Protein AF-A0AAW1PPX0-F1 (afdb_monomer_lite)

Foldseek 3Di:
DDDDDDDWDWDQLDDDPQRIKTKDAQALEEEEEEEAQQDDPPRDPCVVVVSVVVNVVRYMYMYGRFCRYRLSVQQDDLLRLLVSVQSNQVSCVPPRVHAEYEYEQAALRLLSVLVNLVVCVVDPPGHHHAAYEYAADFALQQLLVVDPCLVVLLVVLVVCVVVVNQQDFRFQDPSRVRRTHGSLSSCLRRNDVHSSRQQDPPDDLVRNLVSQCSLLVHQYEYEWDQPDPSDDPPDRRQVSSVSNQVSNHDSYDYPVPDDPDDDDDDDQPPFAALVVDQPLQSQLCVVPDGTQASQLRLLLCVQQVDLAAFEEAAAQQLPLVSSVVSNLVNVQVVQQDPVSDGDDDFLQAAEEEADADLLVLVVVLVSCCVSCCVRPVAARDEQEPVDDPVCVVVLSRHRYYRYHLVSQLQVLLPCPVPVSLSSLLRYQEYEAEALLCQQPLSVLSVFQSPQLLLVLSLPDPVNCPGNSVSHYYYYYHHFAQPLVLVCVLRVGDPSRYHYDDQVSRLAREAEAEDADADDPDQVVLLVVLLVCVVVCCVVFQPLAAEEEAGQDPVSQLSSLVSLLVVQVVVPDQQSLADDPVLLVVLQVLLVVADDPSQSSSSNRLEGEDEPVGDPVNNVSVLVCQQVSSRRYYYYHLPPLDNHLGAGQEYEHSEQWHFFLAFQDQTDTDGDDLSSVSSRSSNHDDSSPHNHGYYYYYYHNVCRVVVVCSVNSPDHRAGSCLVQVLLSLLSCLLVVSDFWLVSVLVSCSSGSNVVRCLVPVVVNVRVVSVVDDDPVVSSVCCSVVPVLVSLVLCVVLQQWDADPVRTTTHGDLLSSLCNNLVAGPVLSSLLSPDDFQDDLLNLLLSLLPGSSSSSQWDDPVCFVVLLCLLPDPQFPDAPDDPVGRPDHDNTDDTSSNLLSSLLRLQQTLDRDPPDDPVSVVSSVVSLVSSLSSLVSSLSVVVVVQFQNSNVSSLQSNQSSQQSHHLPFQQQLSSQPLADSLLSVLCVVVVNRDLVSLLVDDLVVSCVSSVHDPPSSVVSNLSSLQPDFFDKDKDKAWPDADPVQKTKIKIWIAGPDQLVRSNHPDWWKWWKWKDWPVVSGTWGTDIDGRNDDDGGDMDMTIGHDDPPLAFFTWMKIWICTSHGRPPIDIDDGDRCRDDDD

pLDDT: mean 85.32, std 12.28, range [27.31, 98.19]

Radius of gyration: 39.78 Å; chains: 1; bounding box: 114×71×121 Å

Secondary structure (DSSP, 8-state):
--------EEEE-SSSSS-EEEEE---SEEEEEE--TT--TT-STTHHHHHHHHHTTT-EEEEEEPTTTTTGGGT--HHHHHHHHHHHHHHHHHHH---EEEEEEETTHHHHHHHHHHHHTT-TTSPEEEEEEEES---HHHHHTTSTTHHHHHHHHHHHHHTT-TTSEEE--GGGTT--EEHHHHHHHHSTT-TT-SS-TTS-HHHHHHHHGGGGGS-EEEE--TT-TTS-TT--HHHHHHHHHHHH-TTEEETTSS-PPS--S-----PPBGGGS-TTTTHHHHTT-SB--HHHHHHHHHHTS--S-EEEE--TTS-HHHHHHHHHHHHHHTTB-TTS-B-PPTTSSEEEEE-SSHHHHHHHHHHHIIIIIIHH---EEEE-TT--GGGGGGSTT-SEEEE-HHHHHHHHTTSGGGTTHHHHHTEEEEEEESGGGGGSTTHHIIIIIIIIHHHHHTTSGGGTTSGGGG-EEEEEES--TTHHHHHHHTT--GGGEEE--GGGSSSEEEEEEEEE---SSHHHHHHHHHHHHHHHHHHH-TTS-EEEEESSHHHHHHHHHHHHHHHHHHTSS-TT---HHHHHHHHHHHHH-S-HHHHHHHTTTEEEE-TTS-HHHHHHHHHHHHTTS-SEEEE-GGGTSS----BSEEEEE-SEEEE--TTS--EEEEPPHHHHHHHHTTB--TTT-SEEEEEEEEEGGGHHHHHHHHTT-PPP---GGGGHHHHHHHHHHTTS--BHHHHHHHHHTSHHHHHHHH-GGGGT-GGGGG--SHHHHHHHHIIIIIIHHHHHHHHTTSEEE-TTS-BEEE-HHHHHHHHHT--HHHHHHHHTPPTT--HHHHHHHHHT-GGGTT----TTHHHHHHHHHTSTT-SS--EETTEEEEE-SS--SHHHHHHHHHHHHTSSS--TT--HHHHHHHHHHHHHHHHHHHHHHHHHHHTTBHHHHHHHHHHHHHHHHTS-TT-S-GGGGSTT--HHHHHHHHHTT--SHHHHHHS-HHHHHHHHTPPTTHHHHHHHHHHHHPPPPEEEEEEEEEEETTTEEEEEEEEEE-S-GGGG--SSPPEEEEEEEETTTTEEEEEEEEETTTS-SSEEEEEEEEPPSSTTPPEEEEEEEEESS-TT-EEE---EEE-----

Organism: NCBI:txid41462

InterPro domains:
  IPR001650 Helicase, C-terminal domain-like [PF00271] (563-686)
  IPR001650 Helicase, C-terminal domain-like [PS51194] (528-732)
  IPR001650 Helicase, C-terminal domain-like [SM00490] (592-687)
  IPR004179 Sec63 domain [PF02889] (813-1106)
  IPR004179 Sec63 domain [SM00973] (810-1117)
  IPR011545 DEAD/DEAH-box helicase domain [PF00270] (293-485)
  IPR013744 Fusarinine C esterase SidJ [PF08538] (6-261)
  IPR014001 Helicase superfamily 1/2, ATP-binding domain [PS51192] (301-498)
  IPR014001 Helicase superfamily 1/2, ATP-binding domain [SM00487] (288-512)
  IPR027417 P-loop containing nucleoside triphosphate hydrolase [G3DSA:3.40.50.300] (282-505)
  IPR027417 P-loop containing nucleoside triphosphate hydrolase [G3DSA:3.40.50.300] (506-709)
  IPR027417 P-loop containing nucleoside triphosphate hydrolase [SSF52540] (309-701)
  IPR029058 Alpha/Beta hydrolase fold [G3DSA:3.40.50.1820] (10-275)
  IPR029058 Alpha/Beta hydrolase fold [SSF53474] (36-247)
  IPR036388 Winged helix-like DNA-binding domain superfamily [G3DSA:1.10.10.10] (717-806)
  IPR052247 Meiotic Crossover Helicase [PTHR47835] (267-1107)
  IPR057842 MER3 helicase-like, winged helix domain [PF23445] (717-784)

Sequence (1139 aa):
MPNQEAHGVLVKYGPGQAHTAFLEGDSSRHFVMVGGLTNGLLFAPYYEGLAGKLKTREWTVVQPILSSSYTGWGVGSLDQDAHELLLLTCYLKEHRGCTDIIMLGFSTGCQDVVRYVQRSVASEDLPRLRAAILQAPVSDREYLAMSPDTPQLLKQAEALIAQGRGEDIVCRPAALESAPVCARRLQSLAGKGGDDDMFSSDLTDAELQELLGHMAGTPTLVVISGADECLPPHVNGVALGKRLASAIGPSAQSTQDSYLPPEAPSDSDCLRSVQDLPACFRPVFASSFRYFNPVQSECYPSAFGSDLSMVVAAPTGSGKTGVMELAILRLMSRYIKEAGDFCLKPGSLKVIYLAPIRALVQEKAQEWSVKFGERLGLSCKEMTGDSDAQDLQGMDAADIICTTPEKFDAVTRKHKDQGGMRFFGEVALVLIDEVHLLSENRGSALEAGAISRIKMVSKFADMRELPLAKVRFVAVSATIPNIADIGTWLEVPPQNLKVFGEEMRPVRLKVVVRGYNPTKNDFLFERRLNNYISTILAENSKGKPSLIFCSSRKGTTDTAAHLLNLISRQGGQSPYISNSAQYSRLQQAAERVTSKQLQQVLRVGLGFHNAAMESQDRAVVEALFRERDILVLCTTSTLAVGVNLPAHLVVLKGTRRWTSELNEAAGYKEYDRSTCLQMIGRAGRPQYDTEGVAVIMTQKQMVHRYENLASGSELVESQLKGCFAEYLNAEIALRTITDVSMSITWLKSTFLYLRVKKNPGAYGMAALSKVASAAEADKMLQDKLIMATVEVLAKYGLVQTDECGFVLDSQVPGRLMAHHYIRLPTMINIVNVPDHASMPDLLDLIARSDEFSGIKLRRDQKKILNAINKGQGVRFSVTDPAKPQKAKERISTAADKIFILINEALSDRPADTLDFSMKQELEQVLKVGQRIAACMAKYFAHRQQLTATANSLMLTKCLKQRLWENSVQQCRQLRSITRPMAARLLDAGVTSLQQLNATDARRIETVTQQRYPAGSNILHELRATLPPRLQLELLPQGRMSSGRLEMELVLTRVEDPSSAGGERKNYAKLVAGSLHNDALLVHESIVLENFQSPYRVRFVTKTPASGGAAVEVVASVIHDRLVPWTIATSRHQARKCRA

Structure (mmCIF, N/CA/C/O backbone):
data_AF-A0AAW1PPX0-F1
#
_entry.id   AF-A0AAW1PPX0-F1
#
loop_
_atom_site.group_PDB
_atom_site.id
_atom_site.type_symbol
_atom_site.label_atom_id
_atom_site.label_alt_id
_atom_site.label_comp_id
_atom_site.label_asym_id
_atom_site.label_entity_id
_atom_site.label_seq_id
_atom_site.pdbx_PDB_ins_code
_atom_site.Cartn_x
_atom_site.Cartn_y
_atom_site.Cartn_z
_atom_site.occupancy
_atom_site.B_iso_or_equiv
_atom_site.auth_seq_id
_atom_site.auth_comp_id
_atom_site.auth_asym_id
_atom_site.auth_atom_id
_atom_site.pdbx_PDB_model_num
ATOM 1 N N . MET A 1 1 ? -27.124 -9.535 21.472 1.00 29.31 1 MET A N 1
ATOM 2 C CA . MET A 1 1 ? -26.363 -9.096 22.659 1.00 29.31 1 MET A CA 1
ATOM 3 C C . MET A 1 1 ? -25.156 -10.017 22.836 1.00 29.31 1 MET A C 1
ATOM 5 O O . MET A 1 1 ? -25.310 -11.196 22.535 1.00 29.31 1 MET A O 1
ATOM 9 N N . PRO A 1 2 ? -23.955 -9.529 23.197 1.00 36.22 2 PRO A N 1
ATOM 10 C CA . PRO A 1 2 ? -22.823 -10.398 23.525 1.00 36.22 2 PRO A CA 1
ATOM 11 C C . PRO A 1 2 ? -23.117 -11.161 24.827 1.00 36.22 2 PRO A C 1
ATOM 13 O O . PRO A 1 2 ? -23.576 -10.561 25.790 1.00 36.22 2 PRO A O 1
ATOM 16 N N . ASN A 1 3 ? -22.867 -12.472 24.857 1.00 32.59 3 ASN A N 1
ATOM 17 C CA . ASN A 1 3 ? -22.939 -13.276 26.081 1.00 32.59 3 ASN A CA 1
ATOM 18 C C . ASN A 1 3 ? -21.811 -12.844 27.036 1.00 32.59 3 ASN A C 1
ATOM 20 O O . ASN A 1 3 ? -20.684 -13.323 26.910 1.00 32.59 3 ASN A O 1
ATOM 24 N N . GLN A 1 4 ? -22.101 -11.914 27.944 1.00 44.44 4 GLN A N 1
ATOM 25 C CA . GLN A 1 4 ? -21.313 -11.670 29.152 1.00 44.44 4 GLN A CA 1
ATOM 26 C C . GLN A 1 4 ? -21.845 -12.596 30.256 1.00 44.44 4 GLN A C 1
ATOM 28 O O . GLN A 1 4 ? -23.057 -12.743 30.412 1.00 44.44 4 GLN A O 1
ATOM 33 N N . GLU A 1 5 ? -20.955 -13.281 30.976 1.00 46.75 5 GLU A N 1
ATOM 34 C CA . GLU A 1 5 ? -21.337 -14.067 32.153 1.00 46.75 5 GLU A CA 1
ATOM 35 C C . GLU A 1 5 ? -21.621 -13.099 33.308 1.00 46.75 5 GLU A C 1
ATOM 37 O O . GLU A 1 5 ? -20.695 -12.549 33.897 1.00 46.75 5 GLU A O 1
ATOM 42 N N . ALA A 1 6 ? -22.897 -12.873 33.623 1.00 56.91 6 ALA A N 1
ATOM 43 C CA . ALA A 1 6 ? -23.279 -12.064 34.775 1.00 56.91 6 ALA A CA 1
ATOM 44 C C . ALA A 1 6 ? -22.945 -12.800 36.083 1.00 56.91 6 ALA A C 1
ATOM 46 O O . ALA A 1 6 ? -23.326 -13.958 36.278 1.00 56.91 6 ALA A O 1
ATOM 47 N N . HIS A 1 7 ? -22.245 -12.125 36.995 1.00 72.75 7 HIS A N 1
ATOM 48 C CA . HIS A 1 7 ? -21.876 -12.672 38.298 1.00 72.75 7 HIS A CA 1
ATOM 49 C C . HIS A 1 7 ? -22.927 -12.295 39.347 1.00 72.75 7 HIS A C 1
ATOM 51 O O . HIS A 1 7 ? -22.963 -11.166 39.814 1.00 72.75 7 HIS A O 1
ATOM 57 N N . GLY A 1 8 ? -23.762 -13.245 39.765 1.00 82.69 8 GLY A N 1
ATOM 58 C CA . GLY A 1 8 ? -24.744 -13.006 40.822 1.00 82.69 8 GLY A CA 1
ATOM 59 C C . GLY A 1 8 ? -25.500 -14.264 41.226 1.00 82.69 8 GLY A C 1
ATOM 60 O O . GLY A 1 8 ? -25.273 -15.349 40.687 1.00 82.69 8 GLY A O 1
ATOM 61 N N . VAL A 1 9 ? -26.386 -14.124 42.207 1.00 89.75 9 VAL A N 1
ATOM 62 C CA . VAL A 1 9 ? -27.174 -15.222 42.773 1.00 89.75 9 VAL A CA 1
ATOM 63 C C . VAL A 1 9 ? -28.650 -14.975 42.507 1.00 89.75 9 VAL A C 1
ATOM 65 O O . VAL A 1 9 ? -29.174 -13.907 42.813 1.00 89.75 9 VAL A O 1
ATOM 68 N N . LEU A 1 10 ? -29.333 -15.988 41.976 1.00 91.88 10 LEU A N 1
ATOM 69 C CA . LEU A 1 10 ? -30.791 -16.003 41.912 1.00 91.88 10 LEU A CA 1
ATOM 70 C C . LEU A 1 10 ? -31.359 -16.476 43.247 1.00 91.88 10 LEU A C 1
ATOM 72 O O . LEU A 1 10 ? -30.988 -17.540 43.745 1.00 91.88 10 LEU A O 1
ATOM 76 N N . VAL A 1 11 ? -32.278 -15.700 43.810 1.00 92.00 11 VAL A N 1
ATOM 77 C CA . VAL A 1 11 ? -33.004 -16.047 45.035 1.00 92.00 11 VAL A CA 1
ATOM 78 C C . VAL A 1 11 ? -34.496 -16.040 44.794 1.00 92.00 11 VAL A C 1
ATOM 80 O O . VAL A 1 11 ? -34.995 -15.235 44.017 1.00 92.00 11 VAL A O 1
ATOM 83 N N . LYS A 1 12 ? -35.216 -16.889 45.520 1.00 93.38 12 LYS A N 1
ATOM 84 C CA . LYS A 1 12 ? -36.673 -16.855 45.579 1.00 93.38 12 LYS A CA 1
ATOM 85 C C . LYS A 1 12 ? -37.096 -16.051 46.810 1.00 93.38 12 LYS A C 1
ATOM 87 O O . LYS A 1 12 ? -36.714 -16.422 47.917 1.00 93.38 12 LYS A O 1
ATOM 92 N N . TYR A 1 13 ? -37.846 -14.967 46.617 1.00 93.06 13 TYR A N 1
ATOM 93 C CA . TYR A 1 13 ? -38.238 -14.042 47.692 1.00 93.06 13 TYR A CA 1
ATOM 94 C C . TYR A 1 13 ? -39.696 -14.202 48.149 1.00 93.06 13 TYR A C 1
ATOM 96 O O . TYR A 1 13 ? -40.098 -13.608 49.143 1.00 93.06 13 TYR A O 1
ATOM 104 N N . GLY A 1 14 ? -40.500 -15.017 47.462 1.00 88.56 14 GLY A N 1
ATOM 105 C CA . GLY A 1 14 ? -41.887 -15.273 47.848 1.00 88.56 14 GLY A CA 1
ATOM 106 C C . GLY A 1 14 ? -42.433 -16.591 47.292 1.00 88.56 14 GLY A C 1
ATOM 107 O O . GLY A 1 14 ? -41.716 -17.310 46.601 1.00 88.56 14 GLY A O 1
ATOM 108 N N . PRO A 1 15 ? -43.696 -16.947 47.586 1.00 82.12 15 PRO A N 1
ATOM 109 C CA . PRO A 1 15 ? -44.245 -18.271 47.268 1.00 82.12 15 PRO A CA 1
ATOM 110 C C . PRO A 1 15 ? -44.492 -18.504 45.766 1.00 82.12 15 PRO A C 1
ATOM 112 O O . PRO A 1 15 ? -44.361 -19.640 45.296 1.00 82.12 15 PRO A O 1
ATOM 115 N N . GLY A 1 16 ? -44.797 -17.442 45.011 1.00 79.69 16 GLY A N 1
ATOM 116 C CA . GLY A 1 16 ? -45.087 -17.485 43.577 1.00 79.69 16 GLY A CA 1
ATOM 117 C C . GLY A 1 16 ? -43.916 -17.989 42.730 1.00 79.69 16 GLY A C 1
ATOM 118 O O . GLY A 1 16 ? -42.752 -17.902 43.122 1.00 79.69 16 GLY A O 1
ATOM 119 N N . GLN A 1 17 ? -44.220 -18.540 41.551 1.00 74.12 17 GLN A N 1
ATOM 120 C CA . GLN A 1 17 ? -43.190 -19.001 40.608 1.00 74.12 17 GLN A CA 1
ATOM 121 C C . GLN A 1 17 ? -42.365 -17.837 40.041 1.00 74.12 17 GLN A C 1
ATOM 123 O O . GLN A 1 17 ? -41.171 -18.005 39.810 1.00 74.12 17 GLN A O 1
ATOM 128 N N . ALA A 1 18 ? -42.982 -16.662 39.880 1.00 75.12 18 ALA A N 1
ATOM 129 C CA . ALA A 1 18 ? -42.323 -15.458 39.387 1.00 75.12 18 ALA A CA 1
ATOM 130 C C . ALA A 1 18 ? -41.453 -14.756 40.441 1.00 75.12 18 ALA A C 1
ATOM 132 O O . ALA A 1 18 ? -40.564 -14.021 40.047 1.00 75.12 18 ALA A O 1
ATOM 133 N N . HIS A 1 19 ? -41.635 -15.026 41.746 1.00 89.69 19 HIS A N 1
ATOM 134 C CA . HIS A 1 19 ? -41.005 -14.285 42.854 1.00 89.69 19 HIS A CA 1
ATOM 135 C C . HIS A 1 19 ? -39.513 -14.621 43.023 1.00 89.69 19 HIS A C 1
ATOM 137 O O . HIS A 1 19 ? -39.085 -15.176 44.042 1.00 89.69 19 HIS A O 1
ATOM 143 N N . THR A 1 20 ? -38.722 -14.311 42.000 1.00 92.56 20 THR A N 1
ATOM 144 C CA . THR A 1 20 ? -37.283 -14.546 41.915 1.00 92.56 20 THR A CA 1
ATOM 145 C C . THR A 1 20 ? -36.566 -13.217 41.722 1.00 92.56 20 THR A C 1
ATOM 147 O O . THR A 1 20 ? -37.030 -12.375 40.967 1.00 92.56 20 THR A O 1
ATOM 150 N N . ALA A 1 21 ? -35.423 -13.015 42.368 1.00 93.81 21 ALA A N 1
ATOM 151 C CA . ALA A 1 21 ? -34.585 -11.840 42.168 1.00 93.81 21 ALA A CA 1
ATOM 152 C C . ALA A 1 21 ? -33.135 -12.243 41.893 1.00 93.81 21 ALA A C 1
ATOM 154 O O . ALA A 1 21 ? -32.629 -13.205 42.471 1.00 93.81 21 ALA A O 1
ATOM 155 N N . PHE A 1 22 ? -32.463 -11.498 41.020 1.00 94.38 22 PHE A N 1
ATOM 156 C CA . PHE A 1 22 ? -31.030 -11.609 40.771 1.00 94.38 22 PHE A CA 1
ATOM 157 C C . PHE A 1 22 ? -30.275 -10.593 41.626 1.00 94.38 22 PHE A C 1
ATOM 159 O O . PHE A 1 22 ? -30.575 -9.400 41.577 1.00 94.38 22 PHE A O 1
ATOM 166 N N . LEU A 1 23 ? -29.333 -11.073 42.437 1.00 93.31 23 LEU A N 1
ATOM 167 C CA . LEU A 1 23 ? -28.549 -10.260 43.363 1.00 93.31 23 LEU A CA 1
ATOM 168 C C . LEU A 1 23 ? -27.069 -10.299 42.986 1.00 93.31 23 LEU A C 1
ATOM 170 O O . LEU A 1 23 ? -26.487 -11.378 42.869 1.00 93.31 23 LEU A O 1
ATOM 174 N N . GLU A 1 24 ? -26.448 -9.128 42.895 1.00 92.19 24 GLU A N 1
ATOM 175 C CA . GLU A 1 24 ? -25.004 -8.970 42.718 1.00 92.19 24 GLU A CA 1
ATOM 176 C C . GLU A 1 24 ? -24.421 -8.115 43.858 1.00 92.19 24 GLU A C 1
ATOM 178 O O . GLU A 1 24 ? -24.651 -6.905 43.941 1.00 92.19 24 GLU A O 1
ATOM 183 N N . GLY A 1 25 ? -23.672 -8.763 44.760 1.00 88.25 25 GLY A N 1
ATOM 184 C CA . GLY A 1 25 ? -23.102 -8.169 45.978 1.00 88.25 25 GLY A CA 1
ATOM 185 C C . GLY A 1 25 ? -23.601 -8.832 47.271 1.00 88.25 25 GLY A C 1
ATOM 186 O O . GLY A 1 25 ? -24.557 -9.599 47.245 1.00 88.25 25 GLY A O 1
ATOM 187 N N . ASP A 1 26 ? -22.943 -8.523 48.395 1.00 87.31 26 ASP A N 1
ATOM 188 C CA . ASP A 1 26 ? -23.212 -9.118 49.722 1.00 87.31 26 ASP A CA 1
ATOM 189 C C . ASP A 1 26 ? -23.351 -8.060 50.844 1.00 87.31 26 ASP A C 1
ATOM 191 O O . ASP A 1 26 ? -23.146 -8.343 52.022 1.00 87.31 26 ASP A O 1
ATOM 195 N N . SER A 1 27 ? -23.659 -6.808 50.493 1.00 90.94 27 SER A N 1
ATOM 196 C CA . SER A 1 27 ? -23.869 -5.717 51.455 1.00 90.94 27 SER A CA 1
ATOM 197 C C . SER A 1 27 ? -25.287 -5.700 52.042 1.00 90.94 27 SER A C 1
ATOM 199 O O . SER A 1 27 ? -26.238 -6.148 51.403 1.00 90.94 27 SER A O 1
ATOM 201 N N . SER A 1 28 ? -25.437 -5.089 53.223 1.00 90.44 28 SER A N 1
ATOM 202 C CA . SER A 1 28 ? -26.716 -4.825 53.901 1.00 90.44 28 SER A CA 1
ATOM 203 C C . SER A 1 28 ? -27.518 -3.658 53.306 1.00 90.44 28 SER A C 1
ATOM 205 O O . SER A 1 28 ? -28.656 -3.423 53.712 1.00 90.44 28 SER A O 1
ATOM 207 N N . ARG A 1 29 ? -26.969 -2.921 52.332 1.00 94.88 29 ARG A N 1
ATOM 208 C CA . ARG A 1 29 ? -27.699 -1.888 51.579 1.00 94.88 29 ARG A CA 1
ATOM 209 C C . ARG A 1 29 ? -28.034 -2.377 50.181 1.00 94.88 29 ARG A C 1
ATOM 211 O O . ARG A 1 29 ? -27.157 -2.897 49.492 1.00 94.88 29 ARG A O 1
ATOM 218 N N . HIS A 1 30 ? -29.273 -2.167 49.749 1.00 96.50 30 HIS A N 1
ATOM 219 C CA . HIS A 1 30 ? -29.786 -2.754 48.514 1.00 96.50 30 HIS A CA 1
ATOM 220 C C . HIS A 1 30 ? -30.260 -1.686 47.528 1.00 96.50 30 HIS A C 1
ATOM 222 O O . HIS A 1 30 ? -31.017 -0.779 47.869 1.00 96.50 30 HIS A O 1
ATOM 228 N N . PHE A 1 31 ? -29.803 -1.800 46.286 1.00 96.69 31 PHE A N 1
ATOM 229 C CA . PHE A 1 31 ? -30.213 -0.971 45.163 1.00 96.69 31 PHE A CA 1
ATOM 230 C C . PHE A 1 31 ? -31.096 -1.815 44.242 1.00 96.69 31 PHE A C 1
ATOM 232 O O . PHE A 1 31 ? -30.597 -2.676 43.518 1.00 96.69 31 PHE A O 1
ATOM 239 N N . VAL A 1 32 ? -32.409 -1.610 44.312 1.00 96.94 32 VAL A N 1
ATOM 240 C CA . VAL A 1 32 ? -33.411 -2.406 43.595 1.00 96.94 32 VAL A CA 1
ATOM 241 C C . VAL A 1 32 ? -33.718 -1.740 42.256 1.00 96.94 32 VAL A C 1
ATOM 243 O O . VAL A 1 32 ? -34.159 -0.596 42.225 1.00 96.94 32 VAL A O 1
ATOM 246 N N . MET A 1 33 ? -33.483 -2.452 41.155 1.00 96.56 33 MET A N 1
ATOM 247 C CA . MET A 1 33 ? -33.773 -2.007 39.791 1.00 96.56 33 MET A CA 1
ATOM 248 C C . MET A 1 33 ? -35.017 -2.712 39.253 1.00 96.56 33 MET A C 1
ATOM 250 O O . MET A 1 33 ? -34.964 -3.905 38.959 1.00 96.56 33 MET A O 1
ATOM 254 N N . VAL A 1 34 ? -36.102 -1.962 39.087 1.00 95.31 34 VAL A N 1
ATOM 255 C CA . VAL A 1 34 ? -37.377 -2.423 38.528 1.00 95.31 34 VAL A CA 1
ATOM 256 C C . VAL A 1 34 ? -37.407 -2.091 37.036 1.00 95.31 34 VAL A C 1
ATOM 258 O O . VAL A 1 34 ? -37.225 -0.935 36.650 1.00 95.31 34 VAL A O 1
ATOM 261 N N . GLY A 1 35 ? -37.549 -3.116 36.195 1.00 91.81 35 GLY A N 1
ATOM 262 C CA . GLY A 1 35 ? -37.620 -2.965 34.738 1.00 91.81 35 GLY A CA 1
ATOM 263 C C . GLY A 1 35 ? -39.002 -2.515 34.263 1.00 91.81 35 GLY A C 1
ATOM 264 O O . GLY A 1 35 ? -39.971 -2.626 35.003 1.00 91.81 35 GLY A O 1
ATOM 265 N N . GLY A 1 36 ? -39.088 -2.028 33.025 1.00 88.19 36 GLY A N 1
ATOM 266 C CA . GLY A 1 36 ? -40.357 -1.672 32.387 1.00 88.19 36 GLY A CA 1
ATOM 267 C C . GLY A 1 36 ? -41.067 -2.868 31.751 1.00 88.19 36 GLY A C 1
ATOM 268 O O . GLY A 1 36 ? -40.643 -4.020 31.893 1.00 88.19 36 GLY A O 1
ATOM 269 N N . LEU A 1 37 ? -42.132 -2.593 30.990 1.00 83.62 37 LEU A N 1
ATOM 270 C CA . LEU A 1 37 ? -42.849 -3.622 30.228 1.00 83.62 37 LEU A CA 1
ATOM 271 C C . LEU A 1 37 ? -41.858 -4.417 29.366 1.00 83.62 37 LEU A C 1
ATOM 273 O O . LEU A 1 37 ? -40.922 -3.848 28.810 1.00 83.62 37 LEU A O 1
ATOM 277 N N . THR A 1 38 ? -42.056 -5.733 29.250 1.00 85.50 38 THR A N 1
ATOM 278 C CA . THR A 1 38 ? -41.173 -6.701 28.552 1.00 85.50 38 THR A CA 1
ATOM 279 C C . THR A 1 38 ? -39.824 -6.999 29.210 1.00 85.50 38 THR A C 1
ATOM 281 O O . THR A 1 38 ? -39.187 -7.998 28.871 1.00 85.50 38 THR A O 1
ATOM 284 N N . ASN A 1 39 ? -39.374 -6.196 30.178 1.00 89.44 39 ASN A N 1
ATOM 285 C CA . ASN A 1 39 ? -38.066 -6.405 30.785 1.00 89.44 39 ASN A CA 1
ATOM 286 C C . ASN A 1 39 ? -38.044 -7.641 31.699 1.00 89.44 39 ASN A C 1
ATOM 288 O O . ASN A 1 39 ? -39.030 -8.019 32.335 1.00 89.44 39 ASN A O 1
ATOM 292 N N . GLY A 1 40 ? -36.874 -8.272 31.736 1.00 84.94 40 GLY A N 1
ATOM 293 C CA . GLY A 1 40 ? -36.531 -9.372 32.627 1.00 84.94 40 GLY A CA 1
ATOM 294 C C . GLY A 1 40 ? -35.194 -9.098 33.302 1.00 84.94 40 GLY A C 1
ATOM 295 O O . GLY A 1 40 ? -34.838 -7.949 33.526 1.00 84.94 40 GLY A O 1
ATOM 296 N N . LEU A 1 41 ? -34.402 -10.125 33.589 1.00 89.25 41 LEU A N 1
ATOM 297 C CA . LEU A 1 41 ? -33.068 -9.909 34.160 1.00 89.25 41 LEU A CA 1
ATOM 298 C C . LEU A 1 41 ? -32.100 -9.268 33.156 1.00 89.25 41 LEU A C 1
ATOM 300 O O . LEU A 1 41 ? -32.154 -9.553 31.960 1.00 89.25 41 LEU A O 1
ATOM 304 N N . LEU A 1 42 ? -31.182 -8.442 33.667 1.00 87.06 42 LEU A N 1
ATOM 305 C CA . LEU A 1 42 ? -30.093 -7.800 32.921 1.00 87.06 42 LEU A CA 1
ATOM 306 C C . LEU A 1 42 ? -30.573 -6.922 31.748 1.00 87.06 42 LEU A C 1
ATOM 308 O O . LEU A 1 42 ? -29.888 -6.793 30.736 1.00 87.06 42 LEU A O 1
ATOM 312 N N . PHE A 1 43 ? -31.743 -6.290 31.896 1.00 85.81 43 PHE A N 1
ATOM 313 C CA . PHE A 1 43 ? -32.359 -5.455 30.856 1.00 85.81 43 PHE A CA 1
ATOM 314 C C . PHE A 1 43 ? -31.552 -4.189 30.505 1.00 85.81 43 PHE A C 1
ATOM 316 O O . PHE A 1 43 ? -31.638 -3.686 29.387 1.00 85.81 43 PHE A O 1
ATOM 323 N N . ALA A 1 44 ? -30.752 -3.671 31.442 1.00 84.69 44 ALA A N 1
ATOM 324 C CA . ALA A 1 44 ? -29.974 -2.448 31.264 1.00 84.69 44 ALA A CA 1
ATOM 325 C C . ALA A 1 44 ? -28.522 -2.758 30.834 1.00 84.69 44 ALA A C 1
ATOM 327 O O . ALA A 1 44 ? -27.792 -3.385 31.604 1.00 84.69 44 ALA A O 1
ATOM 328 N N . PRO A 1 45 ? -28.029 -2.243 29.685 1.00 79.31 45 PRO A N 1
ATOM 329 C CA . PRO A 1 45 ? -26.651 -2.477 29.225 1.00 79.31 45 PRO A CA 1
ATOM 330 C C . PRO A 1 45 ? -25.569 -1.975 30.193 1.00 79.31 45 PRO A C 1
ATOM 332 O O . PRO A 1 45 ? -24.429 -2.428 30.153 1.00 79.31 45 PRO A O 1
ATOM 335 N N . TYR A 1 46 ? -25.917 -1.019 31.060 1.00 84.69 46 TYR A N 1
ATOM 336 C CA . TYR A 1 46 ? -25.026 -0.459 32.075 1.00 84.69 46 TYR A CA 1
ATOM 337 C C . TYR A 1 46 ? -25.080 -1.204 33.417 1.00 84.69 46 TYR A C 1
ATOM 339 O O . TYR A 1 46 ? -24.420 -0.760 34.358 1.00 84.69 46 TYR A O 1
ATOM 347 N N . TYR A 1 47 ? -25.832 -2.307 33.527 1.00 86.88 47 TYR A N 1
ATOM 348 C CA . TYR A 1 47 ? -26.008 -3.054 34.777 1.00 86.88 47 TYR A CA 1
ATOM 349 C C . TYR A 1 47 ? -24.670 -3.432 35.428 1.00 86.88 47 TYR A C 1
ATOM 351 O O . TYR A 1 47 ? -24.424 -3.025 36.559 1.00 86.88 47 TYR A O 1
ATOM 359 N N . GLU A 1 48 ? -23.762 -4.100 34.705 1.00 82.50 48 GLU A N 1
ATOM 360 C CA . GLU A 1 48 ? -22.453 -4.513 35.250 1.00 82.50 48 GLU A CA 1
ATOM 361 C C . GLU A 1 48 ? -21.607 -3.312 35.703 1.00 82.50 48 GLU A C 1
ATOM 363 O O . GLU A 1 48 ? -20.957 -3.336 36.750 1.00 82.50 48 GLU A O 1
ATOM 368 N N . GLY A 1 49 ? -21.628 -2.221 34.930 1.00 84.31 49 GLY A N 1
ATOM 369 C CA . GLY A 1 49 ? -20.905 -0.996 35.273 1.00 84.31 49 GLY A CA 1
ATOM 370 C C . GLY A 1 49 ? -21.466 -0.319 36.525 1.00 84.31 49 GLY A C 1
ATOM 371 O O . GLY A 1 49 ? -20.705 0.207 37.344 1.00 84.31 49 GLY A O 1
ATOM 372 N N . LEU A 1 50 ? -22.790 -0.350 36.689 1.00 87.00 50 LEU A N 1
ATOM 373 C CA . LEU A 1 50 ? -23.480 0.168 37.863 1.00 87.00 50 LEU A CA 1
ATOM 374 C C . LEU A 1 50 ? -23.217 -0.714 39.087 1.00 87.00 50 LEU A C 1
ATOM 376 O O . LEU A 1 50 ? -22.809 -0.182 40.118 1.00 87.00 50 LEU A O 1
ATOM 380 N N . ALA A 1 51 ? -23.367 -2.033 38.962 1.00 87.31 51 ALA A N 1
ATOM 381 C CA . ALA A 1 51 ? -23.090 -3.001 40.020 1.00 87.31 51 ALA A CA 1
ATOM 382 C C . ALA A 1 51 ? -21.637 -2.916 40.495 1.00 87.31 51 ALA A C 1
ATOM 384 O O . ALA A 1 51 ? -21.388 -2.794 41.694 1.00 87.31 51 ALA A O 1
ATOM 385 N N . GLY A 1 52 ? -20.676 -2.829 39.571 1.00 85.19 52 GLY A N 1
ATOM 386 C CA . GLY A 1 52 ? -19.269 -2.620 39.904 1.00 85.19 52 GLY A CA 1
ATOM 387 C C . GLY A 1 52 ? -19.028 -1.339 40.711 1.00 85.19 52 GLY A C 1
ATOM 388 O O . GLY A 1 52 ? -18.323 -1.371 41.720 1.00 85.19 52 GLY A O 1
ATOM 389 N N . LYS A 1 53 ? -19.645 -0.211 40.326 1.00 88.31 53 LYS A N 1
ATOM 390 C CA . LYS A 1 53 ? -19.520 1.059 41.066 1.00 88.31 53 LYS A CA 1
ATOM 391 C C . LYS A 1 53 ? -20.231 1.025 42.420 1.00 88.31 53 LYS A C 1
ATOM 393 O O . LYS A 1 53 ? -19.672 1.496 43.409 1.00 88.31 53 LYS A O 1
ATOM 398 N N . LEU A 1 54 ? -21.435 0.469 42.487 1.00 89.06 54 LEU A N 1
ATOM 399 C CA . LEU A 1 54 ? -22.222 0.364 43.716 1.00 89.06 54 LEU A CA 1
ATOM 400 C C . LEU A 1 54 ? -21.580 -0.581 44.732 1.00 89.06 54 LEU A C 1
ATOM 402 O O . LEU A 1 54 ? -21.546 -0.259 45.920 1.00 89.06 54 LEU A O 1
ATOM 406 N N . LYS A 1 55 ? -20.930 -1.650 44.265 1.00 87.75 55 LYS A N 1
ATOM 407 C CA . LYS A 1 55 ? -20.123 -2.540 45.103 1.00 87.75 55 LYS A CA 1
ATOM 408 C C . LYS A 1 55 ? -19.012 -1.787 45.837 1.00 87.75 55 LYS A C 1
ATOM 410 O O . LYS A 1 55 ? -18.805 -2.024 47.022 1.00 87.75 55 LYS A O 1
ATOM 415 N N . THR A 1 56 ? -18.345 -0.823 45.187 1.00 86.75 56 THR A N 1
ATOM 416 C CA . THR A 1 56 ? -17.324 0.020 45.857 1.00 86.75 56 THR A CA 1
ATOM 417 C C . THR A 1 56 ? -17.888 0.940 46.941 1.00 86.75 56 THR A C 1
ATOM 419 O O . THR A 1 56 ? -17.131 1.454 47.758 1.00 86.75 56 THR A O 1
ATOM 422 N N . ARG A 1 57 ? -19.209 1.152 46.956 1.00 88.62 57 ARG A N 1
ATOM 423 C CA . ARG A 1 57 ? -19.927 1.965 47.946 1.00 88.62 57 ARG A CA 1
ATOM 424 C C . ARG A 1 57 ? -20.742 1.123 48.928 1.00 88.62 57 ARG A C 1
ATOM 426 O O . ARG A 1 57 ? -21.607 1.675 49.603 1.00 88.62 57 ARG A O 1
ATOM 433 N N . GLU A 1 58 ? -20.476 -0.181 48.987 1.00 91.81 58 GLU A N 1
ATOM 434 C CA . GLU A 1 58 ? -21.180 -1.130 49.853 1.00 91.81 58 GLU A CA 1
ATOM 435 C C . GLU A 1 58 ? -22.686 -1.199 49.548 1.00 91.81 58 GLU A C 1
ATOM 437 O O . GLU A 1 58 ? -23.514 -1.170 50.455 1.00 91.81 58 GLU A O 1
ATOM 442 N N . TRP A 1 59 ? -23.057 -1.292 48.270 1.00 94.62 59 TRP A N 1
ATOM 443 C CA . TRP A 1 59 ? -24.429 -1.572 47.836 1.00 94.62 59 TRP A CA 1
ATOM 444 C C . TRP A 1 59 ? -24.488 -2.876 47.040 1.00 94.62 59 TRP A C 1
ATOM 446 O O . TRP A 1 59 ? -23.639 -3.127 46.185 1.00 94.62 59 TRP A O 1
ATOM 456 N N . THR A 1 60 ? -25.516 -3.673 47.310 1.00 94.50 60 THR A N 1
ATOM 457 C CA . THR A 1 60 ? -25.899 -4.865 46.544 1.00 94.50 60 THR A CA 1
ATOM 458 C C . THR A 1 60 ? -26.941 -4.469 45.509 1.00 94.50 60 THR A C 1
ATOM 460 O O . THR A 1 60 ? -27.939 -3.841 45.866 1.00 94.50 60 THR A O 1
ATOM 463 N N . VAL A 1 61 ? -26.747 -4.830 44.242 1.00 95.44 61 VAL A N 1
ATOM 464 C CA . VAL A 1 61 ? -27.746 -4.563 43.196 1.00 95.44 61 VAL A CA 1
ATOM 465 C C . VAL A 1 61 ? -28.722 -5.727 43.111 1.00 95.44 61 VAL A C 1
ATOM 467 O O . VAL A 1 61 ? -28.307 -6.883 43.075 1.00 95.44 61 VAL A O 1
ATOM 470 N N . VAL A 1 62 ? -30.018 -5.421 43.081 1.00 95.69 62 VAL A N 1
ATOM 471 C CA . VAL A 1 62 ? -31.110 -6.399 43.058 1.00 95.69 62 VAL A CA 1
ATOM 472 C C . VAL A 1 62 ? -31.999 -6.138 41.847 1.00 95.69 62 VAL A C 1
ATOM 474 O O . VAL A 1 62 ? -32.468 -5.019 41.663 1.00 95.69 62 VAL A O 1
ATOM 477 N N . GLN A 1 63 ? -32.265 -7.161 41.040 1.00 95.19 63 GLN A N 1
ATOM 478 C CA . GLN A 1 63 ? -33.256 -7.125 39.960 1.00 95.19 63 GLN A CA 1
ATOM 479 C C . GLN A 1 63 ? -34.343 -8.172 40.217 1.00 95.19 63 GLN A C 1
ATOM 481 O O . GLN A 1 63 ? -34.063 -9.365 40.066 1.00 95.19 63 GLN A O 1
ATOM 486 N N . PRO A 1 64 ? -35.558 -7.774 40.630 1.00 94.62 64 PRO A N 1
ATOM 487 C CA . PRO A 1 64 ? -36.674 -8.698 40.741 1.00 94.62 64 PRO A CA 1
ATOM 488 C C . PRO A 1 64 ? -37.246 -9.061 39.369 1.00 94.62 64 PRO A C 1
ATOM 490 O O . PRO A 1 64 ? -37.305 -8.235 38.462 1.00 94.62 64 PRO A O 1
ATOM 493 N N . ILE A 1 65 ? -37.699 -10.303 39.251 1.00 93.19 65 ILE A N 1
ATOM 494 C CA . ILE A 1 65 ? -38.697 -10.729 38.276 1.00 93.19 65 ILE A CA 1
ATOM 495 C C . ILE A 1 65 ? -40.043 -10.609 38.989 1.00 93.19 65 ILE A C 1
ATOM 497 O O . ILE A 1 65 ? -40.236 -11.213 40.042 1.00 93.19 65 ILE A O 1
ATOM 501 N N . LEU A 1 66 ? -40.941 -9.814 38.423 1.00 92.00 66 LEU A N 1
ATOM 502 C CA . LEU A 1 66 ? -42.319 -9.661 38.881 1.00 92.00 66 LEU A CA 1
ATOM 503 C C . LEU A 1 66 ? -43.234 -10.560 38.047 1.00 92.00 66 LEU A C 1
ATOM 505 O O . LEU A 1 66 ? -42.863 -11.005 36.954 1.00 92.00 66 LEU A O 1
ATOM 509 N N . SER A 1 67 ? -44.455 -10.806 38.513 1.00 90.38 67 SER A N 1
ATOM 510 C CA . SER A 1 67 ? -45.468 -11.512 37.718 1.00 90.38 67 SER A CA 1
ATOM 511 C C . SER A 1 67 ? -45.800 -10.786 36.409 1.00 90.38 67 SER A C 1
ATOM 513 O O . SER A 1 67 ? -46.227 -11.433 35.453 1.00 90.38 67 SER A O 1
ATOM 515 N N . SER A 1 68 ? -45.562 -9.472 36.329 1.00 90.12 68 SER A N 1
ATOM 516 C CA . SER A 1 68 ? -45.686 -8.675 35.107 1.00 90.12 68 SER A CA 1
ATOM 517 C C . SER A 1 68 ? -44.454 -8.713 34.185 1.00 90.12 68 SER A C 1
ATOM 519 O O . SER A 1 68 ? -44.533 -8.270 33.040 1.00 90.12 68 SER A O 1
ATOM 521 N N . SER A 1 69 ? -43.318 -9.280 34.599 1.00 90.31 69 SER A N 1
ATOM 522 C CA . SER A 1 69 ? -42.111 -9.329 33.760 1.00 90.31 69 SER A CA 1
ATOM 523 C C . SER A 1 69 ? -42.295 -10.164 32.478 1.00 90.31 69 SER A C 1
ATOM 525 O O . SER A 1 69 ? -43.160 -11.042 32.379 1.00 90.31 69 SER A O 1
ATOM 527 N N . TYR A 1 70 ? -41.442 -9.923 31.476 1.00 89.38 70 TYR A N 1
ATOM 528 C CA . TYR A 1 70 ? -41.485 -10.578 30.158 1.00 89.38 70 TYR A CA 1
ATOM 529 C C . TYR A 1 70 ? -42.841 -10.451 29.440 1.00 89.38 70 TYR A C 1
ATOM 531 O O . TYR A 1 70 ? -43.140 -9.417 28.862 1.00 89.38 70 TYR A O 1
ATOM 539 N N . THR A 1 71 ? -43.668 -11.500 29.434 1.00 87.75 71 THR A N 1
ATOM 540 C CA . THR A 1 71 ? -44.988 -11.506 28.771 1.00 87.75 71 THR A CA 1
ATOM 541 C C . THR A 1 71 ? -46.150 -11.406 29.760 1.00 87.75 71 THR A C 1
ATOM 543 O O . THR A 1 71 ? -47.299 -11.303 29.335 1.00 87.75 71 THR A O 1
ATOM 546 N N . GLY A 1 72 ? -45.872 -11.417 31.070 1.00 88.00 72 GLY A N 1
ATOM 547 C CA . GLY A 1 72 ? -46.893 -11.397 32.120 1.00 88.00 72 GLY A CA 1
ATOM 548 C C . GLY A 1 72 ? -47.614 -10.055 32.270 1.00 88.00 72 GLY A C 1
ATOM 549 O O . GLY A 1 72 ? -48.753 -10.013 32.738 1.00 88.00 72 GLY A O 1
ATOM 550 N N . TRP A 1 73 ? -47.009 -8.958 31.806 1.00 90.50 73 TRP A N 1
ATOM 551 C CA . TRP A 1 73 ? -47.562 -7.605 31.932 1.00 90.50 73 TRP A CA 1
ATOM 552 C C . TRP A 1 73 ? -48.944 -7.433 31.299 1.00 90.50 73 TRP A C 1
ATOM 554 O O . TRP A 1 73 ? -49.674 -6.536 31.711 1.00 90.50 73 TRP A O 1
ATOM 564 N N . GLY A 1 74 ? -49.312 -8.266 30.317 1.00 89.19 74 GLY A N 1
ATOM 565 C CA . GLY A 1 74 ? -50.597 -8.186 29.616 1.00 89.19 74 GLY A CA 1
ATOM 566 C C . GLY A 1 74 ? -51.808 -8.566 30.475 1.00 89.19 74 GLY A C 1
ATOM 567 O O . GLY A 1 74 ? -52.935 -8.203 30.141 1.00 89.19 74 GLY A O 1
ATOM 568 N N . VAL A 1 75 ? -51.587 -9.250 31.601 1.00 90.56 75 VAL A N 1
ATOM 569 C CA . VAL A 1 75 ? -52.637 -9.631 32.565 1.00 90.56 75 VAL A CA 1
ATOM 570 C C . VAL A 1 75 ? -52.344 -9.164 33.994 1.00 90.56 75 VAL A C 1
ATOM 572 O O . VAL A 1 75 ? -53.213 -9.274 34.857 1.00 90.56 75 VAL A O 1
ATOM 575 N N . GLY A 1 76 ? -51.153 -8.614 34.248 1.00 89.00 76 GLY A N 1
ATOM 576 C CA . GLY A 1 76 ? -50.753 -8.092 35.556 1.00 89.00 76 GLY A CA 1
ATOM 577 C C . GLY A 1 76 ? -51.542 -6.858 36.008 1.00 89.00 76 GLY A C 1
ATOM 578 O O . GLY A 1 76 ? -52.438 -6.353 35.318 1.00 89.00 76 GLY A O 1
ATOM 579 N N . SER A 1 77 ? -51.217 -6.366 37.198 1.00 91.94 77 SER A N 1
ATOM 580 C CA . SER A 1 77 ? -51.713 -5.091 37.715 1.00 91.94 77 SER A CA 1
ATOM 581 C C . SER A 1 77 ? -50.637 -4.396 38.538 1.00 91.94 77 SER A C 1
ATOM 583 O O . SER A 1 77 ? -49.849 -5.046 39.224 1.00 91.94 77 SER A O 1
ATOM 585 N N . LEU A 1 78 ? -50.661 -3.066 38.527 1.00 91.38 78 LEU A N 1
ATOM 586 C CA . LEU A 1 78 ? -49.712 -2.242 39.273 1.00 91.38 78 LEU A CA 1
ATOM 587 C C . LEU A 1 78 ? -49.755 -2.514 40.789 1.00 91.38 78 LEU A C 1
ATOM 589 O O . LEU A 1 78 ? -48.756 -2.444 41.502 1.00 91.38 78 LEU A O 1
ATOM 593 N N . ASP A 1 79 ? -50.937 -2.867 41.296 1.00 91.88 79 ASP A N 1
ATOM 594 C CA . ASP A 1 79 ? -51.143 -3.234 42.696 1.00 91.88 79 ASP A CA 1
ATOM 595 C C . ASP A 1 79 ? -50.524 -4.578 43.073 1.00 91.88 79 ASP A C 1
ATOM 597 O O . ASP A 1 79 ? -50.079 -4.749 44.214 1.00 91.88 79 ASP A O 1
ATOM 601 N N . GLN A 1 80 ? -50.510 -5.523 42.134 1.00 92.44 80 GLN A N 1
ATOM 602 C CA . GLN A 1 80 ? -49.825 -6.794 42.306 1.00 92.44 80 GLN A CA 1
ATOM 603 C C . GLN A 1 80 ? -48.310 -6.578 42.328 1.00 92.44 80 GLN A C 1
ATOM 605 O O . GLN A 1 80 ? -47.651 -7.059 43.247 1.00 92.44 80 GLN A O 1
ATOM 610 N N . ASP A 1 81 ? -47.779 -5.794 41.393 1.00 94.06 81 ASP A N 1
ATOM 611 C CA . ASP A 1 81 ? -46.346 -5.507 41.295 1.00 94.06 81 ASP A CA 1
ATOM 612 C C . ASP A 1 81 ? -45.831 -4.775 42.544 1.00 94.06 81 ASP A C 1
ATOM 614 O O . ASP A 1 81 ? -44.840 -5.183 43.155 1.00 94.06 81 ASP A O 1
ATOM 618 N N . ALA A 1 82 ? -46.577 -3.782 43.038 1.00 92.81 82 ALA A N 1
ATOM 619 C CA . ALA A 1 82 ? -46.273 -3.121 44.306 1.00 92.81 82 ALA A CA 1
ATOM 620 C C . ALA A 1 82 ? -46.310 -4.086 45.509 1.00 92.81 82 ALA A C 1
ATOM 622 O O . ALA A 1 82 ? -45.484 -3.975 46.418 1.00 92.81 82 ALA A O 1
ATOM 623 N N . HIS A 1 83 ? -47.244 -5.046 45.534 1.00 92.38 83 HIS A N 1
ATOM 624 C CA . HIS A 1 83 ? -47.293 -6.075 46.577 1.00 92.38 83 HIS A CA 1
ATOM 625 C C . HIS A 1 83 ? -46.093 -7.032 46.503 1.00 92.38 83 HIS A C 1
ATOM 627 O O . HIS A 1 83 ? -45.511 -7.377 47.531 1.00 92.38 83 HIS A O 1
ATOM 633 N N . GLU A 1 84 ? -45.675 -7.426 45.304 1.00 94.25 84 GLU A N 1
ATOM 634 C CA . GLU A 1 84 ? -44.499 -8.273 45.096 1.00 94.25 84 GLU A CA 1
ATOM 635 C C . GLU A 1 84 ? -43.195 -7.555 45.471 1.00 94.25 84 GLU A C 1
ATOM 637 O O . GLU A 1 84 ? -42.314 -8.165 46.080 1.00 94.25 84 GLU A O 1
ATOM 642 N N . LEU A 1 85 ? -43.091 -6.249 45.211 1.00 94.69 85 LEU A N 1
ATOM 643 C CA . LEU A 1 85 ? -41.978 -5.425 45.690 1.00 94.69 85 LEU A CA 1
ATOM 644 C C . LEU A 1 85 ? -41.951 -5.324 47.224 1.00 94.69 85 LEU A C 1
ATOM 646 O O . LEU A 1 85 ? -40.871 -5.379 47.809 1.00 94.69 85 LEU A O 1
ATOM 650 N N . LEU A 1 86 ? -43.108 -5.247 47.893 1.00 93.00 86 LEU A N 1
ATOM 651 C CA . LEU A 1 86 ? -43.192 -5.322 49.361 1.00 93.00 86 LEU A CA 1
ATOM 652 C C . LEU A 1 86 ? -42.726 -6.686 49.895 1.00 93.00 86 LEU A C 1
ATOM 654 O O . LEU A 1 86 ? -41.981 -6.750 50.870 1.00 93.00 86 LEU A O 1
ATOM 658 N N . LEU A 1 87 ? -43.099 -7.786 49.233 1.00 93.00 87 LEU A N 1
ATOM 659 C CA . LEU A 1 87 ? -42.596 -9.119 49.586 1.00 93.00 87 LEU A CA 1
ATOM 660 C C . LEU A 1 87 ? -41.072 -9.208 49.429 1.00 93.00 87 LEU A C 1
ATOM 662 O O . LEU A 1 87 ? -40.394 -9.764 50.296 1.00 93.00 87 LEU A O 1
ATOM 666 N N . LEU A 1 88 ? -40.520 -8.630 48.357 1.00 94.75 88 LEU A N 1
ATOM 667 C CA . LEU A 1 88 ? -39.075 -8.554 48.153 1.00 94.75 88 LEU A CA 1
ATOM 668 C C . LEU A 1 88 ? -38.395 -7.773 49.281 1.00 94.75 88 LEU A C 1
ATOM 670 O O . LEU A 1 88 ? -37.378 -8.229 49.801 1.00 94.75 88 LEU A O 1
ATOM 674 N N . THR A 1 89 ? -38.923 -6.614 49.679 1.00 93.56 89 THR A N 1
ATOM 675 C CA . THR A 1 89 ? -38.292 -5.806 50.731 1.00 93.56 89 THR A CA 1
ATOM 676 C C . THR A 1 89 ? -38.357 -6.478 52.104 1.00 93.56 89 THR A C 1
ATOM 678 O O . THR A 1 89 ? -37.357 -6.438 52.826 1.00 93.56 89 THR A O 1
ATOM 681 N N . CYS A 1 90 ? -39.442 -7.192 52.428 1.00 91.88 90 CYS A N 1
ATOM 682 C CA . CYS A 1 90 ? -39.511 -8.061 53.610 1.00 91.88 90 CYS A CA 1
ATOM 683 C C . CYS A 1 90 ? -38.461 -9.181 53.556 1.00 91.88 90 CYS A C 1
ATOM 685 O O . CYS A 1 90 ? -37.705 -9.370 54.509 1.00 91.88 90 CYS A O 1
ATOM 687 N N . TYR A 1 91 ? -38.331 -9.867 52.415 1.00 94.12 91 TYR A N 1
ATOM 688 C CA . TYR A 1 91 ? -37.310 -10.899 52.229 1.00 94.12 91 TYR A CA 1
ATOM 689 C C . TYR A 1 91 ? -35.889 -10.347 52.419 1.00 94.12 91 TYR A C 1
ATOM 691 O O . TYR A 1 91 ? -35.078 -10.947 53.128 1.00 94.12 91 TYR A O 1
ATOM 699 N N . LEU A 1 92 ? -35.579 -9.190 51.824 1.00 93.69 92 LEU A N 1
ATOM 700 C CA . LEU A 1 92 ? -34.271 -8.549 51.971 1.00 93.69 92 LEU A CA 1
ATOM 701 C C . LEU A 1 92 ? -33.996 -8.160 53.433 1.00 93.69 92 LEU A C 1
ATOM 703 O O . LEU A 1 92 ? -32.862 -8.293 53.897 1.00 93.69 92 LEU A O 1
ATOM 707 N N . LYS A 1 93 ? -35.015 -7.729 54.186 1.00 91.44 93 LYS A N 1
ATOM 708 C CA . LYS A 1 93 ? -34.899 -7.452 55.626 1.00 91.44 93 LYS A CA 1
ATOM 709 C C . LYS A 1 93 ? -34.557 -8.717 56.413 1.00 91.44 93 LYS A C 1
ATOM 711 O O . LYS A 1 93 ? -33.533 -8.757 57.090 1.00 91.44 93 LYS A O 1
ATOM 716 N N . GLU A 1 94 ? -35.392 -9.746 56.293 1.00 91.31 94 GLU A N 1
ATOM 717 C CA . GLU A 1 94 ? -35.331 -10.962 57.112 1.00 91.31 94 GLU A CA 1
ATOM 718 C C . GLU A 1 94 ? -34.135 -11.860 56.769 1.00 91.31 94 GLU A C 1
ATOM 720 O O . GLU A 1 94 ? -33.492 -12.405 57.663 1.00 91.31 94 GLU A O 1
ATOM 725 N N . HIS A 1 95 ? -33.817 -12.006 55.479 1.00 90.38 95 HIS A N 1
ATOM 726 C CA . HIS A 1 95 ? -32.854 -13.002 54.996 1.00 90.38 95 HIS A CA 1
ATOM 727 C C . HIS A 1 95 ? -31.528 -12.395 54.523 1.00 90.38 95 HIS A C 1
ATOM 729 O O . HIS A 1 95 ? -30.532 -13.113 54.419 1.00 90.38 95 HIS A O 1
ATOM 735 N N . ARG A 1 96 ? -31.491 -11.089 54.216 1.00 90.31 96 ARG A N 1
ATOM 736 C CA . ARG A 1 96 ? -30.287 -10.383 53.732 1.00 90.31 96 ARG A CA 1
ATOM 737 C C . ARG A 1 96 ? -29.831 -9.240 54.647 1.00 90.31 96 ARG A C 1
ATOM 739 O O . ARG A 1 96 ? -28.871 -8.551 54.314 1.00 90.31 96 ARG A O 1
ATOM 746 N N . GLY A 1 97 ? -30.475 -9.048 55.803 1.00 89.44 97 GLY A N 1
ATOM 747 C CA . GLY A 1 97 ? -30.091 -8.030 56.788 1.00 89.44 97 GLY A CA 1
ATOM 748 C C . GLY A 1 97 ? -30.202 -6.598 56.259 1.00 89.44 97 GLY A C 1
ATOM 749 O O . GLY A 1 97 ? -29.369 -5.755 56.591 1.00 89.44 97 GLY A O 1
ATOM 750 N N . CYS A 1 98 ? -31.180 -6.334 55.387 1.00 91.25 98 CYS A N 1
ATOM 751 C CA . CYS A 1 98 ? -31.312 -5.056 54.698 1.00 91.25 98 CYS A CA 1
ATOM 752 C C . CYS A 1 98 ? -31.623 -3.890 55.649 1.00 91.25 98 CYS A C 1
ATOM 754 O O . CYS A 1 98 ? -32.628 -3.918 56.359 1.00 91.25 98 CYS A O 1
ATOM 756 N N . THR A 1 99 ? -30.808 -2.832 55.601 1.00 88.56 99 THR A N 1
ATOM 757 C CA . THR A 1 99 ? -30.984 -1.607 56.406 1.00 88.56 99 THR A CA 1
ATOM 758 C C . THR A 1 99 ? -31.512 -0.426 55.590 1.00 88.56 99 THR A C 1
ATOM 760 O O . THR A 1 99 ? -32.436 0.259 56.028 1.00 88.56 99 THR A O 1
ATOM 763 N N . ASP A 1 100 ? -30.957 -0.212 54.395 1.00 91.75 100 ASP A N 1
ATOM 764 C CA . ASP A 1 100 ? -31.310 0.870 53.472 1.00 91.75 100 ASP A CA 1
ATOM 765 C C . ASP A 1 100 ? -31.674 0.300 52.091 1.00 91.75 100 ASP A C 1
ATOM 767 O O . ASP A 1 100 ? -30.967 -0.568 51.567 1.00 91.75 100 ASP A O 1
ATOM 771 N N . ILE A 1 101 ? -32.721 0.853 51.471 1.00 94.56 101 ILE A N 1
ATOM 772 C CA . ILE A 1 101 ? -33.122 0.550 50.091 1.00 94.56 101 ILE A CA 1
ATOM 773 C C . ILE A 1 101 ? -33.110 1.820 49.242 1.00 94.56 101 ILE A C 1
ATOM 775 O O . ILE A 1 101 ? -33.595 2.866 49.668 1.00 94.56 101 ILE A O 1
ATOM 779 N N . ILE A 1 102 ? -32.592 1.723 48.019 1.00 96.38 102 ILE A N 1
ATOM 780 C CA . ILE A 1 102 ? -32.868 2.680 46.941 1.00 96.38 102 ILE A CA 1
ATOM 781 C C . ILE A 1 102 ? -33.621 1.931 45.849 1.00 96.38 102 ILE A C 1
ATOM 783 O O . ILE A 1 102 ? -33.188 0.850 45.451 1.00 96.38 102 ILE A O 1
ATOM 787 N N . MET A 1 103 ? -34.727 2.499 45.372 1.00 96.56 103 MET A N 1
ATOM 788 C CA . MET A 1 103 ? -35.496 1.930 44.265 1.00 96.56 103 MET A CA 1
ATOM 789 C C . MET A 1 103 ? -35.310 2.756 43.003 1.00 96.56 103 MET A C 1
ATOM 791 O O . MET A 1 103 ? -35.499 3.969 43.023 1.00 96.56 103 MET A O 1
ATOM 795 N N . LEU A 1 104 ? -34.956 2.091 41.910 1.00 96.75 104 LEU A N 1
ATOM 796 C CA . LEU A 1 104 ? -34.901 2.666 40.576 1.00 96.75 104 LEU A CA 1
ATOM 797 C C . LEU A 1 104 ? -35.971 2.009 39.713 1.00 96.75 104 LEU A C 1
ATOM 799 O O . LEU A 1 104 ? -35.924 0.799 39.509 1.00 96.75 104 LEU A O 1
ATOM 803 N N . GLY A 1 105 ? -36.891 2.813 39.195 1.00 95.44 105 GLY A N 1
ATOM 804 C CA . GLY A 1 105 ? -37.819 2.414 38.145 1.00 95.44 105 GLY A CA 1
ATOM 805 C C . GLY A 1 105 ? -37.240 2.793 36.790 1.00 95.44 105 GLY A C 1
ATOM 806 O O . GLY A 1 105 ? -36.794 3.927 36.613 1.00 95.44 105 GLY A O 1
ATOM 807 N N . PHE A 1 106 ? -37.193 1.846 35.858 1.00 92.31 106 PHE A N 1
ATOM 808 C CA . PHE A 1 106 ? -36.750 2.072 34.486 1.00 92.31 106 PHE A CA 1
ATOM 809 C C . PHE A 1 106 ? -37.948 2.022 33.540 1.00 92.31 106 PHE A C 1
ATOM 811 O O . PHE A 1 106 ? -38.659 1.019 33.508 1.00 92.31 106 PHE A O 1
ATOM 818 N N . SER A 1 107 ? -38.154 3.072 32.742 1.00 90.62 107 SER A N 1
ATOM 819 C CA . SER A 1 107 ? -39.313 3.184 31.849 1.00 90.62 107 SER A CA 1
ATOM 820 C C . SER A 1 107 ? -40.621 2.973 32.632 1.00 90.62 107 SER A C 1
ATOM 822 O O . SER A 1 107 ? -40.781 3.592 33.684 1.00 90.62 107 SER A O 1
ATOM 824 N N . THR A 1 108 ? -41.511 2.072 32.202 1.00 88.50 108 THR A N 1
ATOM 825 C CA . THR A 1 108 ? -42.761 1.740 32.914 1.00 88.50 108 THR A CA 1
ATOM 826 C C . THR A 1 108 ? -42.553 1.229 34.353 1.00 88.50 108 THR A C 1
ATOM 828 O O . THR A 1 108 ? -43.453 1.313 35.182 1.00 88.50 108 THR A O 1
ATOM 831 N N . GLY A 1 109 ? -41.346 0.771 34.711 1.00 92.25 109 GLY A N 1
ATOM 832 C CA . GLY A 1 109 ? -41.013 0.417 36.096 1.00 92.25 109 GLY A CA 1
ATOM 833 C C . GLY A 1 109 ? -41.048 1.619 37.050 1.00 92.25 109 GLY A C 1
ATOM 834 O O . GLY A 1 109 ? -41.007 1.458 38.270 1.00 92.25 109 GLY A O 1
ATOM 835 N N . CYS A 1 110 ? -41.117 2.848 36.524 1.00 95.00 110 CYS A N 1
ATOM 836 C CA . CYS A 1 110 ? -41.358 4.051 37.317 1.00 95.00 110 CYS A CA 1
ATOM 837 C C . CYS A 1 110 ? -42.729 4.003 38.007 1.00 95.00 110 CYS A C 1
ATOM 839 O O . CYS A 1 110 ? -42.815 4.352 39.184 1.00 95.00 110 CYS A O 1
ATOM 841 N N . GLN A 1 111 ? -43.772 3.539 37.313 1.00 94.31 111 GLN A N 1
ATOM 842 C CA . GLN A 1 111 ? -45.134 3.410 37.830 1.00 94.31 111 GLN A CA 1
ATOM 843 C C . GLN A 1 111 ? -45.147 2.444 39.027 1.00 94.31 111 GLN A C 1
ATOM 845 O O . GLN A 1 111 ? -45.728 2.756 40.070 1.00 94.31 111 GLN A O 1
ATOM 850 N N . ASP A 1 112 ? -44.431 1.317 38.921 1.00 94.75 112 ASP A N 1
ATOM 851 C CA . ASP A 1 112 ? -44.303 0.330 40.001 1.00 94.75 112 ASP A CA 1
ATOM 852 C C . ASP A 1 112 ? -43.665 0.941 41.250 1.00 94.75 112 ASP A C 1
ATOM 854 O O . ASP A 1 112 ? -44.133 0.729 42.370 1.00 94.75 112 ASP A O 1
ATOM 858 N N . VAL A 1 113 ? -42.611 1.746 41.068 1.00 95.50 113 VAL A N 1
ATOM 859 C CA . VAL A 1 113 ? -41.936 2.440 42.172 1.00 95.50 113 VAL A CA 1
ATOM 860 C C . VAL A 1 113 ? -42.853 3.485 42.807 1.00 95.50 113 VAL A C 1
ATOM 862 O O . VAL A 1 113 ? -42.942 3.536 44.034 1.00 95.50 113 VAL A O 1
ATOM 865 N N . VAL A 1 114 ? -43.577 4.283 42.016 1.00 94.94 114 VAL A N 1
ATOM 866 C CA . VAL A 1 114 ? -44.555 5.258 42.539 1.00 94.94 114 VAL A CA 1
ATOM 867 C C . VAL A 1 114 ? -45.622 4.552 43.379 1.00 94.94 114 VAL A C 1
ATOM 869 O O . VAL A 1 114 ? -45.918 4.985 44.503 1.00 94.94 114 VAL A O 1
ATOM 872 N N . ARG A 1 115 ? -46.168 3.439 42.872 1.00 94.38 115 ARG A N 1
ATOM 873 C CA . ARG A 1 115 ? -47.211 2.663 43.551 1.00 94.38 115 ARG A CA 1
ATOM 874 C C . ARG A 1 115 ? -46.692 1.930 44.784 1.00 94.38 115 ARG A C 1
ATOM 876 O O . ARG A 1 115 ? -47.380 1.898 45.807 1.00 94.38 115 ARG A O 1
ATOM 883 N N . TYR A 1 116 ? -45.469 1.402 44.732 1.00 94.50 116 TYR A N 1
ATOM 884 C CA . TYR A 1 116 ? -44.777 0.855 45.898 1.00 94.50 116 TYR A CA 1
ATOM 885 C C . TYR A 1 116 ? -44.647 1.914 46.990 1.00 94.50 116 TYR A C 1
ATOM 887 O O . TYR A 1 116 ? -45.020 1.650 48.132 1.00 94.50 116 TYR A O 1
ATOM 895 N N . VAL A 1 117 ? -44.185 3.128 46.657 1.00 92.56 117 VAL A N 1
ATOM 896 C CA . VAL A 1 117 ? -44.052 4.209 47.645 1.00 92.56 117 VAL A CA 1
ATOM 897 C C . VAL A 1 117 ? -45.409 4.513 48.274 1.00 92.56 117 VAL A C 1
ATOM 899 O O . VAL A 1 117 ? -45.508 4.516 49.498 1.00 92.56 117 VAL A O 1
ATOM 902 N N . GLN A 1 118 ? -46.467 4.633 47.467 1.00 90.31 118 GLN A N 1
ATOM 903 C CA . GLN A 1 118 ? -47.831 4.878 47.947 1.00 90.31 118 GLN A CA 1
ATOM 904 C C . GLN A 1 118 ? -48.305 3.846 48.980 1.00 90.31 118 GLN A C 1
ATOM 906 O O . GLN A 1 118 ? -48.910 4.211 49.987 1.00 90.31 118 GLN A O 1
ATOM 911 N N . ARG A 1 119 ? -48.017 2.559 48.752 1.00 87.25 119 ARG A N 1
ATOM 912 C CA . ARG A 1 119 ? -48.417 1.467 49.655 1.00 87.25 119 ARG A CA 1
ATOM 913 C C . ARG A 1 119 ? -47.462 1.274 50.835 1.00 87.25 119 ARG A C 1
ATOM 915 O O . ARG A 1 119 ? -47.899 0.870 51.908 1.00 87.25 119 ARG A O 1
ATOM 922 N N . SER A 1 120 ? -46.175 1.571 50.659 1.00 83.12 120 SER A N 1
ATOM 923 C CA . SER A 1 120 ? -45.141 1.365 51.683 1.00 83.12 120 SER A CA 1
ATOM 924 C C . SER A 1 120 ? -45.237 2.351 52.852 1.00 83.12 120 SER A C 1
ATOM 926 O O . SER A 1 120 ? -44.898 1.985 53.974 1.00 83.12 120 SER A O 1
ATOM 928 N N . VAL A 1 121 ? -45.762 3.564 52.621 1.00 69.25 121 VAL A N 1
ATOM 929 C CA . VAL A 1 121 ? -45.932 4.616 53.646 1.00 69.25 121 VAL A CA 1
ATOM 930 C C . VAL A 1 121 ? -46.814 4.159 54.821 1.00 69.25 121 VAL A C 1
ATOM 932 O O . VAL A 1 121 ? -46.686 4.688 55.921 1.00 69.25 121 VAL A O 1
ATOM 935 N N . ALA A 1 122 ? -47.666 3.147 54.628 1.00 59.84 122 ALA A N 1
ATOM 936 C CA . ALA A 1 122 ? -48.547 2.609 55.665 1.00 59.84 122 ALA A CA 1
ATOM 937 C C . ALA A 1 122 ? -47.914 1.508 56.548 1.00 59.84 122 ALA A C 1
ATOM 939 O O . ALA A 1 122 ? -48.583 1.009 57.451 1.00 59.84 122 ALA A O 1
ATOM 940 N N . SER A 1 123 ? -46.663 1.097 56.299 1.00 66.75 123 SER A N 1
ATOM 941 C CA . SER A 1 123 ? -46.048 -0.067 56.953 1.00 66.75 123 SER A CA 1
ATOM 942 C C . SER A 1 123 ? -44.753 0.292 57.692 1.00 66.75 123 SER A C 1
ATOM 944 O O . SER A 1 123 ? -43.704 0.458 57.074 1.00 66.75 123 SER A O 1
ATOM 946 N N . GLU A 1 124 ? -44.800 0.336 59.029 1.00 65.06 124 GLU A N 1
ATOM 947 C CA . GLU A 1 124 ? -43.634 0.633 59.888 1.00 65.06 124 GLU A CA 1
ATOM 948 C C . GLU A 1 124 ? -42.568 -0.484 59.907 1.00 65.06 124 GLU A C 1
ATOM 950 O O . GLU A 1 124 ? -41.440 -0.258 60.341 1.00 65.06 124 GLU A O 1
ATOM 955 N N . ASP A 1 125 ? -42.890 -1.685 59.412 1.00 77.56 125 ASP A N 1
ATOM 956 C CA . ASP A 1 125 ? -42.016 -2.866 59.493 1.00 77.56 125 ASP A CA 1
ATOM 957 C C . ASP A 1 125 ? -41.088 -3.055 58.270 1.00 77.56 125 ASP A C 1
ATOM 959 O O . ASP A 1 125 ? -40.408 -4.072 58.133 1.00 77.56 125 ASP A O 1
ATOM 963 N N . LEU A 1 126 ? -40.994 -2.079 57.364 1.00 83.75 126 LEU A N 1
ATOM 964 C CA . LEU A 1 126 ? -40.156 -2.179 56.158 1.00 83.75 126 LEU A CA 1
ATOM 965 C C . LEU A 1 126 ? -38.755 -1.566 56.352 1.00 83.75 126 LEU A C 1
ATOM 967 O O . LEU A 1 126 ? -38.579 -0.666 57.175 1.00 83.75 126 LEU A O 1
ATOM 971 N N . PRO A 1 127 ? -37.730 -2.010 55.592 1.00 82.44 127 PRO A N 1
ATOM 972 C CA . PRO A 1 127 ? -36.446 -1.313 55.523 1.00 82.44 127 PRO A CA 1
ATOM 973 C C . PRO A 1 127 ? -36.609 0.146 55.087 1.00 82.44 127 PRO A C 1
ATOM 975 O O . PRO A 1 127 ? -37.508 0.482 54.314 1.00 82.44 127 PRO A O 1
ATOM 978 N N . ARG A 1 128 ? -35.694 1.018 55.525 1.00 85.38 128 ARG A N 1
ATOM 979 C CA . ARG A 1 128 ? -35.759 2.444 55.194 1.00 85.38 128 ARG A CA 1
ATOM 980 C C . ARG A 1 128 ? -35.569 2.657 53.689 1.00 85.38 128 ARG A C 1
ATOM 982 O O . ARG A 1 128 ? -34.478 2.427 53.163 1.00 85.38 128 ARG A O 1
ATOM 989 N N . LEU A 1 129 ? -36.593 3.182 53.013 1.00 91.25 129 LEU A N 1
ATOM 990 C CA . LEU A 1 129 ? -36.461 3.692 51.648 1.00 91.25 129 LEU A CA 1
ATOM 991 C C . LEU A 1 129 ? -35.695 5.020 51.681 1.00 91.25 129 LEU A C 1
ATOM 993 O O . LEU A 1 129 ? -36.178 6.034 52.181 1.00 91.25 129 LEU A O 1
ATOM 997 N N . ARG A 1 130 ? -34.456 5.001 51.196 1.00 91.62 130 ARG A N 1
ATOM 998 C CA . ARG A 1 130 ? -33.523 6.128 51.270 1.00 91.62 130 ARG A CA 1
ATOM 999 C C . ARG A 1 130 ? -33.706 7.123 50.130 1.00 91.62 130 ARG A C 1
ATOM 1001 O O . ARG A 1 130 ? -33.495 8.314 50.346 1.00 91.62 130 ARG A O 1
ATOM 1008 N N . ALA A 1 131 ? -34.049 6.629 48.945 1.00 93.94 131 ALA A N 1
ATOM 1009 C CA . ALA A 1 131 ? -34.359 7.437 47.772 1.00 93.94 131 ALA A CA 1
ATOM 1010 C C . ALA A 1 131 ? -35.120 6.613 46.721 1.00 93.94 131 ALA A C 1
ATOM 1012 O O . ALA A 1 131 ? -34.994 5.384 46.680 1.00 93.94 131 ALA A O 1
ATOM 1013 N N . ALA A 1 132 ? -35.840 7.308 45.844 1.00 95.44 132 ALA A N 1
ATOM 1014 C CA . ALA A 1 132 ? -36.414 6.769 44.618 1.00 95.44 132 ALA A CA 1
ATOM 1015 C C . ALA A 1 132 ? -35.750 7.416 43.390 1.00 95.44 132 ALA A C 1
ATOM 1017 O O . ALA A 1 132 ? -35.388 8.593 43.408 1.00 95.44 132 ALA A O 1
ATOM 1018 N N . ILE A 1 133 ? -35.574 6.655 42.316 1.00 96.00 133 ILE A N 1
ATOM 1019 C CA . ILE A 1 133 ? -35.052 7.138 41.036 1.00 96.00 133 ILE A CA 1
ATOM 1020 C C . ILE A 1 133 ? -36.057 6.745 39.958 1.00 96.00 133 ILE A C 1
ATOM 1022 O O . ILE A 1 133 ? -36.290 5.561 39.733 1.00 96.00 133 ILE A O 1
ATOM 1026 N N . LEU A 1 134 ? -36.644 7.737 39.298 1.00 95.12 134 LEU A N 1
ATOM 1027 C CA . LEU A 1 134 ? -37.549 7.547 38.172 1.00 95.12 134 LEU A CA 1
ATOM 1028 C C . LEU A 1 134 ? -36.749 7.796 36.895 1.00 95.12 134 LEU A C 1
ATOM 1030 O O . LEU A 1 134 ? -36.486 8.947 36.538 1.00 95.12 134 LEU A O 1
ATOM 1034 N N . GLN A 1 135 ? -36.286 6.724 36.255 1.00 92.06 135 GLN A N 1
ATOM 1035 C CA . GLN A 1 135 ? -35.471 6.788 35.050 1.00 92.06 135 GLN A CA 1
ATOM 1036 C C . GLN A 1 135 ? -36.325 6.527 33.812 1.00 92.06 135 GLN A C 1
ATOM 1038 O O . GLN A 1 135 ? -36.856 5.436 33.639 1.00 92.06 135 GLN A O 1
ATOM 1043 N N . ALA A 1 136 ? -36.389 7.523 32.931 1.00 89.06 136 ALA A N 1
ATOM 1044 C CA . ALA A 1 136 ? -37.287 7.572 31.783 1.00 89.06 136 ALA A CA 1
ATOM 1045 C C . ALA A 1 136 ? -38.772 7.370 32.166 1.00 89.06 136 ALA A C 1
ATOM 1047 O O . ALA A 1 136 ? -39.410 6.477 31.620 1.00 89.06 136 ALA A O 1
ATOM 1048 N N . PRO A 1 137 ? -39.347 8.161 33.100 1.00 89.69 137 PRO A N 1
ATOM 1049 C CA . PRO A 1 137 ? -40.769 8.060 33.431 1.00 89.69 137 PRO A CA 1
ATOM 1050 C C . PRO A 1 137 ? -41.603 8.556 32.243 1.00 89.69 137 PRO A C 1
ATOM 1052 O O . PRO A 1 137 ? -41.771 9.760 32.045 1.00 89.69 137 PRO A O 1
ATOM 1055 N N . VAL A 1 138 ? -42.060 7.618 31.416 1.00 81.75 138 VAL A N 1
ATOM 1056 C CA . VAL A 1 138 ? -42.807 7.865 30.177 1.00 81.75 138 VAL A CA 1
ATOM 1057 C C . VAL A 1 138 ? -44.240 7.364 30.306 1.00 81.75 138 VAL A C 1
ATOM 1059 O O . VAL A 1 138 ? -44.522 6.434 31.060 1.00 81.75 138 VAL A O 1
ATOM 1062 N N . SER A 1 139 ? -45.150 7.992 29.563 1.00 89.69 139 SER A N 1
ATOM 1063 C CA . SER A 1 139 ? -46.557 7.606 29.533 1.00 89.69 139 SER A CA 1
ATOM 1064 C C . SER A 1 139 ? -46.788 6.427 28.593 1.00 89.69 139 SER A C 1
ATOM 1066 O O . SER A 1 139 ? -46.665 6.565 27.373 1.00 89.69 139 SER A O 1
ATOM 1068 N N . ASP A 1 140 ? -47.200 5.286 29.153 1.00 88.31 140 ASP A N 1
ATOM 1069 C CA . ASP A 1 140 ? -47.628 4.127 28.359 1.00 88.31 140 ASP A CA 1
ATOM 1070 C C . ASP A 1 140 ? -48.820 4.487 27.463 1.00 88.31 140 ASP A C 1
ATOM 1072 O O . ASP A 1 140 ? -48.917 4.021 26.328 1.00 88.31 140 ASP A O 1
ATOM 1076 N N . ARG A 1 141 ? -49.691 5.383 27.936 1.00 90.25 141 ARG A N 1
ATOM 1077 C CA . ARG A 1 141 ? -50.871 5.856 27.213 1.00 90.25 141 ARG A CA 1
ATOM 1078 C C . ARG A 1 141 ? -50.494 6.638 25.962 1.00 90.25 141 ARG A C 1
ATOM 1080 O O . ARG A 1 141 ? -51.024 6.372 24.884 1.00 90.25 141 ARG A O 1
ATOM 1087 N N . GLU A 1 142 ? -49.575 7.591 26.086 1.00 88.94 142 GLU A N 1
ATOM 1088 C CA . GLU A 1 142 ? -49.091 8.377 24.948 1.00 88.94 142 GLU A CA 1
ATOM 1089 C C . GLU A 1 142 ? -48.250 7.529 23.987 1.00 88.94 142 GLU A C 1
ATOM 1091 O O . GLU A 1 142 ? -48.358 7.698 22.771 1.00 88.94 142 GLU A O 1
ATOM 1096 N N . TYR A 1 143 ? -47.477 6.576 24.515 1.00 86.88 143 TYR A N 1
ATOM 1097 C CA . TYR A 1 143 ? -46.725 5.622 23.706 1.00 86.88 143 TYR A CA 1
ATOM 1098 C C . TYR A 1 143 ? -47.650 4.712 22.886 1.00 86.88 143 TYR A C 1
ATOM 1100 O O . TYR A 1 143 ? -47.515 4.613 21.664 1.00 86.88 143 TYR A O 1
ATOM 1108 N N . LEU A 1 144 ? -48.645 4.092 23.526 1.00 85.38 144 LEU A N 1
ATOM 1109 C CA . LEU A 1 144 ? -49.625 3.231 22.863 1.00 85.38 144 LEU A CA 1
ATOM 1110 C C . LEU A 1 144 ? -50.518 4.014 21.895 1.00 85.38 144 LEU A C 1
ATOM 1112 O O . LEU A 1 144 ? -50.911 3.467 20.864 1.00 85.38 144 LEU A O 1
ATOM 1116 N N . ALA A 1 145 ? -50.796 5.293 22.157 1.00 85.31 145 ALA A N 1
ATOM 1117 C CA . ALA A 1 145 ? -51.534 6.161 21.239 1.00 85.31 145 ALA A CA 1
ATOM 1118 C C . ALA A 1 145 ? -50.800 6.421 19.907 1.00 85.31 145 ALA A C 1
ATOM 1120 O O . ALA A 1 145 ? -51.439 6.827 18.937 1.00 85.31 145 ALA A O 1
ATOM 1121 N N . MET A 1 146 ? -49.491 6.150 19.817 1.00 82.06 146 MET A N 1
ATOM 1122 C CA . MET A 1 146 ? -48.760 6.205 18.544 1.00 82.06 146 MET A CA 1
ATOM 1123 C C . MET A 1 146 ? -49.151 5.072 17.579 1.00 82.06 146 MET A C 1
ATOM 1125 O O . MET A 1 146 ? -48.886 5.171 16.380 1.00 82.06 146 MET A O 1
ATOM 1129 N N . SER A 1 147 ? -49.791 4.005 18.073 1.00 81.69 147 SER A N 1
ATOM 1130 C CA . SER A 1 147 ? -50.337 2.933 17.239 1.00 81.69 147 SER A CA 1
ATOM 1131 C C . SER A 1 147 ? -51.754 3.279 16.746 1.00 81.69 147 SER A C 1
ATOM 1133 O O . SER A 1 147 ? -52.617 3.623 17.560 1.00 81.69 147 SER A O 1
ATOM 1135 N N . PRO A 1 148 ? -52.046 3.142 15.437 1.00 79.56 148 PRO A N 1
ATOM 1136 C CA . PRO A 1 148 ? -53.343 3.510 14.863 1.00 79.56 148 PRO A CA 1
ATOM 1137 C C . PRO A 1 148 ? -54.515 2.654 15.371 1.00 79.56 148 PRO A C 1
ATOM 1139 O O . PRO A 1 148 ? -55.656 3.112 15.346 1.00 79.56 148 PRO A O 1
ATOM 1142 N N . ASP A 1 149 ? -54.249 1.440 15.861 1.00 82.25 149 ASP A N 1
ATOM 1143 C CA . ASP A 1 149 ? -55.286 0.495 16.297 1.00 82.25 149 ASP A CA 1
ATOM 1144 C C . ASP A 1 149 ? -55.777 0.760 17.735 1.00 82.25 149 ASP A C 1
ATOM 1146 O O . ASP A 1 149 ? -56.855 0.305 18.132 1.00 82.25 149 ASP A O 1
ATOM 1150 N N . THR A 1 150 ? -55.011 1.517 18.528 1.00 85.19 150 THR A N 1
ATOM 1151 C CA . THR A 1 150 ? -55.244 1.712 19.969 1.00 85.19 150 THR A CA 1
ATOM 1152 C C . THR A 1 150 ? -56.629 2.280 20.302 1.00 85.19 150 THR A C 1
ATOM 1154 O O . THR A 1 150 ? -57.288 1.712 21.174 1.00 85.19 150 THR A O 1
ATOM 1157 N N . PRO A 1 151 ? -57.160 3.311 19.609 1.00 87.06 151 PRO A N 1
ATOM 1158 C CA . PRO A 1 151 ? -58.489 3.847 19.919 1.00 87.06 151 PRO A CA 1
ATOM 1159 C C . PRO A 1 151 ? -59.627 2.837 19.715 1.00 87.06 151 PRO A C 1
ATOM 1161 O O . PRO A 1 151 ? -60.628 2.867 20.431 1.00 87.06 151 PRO A O 1
ATOM 1164 N N . GLN A 1 152 ? -59.500 1.944 18.727 1.00 87.75 152 GLN A N 1
ATOM 1165 C CA . GLN A 1 152 ? -60.511 0.924 18.452 1.00 87.75 152 GLN A CA 1
ATOM 1166 C C . GLN A 1 152 ? -60.450 -0.206 19.483 1.00 87.75 152 GLN A C 1
ATOM 1168 O O . GLN A 1 152 ? -61.494 -0.654 19.961 1.00 87.75 152 GLN A O 1
ATOM 1173 N N . LEU A 1 153 ? -59.240 -0.626 19.856 1.00 89.00 153 LEU A N 1
ATOM 1174 C CA . LEU A 1 153 ? -59.017 -1.639 20.885 1.00 89.00 153 LEU A CA 1
ATOM 1175 C C . LEU A 1 153 ? -59.472 -1.160 22.269 1.00 89.00 153 LEU A C 1
ATOM 1177 O O . LEU A 1 153 ? -60.079 -1.932 23.008 1.00 89.00 153 LEU A O 1
ATOM 1181 N N . LEU A 1 154 ? -59.260 0.119 22.596 1.00 90.00 154 LEU A N 1
ATOM 1182 C CA . LEU A 1 154 ? -59.711 0.703 23.860 1.00 90.00 154 LEU A CA 1
ATOM 1183 C C . LEU A 1 154 ? -61.243 0.683 23.973 1.00 90.00 154 LEU A C 1
ATOM 1185 O O . LEU A 1 154 ? -61.776 0.188 24.959 1.00 90.00 154 LEU A O 1
ATOM 1189 N N . LYS A 1 155 ? -61.968 1.078 22.916 1.00 91.00 155 LYS A N 1
ATOM 1190 C CA . LYS A 1 155 ? -63.441 0.972 22.881 1.00 91.00 155 LYS A CA 1
ATOM 1191 C C . LYS A 1 155 ? -63.943 -0.463 23.059 1.00 91.00 155 LYS A C 1
ATOM 1193 O O . LYS A 1 155 ? -64.982 -0.689 23.676 1.00 91.00 155 LYS A O 1
ATOM 1198 N N . GLN A 1 156 ? -63.235 -1.440 22.491 1.00 91.44 156 GLN A N 1
ATOM 1199 C CA . GLN A 1 156 ? -63.571 -2.855 22.669 1.00 91.44 156 GLN A CA 1
ATOM 1200 C C . GLN A 1 156 ? -63.343 -3.308 24.115 1.00 91.44 156 GLN A C 1
ATOM 1202 O O . GLN A 1 156 ? -64.191 -4.008 24.669 1.00 91.44 156 GLN A O 1
ATOM 1207 N N . ALA A 1 157 ? -62.241 -2.881 24.734 1.00 91.94 157 ALA A N 1
ATOM 1208 C CA . ALA A 1 157 ? -61.961 -3.156 26.137 1.00 91.94 157 ALA A CA 1
ATOM 1209 C C . ALA A 1 157 ? -63.015 -2.534 27.065 1.00 91.94 157 ALA A C 1
ATOM 1211 O O . ALA A 1 157 ? -63.557 -3.241 27.910 1.00 91.94 157 ALA A O 1
ATOM 1212 N N . GLU A 1 158 ? -63.389 -1.269 26.859 1.00 92.81 158 GLU A N 1
ATOM 1213 C CA . GLU A 1 158 ? -64.448 -0.591 27.621 1.00 92.81 158 GLU A CA 1
ATOM 1214 C C . GLU A 1 158 ? -65.787 -1.342 27.538 1.00 92.81 158 GLU A C 1
ATOM 1216 O O . GLU A 1 158 ? -66.452 -1.559 28.553 1.00 92.81 158 GLU A O 1
ATOM 1221 N N . ALA A 1 159 ? -66.163 -1.811 26.342 1.00 92.75 159 ALA A N 1
ATOM 1222 C CA . ALA A 1 159 ? -67.386 -2.586 26.144 1.00 92.75 159 ALA A CA 1
ATOM 1223 C C . ALA A 1 159 ? -67.355 -3.943 26.872 1.00 92.75 159 ALA A C 1
ATOM 1225 O O . ALA A 1 159 ? -68.372 -4.364 27.427 1.00 92.75 159 ALA A O 1
ATOM 1226 N N . LEU A 1 160 ? -66.206 -4.627 26.885 1.00 93.06 160 LEU A N 1
ATOM 1227 C CA . LEU A 1 160 ? -66.027 -5.888 27.610 1.00 93.06 160 LEU A CA 1
ATOM 1228 C C . LEU A 1 160 ? -66.034 -5.675 29.128 1.00 93.06 160 LEU A C 1
ATOM 1230 O O . LEU A 1 160 ? -66.683 -6.436 29.846 1.00 93.06 160 LEU A O 1
ATOM 1234 N N . ILE A 1 161 ? -65.391 -4.614 29.619 1.00 93.12 161 ILE A N 1
ATOM 1235 C CA . ILE A 1 161 ? -65.401 -4.240 31.040 1.00 93.12 161 ILE A CA 1
ATOM 1236 C C . ILE A 1 161 ? -66.832 -3.938 31.501 1.00 93.12 161 ILE A C 1
ATOM 1238 O O . ILE A 1 161 ? -67.261 -4.468 32.525 1.00 93.12 161 ILE A O 1
ATOM 1242 N N . ALA A 1 162 ? -67.608 -3.180 30.719 1.00 92.56 162 ALA A N 1
ATOM 1243 C CA . ALA A 1 162 ? -69.011 -2.884 31.023 1.00 92.56 162 ALA A CA 1
ATOM 1244 C C . ALA A 1 162 ? -69.903 -4.142 31.090 1.00 92.56 162 ALA A C 1
ATOM 1246 O O . ALA A 1 162 ? -70.930 -4.140 31.766 1.00 92.56 162 ALA A O 1
ATOM 1247 N N . GLN A 1 163 ? -69.505 -5.230 30.423 1.00 94.00 163 GLN A N 1
ATOM 1248 C CA . GLN A 1 163 ? -70.172 -6.538 30.472 1.00 94.00 163 GLN A CA 1
ATOM 1249 C C . GLN A 1 163 ? -69.661 -7.445 31.608 1.00 94.00 163 GLN A C 1
ATOM 1251 O O . GLN A 1 163 ? -70.061 -8.606 31.681 1.00 94.00 163 GLN A O 1
ATOM 1256 N N . GLY A 1 164 ? -68.759 -6.963 32.472 1.00 92.62 164 GLY A N 1
ATOM 1257 C CA . GLY A 1 164 ? -68.120 -7.766 33.521 1.00 92.62 164 GLY A CA 1
ATOM 1258 C C . GLY A 1 164 ? -67.048 -8.735 33.003 1.00 92.62 164 GLY A C 1
ATOM 1259 O O . GLY A 1 164 ? -66.634 -9.635 33.728 1.00 92.62 164 GLY A O 1
ATOM 1260 N N . ARG A 1 165 ? -66.586 -8.565 31.757 1.00 93.88 165 ARG A N 1
ATOM 1261 C CA . ARG A 1 165 ? -65.622 -9.435 31.056 1.00 93.88 165 ARG A CA 1
ATOM 1262 C C . ARG A 1 165 ? -64.234 -8.795 30.954 1.00 93.88 165 ARG A C 1
ATOM 1264 O O . ARG A 1 165 ? -63.579 -8.852 29.919 1.00 93.88 165 ARG A O 1
ATOM 1271 N N . GLY A 1 166 ? -63.787 -8.156 32.035 1.00 90.94 166 GLY A N 1
ATOM 1272 C CA . GLY A 1 166 ? -62.514 -7.425 32.080 1.00 90.94 166 GLY A CA 1
ATOM 1273 C C . GLY A 1 166 ? -61.262 -8.294 31.889 1.00 90.94 166 GLY A C 1
ATOM 1274 O O . GLY A 1 166 ? -60.242 -7.793 31.424 1.00 90.94 166 GLY A O 1
ATOM 1275 N N . GLU A 1 167 ? -61.332 -9.590 32.203 1.00 94.19 167 GLU A N 1
ATOM 1276 C CA . GLU A 1 167 ? -60.193 -10.517 32.089 1.00 94.19 167 GLU A CA 1
ATOM 1277 C C . GLU A 1 167 ? -60.077 -11.187 30.706 1.00 94.19 167 GLU A C 1
ATOM 1279 O O . GLU A 1 167 ? -59.124 -11.924 30.450 1.00 94.19 167 GLU A O 1
ATOM 1284 N N . ASP A 1 168 ? -61.004 -10.910 29.785 1.00 93.12 168 ASP A N 1
ATOM 1285 C CA . ASP A 1 168 ? -60.939 -11.442 28.424 1.00 93.12 168 ASP A CA 1
ATOM 1286 C C . ASP A 1 168 ? -59.797 -10.782 27.636 1.00 93.12 168 ASP A C 1
ATOM 1288 O O . ASP A 1 168 ? -59.610 -9.564 27.680 1.00 93.12 168 ASP A O 1
ATOM 1292 N N . ILE A 1 169 ? -59.041 -11.586 26.880 1.00 92.50 169 ILE A N 1
ATOM 1293 C CA . ILE A 1 169 ? -57.955 -11.105 26.014 1.00 92.50 169 ILE A CA 1
ATOM 1294 C C . ILE A 1 169 ? -58.535 -10.357 24.811 1.00 92.50 169 ILE A C 1
ATOM 1296 O O . ILE A 1 169 ? -59.299 -10.926 24.032 1.00 92.50 169 ILE A O 1
ATOM 1300 N N . VAL A 1 170 ? -58.123 -9.101 24.634 1.00 89.44 170 VAL A N 1
ATOM 1301 C CA . VAL A 1 170 ? -58.639 -8.205 23.583 1.00 89.44 170 VAL A CA 1
ATOM 1302 C C . VAL A 1 170 ? -57.668 -8.095 22.418 1.00 89.44 170 VAL A C 1
ATOM 1304 O O . VAL A 1 170 ? -58.085 -8.019 21.265 1.00 89.44 170 VAL A O 1
ATOM 1307 N N . CYS A 1 171 ? -56.363 -8.100 22.691 1.00 83.94 171 CYS A N 1
ATOM 1308 C CA . CYS A 1 171 ? -55.363 -7.905 21.650 1.00 83.94 171 CYS A CA 1
ATOM 1309 C C . CYS A 1 171 ? -54.001 -8.519 21.988 1.00 83.94 171 CYS A C 1
ATOM 1311 O O . CYS A 1 171 ? -53.739 -8.982 23.099 1.00 83.94 171 CYS A O 1
ATOM 1313 N N . ARG A 1 172 ? -53.131 -8.511 20.975 1.00 82.19 172 ARG A N 1
ATOM 1314 C CA . ARG A 1 172 ? -51.686 -8.727 21.087 1.00 82.19 172 ARG A CA 1
ATOM 1315 C C . ARG A 1 172 ? -50.994 -7.552 20.400 1.00 82.19 172 ARG A C 1
ATOM 1317 O O . ARG A 1 172 ? -50.831 -7.602 19.180 1.00 82.19 172 ARG A O 1
ATOM 1324 N N . PRO A 1 173 ? -50.672 -6.468 21.126 1.00 67.25 173 PRO A N 1
ATOM 1325 C CA . PRO A 1 173 ? -50.113 -5.268 20.521 1.00 67.25 173 PRO A CA 1
ATOM 1326 C C . PRO A 1 173 ? -48.796 -5.588 19.812 1.00 67.25 173 PRO A C 1
ATOM 1328 O O . PRO A 1 173 ? -47.840 -6.053 20.433 1.00 67.25 173 PRO A O 1
ATOM 1331 N N . ALA A 1 174 ? -48.732 -5.311 18.508 1.00 67.56 174 ALA A N 1
ATOM 1332 C CA . ALA A 1 174 ? -47.510 -5.506 17.728 1.00 67.56 174 ALA A CA 1
ATOM 1333 C C . ALA A 1 174 ? -46.353 -4.619 18.229 1.00 67.56 174 ALA A C 1
ATOM 1335 O O . ALA A 1 174 ? -45.193 -4.995 18.092 1.00 67.56 174 ALA A O 1
ATOM 1336 N N . ALA A 1 175 ? -46.675 -3.475 18.846 1.00 62.41 175 ALA A N 1
ATOM 1337 C CA . ALA A 1 175 ? -45.711 -2.529 19.408 1.00 62.41 175 ALA A CA 1
ATOM 1338 C C . ALA A 1 175 ? -44.961 -3.050 20.654 1.00 62.41 175 ALA A C 1
ATOM 1340 O O . ALA A 1 175 ? -43.895 -2.533 20.960 1.00 62.41 175 ALA A O 1
ATOM 1341 N N . LEU A 1 176 ? -45.482 -4.066 21.357 1.00 64.31 176 LEU A N 1
ATOM 1342 C CA . LEU A 1 176 ? -44.941 -4.567 22.633 1.00 64.31 176 LEU A CA 1
ATOM 1343 C C . LEU A 1 176 ? -44.792 -6.101 22.620 1.00 64.31 176 LEU A C 1
ATOM 1345 O O . LEU A 1 176 ? -45.374 -6.815 23.433 1.00 64.31 176 LEU A O 1
ATOM 1349 N N . GLU A 1 177 ? -44.055 -6.629 21.641 1.00 60.19 177 GLU A N 1
ATOM 1350 C CA . GLU A 1 177 ? -43.647 -8.048 21.569 1.00 60.19 177 GLU A CA 1
ATOM 1351 C C . GLU A 1 177 ? -44.791 -9.100 21.586 1.00 60.19 177 GLU A C 1
ATOM 1353 O O . GLU A 1 177 ? -44.561 -10.281 21.837 1.00 60.19 177 GLU A O 1
ATOM 1358 N N . SER A 1 178 ? -46.026 -8.720 21.226 1.00 71.31 178 SER A N 1
ATOM 1359 C CA . SER A 1 178 ? -47.186 -9.623 21.042 1.00 71.31 178 SER A CA 1
ATOM 1360 C C . SER A 1 178 ? -47.688 -10.383 22.288 1.00 71.31 178 SER A C 1
ATOM 1362 O O . SER A 1 178 ? -48.328 -11.433 22.139 1.00 71.31 178 SER A O 1
ATOM 1364 N N . ALA A 1 179 ? -47.467 -9.874 23.506 1.00 83.56 179 ALA A N 1
ATOM 1365 C CA . ALA A 1 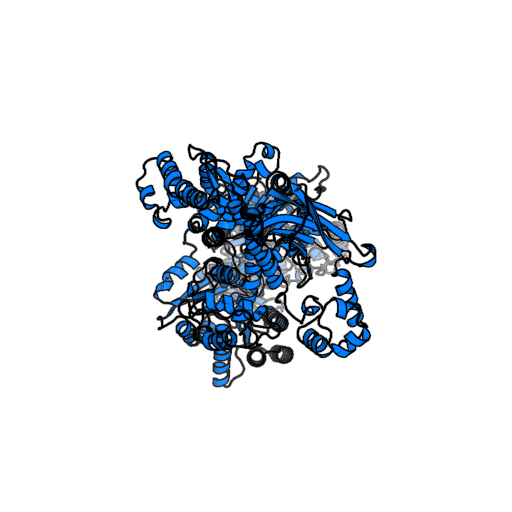179 ? -48.092 -10.450 24.702 1.00 83.56 179 ALA A CA 1
ATOM 1366 C C . ALA A 1 179 ? -49.636 -10.321 24.646 1.00 83.56 179 ALA A C 1
ATOM 1368 O O . ALA A 1 179 ? -50.147 -9.311 24.156 1.00 83.56 179 ALA A O 1
ATOM 1369 N N . PRO A 1 180 ? -50.406 -11.331 25.100 1.00 88.81 180 PRO A N 1
ATOM 1370 C CA . PRO A 1 180 ? -51.864 -11.241 25.176 1.00 88.81 180 PRO A CA 1
ATOM 1371 C C . PRO A 1 180 ? -52.289 -10.274 26.287 1.00 88.81 180 PRO A C 1
ATOM 1373 O O . PRO A 1 180 ? -51.927 -10.474 27.443 1.00 88.81 180 PRO A O 1
ATOM 1376 N N . VAL A 1 181 ? -53.075 -9.252 25.937 1.00 91.25 181 VAL A N 1
ATOM 1377 C CA . VAL A 1 181 ? -53.521 -8.205 26.870 1.00 91.25 181 VAL A CA 1
ATOM 1378 C C . VAL A 1 181 ? -55.014 -8.342 27.161 1.00 91.25 181 VAL A C 1
ATOM 1380 O O . VAL A 1 181 ? -55.820 -8.394 26.224 1.00 91.25 181 VAL A O 1
ATOM 1383 N N . CYS A 1 182 ? -55.393 -8.404 28.443 1.00 93.88 182 CYS A N 1
ATOM 1384 C CA . CYS A 1 182 ? -56.800 -8.419 28.855 1.00 93.88 182 CYS A CA 1
ATOM 1385 C C . CYS A 1 182 ? -57.442 -7.024 28.802 1.00 93.88 182 CYS A C 1
ATOM 1387 O O . CYS A 1 182 ? -56.748 -6.006 28.838 1.00 93.88 182 CYS A O 1
ATOM 1389 N N . ALA A 1 183 ? -58.774 -6.963 28.722 1.00 93.56 183 ALA A N 1
ATOM 1390 C CA . ALA A 1 183 ? -59.514 -5.705 28.594 1.00 93.56 183 ALA A CA 1
ATOM 1391 C C . ALA A 1 183 ? -59.189 -4.720 29.730 1.00 93.56 183 ALA A C 1
ATOM 1393 O O . ALA A 1 183 ? -58.887 -3.556 29.469 1.00 93.56 183 ALA A O 1
ATOM 1394 N N . ARG A 1 184 ? -59.159 -5.199 30.982 1.00 94.44 184 ARG A N 1
ATOM 1395 C CA . ARG A 1 184 ? -58.775 -4.409 32.163 1.00 94.44 184 ARG A CA 1
ATOM 1396 C C . ARG A 1 184 ? -57.378 -3.813 32.009 1.00 94.44 184 ARG A C 1
ATOM 1398 O O . ARG A 1 184 ? -57.197 -2.623 32.241 1.00 94.44 184 ARG A O 1
ATOM 1405 N N . ARG A 1 185 ? -56.385 -4.621 31.628 1.00 93.12 185 ARG A N 1
ATOM 1406 C CA . ARG A 1 185 ? -54.995 -4.157 31.525 1.00 93.12 185 ARG A CA 1
ATOM 1407 C C . ARG A 1 185 ? -54.800 -3.185 30.365 1.00 93.12 185 ARG A C 1
ATOM 1409 O O . ARG A 1 185 ? -54.048 -2.228 30.509 1.00 93.12 185 ARG A O 1
ATOM 1416 N N . LEU A 1 186 ? -55.511 -3.372 29.251 1.00 91.31 186 LEU A N 1
ATOM 1417 C CA . LEU A 1 186 ? -55.496 -2.402 28.157 1.00 91.31 186 LEU A CA 1
ATOM 1418 C C . LEU A 1 186 ? -56.075 -1.048 28.598 1.00 91.31 186 LEU A C 1
ATOM 1420 O O . LEU A 1 186 ? -55.490 -0.018 28.278 1.00 91.31 186 LEU A O 1
ATOM 1424 N N . GLN A 1 187 ? -57.166 -1.046 29.374 1.00 92.62 187 GLN A N 1
ATOM 1425 C CA . GLN A 1 187 ? -57.717 0.179 29.965 1.00 92.62 187 GLN A CA 1
ATOM 1426 C C . GLN A 1 187 ? -56.735 0.838 30.946 1.00 92.62 187 GLN A C 1
ATOM 1428 O O . GLN A 1 187 ? -56.597 2.056 30.942 1.00 92.62 187 GLN A O 1
ATOM 1433 N N . SER A 1 188 ? -56.037 0.034 31.749 1.00 92.75 188 SER A N 1
ATOM 1434 C CA . SER A 1 188 ? -55.007 0.474 32.701 1.00 92.75 188 SER A CA 1
ATOM 1435 C C . SER A 1 188 ? -53.862 1.233 32.018 1.00 92.75 188 SER A C 1
ATOM 1437 O O . SER A 1 188 ? -53.471 2.297 32.484 1.00 92.75 188 SER A O 1
ATOM 1439 N N . LEU A 1 189 ? -53.373 0.705 30.886 1.00 90.75 189 LEU A N 1
ATOM 1440 C CA . LEU A 1 189 ? -52.219 1.233 30.148 1.00 90.75 189 LEU A CA 1
ATOM 1441 C C . LEU A 1 189 ? -52.568 2.369 29.173 1.00 90.75 189 LEU A C 1
ATOM 1443 O O . LEU A 1 189 ? -51.777 3.288 28.995 1.00 90.75 189 LEU A O 1
ATOM 1447 N N . ALA A 1 190 ? -53.711 2.279 28.483 1.00 90.12 190 ALA A N 1
ATOM 1448 C CA . ALA A 1 190 ? -54.065 3.166 27.368 1.00 90.12 190 ALA A CA 1
ATOM 1449 C C . ALA A 1 190 ? -55.295 4.055 27.626 1.00 90.12 190 ALA A C 1
ATOM 1451 O O . ALA A 1 190 ? -55.610 4.920 26.805 1.00 90.12 190 ALA A O 1
ATOM 1452 N N . GLY A 1 191 ? -56.001 3.863 28.741 1.00 89.75 191 GLY A N 1
ATOM 1453 C CA . GLY A 1 191 ? -57.118 4.711 29.147 1.00 89.75 191 GLY A CA 1
ATOM 1454 C C . GLY A 1 191 ? -56.644 5.978 29.857 1.00 89.75 191 GLY A C 1
ATOM 1455 O O . GLY A 1 191 ? -55.698 5.947 30.641 1.00 89.75 191 GLY A O 1
ATOM 1456 N N . LYS A 1 192 ? -57.323 7.106 29.617 1.00 89.00 192 LYS A N 1
ATOM 1457 C CA . LYS A 1 192 ? -57.114 8.320 30.418 1.00 89.00 192 LYS A CA 1
ATOM 1458 C C . LYS A 1 192 ? -57.623 8.085 31.841 1.00 89.00 192 LYS A C 1
ATOM 1460 O O . LYS A 1 192 ? -58.779 7.702 32.008 1.00 89.00 192 LYS A O 1
ATOM 1465 N N . GLY A 1 193 ? -56.772 8.318 32.839 1.00 85.88 193 GLY A N 1
ATOM 1466 C CA . GLY A 1 193 ? -57.067 7.996 34.239 1.00 85.88 193 GLY A CA 1
ATOM 1467 C C . GLY A 1 193 ? -57.061 6.493 34.548 1.00 85.88 193 GLY A C 1
ATOM 1468 O O . GLY A 1 193 ? -57.656 6.080 35.540 1.00 85.88 193 GLY A O 1
ATOM 1469 N N . GLY A 1 194 ? -56.444 5.674 33.687 1.00 89.31 194 GLY A N 1
ATOM 1470 C CA . GLY A 1 194 ? -56.112 4.286 34.015 1.00 89.31 194 GLY A CA 1
ATOM 1471 C C . GLY A 1 194 ? -55.032 4.207 35.099 1.00 89.31 194 GLY A C 1
ATOM 1472 O O . GLY A 1 194 ? -54.346 5.194 35.364 1.00 89.31 194 GLY A O 1
ATOM 1473 N N . ASP A 1 195 ? -54.866 3.035 35.718 1.00 89.69 195 ASP A N 1
ATOM 1474 C CA . ASP A 1 195 ? -53.963 2.879 36.869 1.00 89.69 195 ASP A CA 1
ATOM 1475 C C . ASP A 1 195 ? -52.493 3.231 36.548 1.00 89.69 195 ASP A C 1
ATOM 1477 O O . ASP A 1 195 ? -51.766 3.628 37.455 1.00 89.69 195 ASP A O 1
ATOM 1481 N N . ASP A 1 196 ? -52.050 3.119 35.287 1.00 91.69 196 ASP A N 1
ATOM 1482 C CA . ASP A 1 196 ? -50.675 3.431 34.854 1.00 91.69 196 ASP A CA 1
ATOM 1483 C C . ASP A 1 196 ? -50.531 4.854 34.263 1.00 91.69 196 ASP A C 1
ATOM 1485 O O . ASP A 1 196 ? -49.428 5.264 33.892 1.00 91.69 196 ASP A O 1
ATOM 1489 N N . ASP A 1 197 ? -51.613 5.642 34.181 1.00 93.06 197 ASP A N 1
ATOM 1490 C CA . ASP A 1 197 ? -51.621 7.000 33.607 1.00 93.06 197 ASP A CA 1
ATOM 1491 C C . ASP A 1 197 ? -51.050 8.043 34.590 1.00 93.06 197 ASP A C 1
ATOM 1493 O O . ASP A 1 197 ? -51.746 8.941 35.059 1.00 93.06 197 ASP A O 1
ATOM 1497 N N . MET A 1 198 ? -49.764 7.904 34.932 1.00 92.56 198 MET A N 1
ATOM 1498 C CA . MET A 1 198 ? -49.078 8.731 35.940 1.00 92.56 198 MET A CA 1
ATOM 1499 C C . MET A 1 198 ? -48.183 9.833 35.356 1.00 92.56 198 MET A C 1
ATOM 1501 O O . MET A 1 198 ? -47.837 10.786 36.055 1.00 92.56 198 MET A O 1
ATOM 1505 N N . PHE A 1 199 ? -47.779 9.701 34.088 1.00 93.50 199 PHE A N 1
ATOM 1506 C CA . PHE A 1 199 ? -46.726 10.527 33.475 1.00 93.50 199 PHE A CA 1
ATOM 1507 C C . PHE A 1 199 ? -47.130 11.171 32.141 1.00 93.50 199 PHE A C 1
ATOM 1509 O O . PHE A 1 199 ? -46.269 11.678 31.421 1.00 93.50 199 PHE A O 1
ATOM 1516 N N . SER A 1 200 ? -48.419 11.149 31.784 1.00 92.25 200 SER A N 1
ATOM 1517 C CA . SER A 1 200 ? -48.905 11.752 30.536 1.00 92.25 200 SER A CA 1
ATOM 1518 C C . SER A 1 200 ? -48.683 13.261 30.500 1.00 92.25 200 SER A C 1
ATOM 1520 O O . SER A 1 200 ? -48.936 13.977 31.471 1.00 92.25 200 SER A O 1
ATOM 1522 N N . SER A 1 201 ? -48.218 13.756 29.354 1.00 90.25 201 SER A N 1
ATOM 1523 C CA . SER A 1 201 ? -47.826 15.154 29.187 1.00 90.25 201 SER A CA 1
ATOM 1524 C C . SER A 1 201 ? -49.004 16.136 29.238 1.00 90.25 201 SER A C 1
ATOM 1526 O O . SER A 1 201 ? -48.811 17.302 29.600 1.00 90.25 201 SER A O 1
ATOM 1528 N N . ASP A 1 202 ? -50.216 15.666 28.930 1.00 90.94 202 ASP A N 1
ATOM 1529 C CA . ASP A 1 202 ? -51.471 16.427 28.968 1.00 90.94 202 ASP A CA 1
ATOM 1530 C C . ASP A 1 202 ? -52.143 16.480 30.357 1.00 90.94 202 ASP A C 1
ATOM 1532 O O . ASP A 1 202 ? -53.150 17.179 30.495 1.00 90.94 202 ASP A O 1
ATOM 1536 N N . LEU A 1 203 ? -51.629 15.765 31.368 1.00 91.94 203 LEU A N 1
ATOM 1537 C CA . LEU A 1 203 ? -52.127 15.866 32.743 1.00 91.94 203 LEU A CA 1
ATOM 1538 C C . LEU A 1 203 ? -51.842 17.265 33.279 1.00 91.94 203 LEU A C 1
ATOM 1540 O O . LEU A 1 203 ? -50.769 17.828 33.053 1.00 91.94 203 LEU A O 1
ATOM 1544 N N . THR A 1 204 ? -52.800 17.842 33.990 1.00 92.56 204 THR A N 1
ATOM 1545 C CA . THR A 1 204 ? -52.642 19.136 34.656 1.00 92.56 204 THR A CA 1
ATOM 1546 C C . THR A 1 204 ? -51.701 19.016 35.852 1.00 92.56 204 THR A C 1
ATOM 1548 O O . THR A 1 204 ? -51.527 17.945 36.429 1.00 92.56 204 THR A O 1
ATOM 1551 N N . ASP A 1 205 ? -51.099 20.130 36.274 1.00 91.19 205 ASP A N 1
ATOM 1552 C CA . ASP A 1 205 ? -50.202 20.113 37.437 1.00 91.19 205 ASP A CA 1
ATOM 1553 C C . ASP A 1 205 ? -50.934 19.696 38.731 1.00 91.19 205 ASP A C 1
ATOM 1555 O O . ASP A 1 205 ? -50.322 19.101 39.612 1.00 91.19 205 ASP A O 1
ATOM 1559 N N . ALA A 1 206 ? -52.250 19.940 38.829 1.00 90.94 206 ALA A N 1
ATOM 1560 C CA . ALA A 1 206 ? -53.080 19.472 39.941 1.00 90.94 206 ALA A CA 1
ATOM 1561 C C . ALA A 1 206 ? -53.282 17.945 39.921 1.00 90.94 206 ALA A C 1
ATOM 1563 O O . ALA A 1 206 ? -53.143 17.308 40.961 1.00 90.94 206 ALA A O 1
ATOM 1564 N N . GLU A 1 207 ? -53.546 17.359 38.747 1.00 92.88 207 GLU A N 1
ATOM 1565 C CA . GLU A 1 207 ? -53.653 15.900 38.578 1.00 92.88 207 GLU A CA 1
ATOM 1566 C C . GLU A 1 207 ? -52.308 15.212 38.865 1.00 92.88 207 GLU A C 1
ATOM 1568 O O . GLU A 1 207 ? -52.257 14.226 39.595 1.00 92.88 207 GLU A O 1
ATOM 1573 N N . LEU A 1 208 ? -51.192 15.768 38.376 1.00 93.31 208 LEU A N 1
ATOM 1574 C CA . LEU A 1 208 ? -49.853 15.254 38.692 1.00 93.31 208 LEU A CA 1
ATOM 1575 C C . LEU A 1 208 ? -49.549 15.334 40.195 1.00 93.31 208 LEU A C 1
ATOM 1577 O O . LEU A 1 208 ? -48.954 14.414 40.755 1.00 93.31 208 LEU A O 1
ATOM 1581 N N . GLN A 1 209 ? -49.956 16.419 40.861 1.00 92.62 209 GLN A N 1
ATOM 1582 C CA . GLN A 1 209 ? -49.781 16.589 42.304 1.00 92.62 209 GLN A CA 1
ATOM 1583 C C . GLN A 1 209 ? -50.607 15.576 43.110 1.00 92.62 209 GLN A C 1
ATOM 1585 O O . GLN A 1 209 ? -50.135 15.101 44.143 1.00 92.62 209 GLN A O 1
ATOM 1590 N N . GLU A 1 210 ? -51.813 15.236 42.653 1.00 92.56 210 GLU A N 1
ATOM 1591 C CA . GLU A 1 210 ? -52.649 14.191 43.253 1.00 92.56 210 GLU A CA 1
ATOM 1592 C C . GLU A 1 210 ? -52.012 12.802 43.098 1.00 92.56 210 GLU A C 1
ATOM 1594 O O . GLU A 1 210 ? -51.995 12.019 44.048 1.00 92.56 210 GLU A O 1
ATOM 1599 N N . LEU A 1 211 ? -51.424 12.524 41.930 1.00 92.56 211 LEU A N 1
ATOM 1600 C CA . LEU A 1 211 ? -50.824 11.229 41.601 1.00 92.56 211 LEU A CA 1
ATOM 1601 C C . LEU A 1 211 ? -49.442 11.000 42.223 1.00 92.56 211 LEU A C 1
ATOM 1603 O O . LEU A 1 211 ? -49.098 9.857 42.507 1.00 92.56 211 LEU A O 1
ATOM 1607 N N . LEU A 1 212 ? -48.633 12.049 42.409 1.00 94.62 212 LEU A N 1
ATOM 1608 C CA . LEU A 1 212 ? -47.227 11.930 42.827 1.00 94.62 212 LEU A CA 1
ATOM 1609 C C . LEU A 1 212 ? -46.926 12.569 44.188 1.00 94.62 212 LEU A C 1
ATOM 1611 O O . LEU A 1 212 ? -45.869 12.313 44.772 1.00 94.62 212 LEU A O 1
ATOM 1615 N N . GLY A 1 213 ? -47.836 13.384 44.726 1.00 91.25 213 GLY A N 1
ATOM 1616 C CA . GLY A 1 213 ? -47.600 14.172 45.938 1.00 91.25 213 GLY A CA 1
ATOM 1617 C C . GLY A 1 213 ? -47.337 13.346 47.198 1.00 91.25 213 GLY A C 1
ATOM 1618 O O . GLY A 1 213 ? -46.651 13.814 48.108 1.00 91.25 213 GLY A O 1
ATOM 1619 N N . HIS A 1 214 ? -47.800 12.092 47.258 1.00 91.44 214 HIS A N 1
ATOM 1620 C CA . HIS A 1 214 ? -47.489 11.185 48.373 1.00 91.44 214 HIS A CA 1
ATOM 1621 C C . HIS A 1 214 ? -45.994 10.852 48.472 1.00 91.44 214 HIS A C 1
ATOM 1623 O O . HIS A 1 214 ? -45.526 10.443 49.534 1.00 91.44 214 HIS A O 1
ATOM 1629 N N . MET A 1 215 ? -45.224 11.051 47.396 1.00 92.38 215 MET A N 1
ATOM 1630 C CA . MET A 1 215 ? -43.779 10.820 47.373 1.00 92.38 215 MET A CA 1
ATOM 1631 C C . MET A 1 215 ? -42.967 11.957 48.006 1.00 92.38 215 MET A C 1
ATOM 1633 O O . MET A 1 215 ? -41.761 11.795 48.179 1.00 92.38 215 MET A O 1
ATOM 1637 N N . ALA A 1 216 ? -43.590 13.068 48.422 1.00 89.38 216 ALA A N 1
ATOM 1638 C CA . ALA A 1 216 ? -42.899 14.230 48.991 1.00 89.38 216 ALA A CA 1
ATOM 1639 C C . ALA A 1 216 ? -41.974 13.890 50.181 1.00 89.38 216 ALA A C 1
ATOM 1641 O O . ALA A 1 216 ? -40.974 14.573 50.403 1.00 89.38 216 ALA A O 1
ATOM 1642 N N . GLY A 1 217 ? -42.260 12.820 50.932 1.00 85.44 217 GLY A N 1
ATOM 1643 C CA . GLY A 1 217 ? -41.418 12.342 52.038 1.00 85.44 217 GLY A CA 1
ATOM 1644 C C . GLY A 1 217 ? -40.158 11.561 51.625 1.00 85.44 217 GLY A C 1
ATOM 1645 O O . GLY A 1 217 ? -39.309 11.296 52.475 1.00 85.44 217 GLY A O 1
ATOM 1646 N N . THR A 1 218 ? -40.013 11.196 50.346 1.00 89.50 218 THR A N 1
ATOM 1647 C CA . THR A 1 218 ? -38.910 10.373 49.823 1.00 89.50 218 THR A CA 1
ATOM 1648 C C . THR A 1 218 ? -38.055 11.182 48.843 1.00 89.50 218 THR A C 1
ATOM 1650 O O . THR A 1 218 ? -38.579 11.629 47.821 1.00 89.50 218 THR A O 1
ATOM 1653 N N . PRO A 1 219 ? -36.736 11.346 49.081 1.00 93.88 219 PRO A N 1
ATOM 1654 C CA . PRO A 1 219 ? -35.843 11.979 48.113 1.00 93.88 219 PRO A CA 1
ATOM 1655 C C . PRO A 1 219 ? -35.943 11.296 46.747 1.00 93.88 219 PRO A C 1
ATOM 1657 O O . PRO A 1 219 ? -35.672 10.097 46.642 1.00 93.88 219 PRO A O 1
ATOM 1660 N N . THR A 1 220 ? -36.346 12.040 45.715 1.00 94.31 220 THR A N 1
ATOM 1661 C CA . THR A 1 220 ? -36.660 11.460 44.401 1.00 94.31 220 THR A CA 1
ATOM 1662 C C . THR A 1 220 ? -35.855 12.122 43.288 1.00 94.31 220 THR A C 1
ATOM 1664 O O . THR A 1 220 ? -35.827 13.342 43.170 1.00 94.31 220 THR A O 1
ATOM 1667 N N . LEU A 1 221 ? -35.198 11.327 42.445 1.00 94.00 221 LEU A N 1
ATOM 1668 C CA . LEU A 1 221 ? -34.504 11.822 41.256 1.00 94.00 221 LEU A CA 1
ATOM 1669 C C . LEU A 1 221 ? -35.288 11.446 39.998 1.00 94.00 221 LEU A C 1
ATOM 1671 O O . LEU A 1 221 ? -35.450 10.266 39.701 1.00 94.00 221 LEU A O 1
ATOM 1675 N N . VAL A 1 222 ? -35.728 12.448 39.242 1.00 92.38 222 VAL A N 1
ATOM 1676 C CA . VAL A 1 222 ? -36.388 12.295 37.943 1.00 92.38 222 VAL A CA 1
ATOM 1677 C C . VAL A 1 222 ? -35.342 12.449 36.839 1.00 92.38 222 VAL A C 1
ATOM 1679 O O . VAL A 1 222 ? -34.775 13.524 36.640 1.00 92.38 222 VAL A O 1
ATOM 1682 N N . VAL A 1 223 ? -35.073 11.361 36.121 1.00 90.00 223 VAL A N 1
ATOM 1683 C CA . VAL A 1 223 ? -34.076 11.289 35.047 1.00 90.00 223 VAL A CA 1
ATOM 1684 C C . VAL A 1 223 ? -34.805 11.095 33.725 1.00 90.00 223 VAL A C 1
ATOM 1686 O O . VAL A 1 223 ? -35.206 9.982 33.404 1.00 90.00 223 VAL A O 1
ATOM 1689 N N . ILE A 1 224 ? -34.966 12.155 32.936 1.00 83.50 224 ILE A N 1
ATOM 1690 C CA . ILE A 1 224 ? -35.601 12.078 31.612 1.00 83.50 224 ILE A CA 1
ATOM 1691 C C . ILE A 1 224 ? -34.712 12.727 30.551 1.00 83.50 224 ILE A C 1
ATOM 1693 O O . ILE A 1 224 ? -34.191 13.830 30.736 1.00 83.50 224 ILE A O 1
ATOM 1697 N N . SER A 1 225 ? -34.509 12.019 29.440 1.00 71.38 225 SER A N 1
ATOM 1698 C CA . SER A 1 225 ? -33.753 12.521 28.291 1.00 71.38 225 SER A CA 1
ATOM 1699 C C . SER A 1 225 ? -34.677 13.282 27.341 1.00 71.38 225 SER A C 1
ATOM 1701 O O . SER A 1 225 ? -35.817 12.887 27.122 1.00 71.38 225 SER A O 1
ATOM 1703 N N . GLY A 1 226 ? -34.176 14.347 26.710 1.00 61.59 226 GLY A N 1
ATOM 1704 C CA . GLY A 1 226 ? -34.902 15.045 25.640 1.00 61.59 226 GLY A CA 1
ATOM 1705 C C . GLY A 1 226 ? -35.004 14.255 24.324 1.00 61.59 226 GLY A C 1
ATOM 1706 O O . GLY A 1 226 ? -35.636 14.737 23.392 1.00 61.59 226 GLY A O 1
ATOM 1707 N N . ALA A 1 227 ? -34.369 13.082 24.237 1.00 60.00 227 ALA A N 1
ATOM 1708 C CA . ALA A 1 227 ? -34.332 12.213 23.057 1.00 60.00 227 ALA A CA 1
ATOM 1709 C C . ALA A 1 227 ? -34.794 10.774 23.370 1.00 60.00 227 ALA A C 1
ATOM 1711 O O . ALA A 1 227 ? -34.299 9.824 22.766 1.00 60.00 227 ALA A O 1
ATOM 1712 N N . ASP A 1 228 ? -35.674 10.610 24.360 1.00 71.44 228 ASP A N 1
ATOM 1713 C CA . ASP A 1 228 ? -36.247 9.311 24.727 1.00 71.44 228 ASP A CA 1
ATOM 1714 C C . ASP A 1 228 ? -37.154 8.771 23.605 1.00 71.44 228 ASP A C 1
ATOM 1716 O O . ASP A 1 228 ? -38.015 9.492 23.103 1.00 71.44 228 ASP A O 1
ATOM 1720 N N . GLU A 1 229 ? -36.948 7.520 23.186 1.00 70.56 229 GLU A N 1
ATOM 1721 C CA . GLU A 1 229 ? -37.676 6.906 22.064 1.00 70.56 229 GLU A CA 1
ATOM 1722 C C . GLU A 1 229 ? -39.144 6.597 22.382 1.00 70.56 229 GLU A C 1
ATOM 1724 O O . GLU A 1 229 ? -39.946 6.428 21.460 1.00 70.56 229 GLU A O 1
ATOM 1729 N N . CYS A 1 230 ? -39.501 6.555 23.669 1.00 75.69 230 CYS A N 1
ATOM 1730 C CA . CYS A 1 230 ? -40.864 6.318 24.125 1.00 75.69 230 CYS A CA 1
ATOM 1731 C C . CYS A 1 230 ? -41.683 7.611 24.273 1.00 75.69 230 CYS A C 1
ATOM 1733 O O . CYS A 1 230 ? -42.889 7.542 24.510 1.00 75.69 230 CYS A O 1
ATOM 1735 N N . LEU A 1 231 ? -41.064 8.788 24.112 1.00 79.69 231 LEU A N 1
ATOM 1736 C CA . LEU A 1 231 ? -41.779 10.063 24.095 1.00 79.69 231 LEU A CA 1
ATOM 1737 C C . LEU A 1 231 ? -42.330 10.362 22.694 1.00 79.69 231 LEU A C 1
ATOM 1739 O O . LEU A 1 231 ? -41.590 10.289 21.707 1.00 79.69 231 LEU A O 1
ATOM 1743 N N . PRO A 1 232 ? -43.601 10.786 22.574 1.00 82.00 232 PRO A N 1
ATOM 1744 C CA . PRO A 1 232 ? -44.104 11.298 21.312 1.00 82.00 232 PRO A CA 1
ATOM 1745 C C . PRO A 1 232 ? -43.266 12.496 20.825 1.00 82.00 232 PRO A C 1
ATOM 1747 O O . PRO A 1 232 ? -42.869 13.331 21.640 1.00 82.00 232 PRO A O 1
ATOM 1750 N N . PRO A 1 233 ? -43.077 12.686 19.503 1.00 80.00 233 PRO A N 1
ATOM 1751 C CA . PRO A 1 233 ? -42.216 13.746 18.960 1.00 80.00 233 PRO A CA 1
ATOM 1752 C C . PRO A 1 233 ? -42.587 15.182 19.368 1.00 80.00 233 PRO A C 1
ATOM 1754 O O . PRO A 1 233 ? -41.784 16.097 19.202 1.00 80.00 233 PRO A O 1
ATOM 1757 N N . HIS A 1 234 ? -43.815 15.396 19.848 1.00 82.44 234 HIS A N 1
ATOM 1758 C CA . HIS A 1 234 ? -44.320 16.698 20.281 1.00 82.44 234 HIS A CA 1
ATOM 1759 C C . HIS A 1 234 ? -44.089 16.982 21.776 1.00 82.44 234 HIS A C 1
ATOM 1761 O O . HIS A 1 234 ? -44.293 18.116 22.209 1.00 82.44 234 HIS A O 1
ATOM 1767 N N . VAL A 1 235 ? -43.666 15.989 22.567 1.00 83.31 235 VAL A N 1
ATOM 1768 C CA . VAL A 1 235 ? -43.473 16.121 24.017 1.00 83.31 235 VAL A CA 1
ATOM 1769 C C . VAL A 1 235 ? -42.036 16.535 24.324 1.00 83.31 235 VAL A C 1
ATOM 1771 O O . VAL A 1 235 ? -41.072 15.875 23.944 1.00 83.31 235 VAL A O 1
ATOM 1774 N N . ASN A 1 236 ? -41.873 17.631 25.065 1.00 84.00 236 ASN A N 1
ATOM 1775 C CA . ASN A 1 236 ? -40.570 18.055 25.569 1.00 84.00 236 ASN A CA 1
ATOM 1776 C C . ASN A 1 236 ? -40.254 17.322 26.883 1.00 84.00 236 ASN A C 1
ATOM 1778 O O . ASN A 1 236 ? -40.709 17.737 27.951 1.00 84.00 236 ASN A O 1
ATOM 1782 N N . GLY A 1 237 ? -39.445 16.261 26.803 1.00 82.00 237 GLY A N 1
ATOM 1783 C CA . GLY A 1 237 ? -39.081 15.435 27.961 1.00 82.00 237 GLY A CA 1
ATOM 1784 C C . GLY A 1 237 ? -38.464 16.227 29.117 1.00 82.00 237 GLY A C 1
ATOM 1785 O O . GLY A 1 237 ? -38.810 16.009 30.272 1.00 82.00 237 GLY A O 1
ATOM 1786 N N . VAL A 1 238 ? -37.624 17.225 28.832 1.00 81.19 238 VAL A N 1
ATOM 1787 C CA . VAL A 1 238 ? -37.003 18.068 29.869 1.00 81.19 238 VAL A CA 1
ATOM 1788 C C . VAL A 1 238 ? -38.048 18.881 30.635 1.00 81.19 238 VAL A C 1
ATOM 1790 O O . VAL A 1 238 ? -38.003 18.957 31.864 1.00 81.19 238 VAL A O 1
ATOM 1793 N N . ALA A 1 239 ? -38.986 19.499 29.914 1.00 85.19 239 ALA A N 1
ATOM 1794 C CA . ALA A 1 239 ? -40.063 20.268 30.527 1.00 85.19 239 ALA A CA 1
ATOM 1795 C C . ALA A 1 239 ? -40.988 19.360 31.350 1.00 85.19 239 ALA A C 1
ATOM 1797 O O . ALA A 1 239 ? -41.347 19.714 32.473 1.00 85.19 239 ALA A O 1
ATOM 1798 N N . LEU A 1 240 ? -41.305 18.171 30.828 1.00 88.50 240 LEU A N 1
ATOM 1799 C CA . LEU A 1 240 ? -42.088 17.164 31.538 1.00 88.50 240 LEU A CA 1
ATOM 1800 C C . LEU A 1 240 ? -41.396 16.739 32.841 1.00 88.50 240 LEU A C 1
ATOM 1802 O O . LEU A 1 240 ? -42.008 16.812 33.898 1.00 88.50 240 LEU A O 1
ATOM 1806 N N . GLY A 1 241 ? -40.100 16.415 32.811 1.00 89.25 241 GLY A N 1
ATOM 1807 C CA . GLY A 1 241 ? -39.351 16.030 34.013 1.00 89.25 241 GLY A CA 1
ATOM 1808 C C . GLY A 1 241 ? -39.347 17.094 35.112 1.00 89.25 241 GLY A C 1
ATOM 1809 O O . GLY A 1 241 ? -39.420 16.758 36.292 1.00 89.25 241 GLY A O 1
ATOM 1810 N N . LYS A 1 242 ? -39.298 18.384 34.745 1.00 88.69 242 LYS A N 1
ATOM 1811 C CA . LYS A 1 242 ? -39.423 19.492 35.709 1.00 88.69 242 LYS A CA 1
ATOM 1812 C C . LYS A 1 242 ? -40.819 19.564 36.325 1.00 88.69 242 LYS A C 1
ATOM 1814 O O . LYS A 1 242 ? -40.931 19.758 37.532 1.00 88.69 242 LYS A O 1
ATOM 1819 N N . ARG A 1 243 ? -41.870 19.366 35.522 1.00 92.75 243 ARG A N 1
ATOM 1820 C CA . ARG A 1 243 ? -43.258 19.308 36.010 1.00 92.75 243 ARG A CA 1
ATOM 1821 C C . ARG A 1 243 ? -43.471 18.131 36.963 1.00 92.75 243 ARG A C 1
ATOM 1823 O O . ARG A 1 243 ? -44.016 18.333 38.041 1.00 92.75 243 ARG A O 1
ATOM 1830 N N . LEU A 1 244 ? -42.956 16.946 36.624 1.00 93.06 244 LEU A N 1
ATOM 1831 C CA . LEU A 1 244 ? -43.022 15.758 37.486 1.00 93.06 244 LEU A CA 1
ATOM 1832 C C . LEU A 1 244 ? -42.297 15.975 38.823 1.00 93.06 244 LEU A C 1
ATOM 1834 O O . LEU A 1 244 ? -42.859 15.696 39.878 1.00 93.06 244 LEU A O 1
ATOM 1838 N N . ALA A 1 245 ? -41.077 16.525 38.800 1.00 92.12 245 ALA A N 1
ATOM 1839 C CA . ALA A 1 245 ? -40.347 16.846 40.028 1.00 92.12 245 ALA A CA 1
ATOM 1840 C C . ALA A 1 245 ? -41.098 17.882 40.886 1.00 92.12 245 ALA A C 1
ATOM 1842 O O . ALA A 1 245 ? -41.214 17.713 42.097 1.00 92.12 245 ALA A O 1
ATOM 1843 N N . SER A 1 246 ? -41.675 18.914 40.259 1.00 92.25 246 SER A N 1
ATOM 1844 C CA . SER A 1 246 ? -42.488 19.911 40.963 1.00 92.25 246 SER A CA 1
ATOM 1845 C C . SER A 1 246 ? -43.735 19.306 41.614 1.00 92.25 246 SER A C 1
ATOM 1847 O O . SER A 1 246 ? -44.083 19.719 42.715 1.00 92.25 246 SER A O 1
ATOM 1849 N N . ALA A 1 247 ? -44.388 18.345 40.955 1.00 93.50 247 ALA A N 1
ATOM 1850 C CA . ALA A 1 247 ? -45.578 17.663 41.466 1.00 93.50 247 ALA A CA 1
ATOM 1851 C C . ALA A 1 247 ? -45.275 16.695 42.626 1.00 93.50 247 ALA A C 1
ATOM 1853 O O . ALA A 1 247 ? -46.103 16.500 43.513 1.00 93.50 247 ALA A O 1
ATOM 1854 N N . ILE A 1 248 ? -44.079 16.099 42.665 1.00 94.06 248 ILE A N 1
ATOM 1855 C CA . ILE A 1 248 ? -43.636 15.307 43.825 1.00 94.06 248 ILE A CA 1
ATOM 1856 C C . ILE A 1 248 ? -43.382 16.220 45.033 1.00 94.06 248 ILE A C 1
ATOM 1858 O O . ILE A 1 248 ? -43.698 15.862 46.167 1.00 94.06 248 ILE A O 1
ATOM 1862 N N . GLY A 1 249 ? -42.822 17.409 44.798 1.00 89.56 249 GLY A N 1
ATOM 1863 C CA . GLY A 1 249 ? -42.555 18.413 45.823 1.00 89.56 249 GLY A CA 1
ATOM 1864 C C . GLY A 1 249 ? -41.059 18.625 46.099 1.00 89.56 249 GLY A C 1
ATOM 1865 O O . GLY A 1 249 ? -40.200 18.189 45.334 1.00 89.56 249 GLY A O 1
ATOM 1866 N N . PRO A 1 250 ? -40.701 19.314 47.199 1.00 83.75 250 PRO A N 1
ATOM 1867 C CA . PRO A 1 250 ? -39.359 19.876 47.405 1.00 83.75 250 PRO A CA 1
ATOM 1868 C C . PRO A 1 250 ? -38.237 18.842 47.597 1.00 83.75 250 PRO A C 1
ATOM 1870 O O . PRO A 1 250 ? -37.062 19.199 47.563 1.00 83.75 250 PRO A O 1
ATOM 1873 N N . SER A 1 251 ? -38.577 17.574 47.830 1.00 83.75 251 SER A N 1
ATOM 1874 C CA . SER A 1 251 ? -37.621 16.468 47.948 1.00 83.75 251 SER A CA 1
ATOM 1875 C C . SER A 1 251 ? -37.221 15.865 46.598 1.00 83.75 251 SER A C 1
ATOM 1877 O O . SER A 1 251 ? -36.321 15.019 46.561 1.00 83.75 251 SER A O 1
ATOM 1879 N N . ALA A 1 252 ? -37.863 16.284 45.502 1.00 89.62 252 ALA A N 1
ATOM 1880 C CA . ALA A 1 252 ? -37.568 15.804 44.164 1.00 89.62 252 ALA A CA 1
ATOM 1881 C C . ALA A 1 252 ? -36.646 16.745 43.381 1.00 89.62 252 ALA A C 1
ATOM 1883 O O . ALA A 1 252 ? -36.715 17.968 43.493 1.00 89.62 252 ALA A O 1
ATOM 1884 N N . GLN A 1 253 ? -35.790 16.157 42.547 1.00 88.06 253 GLN A N 1
ATOM 1885 C CA . GLN A 1 253 ? -34.912 16.871 41.623 1.00 88.06 253 GLN A CA 1
ATOM 1886 C C . GLN A 1 253 ? -35.038 16.281 40.222 1.00 88.06 253 GLN A C 1
ATOM 1888 O O . GLN A 1 253 ? -35.185 15.072 40.063 1.00 88.06 253 GLN A O 1
ATOM 1893 N N . SER A 1 254 ? -34.935 17.133 39.204 1.00 84.44 254 SER A N 1
ATOM 1894 C CA . SER A 1 254 ? -34.794 16.716 37.808 1.00 84.44 254 SER A CA 1
ATOM 1895 C C . SER A 1 254 ? -33.351 16.936 37.350 1.00 84.44 254 SER A C 1
ATOM 1897 O O . SER A 1 254 ? -32.710 17.906 37.755 1.00 84.44 254 SER A O 1
ATOM 1899 N N . THR A 1 255 ? -32.820 16.054 36.499 1.00 68.38 255 THR A N 1
ATOM 1900 C CA . THR A 1 255 ? -31.391 15.984 36.116 1.00 68.38 255 THR A CA 1
ATOM 1901 C C . THR A 1 255 ? -30.795 17.215 35.418 1.00 68.38 255 THR A C 1
ATOM 1903 O O . THR A 1 255 ? -29.621 17.193 35.059 1.00 68.38 255 THR A O 1
ATOM 1906 N N . GLN A 1 256 ? -31.552 18.300 35.236 1.00 59.78 256 GLN A N 1
ATOM 1907 C CA . GLN A 1 256 ? -31.014 19.580 34.765 1.00 59.78 256 GLN A CA 1
ATOM 1908 C C . GLN A 1 256 ? -30.647 20.582 35.871 1.00 59.78 256 GLN A C 1
ATOM 1910 O O . GLN A 1 256 ? -29.992 21.570 35.548 1.00 59.78 256 GLN A O 1
ATOM 1915 N N . ASP A 1 257 ? -31.002 20.352 37.143 1.00 45.53 257 ASP A N 1
ATOM 1916 C CA . ASP A 1 257 ? -30.834 21.391 38.175 1.00 45.53 257 ASP A CA 1
ATOM 1917 C C . ASP A 1 257 ? -29.540 21.317 39.003 1.00 45.53 257 ASP A C 1
ATOM 1919 O O . ASP A 1 257 ? -29.216 22.288 39.680 1.00 45.53 257 ASP A O 1
ATOM 1923 N N . SER A 1 258 ? -28.762 20.233 38.970 1.00 40.81 258 SER A N 1
ATOM 1924 C CA . SER A 1 258 ? -27.381 20.133 39.505 1.00 40.81 258 SER A CA 1
ATOM 1925 C C . SER A 1 258 ? -26.975 18.657 39.576 1.00 40.81 258 SER A C 1
ATOM 1927 O O . SER A 1 258 ? -27.833 17.803 39.729 1.00 40.81 258 SER A O 1
ATOM 1929 N N . TYR A 1 259 ? -25.675 18.354 39.489 1.00 36.91 259 TYR A N 1
ATOM 1930 C CA . TYR A 1 259 ? -25.060 17.008 39.419 1.00 36.91 259 TYR A CA 1
ATOM 1931 C C . TYR A 1 259 ? -24.814 16.428 38.016 1.00 36.91 259 TYR A C 1
ATOM 1933 O O . TYR A 1 259 ? -25.048 15.253 37.747 1.00 36.91 259 TYR A O 1
ATOM 1941 N N . LEU A 1 260 ? -24.149 17.215 37.170 1.00 31.89 260 LEU A N 1
ATOM 1942 C CA . LEU A 1 260 ? -22.981 16.699 36.450 1.00 31.89 260 LEU A CA 1
ATOM 1943 C C . LEU A 1 260 ? -21.735 17.197 37.210 1.00 31.89 260 LEU A C 1
ATOM 1945 O O . LEU A 1 260 ? -21.619 18.406 37.420 1.00 31.89 260 LEU A O 1
ATOM 1949 N N . PRO A 1 261 ? -20.844 16.321 37.714 1.00 28.36 261 PRO A N 1
ATOM 1950 C CA . PRO A 1 261 ? -19.597 16.766 38.331 1.00 28.36 261 PRO A CA 1
ATOM 1951 C C . PRO A 1 261 ? -18.717 17.522 37.317 1.00 28.36 261 PRO A C 1
ATOM 1953 O O . PRO A 1 261 ? -18.806 17.257 36.116 1.00 28.36 261 PRO A O 1
ATOM 1956 N N . PRO A 1 262 ? -17.868 18.454 37.787 1.00 33.78 262 PRO A N 1
ATOM 1957 C CA . PRO A 1 262 ? -17.008 19.251 36.927 1.00 33.78 262 PRO A CA 1
ATOM 1958 C C . PRO A 1 262 ? -15.867 18.402 36.346 1.00 33.78 262 PRO A C 1
ATOM 1960 O O . PRO A 1 262 ? -15.265 17.589 37.044 1.00 33.78 262 PRO A O 1
ATOM 1963 N N . GLU A 1 263 ? -15.594 18.647 35.064 1.00 35.88 263 GLU A N 1
ATOM 1964 C CA . GLU A 1 263 ? -14.413 18.257 34.280 1.00 35.88 263 GLU A CA 1
ATOM 1965 C C . GLU A 1 263 ? -14.061 16.756 34.201 1.00 35.88 263 GLU A C 1
ATOM 1967 O O . GLU A 1 263 ? -13.219 16.221 34.919 1.00 35.88 263 GLU A O 1
ATOM 1972 N N . ALA A 1 264 ? -14.626 16.111 33.177 1.00 27.31 264 ALA A N 1
ATOM 1973 C CA . ALA A 1 264 ? -14.008 15.015 32.429 1.00 27.31 264 ALA A CA 1
ATOM 1974 C C . ALA A 1 264 ? -14.041 15.395 30.926 1.00 27.31 264 ALA A C 1
ATOM 1976 O O . ALA A 1 264 ? -14.881 16.205 30.534 1.00 27.31 264 ALA A O 1
ATOM 1977 N N . PRO A 1 265 ? -13.088 14.923 30.104 1.00 33.72 265 PRO A N 1
ATOM 1978 C CA . PRO A 1 265 ? -12.642 15.600 28.883 1.00 33.72 265 PRO A CA 1
ATOM 1979 C C . PRO A 1 265 ? -13.737 15.743 27.815 1.00 33.72 265 PRO A C 1
ATOM 1981 O O . PRO A 1 265 ? -14.538 14.838 27.624 1.00 33.72 265 PRO A O 1
ATOM 1984 N N . SER A 1 266 ? -13.708 16.896 27.137 1.00 35.03 266 SER A N 1
ATOM 1985 C CA . SER A 1 266 ? -14.510 17.343 25.983 1.00 35.03 266 SER A CA 1
ATOM 1986 C C . SER A 1 266 ? -15.406 16.302 25.290 1.00 35.03 266 SER A C 1
ATOM 1988 O O . SER A 1 266 ? -14.908 15.317 24.742 1.00 35.03 266 SER A O 1
ATOM 1990 N N . ASP A 1 267 ? -16.703 16.623 25.223 1.00 38.91 267 ASP A N 1
ATOM 1991 C CA . ASP A 1 267 ? -17.762 15.959 24.453 1.00 38.91 267 ASP A CA 1
ATOM 1992 C C . ASP A 1 267 ? -17.304 15.382 23.100 1.00 38.91 267 ASP A C 1
ATOM 1994 O O . ASP A 1 267 ? -16.995 16.116 22.157 1.00 38.91 267 ASP A O 1
ATOM 1998 N N . SER A 1 268 ? -17.356 14.051 22.981 1.00 37.84 268 SER A N 1
ATOM 1999 C CA . SER A 1 268 ? -17.323 13.334 21.694 1.00 37.84 268 SER A CA 1
ATOM 2000 C C . SER A 1 268 ? -18.453 12.301 21.520 1.00 37.84 268 SER A C 1
ATOM 2002 O O . SER A 1 268 ? -18.487 11.600 20.511 1.00 37.84 268 SER A O 1
ATOM 2004 N N . ASP A 1 269 ? -19.441 12.253 22.423 1.00 45.59 269 ASP A N 1
ATOM 2005 C CA . ASP A 1 269 ? -20.434 11.162 22.478 1.00 45.59 269 ASP A CA 1
ATOM 2006 C C . ASP A 1 269 ? -21.782 11.439 21.781 1.00 45.59 269 ASP A C 1
ATOM 2008 O O . ASP A 1 269 ? -22.794 10.813 22.089 1.00 45.59 269 ASP A O 1
ATOM 2012 N N . CYS A 1 270 ? -21.816 12.297 20.756 1.00 58.66 270 CYS A N 1
ATOM 2013 C CA . CYS A 1 270 ? -22.891 12.223 19.759 1.00 58.66 270 CYS A CA 1
ATOM 2014 C C . CYS A 1 270 ? -22.357 11.527 18.504 1.00 58.66 270 CYS A C 1
ATOM 2016 O O . CYS A 1 270 ? -21.809 12.162 17.597 1.00 58.66 270 CYS A O 1
ATOM 2018 N N . LEU A 1 271 ? -22.479 10.195 18.472 1.00 78.69 271 LEU A N 1
ATOM 2019 C CA . LEU A 1 271 ? -22.175 9.419 17.272 1.00 78.69 271 LEU A CA 1
ATOM 2020 C C . LEU A 1 271 ? -23.083 9.887 16.134 1.00 78.69 271 LEU A C 1
ATOM 2022 O O . LEU A 1 271 ? -24.309 9.872 16.252 1.00 78.69 271 LEU A O 1
ATOM 2026 N N . ARG A 1 272 ? -22.488 10.285 15.009 1.00 83.81 272 ARG A N 1
ATOM 2027 C CA . ARG A 1 272 ? -23.263 10.762 13.864 1.00 83.81 272 ARG A CA 1
ATOM 2028 C C . ARG A 1 272 ? -23.989 9.617 13.183 1.00 83.81 272 ARG A C 1
ATOM 2030 O O . ARG A 1 272 ? -23.436 8.533 12.977 1.00 83.81 272 ARG A O 1
ATOM 2037 N N . SER A 1 273 ? -25.231 9.879 12.801 1.00 86.69 273 SER A N 1
ATOM 2038 C CA . SER A 1 273 ? -26.053 8.918 12.079 1.00 86.69 273 SER A CA 1
ATOM 2039 C C . SER A 1 273 ? -25.638 8.862 10.614 1.00 86.69 273 SER A C 1
ATOM 2041 O O . SER A 1 273 ? -25.359 9.886 9.993 1.00 86.69 273 SER A O 1
ATOM 2043 N N . VAL A 1 274 ? -25.683 7.674 10.007 1.00 86.12 274 VAL A N 1
ATOM 2044 C CA . VAL A 1 274 ? -25.551 7.537 8.544 1.00 86.12 274 VAL A CA 1
ATOM 2045 C C . VAL A 1 274 ? -26.670 8.295 7.807 1.00 86.12 274 VAL A C 1
ATOM 2047 O O . VAL A 1 274 ? -26.505 8.661 6.645 1.00 86.12 274 VAL A O 1
ATOM 2050 N N . GLN A 1 275 ? -27.786 8.594 8.482 1.00 85.69 275 GLN A N 1
ATOM 2051 C CA . GLN A 1 275 ? -28.878 9.405 7.932 1.00 85.69 275 GLN A CA 1
ATOM 2052 C C . GLN A 1 275 ? -28.486 10.870 7.670 1.00 85.69 275 GLN A C 1
ATOM 2054 O O . GLN A 1 275 ? -29.140 11.515 6.848 1.00 85.69 275 GLN A O 1
ATOM 2059 N N . ASP A 1 276 ? -27.406 11.363 8.291 1.00 86.12 276 ASP A N 1
ATOM 2060 C CA . ASP A 1 276 ? -26.863 12.711 8.065 1.00 86.12 276 ASP A CA 1
ATOM 2061 C C . ASP A 1 276 ? -26.301 12.878 6.638 1.00 86.12 276 ASP A C 1
ATOM 2063 O O . ASP A 1 276 ? -26.071 14.002 6.184 1.00 86.12 276 ASP A O 1
ATOM 2067 N N . LEU A 1 277 ? -26.068 11.772 5.918 1.00 88.31 277 LEU A N 1
ATOM 2068 C CA . LEU A 1 277 ? -25.661 11.791 4.516 1.00 88.31 277 LEU A CA 1
ATOM 2069 C C . LEU A 1 277 ? -26.861 12.007 3.574 1.00 88.31 277 LEU A C 1
ATOM 2071 O O . LEU A 1 277 ? -27.975 11.546 3.862 1.00 88.31 277 LEU A O 1
ATOM 2075 N N . PRO A 1 278 ? -26.637 12.615 2.390 1.00 88.75 278 PRO A N 1
ATOM 2076 C CA . PRO A 1 278 ? -27.630 12.661 1.318 1.00 88.75 278 PRO A CA 1
ATOM 2077 C C . PRO A 1 278 ? -28.181 11.270 0.988 1.00 88.75 278 PRO A C 1
ATOM 2079 O O . PRO A 1 278 ? -27.430 10.292 0.980 1.00 88.75 278 PRO A O 1
ATOM 2082 N N . ALA A 1 279 ? -29.481 11.180 0.683 1.00 86.62 279 ALA A N 1
ATOM 2083 C CA . ALA A 1 279 ? -30.192 9.910 0.503 1.00 86.62 279 ALA A CA 1
ATOM 2084 C C . ALA A 1 279 ? -29.517 8.966 -0.508 1.00 86.62 279 ALA A C 1
ATOM 2086 O O . ALA A 1 279 ? -29.392 7.774 -0.233 1.00 86.62 279 ALA A O 1
ATOM 2087 N N . CYS A 1 280 ? -28.993 9.505 -1.614 1.00 85.12 280 CYS A N 1
ATOM 2088 C CA . CYS A 1 280 ? -28.272 8.748 -2.639 1.00 85.12 280 CYS A CA 1
ATOM 2089 C C . CYS A 1 280 ? -26.978 8.086 -2.130 1.00 85.12 280 CYS A C 1
ATOM 2091 O O . CYS A 1 280 ? -26.542 7.086 -2.688 1.00 85.12 280 CYS A O 1
ATOM 2093 N N . PHE A 1 281 ? -26.360 8.605 -1.064 1.00 89.56 281 PHE A N 1
ATOM 2094 C CA . PHE A 1 281 ? -25.092 8.104 -0.521 1.00 89.56 281 PHE A CA 1
ATOM 2095 C C . PHE A 1 281 ? -25.253 7.204 0.706 1.00 89.56 281 PHE A C 1
ATOM 2097 O O . PHE A 1 281 ? -24.340 6.441 1.022 1.00 89.56 281 PHE A O 1
ATOM 2104 N N . ARG A 1 282 ? -26.416 7.220 1.369 1.00 88.31 282 ARG A N 1
ATOM 2105 C CA . ARG A 1 282 ? -26.711 6.347 2.521 1.00 88.31 282 ARG A CA 1
ATOM 2106 C C . ARG A 1 282 ? -26.484 4.857 2.235 1.00 88.31 282 ARG A C 1
ATOM 2108 O O . ARG A 1 282 ? -25.911 4.195 3.105 1.00 88.31 282 ARG A O 1
ATOM 2115 N N . PRO A 1 283 ? -26.835 4.311 1.046 1.00 86.81 283 PRO A N 1
ATOM 2116 C CA . PRO A 1 283 ? -26.590 2.909 0.739 1.00 86.81 283 PRO A CA 1
ATOM 2117 C C . PRO A 1 283 ? -25.131 2.504 0.899 1.00 86.81 283 PRO A C 1
ATOM 2119 O O . PRO A 1 283 ? -24.898 1.362 1.254 1.00 86.81 283 PRO A O 1
ATOM 2122 N N . VAL A 1 284 ? -24.149 3.396 0.709 1.00 85.31 284 VAL A N 1
ATOM 2123 C CA . VAL A 1 284 ? -22.712 3.077 0.835 1.00 85.31 284 VAL A CA 1
ATOM 2124 C C . VAL A 1 284 ? -22.358 2.531 2.226 1.00 85.31 284 VAL A C 1
ATOM 2126 O O . VAL A 1 284 ? -21.570 1.590 2.319 1.00 85.31 284 VAL A O 1
ATOM 2129 N N . PHE A 1 285 ? -22.989 3.044 3.290 1.00 85.38 285 PHE A N 1
ATOM 2130 C CA . PHE A 1 285 ? -22.719 2.643 4.680 1.00 85.38 285 PHE A CA 1
ATOM 2131 C C . PHE A 1 285 ? -23.852 1.854 5.349 1.00 85.38 285 PHE A C 1
ATOM 2133 O O . PHE A 1 285 ? -23.595 1.139 6.317 1.00 85.38 285 PHE A O 1
ATOM 2140 N N . ALA A 1 286 ? -25.085 1.931 4.832 1.00 68.81 286 ALA A N 1
ATOM 2141 C CA . ALA A 1 286 ? -26.276 1.361 5.473 1.00 68.81 286 ALA A CA 1
ATOM 2142 C C . ALA A 1 286 ? -26.199 -0.159 5.721 1.00 68.81 286 ALA A C 1
ATOM 2144 O O . ALA A 1 286 ? -26.780 -0.654 6.680 1.00 68.81 286 ALA A O 1
ATOM 2145 N N . SER A 1 287 ? -25.451 -0.902 4.897 1.00 64.50 287 SER A N 1
ATOM 2146 C CA . SER A 1 287 ? -25.234 -2.346 5.080 1.00 64.50 287 SER A CA 1
ATOM 2147 C C . SER A 1 287 ? -24.166 -2.696 6.126 1.00 64.50 287 SER A C 1
ATOM 2149 O O . SER A 1 287 ? -23.961 -3.872 6.409 1.00 64.50 287 SER A O 1
ATOM 2151 N N . SER A 1 288 ? -23.425 -1.709 6.638 1.00 70.12 288 SER A N 1
ATOM 2152 C CA . SER A 1 288 ? -22.259 -1.922 7.503 1.00 70.12 288 SER A CA 1
ATOM 2153 C C . SER A 1 288 ? -22.506 -1.494 8.947 1.00 70.12 288 SER A C 1
ATOM 2155 O O . SER A 1 288 ? -22.154 -2.239 9.858 1.00 70.12 288 SER A O 1
ATOM 2157 N N . PHE A 1 289 ? -23.091 -0.316 9.170 1.00 79.31 289 PHE A N 1
ATOM 2158 C CA . PHE A 1 289 ? -23.417 0.204 10.503 1.00 79.31 289 PHE A CA 1
ATOM 2159 C C . PHE A 1 289 ? -24.432 1.357 10.409 1.00 79.31 289 PHE A C 1
ATOM 2161 O O . PHE A 1 289 ? -24.528 2.020 9.380 1.00 79.31 289 PHE A O 1
ATOM 2168 N N . ARG A 1 290 ? -25.185 1.609 11.491 1.00 81.06 290 ARG A N 1
ATOM 2169 C CA . ARG A 1 290 ? -26.178 2.705 11.575 1.00 81.06 290 ARG A CA 1
ATOM 2170 C C . ARG A 1 290 ? -25.562 4.049 11.986 1.00 81.06 290 ARG A C 1
ATOM 2172 O O . ARG A 1 290 ? -26.033 5.094 11.543 1.00 81.06 290 ARG A O 1
ATOM 2179 N N . TYR A 1 291 ? -24.510 4.008 12.801 1.00 84.31 291 TYR A N 1
ATOM 2180 C CA . TYR A 1 291 ? -23.811 5.179 13.330 1.00 84.31 291 TYR A CA 1
ATOM 2181 C C . TYR A 1 291 ? -22.323 5.095 13.012 1.00 84.31 291 TYR A C 1
ATOM 2183 O O . TYR A 1 291 ? -21.725 4.021 13.113 1.00 84.31 291 TYR A O 1
ATOM 2191 N N . PHE A 1 292 ? -21.735 6.228 12.642 1.00 86.50 292 PHE A N 1
ATOM 2192 C CA . PHE A 1 292 ? -20.291 6.363 12.521 1.00 86.50 292 PHE A CA 1
ATOM 2193 C C . PHE A 1 292 ? -19.638 6.171 13.890 1.00 86.50 292 PHE A C 1
ATOM 2195 O O . PHE A 1 292 ? -20.181 6.588 14.910 1.00 86.50 292 PHE A O 1
ATOM 2202 N N . ASN A 1 293 ? -18.457 5.554 13.929 1.00 85.88 293 ASN A N 1
ATOM 2203 C CA . ASN A 1 293 ? -17.716 5.419 15.185 1.00 85.88 293 ASN A CA 1
ATOM 2204 C C . ASN A 1 293 ? -17.222 6.802 15.690 1.00 85.88 293 ASN A C 1
ATOM 2206 O O . ASN A 1 293 ? -17.309 7.780 14.940 1.00 85.88 293 ASN A O 1
ATOM 2210 N N . PRO A 1 294 ? -16.692 6.923 16.923 1.00 85.94 294 PRO A N 1
ATOM 2211 C CA . PRO A 1 294 ? -16.266 8.218 17.466 1.00 85.94 294 PRO A CA 1
ATOM 2212 C C . PRO A 1 294 ? -15.268 8.973 16.569 1.00 85.94 294 PRO A C 1
ATOM 2214 O O . PRO A 1 294 ? -15.465 10.147 16.264 1.00 85.94 294 PRO A O 1
ATOM 2217 N N . VAL A 1 295 ? -14.254 8.274 16.041 1.00 88.44 295 VAL A N 1
ATOM 2218 C CA . VAL A 1 295 ? -13.242 8.855 15.136 1.00 88.44 295 VAL A CA 1
ATOM 2219 C C . VAL A 1 295 ? -13.874 9.387 13.850 1.00 88.44 295 VAL A C 1
ATOM 2221 O O . VAL A 1 295 ? -13.574 10.495 13.411 1.00 88.44 295 VAL A O 1
ATOM 2224 N N . GLN A 1 296 ? -14.761 8.608 13.233 1.00 91.25 296 GLN A N 1
ATOM 2225 C CA . GLN A 1 296 ? -15.472 8.985 12.013 1.00 91.25 296 GLN A CA 1
ATOM 2226 C C . GLN A 1 296 ? -16.439 10.148 12.264 1.00 91.25 296 GLN A C 1
ATOM 2228 O O . GLN A 1 296 ? -16.515 11.052 11.434 1.00 91.25 296 GLN A O 1
ATOM 2233 N N . SER A 1 297 ? -17.129 10.153 13.406 1.00 90.31 297 SER A N 1
ATOM 2234 C CA . SER A 1 297 ? -18.078 11.199 13.803 1.00 90.31 297 SER A CA 1
ATOM 2235 C C . SER A 1 297 ? -17.380 12.537 14.046 1.00 90.31 297 SER A C 1
ATOM 2237 O O . SER A 1 297 ? -17.826 13.558 13.520 1.00 90.31 297 SER A O 1
ATOM 2239 N N . GLU A 1 298 ? -16.245 12.535 14.753 1.00 90.62 298 GLU A N 1
ATOM 2240 C CA . GLU A 1 298 ? -15.439 13.741 14.965 1.00 90.62 298 GLU A CA 1
ATOM 2241 C C . GLU A 1 298 ? -14.801 14.236 13.658 1.00 90.62 298 GLU A C 1
ATOM 2243 O O . GLU A 1 298 ? -14.706 15.439 13.407 1.00 90.62 298 GLU A O 1
ATOM 2248 N N . CYS A 1 299 ? -14.392 13.314 12.780 1.00 93.19 299 CYS A N 1
ATOM 2249 C CA . CYS A 1 299 ? -13.841 13.667 11.475 1.00 93.19 299 CYS A CA 1
ATOM 2250 C C . CYS A 1 299 ? -14.907 14.131 10.471 1.00 93.19 299 CYS A C 1
ATOM 2252 O O . CYS A 1 299 ? -14.543 14.763 9.483 1.00 93.19 299 CYS A O 1
ATOM 2254 N N . TYR A 1 300 ? -16.195 13.849 10.681 1.00 93.88 300 TYR A N 1
ATOM 2255 C CA . TYR A 1 300 ? -17.259 14.096 9.701 1.00 93.88 300 TYR A CA 1
ATOM 2256 C C . TYR A 1 300 ? -17.352 15.561 9.226 1.00 93.88 300 TYR A C 1
ATOM 2258 O O . TYR A 1 300 ? -17.403 15.768 8.009 1.00 93.88 300 TYR A O 1
ATOM 2266 N N . PRO A 1 301 ? -17.310 16.598 10.097 1.00 92.81 301 PRO A N 1
ATOM 2267 C CA . PRO A 1 301 ? -17.365 17.989 9.645 1.00 92.81 301 PRO A CA 1
ATOM 2268 C C . PRO A 1 301 ? -16.181 18.372 8.748 1.00 92.81 301 PRO A C 1
ATOM 2270 O O . PRO A 1 301 ? -16.354 19.097 7.772 1.00 92.81 301 PRO A O 1
ATOM 2273 N N . SER A 1 302 ? -14.986 17.845 9.028 1.00 93.69 302 SER A N 1
ATOM 2274 C CA . SER A 1 302 ? -13.792 18.089 8.211 1.00 93.69 302 SER A CA 1
ATOM 2275 C C . SER A 1 302 ? -13.779 17.231 6.943 1.00 93.69 302 SER A C 1
ATOM 2277 O O . SER A 1 302 ? -13.417 17.726 5.883 1.00 93.69 302 SER A O 1
ATOM 2279 N N . ALA A 1 303 ? -14.184 15.961 7.019 1.00 94.75 303 ALA A N 1
ATOM 2280 C CA . ALA A 1 303 ? -14.117 15.000 5.919 1.00 94.75 303 ALA A CA 1
ATOM 2281 C C . ALA A 1 303 ? -15.252 15.201 4.907 1.00 94.75 303 ALA A C 1
ATOM 2283 O O . ALA A 1 303 ? -14.981 15.368 3.715 1.00 94.75 303 ALA A O 1
ATOM 2284 N N . PHE A 1 304 ? -16.500 15.235 5.386 1.00 94.56 304 PHE A N 1
ATOM 2285 C CA . PHE A 1 304 ? -17.687 15.414 4.553 1.00 94.56 304 PHE A CA 1
ATOM 2286 C C . PHE A 1 304 ? -18.175 16.868 4.498 1.00 94.56 304 PHE A C 1
ATOM 2288 O O . PHE A 1 304 ? -18.634 17.319 3.459 1.00 94.56 304 PHE A O 1
ATOM 2295 N N . GLY A 1 305 ? -18.069 17.627 5.591 1.00 91.81 305 GLY A N 1
ATOM 2296 C CA . GLY A 1 305 ? -18.580 19.005 5.658 1.00 91.81 305 GLY A CA 1
ATOM 2297 C C . GLY A 1 305 ? -17.683 20.074 5.017 1.00 91.81 305 GLY A C 1
ATOM 2298 O O . GLY A 1 305 ? -18.111 21.215 4.861 1.00 91.81 305 GLY A O 1
ATOM 2299 N N . SER A 1 306 ? -16.451 19.732 4.630 1.00 93.31 306 SER A N 1
ATOM 2300 C CA . SER A 1 306 ? -15.448 20.679 4.134 1.00 93.31 306 SER A CA 1
ATOM 2301 C C . SER A 1 306 ? -14.676 20.124 2.939 1.00 93.31 306 SER A C 1
ATOM 2303 O O . SER A 1 306 ? -14.526 18.915 2.788 1.00 93.31 306 SER A O 1
ATOM 2305 N N . ASP A 1 307 ? -14.147 21.024 2.109 1.00 93.38 307 ASP A N 1
ATOM 2306 C CA . ASP A 1 307 ? -13.243 20.707 0.995 1.00 93.38 307 ASP A CA 1
ATOM 2307 C C . ASP A 1 307 ? -11.761 20.879 1.349 1.00 93.38 307 ASP A C 1
ATOM 2309 O O . ASP A 1 307 ? -10.888 20.644 0.516 1.00 93.38 307 ASP A O 1
ATOM 2313 N N . LEU A 1 308 ? -11.461 21.284 2.584 1.00 95.81 308 LEU A N 1
ATOM 2314 C CA . LEU A 1 308 ? -10.093 21.484 3.044 1.00 95.81 308 LEU A CA 1
ATOM 2315 C C . LEU A 1 308 ? -9.375 20.139 3.221 1.00 95.81 308 LEU A C 1
ATOM 2317 O O . LEU A 1 308 ? -9.981 19.122 3.585 1.00 95.81 308 LEU A O 1
ATOM 2321 N N . SER A 1 309 ? -8.065 20.143 2.977 1.00 97.38 309 SER A N 1
ATOM 2322 C CA . SER A 1 309 ? -7.193 19.000 3.252 1.00 97.38 309 SER A CA 1
ATOM 2323 C C . SER A 1 309 ? -7.231 18.629 4.741 1.00 97.38 309 SER A C 1
ATOM 2325 O O . SER A 1 309 ? -7.538 19.471 5.591 1.00 97.38 309 SER A O 1
ATOM 2327 N N . MET A 1 310 ? -6.936 17.371 5.070 1.00 97.12 310 MET A N 1
ATOM 2328 C CA . MET A 1 310 ? -6.916 16.885 6.455 1.00 97.12 310 MET A CA 1
ATOM 2329 C C . MET A 1 310 ? -5.864 15.796 6.684 1.00 97.12 310 MET A C 1
ATOM 2331 O O . MET A 1 310 ? -5.521 15.045 5.767 1.00 97.12 310 MET A O 1
ATOM 2335 N N . VAL A 1 311 ? -5.388 15.687 7.927 1.00 97.38 311 VAL A N 1
ATOM 2336 C CA . VAL A 1 311 ? -4.511 14.594 8.374 1.00 97.38 311 VAL A CA 1
ATOM 2337 C C . VAL A 1 311 ? -5.101 13.964 9.626 1.00 97.38 311 VAL A C 1
ATOM 2339 O O . VAL A 1 311 ? -5.403 14.671 10.584 1.00 97.38 311 VAL A O 1
ATOM 2342 N N . VAL A 1 312 ? -5.235 12.639 9.625 1.00 94.88 312 VAL A N 1
ATOM 2343 C CA . VAL A 1 312 ? -5.759 11.868 10.757 1.00 94.88 312 VAL A CA 1
ATOM 2344 C C . VAL A 1 312 ? -4.717 10.873 11.249 1.00 94.88 312 VAL A C 1
ATOM 2346 O O . VAL A 1 312 ? -4.347 9.940 10.534 1.00 94.88 312 VAL A O 1
ATOM 2349 N N . ALA A 1 313 ? -4.275 11.036 12.491 1.00 91.25 313 ALA A N 1
ATOM 2350 C CA . ALA A 1 313 ? -3.541 10.017 13.227 1.00 91.25 313 ALA A CA 1
ATOM 2351 C C . ALA A 1 313 ? -4.520 9.298 14.161 1.00 91.25 313 ALA A C 1
ATOM 2353 O O . ALA A 1 313 ? -5.010 9.904 15.106 1.00 91.25 313 ALA A O 1
ATOM 2354 N N . ALA A 1 314 ? -4.835 8.036 13.878 1.00 87.06 314 ALA A N 1
ATOM 2355 C CA . ALA A 1 314 ? -5.702 7.212 14.717 1.00 87.06 314 ALA A CA 1
ATOM 2356 C C . ALA A 1 314 ? -5.250 5.746 14.679 1.00 87.06 314 ALA A C 1
ATOM 2358 O O . ALA A 1 314 ? -4.897 5.271 13.593 1.00 87.06 314 ALA A O 1
ATOM 2359 N N . PRO A 1 315 ? -5.331 4.980 15.781 1.00 78.25 315 PRO A N 1
ATOM 2360 C CA . PRO A 1 315 ? -4.882 3.591 15.833 1.00 78.25 315 PRO A CA 1
ATOM 2361 C C . PRO A 1 315 ? -5.461 2.691 14.732 1.00 78.25 315 PRO A C 1
ATOM 2363 O O . PRO A 1 315 ? -6.496 2.947 14.099 1.00 78.25 315 PRO A O 1
ATOM 2366 N N . THR A 1 316 ? -4.761 1.598 14.439 1.00 76.62 316 THR A N 1
ATOM 2367 C CA . THR A 1 316 ? -5.254 0.585 13.496 1.00 76.62 316 THR A CA 1
ATOM 2368 C C . THR A 1 316 ? -6.525 -0.058 14.045 1.00 76.62 316 THR A C 1
ATOM 2370 O O . THR A 1 316 ? -6.570 -0.475 15.197 1.00 76.62 316 THR A O 1
ATOM 2373 N N . GLY A 1 317 ? -7.571 -0.117 13.217 1.00 72.75 317 GLY A N 1
ATOM 2374 C CA . GLY A 1 317 ? -8.897 -0.596 13.623 1.00 72.75 317 GLY A CA 1
ATOM 2375 C C . GLY A 1 317 ? -9.890 0.498 14.035 1.00 72.75 317 GLY A C 1
ATOM 2376 O O . GLY A 1 317 ? -11.075 0.205 14.132 1.00 72.75 317 GLY A O 1
ATOM 2377 N N . SER A 1 318 ? -9.470 1.762 14.172 1.00 77.00 318 SER A N 1
ATOM 2378 C CA . SER A 1 318 ? -10.361 2.879 14.546 1.00 77.00 318 SER A CA 1
ATOM 2379 C C . SER A 1 318 ? -11.229 3.431 13.400 1.00 77.00 318 SER A C 1
ATOM 2381 O O . SER A 1 318 ? -11.840 4.483 13.531 1.00 77.00 318 SER A O 1
ATOM 2383 N N . GLY A 1 319 ? -11.313 2.746 12.254 1.00 80.12 319 GLY A N 1
ATOM 2384 C CA . GLY A 1 319 ? -12.215 3.131 11.156 1.00 80.12 319 GLY A CA 1
ATOM 2385 C C . GLY A 1 319 ? -11.718 4.247 10.225 1.00 80.12 319 GLY A C 1
ATOM 2386 O O . GLY A 1 319 ? -12.541 4.862 9.548 1.00 80.12 319 GLY A O 1
ATOM 2387 N N . LYS A 1 320 ? -10.395 4.468 10.132 1.00 89.31 320 LYS A N 1
ATOM 2388 C CA . LYS A 1 320 ? -9.746 5.454 9.233 1.00 89.31 320 LYS A CA 1
ATOM 2389 C C . LYS A 1 320 ? -10.236 5.400 7.781 1.00 89.31 320 LYS A C 1
ATOM 2391 O O . LYS A 1 320 ? -10.413 6.442 7.159 1.00 89.31 320 LYS A O 1
ATOM 2396 N N . THR A 1 321 ? -10.502 4.202 7.253 1.00 89.88 321 THR A N 1
ATOM 2397 C CA . THR A 1 321 ? -11.041 4.025 5.894 1.00 89.88 321 THR A CA 1
ATOM 2398 C C . THR A 1 321 ? -12.372 4.757 5.707 1.00 89.88 321 THR A C 1
ATOM 2400 O O . THR A 1 321 ? -12.566 5.388 4.676 1.00 89.88 321 THR A O 1
ATOM 2403 N N . GLY A 1 322 ? -13.249 4.765 6.716 1.00 91.25 322 GLY A N 1
ATOM 2404 C CA . GLY A 1 322 ? -14.520 5.491 6.641 1.00 91.25 322 GLY A CA 1
ATOM 2405 C C . GLY A 1 322 ? -14.330 7.003 6.477 1.00 91.25 322 GLY A C 1
ATOM 2406 O O . GLY A 1 322 ? -15.093 7.639 5.761 1.00 91.25 322 GLY A O 1
ATOM 2407 N N . VAL A 1 323 ? -13.266 7.578 7.050 1.00 94.56 323 VAL A N 1
ATOM 2408 C CA . VAL A 1 323 ? -12.930 9.004 6.870 1.00 94.56 323 VAL A CA 1
ATOM 2409 C C . VAL A 1 323 ? -12.555 9.307 5.415 1.00 94.56 323 VAL A C 1
ATOM 2411 O O . VAL A 1 323 ? -12.980 10.320 4.861 1.00 94.56 323 VAL A O 1
ATOM 2414 N N . MET A 1 324 ? -11.804 8.414 4.767 1.00 96.31 324 MET A N 1
ATOM 2415 C CA . MET A 1 324 ? -11.492 8.530 3.339 1.00 96.31 324 MET A CA 1
ATOM 2416 C C . MET A 1 324 ? -12.740 8.381 2.465 1.00 96.31 324 MET A C 1
ATOM 2418 O O . MET A 1 324 ? -12.924 9.153 1.529 1.00 96.31 324 MET A O 1
ATOM 2422 N N . GLU A 1 325 ? -13.613 7.425 2.788 1.00 95.38 325 GLU A N 1
ATOM 2423 C CA . GLU A 1 325 ? -14.879 7.212 2.078 1.00 95.38 325 GLU A CA 1
ATOM 2424 C C . GLU A 1 325 ? -15.784 8.454 2.170 1.00 95.38 325 GLU A C 1
ATOM 2426 O O . GLU A 1 325 ? -16.337 8.886 1.160 1.00 95.38 325 GLU A O 1
ATOM 2431 N N . LEU A 1 326 ? -15.850 9.109 3.334 1.00 95.50 326 LEU A N 1
ATOM 2432 C CA . LEU A 1 326 ? -16.544 10.392 3.502 1.00 95.50 326 LEU A CA 1
ATOM 2433 C C . LEU A 1 326 ? -15.950 11.505 2.624 1.00 95.50 326 LEU A C 1
ATOM 2435 O O . LEU A 1 326 ? -16.697 12.283 2.031 1.00 95.50 326 LEU A O 1
ATOM 2439 N N . ALA A 1 327 ? -14.623 11.571 2.489 1.00 96.62 327 ALA A N 1
ATOM 2440 C CA . ALA A 1 327 ? -13.975 12.551 1.618 1.00 96.62 327 ALA A CA 1
ATOM 2441 C C . ALA A 1 327 ? -14.283 12.316 0.127 1.00 96.62 327 ALA A C 1
ATOM 2443 O O . ALA A 1 327 ? -14.475 13.285 -0.612 1.00 96.62 327 ALA A O 1
ATOM 2444 N N . ILE A 1 328 ? -14.385 11.050 -0.306 1.00 95.50 328 ILE A N 1
ATOM 2445 C CA . ILE A 1 328 ? -14.851 10.692 -1.656 1.00 95.50 328 ILE A CA 1
ATOM 2446 C C . ILE A 1 328 ? -16.279 11.198 -1.848 1.00 95.50 328 ILE A C 1
ATOM 2448 O O . ILE A 1 328 ? -16.548 11.922 -2.803 1.00 95.50 328 ILE A O 1
ATOM 2452 N N . LEU A 1 329 ? -17.185 10.884 -0.921 1.00 94.00 329 LEU A N 1
ATOM 2453 C CA . LEU A 1 329 ? -18.585 11.297 -1.022 1.00 94.00 329 LEU A CA 1
ATOM 2454 C C . LEU A 1 329 ? -18.760 12.816 -1.021 1.00 94.00 329 LEU A C 1
ATOM 2456 O O . LEU A 1 329 ? -19.640 13.319 -1.712 1.00 94.00 329 LEU A O 1
ATOM 2460 N N . ARG A 1 330 ? -17.910 13.566 -0.312 1.00 94.62 330 ARG A N 1
ATOM 2461 C CA . ARG A 1 330 ? -17.895 15.032 -0.406 1.00 94.62 330 ARG A CA 1
ATOM 2462 C C . ARG A 1 330 ? -17.496 15.519 -1.793 1.00 94.62 330 ARG A C 1
ATOM 2464 O O . ARG A 1 330 ? -18.124 16.428 -2.323 1.00 94.62 330 ARG A O 1
ATOM 2471 N N . LEU A 1 331 ? -16.485 14.920 -2.417 1.00 92.31 331 LEU A N 1
ATOM 2472 C CA . LEU A 1 331 ? -16.154 15.282 -3.795 1.00 92.31 331 LEU A CA 1
ATOM 2473 C C . LEU A 1 331 ? -17.341 15.007 -4.735 1.00 92.31 331 LEU A C 1
ATOM 2475 O O . LEU A 1 331 ? -17.669 15.841 -5.579 1.00 92.31 331 LEU A O 1
ATOM 2479 N N . MET A 1 332 ? -18.002 13.864 -4.545 1.00 91.06 332 MET A N 1
ATOM 2480 C CA . MET A 1 332 ? -19.140 13.434 -5.358 1.00 91.06 332 MET A CA 1
ATOM 2481 C C . MET A 1 332 ? -20.413 14.247 -5.093 1.00 91.06 332 MET A C 1
ATOM 2483 O O . MET A 1 332 ? -21.219 14.421 -6.005 1.00 91.06 332 MET A O 1
ATOM 2487 N N . SER A 1 333 ? -20.594 14.810 -3.892 1.00 89.88 333 SER A N 1
ATOM 2488 C CA . SER A 1 333 ? -21.800 15.574 -3.545 1.00 89.88 333 SER A CA 1
ATOM 2489 C C . SER A 1 333 ? -21.998 16.823 -4.407 1.00 89.88 333 SER A C 1
ATOM 2491 O O . SER A 1 333 ? -23.124 17.283 -4.566 1.00 89.88 333 SER A O 1
ATOM 2493 N N . ARG A 1 334 ? -20.929 17.322 -5.042 1.00 85.94 334 ARG A N 1
ATOM 2494 C CA . ARG A 1 334 ? -20.970 18.428 -6.013 1.00 85.94 334 ARG A CA 1
ATOM 2495 C C . ARG A 1 334 ? -21.774 18.115 -7.284 1.00 85.94 334 ARG A C 1
ATOM 2497 O O . ARG A 1 334 ? -22.085 19.035 -8.029 1.00 85.94 334 ARG A O 1
ATOM 2504 N N . TYR A 1 335 ? -22.088 16.842 -7.532 1.00 85.88 335 TYR A N 1
ATOM 2505 C CA . TYR A 1 335 ? -22.806 16.356 -8.719 1.00 85.88 335 TYR A CA 1
ATOM 2506 C C . TYR A 1 335 ? -24.182 15.771 -8.383 1.00 85.88 335 TYR A C 1
ATOM 2508 O O . TYR A 1 335 ? -24.767 15.030 -9.177 1.00 85.88 335 TYR A O 1
ATOM 2516 N N . ILE A 1 336 ? -24.695 16.082 -7.194 1.00 84.94 336 ILE A N 1
ATOM 2517 C CA . ILE A 1 336 ? -26.091 15.836 -6.852 1.00 84.94 336 ILE A CA 1
ATOM 2518 C C . ILE A 1 336 ? -26.917 16.949 -7.507 1.00 84.94 336 ILE A C 1
ATOM 2520 O O . ILE A 1 336 ? -26.661 18.131 -7.283 1.00 84.94 336 ILE A O 1
ATOM 2524 N N . LYS A 1 337 ? -27.880 16.574 -8.352 1.00 80.25 337 LYS A N 1
ATOM 2525 C CA . LYS A 1 337 ? -28.826 17.513 -8.975 1.00 80.25 337 LYS A CA 1
ATOM 2526 C C . LYS A 1 337 ? -29.820 18.038 -7.934 1.00 80.25 337 LYS A C 1
ATOM 2528 O O . LYS A 1 337 ? -30.020 17.408 -6.903 1.00 80.25 337 LYS A O 1
ATOM 2533 N N . GLU A 1 338 ? -30.520 19.132 -8.238 1.00 72.81 338 GLU A N 1
ATOM 2534 C CA . GLU A 1 338 ? -31.568 19.690 -7.357 1.00 72.81 338 GLU A CA 1
ATOM 2535 C C . GLU A 1 338 ? -32.658 18.666 -6.984 1.00 72.81 338 GLU A C 1
ATOM 2537 O O . GLU A 1 338 ? -33.179 18.698 -5.875 1.00 72.81 338 GLU A O 1
ATOM 2542 N N . ALA A 1 339 ? -32.940 17.704 -7.871 1.00 70.44 339 ALA A N 1
ATOM 2543 C CA . ALA A 1 339 ? -33.880 16.605 -7.636 1.00 70.44 339 ALA A CA 1
ATOM 2544 C C . ALA A 1 339 ? -33.374 15.521 -6.652 1.00 70.44 339 ALA A C 1
ATOM 2546 O O . ALA A 1 339 ? -34.117 14.601 -6.328 1.00 70.44 339 ALA A O 1
ATOM 2547 N N . GLY A 1 340 ? -32.121 15.602 -6.184 1.00 72.19 340 GLY A N 1
ATOM 2548 C CA . GLY A 1 340 ? -31.505 14.630 -5.269 1.00 72.19 340 GLY A CA 1
ATOM 2549 C C . GLY A 1 340 ? -30.776 13.465 -5.951 1.00 72.19 340 GLY A C 1
ATOM 2550 O O . GLY A 1 340 ? -30.119 12.677 -5.268 1.00 72.19 340 GLY A O 1
ATOM 2551 N N . ASP A 1 341 ? -30.833 13.377 -7.282 1.00 75.88 341 ASP A N 1
ATOM 2552 C CA . ASP A 1 341 ? -30.158 12.336 -8.058 1.00 75.88 341 ASP A CA 1
ATOM 2553 C C . ASP A 1 341 ? -28.668 12.636 -8.256 1.00 75.88 341 ASP A C 1
ATOM 2555 O O . ASP A 1 341 ? -28.278 13.729 -8.682 1.00 75.88 341 ASP A O 1
ATOM 2559 N N . PHE A 1 342 ? -27.825 11.633 -8.014 1.00 83.62 342 PHE A N 1
ATOM 2560 C CA . PHE A 1 342 ? -26.392 11.692 -8.297 1.00 83.62 342 PHE A CA 1
ATOM 2561 C C . PHE A 1 342 ? -26.115 11.358 -9.769 1.00 83.62 342 PHE A C 1
ATOM 2563 O O . PHE A 1 342 ? -26.513 10.302 -10.256 1.00 83.62 342 PHE A O 1
ATOM 2570 N N . CYS A 1 343 ? -25.415 12.244 -10.485 1.00 79.69 343 CYS A N 1
ATOM 2571 C CA . CYS A 1 343 ? -25.068 12.027 -11.891 1.00 79.69 343 CYS A CA 1
ATOM 2572 C C . CYS A 1 343 ? -23.678 12.588 -12.213 1.00 79.69 343 CYS A C 1
ATOM 2574 O O . CYS A 1 343 ? -23.522 13.783 -12.467 1.00 79.69 343 CYS A O 1
ATOM 2576 N N . LEU A 1 344 ? -22.677 11.711 -12.268 1.00 80.69 344 LEU A N 1
ATOM 2577 C CA . LEU A 1 344 ? -21.323 12.042 -12.709 1.00 80.69 344 LEU A CA 1
ATOM 2578 C C . LEU A 1 344 ? -21.100 11.535 -14.138 1.00 80.69 344 LEU A C 1
ATOM 2580 O O . LEU A 1 344 ? -21.468 10.409 -14.468 1.00 80.69 344 LEU A O 1
ATOM 2584 N N . LYS A 1 345 ? -20.472 12.350 -14.991 1.00 78.06 345 LYS A N 1
ATOM 2585 C CA . LYS A 1 345 ? -19.977 11.862 -16.281 1.00 78.06 345 LYS A CA 1
ATOM 2586 C C . LYS A 1 345 ? -18.694 11.056 -16.023 1.00 78.06 345 LYS A C 1
ATOM 2588 O O . LYS A 1 345 ? -17.753 11.643 -15.494 1.00 78.06 345 LYS A O 1
ATOM 2593 N N . PRO A 1 346 ? -18.613 9.772 -16.415 1.00 73.81 346 PRO A N 1
ATOM 2594 C CA . PRO A 1 346 ? -17.434 8.956 -16.141 1.00 73.81 346 PRO A CA 1
ATOM 2595 C C . PRO A 1 346 ? -16.142 9.619 -16.623 1.00 73.81 346 PRO A C 1
ATOM 2597 O O . PRO A 1 346 ? -16.074 10.118 -17.752 1.00 73.81 346 PRO A O 1
ATOM 2600 N N . GLY A 1 347 ? -15.131 9.634 -15.757 1.00 69.50 347 GLY A N 1
ATOM 2601 C CA . GLY A 1 347 ? -13.818 10.206 -16.037 1.00 69.50 347 GLY A CA 1
ATOM 2602 C C . GLY A 1 347 ? -13.729 11.730 -15.922 1.00 69.50 347 GLY A C 1
ATOM 2603 O O . GLY A 1 347 ? -12.664 12.277 -16.188 1.00 69.50 347 GLY A O 1
ATOM 2604 N N . SER A 1 348 ? -14.792 12.443 -15.519 1.00 78.50 348 SER A N 1
ATOM 2605 C CA . SER A 1 348 ? -14.727 13.906 -15.351 1.00 78.50 348 SER A CA 1
ATOM 2606 C C . SER A 1 348 ? -13.941 14.353 -14.116 1.00 78.50 348 SER A C 1
ATOM 2608 O O . SER A 1 348 ? -13.495 15.497 -14.060 1.00 78.50 348 SER A O 1
ATOM 2610 N N . LEU A 1 349 ? -13.791 13.478 -13.118 1.00 87.06 349 LEU A N 1
ATOM 2611 C CA . LEU A 1 349 ? -12.985 13.703 -11.921 1.00 87.06 349 LEU A CA 1
ATOM 2612 C C . LEU A 1 349 ? -12.261 12.427 -11.519 1.00 87.06 349 LEU A C 1
ATOM 2614 O O . LEU A 1 349 ? -12.796 11.332 -11.666 1.00 87.06 349 LEU A O 1
ATOM 2618 N N . LYS A 1 350 ? -11.071 12.586 -10.941 1.00 90.88 350 LYS A N 1
ATOM 2619 C CA . LYS A 1 350 ? -10.250 11.473 -10.471 1.00 90.88 350 LYS A CA 1
ATOM 2620 C C . LYS A 1 350 ? -9.921 11.595 -8.992 1.00 90.88 350 LYS A C 1
ATOM 2622 O O . LYS A 1 350 ? -9.416 12.618 -8.520 1.00 90.88 350 LYS A O 1
ATOM 2627 N N . VAL A 1 351 ? -10.167 10.499 -8.284 1.00 95.56 351 VAL A N 1
ATOM 2628 C CA . VAL A 1 351 ? -9.689 10.228 -6.932 1.00 95.56 351 VAL A CA 1
ATOM 2629 C C . VAL A 1 351 ? -8.497 9.286 -7.028 1.00 95.56 351 VAL A C 1
ATOM 2631 O O . VAL A 1 351 ? -8.612 8.187 -7.572 1.00 95.56 351 VAL A O 1
ATOM 2634 N N . ILE A 1 352 ? -7.357 9.690 -6.475 1.00 96.06 352 ILE A N 1
ATOM 2635 C CA . ILE A 1 352 ? -6.166 8.842 -6.386 1.00 96.06 352 ILE A CA 1
ATOM 2636 C C . ILE A 1 352 ? -6.042 8.317 -4.959 1.00 96.06 352 ILE A C 1
ATOM 2638 O O . ILE A 1 352 ? -5.816 9.093 -4.035 1.00 96.06 352 ILE A O 1
ATOM 2642 N N . TYR A 1 353 ? -6.153 7.004 -4.777 1.00 97.50 353 TYR A N 1
ATOM 2643 C CA . TYR A 1 353 ? -5.869 6.332 -3.512 1.00 97.50 353 TYR A CA 1
ATOM 2644 C C . TYR A 1 353 ? -4.484 5.695 -3.546 1.00 97.50 353 TYR A C 1
ATOM 2646 O O . TYR A 1 353 ? -4.203 4.819 -4.368 1.00 97.50 353 TYR A O 1
ATOM 2654 N N . LEU A 1 354 ? -3.623 6.160 -2.642 1.00 96.06 354 LEU A N 1
ATOM 2655 C CA . LEU A 1 354 ? -2.255 5.704 -2.460 1.00 96.06 354 LEU A CA 1
ATOM 2656 C C . LEU A 1 354 ? -2.168 4.846 -1.202 1.00 96.06 354 LEU A C 1
ATOM 2658 O O . LEU A 1 354 ? -2.378 5.341 -0.098 1.00 96.06 354 LEU A O 1
ATOM 2662 N N . ALA A 1 355 ? -1.793 3.582 -1.377 1.00 91.81 355 ALA A N 1
ATOM 2663 C CA . ALA A 1 355 ? -1.539 2.657 -0.278 1.00 91.81 355 ALA A CA 1
ATOM 2664 C C . ALA A 1 355 ? -0.106 2.099 -0.321 1.00 91.81 355 ALA A C 1
ATOM 2666 O O . ALA A 1 355 ? 0.472 1.943 -1.404 1.00 91.81 355 ALA A O 1
ATOM 2667 N N . PRO A 1 356 ? 0.480 1.736 0.836 1.00 83.81 356 PRO A N 1
ATOM 2668 C CA . PRO A 1 356 ? 1.883 1.322 0.923 1.00 83.81 356 PRO A CA 1
ATOM 2669 C C . PRO A 1 356 ? 2.177 0.000 0.198 1.00 83.81 356 PRO A C 1
ATOM 2671 O O . PRO A 1 356 ? 3.295 -0.235 -0.281 1.00 83.81 356 PRO A O 1
ATOM 2674 N N . ILE A 1 357 ? 1.189 -0.891 0.090 1.00 81.81 357 ILE A N 1
ATOM 2675 C CA . ILE A 1 357 ? 1.381 -2.231 -0.468 1.00 81.81 357 ILE A CA 1
ATOM 2676 C C . ILE A 1 357 ? 0.261 -2.635 -1.426 1.00 81.81 357 ILE A C 1
ATOM 2678 O O . ILE A 1 357 ? -0.887 -2.223 -1.284 1.00 81.81 357 ILE A O 1
ATOM 2682 N N . ARG A 1 358 ? 0.593 -3.525 -2.368 1.00 81.19 358 ARG A N 1
ATOM 2683 C CA . ARG A 1 358 ? -0.343 -4.014 -3.394 1.00 81.19 358 ARG A CA 1
ATOM 2684 C C . ARG A 1 358 ? -1.550 -4.752 -2.820 1.00 81.19 358 ARG A C 1
ATOM 2686 O O . ARG A 1 358 ? -2.642 -4.575 -3.331 1.00 81.19 358 ARG A O 1
ATOM 2693 N N . ALA A 1 359 ? -1.364 -5.541 -1.762 1.00 76.06 359 ALA A N 1
ATOM 2694 C CA . ALA A 1 359 ? -2.465 -6.290 -1.157 1.00 76.06 359 ALA A CA 1
ATOM 2695 C C . ALA A 1 359 ? -3.562 -5.357 -0.612 1.00 76.06 359 ALA A C 1
ATOM 2697 O O . ALA A 1 359 ? -4.739 -5.630 -0.799 1.00 76.06 359 ALA A O 1
ATOM 2698 N N . LEU A 1 360 ? -3.174 -4.221 -0.017 1.00 81.44 360 LEU A N 1
ATOM 2699 C CA . LEU A 1 360 ? -4.117 -3.211 0.472 1.00 81.44 360 LEU A CA 1
ATOM 2700 C C . LEU A 1 360 ? -4.825 -2.498 -0.693 1.00 81.44 360 LEU A C 1
ATOM 2702 O O . LEU A 1 360 ? -6.024 -2.255 -0.632 1.00 81.44 360 LEU A O 1
ATOM 2706 N N . VAL A 1 361 ? -4.092 -2.217 -1.780 1.00 88.75 361 VAL A N 1
ATOM 2707 C CA . VAL A 1 361 ? -4.667 -1.679 -3.024 1.00 88.75 361 VAL A CA 1
ATOM 2708 C C . VAL A 1 361 ? -5.725 -2.628 -3.593 1.00 88.75 361 VAL A C 1
ATOM 2710 O O . VAL A 1 361 ? -6.809 -2.173 -3.934 1.00 88.75 361 VAL A O 1
ATOM 2713 N N . GLN A 1 362 ? -5.423 -3.926 -3.676 1.00 83.31 362 GLN A N 1
ATOM 2714 C CA . GLN A 1 362 ? -6.329 -4.961 -4.190 1.00 83.31 362 GLN A CA 1
ATOM 2715 C C . GLN A 1 362 ? -7.588 -5.092 -3.338 1.00 83.31 362 GLN A C 1
ATOM 2717 O O . GLN A 1 362 ? -8.696 -5.057 -3.866 1.00 83.31 362 GLN A O 1
ATOM 2722 N N . GLU A 1 363 ? -7.411 -5.179 -2.019 1.00 83.75 363 GLU A N 1
ATOM 2723 C CA . GLU A 1 363 ? -8.507 -5.236 -1.051 1.00 83.75 363 GLU A CA 1
ATOM 2724 C C . GLU A 1 363 ? -9.449 -4.036 -1.218 1.00 83.75 363 GLU A C 1
ATOM 2726 O O . GLU A 1 363 ? -10.658 -4.209 -1.374 1.00 83.75 363 GLU A O 1
ATOM 2731 N N . LYS A 1 364 ? -8.896 -2.817 -1.265 1.00 88.38 364 LYS A N 1
ATOM 2732 C CA . LYS A 1 364 ? -9.701 -1.597 -1.390 1.00 88.38 364 LYS A CA 1
ATOM 2733 C C . LYS A 1 364 ? -10.312 -1.422 -2.767 1.00 88.38 364 LYS A C 1
ATOM 2735 O O . LYS A 1 364 ? -11.458 -1.003 -2.847 1.00 88.38 364 LYS A O 1
ATOM 2740 N N . ALA A 1 365 ? -9.612 -1.783 -3.839 1.00 89.50 365 ALA A N 1
ATOM 2741 C CA . ALA A 1 365 ? -10.171 -1.733 -5.184 1.00 89.50 365 ALA A CA 1
ATOM 2742 C C . ALA A 1 365 ? -11.398 -2.648 -5.313 1.00 89.50 365 ALA A C 1
ATOM 2744 O O . ALA A 1 365 ? -12.409 -2.227 -5.873 1.00 89.50 365 ALA A O 1
ATOM 2745 N N . GLN A 1 366 ? -11.345 -3.861 -4.754 1.00 88.12 366 GLN A N 1
ATOM 2746 C CA . GLN A 1 366 ? -12.485 -4.783 -4.732 1.00 88.12 366 GLN A CA 1
ATOM 2747 C C . GLN A 1 366 ? -13.629 -4.243 -3.866 1.00 88.12 366 GLN A C 1
ATOM 2749 O O . GLN A 1 366 ? -14.767 -4.174 -4.327 1.00 88.12 366 GLN A O 1
ATOM 2754 N N . GLU A 1 367 ? -13.328 -3.797 -2.642 1.00 88.12 367 GLU A N 1
ATOM 2755 C CA . GLU A 1 367 ? -14.326 -3.238 -1.722 1.00 88.12 367 GLU A CA 1
ATOM 2756 C C . GLU A 1 367 ? -15.040 -2.017 -2.323 1.00 88.12 367 GLU A C 1
ATOM 2758 O O . GLU A 1 367 ? -16.264 -1.909 -2.265 1.00 88.12 367 GLU A O 1
ATOM 2763 N N . TRP A 1 368 ? -14.287 -1.104 -2.932 1.00 92.81 368 TRP A N 1
ATOM 2764 C CA . TRP A 1 368 ? -14.809 0.124 -3.523 1.00 92.81 368 TRP A CA 1
ATOM 2765 C C . TRP A 1 368 ? -15.512 -0.100 -4.857 1.00 92.81 368 TRP A C 1
ATOM 2767 O O . TRP A 1 368 ? -16.479 0.603 -5.136 1.00 92.81 368 TRP A O 1
ATOM 2777 N N . SER A 1 369 ? -15.129 -1.119 -5.630 1.00 90.88 369 SER A N 1
ATOM 2778 C CA . SER A 1 369 ? -15.896 -1.519 -6.819 1.00 90.88 369 SER A CA 1
ATOM 2779 C C . SER A 1 369 ? -17.318 -1.949 -6.448 1.00 90.88 369 SER A C 1
ATOM 2781 O O . SER A 1 369 ? -18.265 -1.579 -7.133 1.00 90.88 369 SER A O 1
ATOM 2783 N N . VAL A 1 370 ? -17.491 -2.641 -5.317 1.00 89.31 370 VAL A N 1
ATOM 2784 C CA . VAL A 1 370 ? -18.821 -3.006 -4.804 1.00 89.31 370 VAL A CA 1
ATOM 2785 C C . VAL A 1 370 ? -19.516 -1.797 -4.165 1.00 89.31 370 VAL A C 1
ATOM 2787 O O . VAL A 1 370 ? -20.648 -1.467 -4.507 1.00 89.31 370 VAL A O 1
ATOM 2790 N N . LYS A 1 371 ? -18.846 -1.092 -3.242 1.00 89.06 371 LYS A N 1
ATOM 2791 C CA . LYS A 1 371 ? -19.453 0.023 -2.491 1.00 89.06 371 LYS A CA 1
ATOM 2792 C C . LYS A 1 371 ? -19.826 1.220 -3.362 1.00 89.06 371 LYS A C 1
ATOM 2794 O O . LYS A 1 371 ? -20.888 1.795 -3.155 1.00 89.06 371 LYS A O 1
ATOM 2799 N N . PHE A 1 372 ? -18.948 1.621 -4.276 1.00 90.25 372 PHE A N 1
ATOM 2800 C CA . PHE A 1 372 ? -19.110 2.814 -5.106 1.00 90.25 372 PHE A CA 1
ATOM 2801 C C . PHE A 1 372 ? -19.494 2.471 -6.548 1.00 90.25 372 PHE A C 1
ATOM 2803 O O . PHE A 1 372 ? -20.306 3.181 -7.136 1.00 90.25 372 PHE A O 1
ATOM 2810 N N . GLY A 1 373 ? -18.963 1.384 -7.111 1.00 86.00 373 GLY A N 1
ATOM 2811 C CA . GLY A 1 373 ? -19.290 0.974 -8.479 1.00 86.00 373 GLY A CA 1
ATOM 2812 C C . GLY A 1 373 ? -20.719 0.468 -8.620 1.00 86.00 373 GLY A C 1
ATOM 2813 O O . GLY A 1 373 ? -21.498 1.061 -9.357 1.00 86.00 373 GLY A O 1
ATOM 2814 N N . GLU A 1 374 ? -21.107 -0.564 -7.870 1.00 86.25 374 GLU A N 1
ATOM 2815 C CA . GLU A 1 374 ? -22.462 -1.130 -7.981 1.00 86.25 374 GLU A CA 1
ATOM 2816 C C . GLU A 1 374 ? -23.552 -0.194 -7.434 1.00 86.25 374 GLU A C 1
ATOM 2818 O O . GLU A 1 374 ? -24.667 -0.186 -7.951 1.00 86.25 374 GLU A O 1
ATOM 2823 N N . ARG A 1 375 ? -23.249 0.613 -6.403 1.00 83.12 375 ARG A N 1
ATOM 2824 C CA . ARG A 1 375 ? -24.253 1.472 -5.738 1.00 83.12 375 ARG A CA 1
ATOM 2825 C C . ARG A 1 375 ? -24.359 2.885 -6.311 1.00 83.12 375 ARG A C 1
ATOM 2827 O O . ARG A 1 375 ? -25.443 3.452 -6.265 1.00 83.12 375 ARG A O 1
ATOM 2834 N N . LEU A 1 376 ? -23.258 3.467 -6.801 1.00 84.31 376 LEU A N 1
ATOM 2835 C CA . LEU A 1 376 ? -23.214 4.847 -7.318 1.00 84.31 376 LEU A CA 1
ATOM 2836 C C . LEU A 1 376 ? -22.781 4.941 -8.790 1.00 84.31 376 LEU A C 1
ATOM 2838 O O . LEU A 1 376 ? -22.736 6.042 -9.331 1.00 84.31 376 LEU A O 1
ATOM 2842 N N . GLY A 1 377 ? -22.446 3.823 -9.443 1.00 86.19 377 GLY A N 1
ATOM 2843 C CA . GLY A 1 377 ? -22.005 3.805 -10.840 1.00 86.19 377 GLY A CA 1
ATOM 2844 C C . GLY A 1 377 ? -20.580 4.321 -11.071 1.00 86.19 377 GLY A C 1
ATOM 2845 O O . GLY A 1 377 ? -20.239 4.642 -12.207 1.00 86.19 377 GLY A O 1
ATOM 2846 N N . LEU A 1 378 ? -19.748 4.429 -10.026 1.00 88.44 378 LEU A N 1
ATOM 2847 C CA . LEU A 1 378 ? -18.377 4.941 -10.147 1.00 88.44 378 LEU A CA 1
ATOM 2848 C C . LEU A 1 378 ? -17.405 3.877 -10.676 1.00 88.44 378 LEU A C 1
ATOM 2850 O O . LEU A 1 378 ? -17.341 2.758 -10.169 1.00 88.44 378 LEU A O 1
ATOM 2854 N N . SER A 1 379 ? -16.565 4.234 -11.649 1.00 88.56 379 SER A N 1
ATOM 2855 C CA . SER A 1 379 ? -15.545 3.320 -12.168 1.00 88.56 379 SER A CA 1
ATOM 2856 C C . SER A 1 379 ? -14.324 3.273 -11.241 1.00 88.56 379 SER A C 1
ATOM 2858 O O . SER A 1 379 ? -13.449 4.142 -11.306 1.00 88.56 379 SER A O 1
ATOM 2860 N N . CYS A 1 380 ? -14.207 2.213 -10.438 1.00 90.12 380 CYS A N 1
ATOM 2861 C CA . CYS A 1 380 ? -13.027 1.922 -9.616 1.00 90.12 380 CYS A CA 1
ATOM 2862 C C . CYS A 1 380 ? -12.032 1.013 -10.356 1.00 90.12 380 CYS A C 1
ATOM 2864 O O . CYS A 1 380 ? -12.412 -0.041 -10.862 1.00 90.12 380 CYS A O 1
ATOM 2866 N N . LYS A 1 381 ? -10.747 1.391 -10.411 1.00 88.19 381 LYS A N 1
ATOM 2867 C CA . LYS A 1 381 ? -9.690 0.582 -11.044 1.00 88.19 381 LYS A CA 1
ATOM 2868 C C . LYS A 1 381 ? -8.460 0.414 -10.162 1.00 88.19 381 LYS A C 1
ATOM 2870 O O . LYS A 1 381 ? -7.935 1.372 -9.595 1.00 88.19 381 LYS A O 1
ATOM 2875 N N . GLU A 1 382 ? -7.969 -0.819 -10.111 1.00 89.06 382 GLU A N 1
ATOM 2876 C CA . GLU A 1 382 ? -6.658 -1.159 -9.564 1.00 89.06 382 GLU A CA 1
ATOM 2877 C C . GLU A 1 382 ? -5.563 -0.856 -10.593 1.00 89.06 382 GLU A C 1
ATOM 2879 O O . GLU A 1 382 ? -5.644 -1.270 -11.748 1.00 89.06 382 GLU A O 1
ATOM 2884 N N . MET A 1 383 ? -4.486 -0.210 -10.149 1.00 82.31 383 MET A N 1
ATOM 2885 C CA . MET A 1 383 ? -3.245 -0.115 -10.909 1.00 82.31 383 MET A CA 1
ATOM 2886 C C . MET A 1 383 ? -2.083 -0.624 -10.061 1.00 82.31 383 MET A C 1
ATOM 2888 O O . MET A 1 383 ? -1.565 0.073 -9.187 1.00 82.31 383 MET A O 1
ATOM 2892 N N . THR A 1 384 ? -1.621 -1.841 -10.340 1.00 72.62 384 THR A N 1
ATOM 2893 C CA . THR A 1 384 ? -0.458 -2.432 -9.663 1.00 72.62 384 THR A CA 1
ATOM 2894 C C . THR A 1 384 ? 0.599 -2.898 -10.669 1.00 72.62 384 THR A C 1
ATOM 2896 O O . THR A 1 384 ? 0.526 -2.659 -11.877 1.00 72.62 384 THR A O 1
ATOM 2899 N N . GLY A 1 385 ? 1.705 -3.463 -10.176 1.00 57.59 385 GLY A N 1
ATOM 2900 C CA . GLY A 1 385 ? 2.861 -3.829 -11.005 1.00 57.59 385 GLY A CA 1
ATOM 2901 C C . GLY A 1 385 ? 2.638 -4.999 -11.971 1.00 57.59 385 GLY A C 1
ATOM 2902 O O . GLY A 1 385 ? 3.566 -5.307 -12.723 1.00 57.59 385 GLY A O 1
ATOM 2903 N N . ASP A 1 386 ? 1.462 -5.625 -11.923 1.00 45.28 386 ASP A N 1
ATOM 2904 C CA . ASP A 1 386 ? 1.052 -6.746 -12.777 1.00 45.28 386 ASP A CA 1
ATOM 2905 C C . ASP A 1 386 ? 0.010 -6.318 -13.833 1.00 45.28 386 ASP A C 1
ATOM 2907 O O . ASP A 1 386 ? -0.263 -7.076 -14.756 1.00 45.28 386 ASP A O 1
ATOM 2911 N N . SER A 1 387 ? -0.478 -5.072 -13.748 1.00 47.03 387 SER A N 1
ATOM 2912 C CA . SER A 1 387 ? -1.288 -4.406 -14.771 1.00 47.03 387 SER A CA 1
ATOM 2913 C C . SER A 1 387 ? -0.451 -4.128 -16.030 1.00 47.03 387 SER A C 1
ATOM 2915 O O . SER A 1 387 ? 0.584 -3.440 -15.954 1.00 47.03 387 SER A O 1
ATOM 2917 N N . ASP A 1 388 ? -0.880 -4.679 -17.167 1.00 45.50 388 ASP A N 1
ATOM 2918 C CA . ASP A 1 388 ? -0.202 -4.601 -18.462 1.00 45.50 388 ASP A CA 1
ATOM 2919 C C . ASP A 1 388 ? -0.296 -3.182 -19.051 1.00 45.50 388 ASP A C 1
ATOM 2921 O O . ASP A 1 388 ? -1.125 -2.363 -18.666 1.00 45.50 388 ASP A O 1
ATOM 2925 N N . ALA A 1 389 ? 0.544 -2.862 -20.041 1.00 44.94 389 ALA A N 1
ATOM 2926 C CA . ALA A 1 389 ? 0.491 -1.566 -20.735 1.00 44.94 389 ALA A CA 1
ATOM 2927 C C . ALA A 1 389 ? -0.872 -1.277 -21.411 1.00 44.94 389 ALA A C 1
ATOM 2929 O O . ALA A 1 389 ? -1.141 -0.131 -21.759 1.00 44.94 389 ALA A O 1
ATOM 2930 N N . GLN A 1 390 ? -1.718 -2.299 -21.585 1.00 43.69 390 GLN A N 1
ATOM 2931 C CA . GLN A 1 390 ? -3.092 -2.171 -22.077 1.00 43.69 390 GLN A CA 1
ATOM 2932 C C . GLN A 1 390 ? -4.038 -1.545 -21.034 1.00 43.69 390 GLN A C 1
ATOM 2934 O O . GLN A 1 390 ? -4.973 -0.851 -21.425 1.00 43.69 390 GLN A O 1
ATOM 2939 N N . ASP A 1 391 ? -3.747 -1.668 -19.733 1.00 50.88 391 ASP A N 1
ATOM 2940 C CA . ASP A 1 391 ? -4.579 -1.103 -18.656 1.00 50.88 391 ASP A CA 1
ATOM 2941 C C . ASP A 1 391 ? -4.554 0.435 -18.625 1.00 50.88 391 ASP A C 1
ATOM 2943 O O . ASP A 1 391 ? -5.457 1.068 -18.076 1.00 50.88 391 ASP A O 1
ATOM 2947 N N . LEU A 1 392 ? -3.565 1.054 -19.281 1.00 53.81 392 LEU A N 1
ATOM 2948 C CA . LEU A 1 392 ? -3.446 2.509 -19.400 1.00 53.81 392 LEU A CA 1
ATOM 2949 C C . LEU A 1 392 ? -4.589 3.125 -20.226 1.00 53.81 392 LEU A C 1
ATOM 2951 O O . LEU A 1 392 ? -5.031 4.224 -19.916 1.00 53.81 392 LEU A O 1
ATOM 2955 N N . GLN A 1 393 ? -5.140 2.399 -21.209 1.00 56.91 393 GLN A N 1
ATOM 2956 C CA . GLN A 1 393 ? -6.306 2.862 -21.984 1.00 56.91 393 GLN A CA 1
ATOM 2957 C C . GLN A 1 393 ? -7.577 2.958 -21.128 1.00 56.91 393 GLN A C 1
ATOM 2959 O O . GLN A 1 393 ? -8.514 3.674 -21.466 1.00 56.91 393 GLN A O 1
ATOM 2964 N N . GLY A 1 394 ? -7.612 2.252 -19.995 1.00 62.66 394 GLY A N 1
ATOM 2965 C CA . GLY A 1 394 ? -8.712 2.299 -19.046 1.00 62.66 394 GLY A CA 1
ATOM 2966 C C . GLY A 1 394 ? -8.634 3.442 -18.031 1.00 62.66 394 GLY A C 1
ATOM 2967 O O . GLY A 1 394 ? -9.598 3.602 -17.281 1.00 62.66 394 GLY A O 1
ATOM 2968 N N . MET A 1 395 ? -7.530 4.195 -17.967 1.00 70.19 395 MET A N 1
ATOM 2969 C CA . MET A 1 395 ? -7.307 5.219 -16.937 1.00 70.19 395 MET A CA 1
ATOM 2970 C C . MET A 1 395 ? -8.192 6.448 -17.115 1.00 70.19 395 MET A C 1
ATOM 2972 O O . MET A 1 395 ? -8.691 6.988 -16.126 1.00 70.19 395 MET A O 1
ATOM 2976 N N . ASP A 1 396 ? -8.423 6.868 -18.357 1.00 73.00 396 ASP A N 1
ATOM 2977 C CA . ASP A 1 396 ? -9.216 8.064 -18.655 1.00 73.00 396 ASP A CA 1
ATOM 2978 C C . ASP A 1 396 ? -10.671 7.899 -18.196 1.00 73.00 396 ASP A C 1
ATOM 2980 O O . ASP A 1 396 ? -11.245 8.824 -17.632 1.00 73.00 396 ASP A O 1
ATOM 2984 N N . ALA A 1 397 ? -11.226 6.690 -18.315 1.00 76.44 397 ALA A N 1
ATOM 2985 C CA . ALA A 1 397 ? -12.589 6.372 -17.885 1.00 76.44 397 ALA A CA 1
ATOM 2986 C C . ALA A 1 397 ? -12.736 6.083 -16.376 1.00 76.44 397 ALA A C 1
ATOM 2988 O O . ALA A 1 397 ? -13.855 5.894 -15.913 1.00 76.44 397 ALA A O 1
ATOM 2989 N N . ALA A 1 398 ? -11.639 5.991 -15.614 1.00 86.25 398 ALA A N 1
ATOM 2990 C CA . ALA A 1 398 ? -11.699 5.679 -14.185 1.00 86.25 398 ALA A CA 1
ATOM 2991 C C . ALA A 1 398 ? -11.959 6.931 -13.333 1.00 86.25 398 ALA A C 1
ATOM 2993 O O . ALA A 1 398 ? -11.280 7.946 -13.515 1.00 86.25 398 ALA A O 1
ATOM 2994 N N . ASP A 1 399 ? -12.870 6.815 -12.364 1.00 90.69 399 ASP A N 1
ATOM 2995 C CA . ASP A 1 399 ? -13.177 7.863 -11.381 1.00 90.69 399 ASP A CA 1
ATOM 2996 C C . ASP A 1 399 ? -12.354 7.680 -10.099 1.00 90.69 399 ASP A C 1
ATOM 2998 O O . ASP A 1 399 ? -11.907 8.650 -9.488 1.00 90.69 399 ASP A O 1
ATOM 3002 N N . ILE A 1 400 ? -12.110 6.426 -9.696 1.00 93.69 400 ILE A N 1
ATOM 3003 C CA . ILE A 1 400 ? -11.295 6.084 -8.524 1.00 93.69 400 ILE A CA 1
ATOM 3004 C C . ILE A 1 400 ? -10.160 5.162 -8.952 1.00 93.69 400 ILE A C 1
ATOM 3006 O O . ILE A 1 400 ? -10.382 4.089 -9.513 1.00 93.69 400 ILE A O 1
ATOM 3010 N N . ILE A 1 401 ? -8.932 5.577 -8.659 1.00 92.75 401 ILE A N 1
ATOM 3011 C CA . ILE A 1 401 ? -7.713 4.865 -9.019 1.00 92.75 401 ILE A CA 1
ATOM 3012 C C . ILE A 1 401 ? -6.988 4.453 -7.742 1.00 92.75 401 ILE A C 1
ATOM 3014 O O . ILE A 1 401 ? -6.431 5.288 -7.029 1.00 92.75 401 ILE A O 1
ATOM 3018 N N . CYS A 1 402 ? -6.958 3.151 -7.475 1.00 94.19 402 CYS A N 1
ATOM 3019 C CA . CYS A 1 402 ? -6.235 2.566 -6.352 1.00 94.19 402 CYS A CA 1
ATOM 3020 C C . CYS A 1 402 ? -4.848 2.112 -6.831 1.00 94.19 402 CYS A C 1
ATOM 3022 O O . CYS A 1 402 ? -4.742 1.278 -7.731 1.00 94.19 402 CYS A O 1
ATOM 3024 N N . THR A 1 403 ? -3.770 2.640 -6.247 1.00 93.12 403 THR A N 1
ATOM 3025 C CA . THR A 1 403 ? -2.394 2.354 -6.691 1.00 93.12 403 THR A CA 1
ATOM 3026 C C . THR A 1 403 ? -1.381 2.454 -5.548 1.00 93.12 403 THR A C 1
ATOM 3028 O O . THR A 1 403 ? -1.651 3.021 -4.492 1.00 93.12 403 THR A O 1
ATOM 3031 N N . THR A 1 404 ? -0.175 1.916 -5.755 1.00 92.38 404 THR A N 1
ATOM 3032 C CA . THR A 1 404 ? 0.973 2.216 -4.882 1.00 92.38 404 THR A CA 1
ATOM 3033 C C . THR A 1 404 ? 1.696 3.483 -5.357 1.00 92.38 404 THR A C 1
ATOM 3035 O O . THR A 1 404 ? 1.625 3.799 -6.555 1.00 92.38 404 THR A O 1
ATOM 3038 N N . PRO A 1 405 ? 2.437 4.189 -4.478 1.00 93.00 405 PRO A N 1
ATOM 3039 C CA . PRO A 1 405 ? 3.204 5.373 -4.865 1.00 93.00 405 PRO A CA 1
ATOM 3040 C C . PRO A 1 405 ? 4.184 5.139 -6.021 1.00 93.00 405 PRO A C 1
ATOM 3042 O O . PRO A 1 405 ? 4.284 5.960 -6.924 1.00 93.00 405 PRO A O 1
ATOM 3045 N N . GLU A 1 406 ? 4.866 3.991 -6.057 1.00 89.12 406 GLU A N 1
ATOM 3046 C CA . GLU A 1 406 ? 5.846 3.679 -7.108 1.00 89.12 406 GLU A CA 1
ATOM 3047 C C . GLU A 1 406 ? 5.178 3.410 -8.447 1.00 89.12 406 GLU A C 1
ATOM 3049 O O . GLU A 1 406 ? 5.723 3.759 -9.492 1.00 89.12 406 GLU A O 1
ATOM 3054 N N . LYS A 1 407 ? 4.010 2.755 -8.439 1.00 87.38 407 LYS A N 1
ATOM 3055 C CA . LYS A 1 407 ? 3.270 2.513 -9.676 1.00 87.38 407 LYS A CA 1
ATOM 3056 C C . LYS A 1 407 ? 2.683 3.821 -10.200 1.00 87.38 407 LYS A C 1
ATOM 3058 O O . LYS A 1 407 ? 2.777 4.045 -11.404 1.00 87.38 407 LYS A O 1
ATOM 3063 N N . PHE A 1 408 ? 2.163 4.681 -9.318 1.00 89.50 408 PHE A N 1
ATOM 3064 C CA . PHE A 1 408 ? 1.703 6.020 -9.687 1.00 89.50 408 PHE A CA 1
ATOM 3065 C C . PHE A 1 408 ? 2.833 6.815 -10.339 1.00 89.50 408 PHE A C 1
ATOM 3067 O O . PHE A 1 408 ? 2.710 7.188 -11.504 1.00 89.50 408 PHE A O 1
ATOM 3074 N N . ASP A 1 409 ? 3.973 6.939 -9.650 1.00 89.94 409 ASP A N 1
ATOM 3075 C CA . ASP A 1 409 ? 5.172 7.589 -10.178 1.00 89.94 409 ASP A CA 1
ATOM 3076 C C . ASP A 1 409 ? 5.547 6.986 -11.548 1.00 89.94 409 ASP A C 1
ATOM 3078 O O . ASP A 1 409 ? 5.837 7.706 -12.511 1.00 89.94 409 ASP A O 1
ATOM 3082 N N . ALA A 1 410 ? 5.537 5.650 -11.683 1.00 85.75 410 ALA A N 1
ATOM 3083 C CA . ALA A 1 410 ? 5.994 4.967 -12.898 1.00 85.75 410 ALA A CA 1
ATOM 3084 C C . ALA A 1 410 ? 5.119 5.197 -14.116 1.00 85.75 410 ALA A C 1
ATOM 3086 O O . ALA A 1 410 ? 5.629 5.268 -15.239 1.00 85.75 410 ALA A O 1
ATOM 3087 N N . VAL A 1 411 ? 3.819 5.316 -13.894 1.00 82.06 411 VAL A N 1
ATOM 3088 C CA . VAL A 1 411 ? 2.848 5.596 -14.942 1.00 82.06 411 VAL A CA 1
ATOM 3089 C C . VAL A 1 411 ? 2.910 7.067 -15.339 1.00 82.06 411 VAL A C 1
ATOM 3091 O O . VAL A 1 411 ? 2.995 7.367 -16.534 1.00 82.06 411 VAL A O 1
ATOM 3094 N N . THR A 1 412 ? 2.971 7.978 -14.364 1.00 83.81 412 THR A N 1
ATOM 3095 C CA . THR A 1 412 ? 2.993 9.421 -14.632 1.00 83.81 412 THR A CA 1
ATOM 3096 C C . THR A 1 412 ? 4.277 9.878 -15.321 1.00 83.81 412 THR A C 1
ATOM 3098 O O . THR A 1 412 ? 4.234 10.823 -16.102 1.00 83.81 412 THR A O 1
ATOM 3101 N N . ARG A 1 413 ? 5.405 9.167 -15.139 1.00 83.31 413 ARG A N 1
ATOM 3102 C CA . ARG A 1 413 ? 6.654 9.455 -15.874 1.00 83.31 413 ARG A CA 1
ATOM 3103 C C . ARG A 1 413 ? 6.593 9.154 -17.377 1.00 83.31 413 ARG A C 1
ATOM 3105 O O . ARG A 1 413 ? 7.433 9.646 -18.115 1.00 83.31 413 ARG A O 1
ATOM 3112 N N . LYS A 1 414 ? 5.650 8.323 -17.833 1.00 72.00 414 LYS A N 1
ATOM 3113 C CA . LYS A 1 414 ? 5.544 7.878 -19.240 1.00 72.00 414 LYS A CA 1
ATOM 3114 C C . LYS A 1 414 ? 4.408 8.546 -20.014 1.00 72.00 414 LYS A C 1
ATOM 3116 O O . LYS A 1 414 ? 4.356 8.423 -21.231 1.00 72.00 414 LYS A O 1
ATOM 3121 N N . HIS A 1 415 ? 3.489 9.212 -19.317 1.00 63.25 415 HIS A N 1
ATOM 3122 C CA . HIS A 1 415 ? 2.238 9.698 -19.902 1.00 63.25 415 HIS A CA 1
ATOM 3123 C C . HIS A 1 415 ? 2.362 11.026 -20.655 1.00 63.25 415 HIS A C 1
ATOM 3125 O O . HIS A 1 415 ? 1.485 11.336 -21.458 1.00 63.25 415 HIS A O 1
ATOM 3131 N N . LYS A 1 416 ? 3.426 11.817 -20.454 1.00 55.41 416 LYS A N 1
ATOM 3132 C CA . LYS A 1 416 ? 3.542 13.137 -21.102 1.00 55.41 416 LYS A CA 1
ATOM 3133 C C . LYS A 1 416 ? 3.583 13.046 -22.635 1.00 55.41 416 LYS A C 1
ATOM 3135 O O . LYS A 1 416 ? 2.901 13.826 -23.290 1.00 55.41 416 LYS A O 1
ATOM 3140 N N . ASP A 1 417 ? 4.255 12.034 -23.187 1.00 47.53 417 ASP A N 1
ATOM 3141 C CA . ASP A 1 417 ? 4.349 11.793 -24.638 1.00 47.53 417 ASP A CA 1
ATOM 3142 C C . ASP A 1 417 ? 3.013 11.338 -25.280 1.00 47.53 417 ASP A C 1
ATOM 3144 O O . ASP A 1 417 ? 2.923 11.224 -26.499 1.00 47.53 417 ASP A O 1
ATOM 3148 N N . GLN A 1 418 ? 1.972 11.066 -24.477 1.00 49.12 418 GLN A N 1
ATOM 3149 C CA . GLN A 1 418 ? 0.671 10.527 -24.911 1.00 49.12 418 GLN A CA 1
ATOM 3150 C C . GLN A 1 418 ? -0.533 11.388 -24.467 1.00 49.12 418 GLN A C 1
ATOM 3152 O O . GLN A 1 418 ? -1.661 10.908 -24.481 1.00 49.12 418 GLN A O 1
ATOM 3157 N N . GLY A 1 419 ? -0.322 12.650 -24.064 1.00 51.38 419 GLY A N 1
ATOM 3158 C CA . GLY A 1 419 ? -1.404 13.555 -23.622 1.00 51.38 419 GLY A CA 1
ATOM 3159 C C . GLY A 1 419 ? -1.607 13.648 -22.099 1.00 51.38 419 GLY A C 1
ATOM 3160 O O . GLY A 1 419 ? -2.604 14.195 -21.632 1.00 51.38 419 GLY A O 1
ATOM 3161 N N . GLY A 1 420 ? -0.645 13.164 -21.307 1.00 54.62 420 GLY A N 1
ATOM 3162 C CA . GLY A 1 420 ? -0.718 12.993 -19.849 1.00 54.62 420 GLY A CA 1
ATOM 3163 C C . GLY A 1 420 ? -0.988 14.226 -18.985 1.00 54.62 420 GLY A C 1
ATOM 3164 O O . GLY A 1 420 ? -1.285 14.063 -17.806 1.00 54.62 420 GLY A O 1
ATOM 3165 N N . MET A 1 421 ? -0.927 15.446 -19.526 1.00 63.00 421 MET A N 1
ATOM 3166 C CA . MET A 1 421 ? -1.373 16.633 -18.782 1.00 63.00 421 MET A CA 1
ATOM 3167 C C . MET A 1 421 ? -2.881 16.619 -18.521 1.00 63.00 421 MET A C 1
ATOM 3169 O O . MET A 1 421 ? -3.313 17.095 -17.475 1.00 63.00 421 MET A O 1
ATOM 3173 N N . ARG A 1 422 ? -3.671 16.002 -19.410 1.00 70.62 422 ARG A N 1
ATOM 3174 C CA . ARG A 1 422 ? -5.114 15.845 -19.211 1.00 70.62 422 ARG A CA 1
ATOM 3175 C C . ARG A 1 422 ? -5.434 15.020 -17.964 1.00 70.62 422 ARG A C 1
ATOM 3177 O O . ARG A 1 422 ? -6.249 15.446 -17.155 1.00 70.62 422 ARG A O 1
ATOM 3184 N N . PHE A 1 423 ? -4.731 13.899 -17.778 1.00 79.69 423 PHE A N 1
ATOM 3185 C CA . PHE A 1 423 ? -4.892 13.040 -16.602 1.00 79.69 423 PHE A CA 1
ATOM 3186 C C . PHE A 1 423 ? -4.729 13.829 -15.300 1.00 79.69 423 PHE A C 1
ATOM 3188 O O . PHE A 1 423 ? -5.552 13.706 -14.400 1.00 79.69 423 PHE A O 1
ATOM 3195 N N . PHE A 1 424 ? -3.679 14.653 -15.211 1.00 82.12 424 PHE A N 1
ATOM 3196 C CA . PHE A 1 424 ? -3.431 15.468 -14.025 1.00 82.12 424 PHE A CA 1
ATOM 3197 C C . PHE A 1 424 ? -4.534 16.499 -13.803 1.00 82.12 424 PHE A C 1
ATOM 3199 O O . PHE A 1 424 ? -4.978 16.636 -12.671 1.00 82.12 424 PHE A O 1
ATOM 3206 N N . GLY A 1 425 ? -5.008 17.171 -14.856 1.00 83.94 425 GLY A N 1
ATOM 3207 C CA . GLY A 1 425 ? -6.075 18.169 -14.754 1.00 83.94 425 GLY A CA 1
ATOM 3208 C C . GLY A 1 425 ? -7.351 17.649 -14.082 1.00 83.94 425 GLY A C 1
ATOM 3209 O O . GLY A 1 425 ? -7.984 18.376 -13.323 1.00 83.94 425 GLY A O 1
ATOM 3210 N N . GLU A 1 426 ? -7.691 16.378 -14.300 1.00 88.56 426 GLU A N 1
ATOM 3211 C CA . GLU A 1 426 ? -8.901 15.737 -13.768 1.00 88.56 426 GLU A CA 1
ATOM 3212 C C . GLU A 1 426 ? -8.751 15.276 -12.295 1.00 88.56 426 GLU A C 1
ATOM 3214 O O . GLU A 1 426 ? -9.748 14.944 -11.650 1.00 88.56 426 GLU A O 1
ATOM 3219 N N . VAL A 1 427 ? -7.539 15.269 -11.718 1.00 92.56 427 VAL A N 1
ATOM 3220 C CA . VAL A 1 427 ? -7.304 14.847 -10.320 1.00 92.56 427 VAL A CA 1
ATOM 3221 C C . VAL A 1 427 ? -7.806 15.901 -9.337 1.00 92.56 427 VAL A C 1
ATOM 3223 O O . VAL A 1 427 ? -7.305 17.019 -9.301 1.00 92.56 427 VAL A O 1
ATOM 3226 N N . ALA A 1 428 ? -8.750 15.518 -8.477 1.00 94.62 428 ALA A N 1
ATOM 3227 C CA . ALA A 1 428 ? -9.375 16.428 -7.513 1.00 94.62 428 ALA A CA 1
ATOM 3228 C C . ALA A 1 428 ? -9.139 16.044 -6.045 1.00 94.62 428 ALA A C 1
ATOM 3230 O O . ALA A 1 428 ? -9.196 16.900 -5.163 1.00 94.62 428 ALA A O 1
ATOM 3231 N N . LEU A 1 429 ? -8.869 14.766 -5.771 1.00 97.00 429 LEU A N 1
ATOM 3232 C CA . LEU A 1 429 ? -8.686 14.241 -4.418 1.00 97.00 429 LEU A CA 1
ATOM 3233 C C . LEU A 1 429 ? -7.569 13.200 -4.401 1.00 97.00 429 LEU A C 1
ATOM 3235 O O . LEU A 1 429 ? -7.569 12.263 -5.199 1.00 97.00 429 LEU A O 1
ATOM 3239 N N . VAL A 1 430 ? -6.642 13.348 -3.458 1.00 98.00 430 VAL A N 1
ATOM 3240 C CA . VAL A 1 430 ? -5.568 12.389 -3.197 1.00 98.00 430 VAL A CA 1
ATOM 3241 C C . VAL A 1 430 ? -5.708 11.868 -1.772 1.00 98.00 430 VAL A C 1
ATOM 3243 O O . VAL A 1 430 ? -5.590 12.615 -0.799 1.00 98.00 430 VAL A O 1
ATOM 3246 N N . LEU A 1 431 ? -5.958 10.569 -1.662 1.00 98.19 431 LEU A N 1
ATOM 3247 C CA . LEU A 1 431 ? -6.087 9.832 -0.414 1.00 98.19 431 LEU A CA 1
ATOM 3248 C C . LEU A 1 431 ? -4.766 9.110 -0.139 1.00 98.19 431 LEU A C 1
ATOM 3250 O O . LEU A 1 431 ? -4.322 8.307 -0.958 1.00 98.19 431 LEU A O 1
ATOM 3254 N N . ILE A 1 432 ? -4.137 9.391 0.998 1.00 97.31 432 ILE A N 1
ATOM 3255 C CA . ILE A 1 432 ? -2.854 8.804 1.395 1.00 97.31 432 ILE A CA 1
ATOM 3256 C C . ILE A 1 432 ? -3.087 7.906 2.605 1.00 97.31 432 ILE A C 1
ATOM 3258 O O . ILE A 1 432 ? -3.327 8.397 3.709 1.00 97.31 432 ILE A O 1
ATOM 3262 N N . ASP A 1 433 ? -3.015 6.596 2.398 1.00 93.50 433 ASP A N 1
ATOM 3263 C CA . ASP A 1 433 ? -3.076 5.611 3.472 1.00 93.50 433 ASP A CA 1
ATOM 3264 C C . ASP A 1 433 ? -1.680 5.329 4.021 1.00 93.50 433 ASP A C 1
ATOM 3266 O O . ASP A 1 433 ? -0.711 5.209 3.269 1.00 93.50 433 ASP A O 1
ATOM 3270 N N . GLU A 1 434 ? -1.585 5.232 5.342 1.00 88.75 434 GLU A N 1
ATOM 3271 C CA . GLU A 1 434 ? -0.339 5.064 6.084 1.00 88.75 434 GLU A CA 1
ATOM 3272 C C . GLU A 1 434 ? 0.748 6.082 5.699 1.00 88.75 434 GLU A C 1
ATOM 3274 O O . GLU A 1 434 ? 1.865 5.722 5.330 1.00 88.75 434 GLU A O 1
ATOM 3279 N N . VAL A 1 435 ? 0.454 7.385 5.829 1.00 91.62 435 VAL A N 1
ATOM 3280 C CA . VAL A 1 435 ? 1.404 8.466 5.466 1.00 91.62 435 VAL A CA 1
ATOM 3281 C C . VAL A 1 435 ? 2.751 8.391 6.210 1.00 91.62 435 VAL A C 1
ATOM 3283 O O . VAL A 1 435 ? 3.749 8.943 5.752 1.00 91.62 435 VAL A O 1
ATOM 3286 N N . HIS A 1 436 ? 2.835 7.644 7.316 1.00 87.50 436 HIS A N 1
ATOM 3287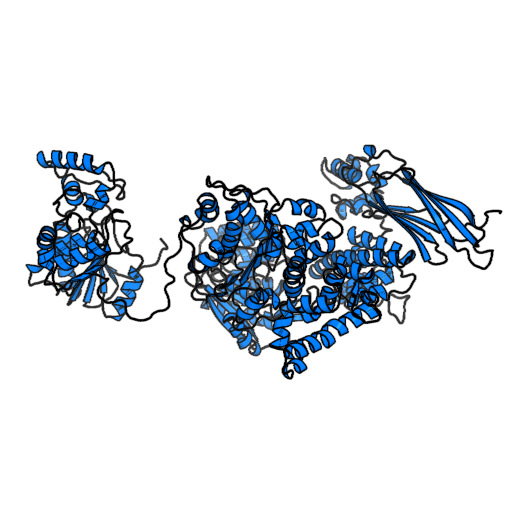 C CA . HIS A 1 436 ? 4.103 7.342 7.988 1.00 87.50 436 HIS A CA 1
ATOM 3288 C C . HIS A 1 436 ? 5.093 6.533 7.121 1.00 87.50 436 HIS A C 1
ATOM 3290 O O . HIS A 1 436 ? 6.276 6.475 7.459 1.00 87.50 436 HIS A O 1
ATOM 3296 N N . LEU A 1 437 ? 4.645 5.972 5.986 1.00 88.12 437 LEU A N 1
ATOM 3297 C CA . LEU A 1 437 ? 5.478 5.375 4.934 1.00 88.12 437 LEU A CA 1
ATOM 3298 C C . LEU A 1 437 ? 6.632 6.293 4.495 1.00 88.12 437 LEU A C 1
ATOM 3300 O O . LEU A 1 437 ? 7.644 5.801 4.006 1.00 88.12 437 LEU A O 1
ATOM 3304 N N . LEU A 1 438 ? 6.509 7.612 4.683 1.00 91.00 438 LEU A N 1
ATOM 3305 C CA . LEU A 1 438 ? 7.576 8.592 4.440 1.00 91.00 438 LEU A CA 1
ATOM 3306 C C . LEU A 1 438 ? 8.922 8.213 5.085 1.00 91.00 438 LEU A C 1
ATOM 3308 O O . LEU A 1 438 ? 9.965 8.453 4.475 1.00 91.00 438 LEU A O 1
ATOM 3312 N N . SER A 1 439 ? 8.892 7.576 6.262 1.00 86.62 439 SER A N 1
ATOM 3313 C CA . SER A 1 439 ? 10.091 7.125 6.982 1.00 86.62 439 SER A CA 1
ATOM 3314 C C . SER A 1 439 ? 10.739 5.866 6.403 1.00 86.62 439 SER A C 1
ATOM 3316 O O . SER A 1 439 ? 11.806 5.470 6.869 1.00 86.62 439 SER A O 1
ATOM 3318 N N . GLU A 1 440 ? 10.129 5.228 5.407 1.00 84.06 440 GLU A N 1
ATOM 3319 C CA . GLU A 1 440 ? 10.631 4.012 4.769 1.00 84.06 440 GLU A CA 1
ATOM 3320 C C . GLU A 1 440 ? 11.267 4.319 3.411 1.00 84.06 440 GLU A C 1
ATOM 3322 O O . GLU A 1 440 ? 10.972 5.332 2.780 1.00 84.06 440 GLU A O 1
ATOM 3327 N N . ASN A 1 441 ? 12.115 3.419 2.901 1.00 77.69 441 ASN A N 1
ATOM 3328 C CA . ASN A 1 441 ? 12.826 3.619 1.626 1.00 77.69 441 ASN A CA 1
ATOM 3329 C C . ASN A 1 441 ? 11.890 3.864 0.429 1.00 77.69 441 ASN A C 1
ATOM 3331 O O . ASN A 1 441 ? 12.273 4.471 -0.570 1.00 77.69 441 ASN A O 1
ATOM 3335 N N . ARG A 1 442 ? 10.651 3.380 0.527 1.00 82.12 442 ARG A N 1
ATOM 3336 C CA . ARG A 1 442 ? 9.593 3.556 -0.474 1.00 82.12 442 ARG A CA 1
ATOM 3337 C C . ARG A 1 442 ? 8.848 4.892 -0.328 1.00 82.12 442 ARG A C 1
ATOM 3339 O O . ARG A 1 442 ? 8.200 5.337 -1.273 1.00 82.12 442 ARG A O 1
ATOM 3346 N N . GLY A 1 443 ? 9.004 5.574 0.807 1.00 89.94 443 GLY A N 1
ATOM 3347 C CA . GLY A 1 443 ? 8.412 6.874 1.115 1.00 89.94 443 GLY A CA 1
ATOM 3348 C C . GLY A 1 443 ? 8.809 7.982 0.144 1.00 89.94 443 GLY A C 1
ATOM 3349 O O . GLY A 1 443 ? 7.998 8.858 -0.139 1.00 89.94 443 GLY A O 1
ATOM 3350 N N . SER A 1 444 ? 9.995 7.909 -0.467 1.00 93.56 444 SER A N 1
ATOM 3351 C CA . SER A 1 444 ? 10.431 8.886 -1.475 1.00 93.56 444 SER A CA 1
ATOM 3352 C C . SER A 1 444 ? 9.532 8.914 -2.716 1.00 93.56 444 SER A C 1
ATOM 3354 O O . SER A 1 444 ? 9.360 9.972 -3.316 1.00 93.56 444 SER A O 1
ATOM 3356 N N . ALA A 1 445 ? 8.922 7.780 -3.084 1.00 93.56 445 ALA A N 1
ATOM 3357 C CA . ALA A 1 445 ? 7.974 7.721 -4.199 1.00 93.56 445 ALA A CA 1
ATOM 3358 C C . ALA A 1 445 ? 6.650 8.411 -3.856 1.00 93.56 445 ALA A C 1
ATOM 3360 O O . ALA A 1 445 ? 6.080 9.090 -4.705 1.00 93.56 445 ALA A O 1
ATOM 3361 N N . LEU A 1 446 ? 6.184 8.280 -2.609 1.00 95.88 446 LEU A N 1
ATOM 3362 C CA . LEU A 1 446 ? 5.028 9.027 -2.111 1.00 95.88 446 LEU A CA 1
ATOM 3363 C C . LEU A 1 446 ? 5.345 10.523 -2.078 1.00 95.88 446 LEU A C 1
ATOM 3365 O O . LEU A 1 446 ? 4.607 11.328 -2.638 1.00 95.88 446 LEU A O 1
ATOM 3369 N N . GLU A 1 447 ? 6.467 10.879 -1.462 1.00 96.94 447 GLU A N 1
ATOM 3370 C CA . GLU A 1 447 ? 6.879 12.259 -1.250 1.00 96.94 447 GLU A CA 1
ATOM 3371 C C . GLU A 1 447 ? 7.105 13.009 -2.568 1.00 96.94 447 GLU A C 1
ATOM 3373 O O . GLU A 1 447 ? 6.360 13.934 -2.891 1.00 96.94 447 GLU A O 1
ATOM 3378 N N . ALA A 1 448 ? 8.112 12.594 -3.340 1.00 94.81 448 ALA A N 1
ATOM 3379 C CA . ALA A 1 448 ? 8.530 13.277 -4.556 1.00 94.81 448 ALA A CA 1
ATOM 3380 C C . ALA A 1 448 ? 7.724 12.829 -5.782 1.00 94.81 448 ALA A C 1
ATOM 3382 O O . ALA A 1 448 ? 7.235 13.663 -6.544 1.00 94.81 448 ALA A O 1
ATOM 3383 N N . GLY A 1 449 ? 7.580 11.513 -5.963 1.00 90.44 449 GLY A N 1
ATOM 3384 C CA . GLY A 1 449 ? 6.980 10.910 -7.158 1.00 90.44 449 GLY A CA 1
ATOM 3385 C C . GLY A 1 449 ? 5.466 11.099 -7.289 1.00 90.44 449 GLY A C 1
ATOM 3386 O O . GLY A 1 449 ? 4.947 11.088 -8.404 1.00 90.44 449 GLY A O 1
ATOM 3387 N N . ALA A 1 450 ? 4.753 11.300 -6.180 1.00 93.69 450 ALA A N 1
ATOM 3388 C CA . ALA A 1 450 ? 3.316 11.549 -6.188 1.00 93.69 450 ALA A CA 1
ATOM 3389 C C . ALA A 1 450 ? 2.989 12.978 -5.740 1.00 93.69 450 ALA A C 1
ATOM 3391 O O . ALA A 1 450 ? 2.534 13.788 -6.548 1.00 93.69 450 ALA A O 1
ATOM 3392 N N . ILE A 1 451 ? 3.237 13.310 -4.471 1.00 96.31 451 ILE A N 1
ATOM 3393 C CA . ILE A 1 451 ? 2.690 14.529 -3.862 1.00 96.31 451 ILE A CA 1
ATOM 3394 C C . ILE A 1 451 ? 3.387 15.798 -4.359 1.00 96.31 451 ILE A C 1
ATOM 3396 O O . ILE A 1 451 ? 2.709 16.720 -4.814 1.00 96.31 451 ILE A O 1
ATOM 3400 N N . SER A 1 452 ? 4.721 15.867 -4.319 1.00 95.69 452 SER A N 1
ATOM 3401 C CA . SER A 1 452 ? 5.452 17.049 -4.800 1.00 95.69 452 SER A CA 1
ATOM 3402 C C . SER A 1 452 ? 5.239 17.290 -6.293 1.00 95.69 452 SER A C 1
ATOM 3404 O O . SER A 1 452 ? 5.079 18.437 -6.703 1.00 95.69 452 SER A O 1
ATOM 3406 N N . ARG A 1 453 ? 5.149 16.229 -7.107 1.00 93.81 453 ARG A N 1
ATOM 3407 C CA . ARG A 1 453 ? 4.796 16.353 -8.528 1.00 93.81 453 ARG A CA 1
ATOM 3408 C C . ARG A 1 453 ? 3.409 16.957 -8.723 1.00 93.81 453 ARG A C 1
ATOM 3410 O O . ARG A 1 453 ? 3.283 17.924 -9.466 1.00 93.81 453 ARG A O 1
ATOM 3417 N N . ILE A 1 454 ? 2.390 16.431 -8.040 1.00 93.62 454 ILE A N 1
ATOM 3418 C CA . ILE A 1 454 ? 1.020 16.965 -8.096 1.00 93.62 454 ILE A CA 1
ATOM 3419 C C . ILE A 1 454 ? 1.008 18.455 -7.733 1.00 93.62 454 ILE A C 1
ATOM 3421 O O . ILE A 1 454 ? 0.428 19.248 -8.468 1.00 93.62 454 ILE A O 1
ATOM 3425 N N . LYS A 1 455 ? 1.715 18.852 -6.667 1.00 94.19 455 LYS A N 1
ATOM 3426 C CA . LYS A 1 455 ? 1.823 20.259 -6.241 1.00 94.19 455 LYS A CA 1
ATOM 3427 C C . LYS A 1 455 ? 2.579 21.160 -7.211 1.00 94.19 455 LYS A C 1
ATOM 3429 O O . LYS A 1 455 ? 2.327 22.359 -7.248 1.00 94.19 455 LYS A O 1
ATOM 3434 N N . MET A 1 456 ? 3.561 20.629 -7.934 1.00 92.38 456 MET A N 1
ATOM 3435 C CA . MET A 1 456 ? 4.272 21.408 -8.945 1.00 92.38 456 MET A CA 1
ATOM 3436 C C . MET A 1 456 ? 3.414 21.593 -10.191 1.00 92.38 456 MET A C 1
ATOM 3438 O O . MET A 1 456 ? 3.284 22.712 -10.678 1.00 92.38 456 MET A O 1
ATOM 3442 N N . VAL A 1 457 ? 2.784 20.518 -10.670 1.00 91.31 457 VAL A N 1
ATOM 3443 C CA . VAL A 1 457 ? 1.912 20.567 -11.849 1.00 91.31 457 VAL A CA 1
ATOM 3444 C C . VAL A 1 457 ? 0.682 21.434 -11.577 1.00 91.31 457 VAL A C 1
ATOM 3446 O O . VAL A 1 457 ? 0.304 22.214 -12.443 1.00 91.31 457 VAL A O 1
ATOM 3449 N N . SER A 1 458 ? 0.101 21.392 -10.372 1.00 91.38 458 SER A N 1
ATOM 3450 C CA . SER A 1 458 ? -1.062 22.221 -10.010 1.00 91.38 458 SER A CA 1
ATOM 3451 C C . SER A 1 458 ? -0.802 23.731 -10.091 1.00 91.38 458 SER A C 1
ATOM 3453 O O . SER A 1 458 ? -1.748 24.504 -10.223 1.00 91.38 458 SER A O 1
ATOM 3455 N N . LYS A 1 459 ? 0.467 24.161 -10.048 1.00 90.00 459 LYS A N 1
ATOM 3456 C CA . LYS A 1 459 ? 0.873 25.572 -10.157 1.00 90.00 459 LYS A CA 1
ATOM 3457 C C . LYS A 1 459 ? 1.021 26.057 -11.599 1.00 90.00 459 LYS A C 1
ATOM 3459 O O . LYS A 1 459 ? 1.230 27.252 -11.812 1.00 90.00 459 LYS A O 1
ATOM 3464 N N . PHE A 1 460 ? 0.940 25.167 -12.587 1.00 89.00 460 PHE A N 1
ATOM 3465 C CA . PHE A 1 460 ? 1.020 25.553 -13.993 1.00 89.00 460 PHE A CA 1
ATOM 3466 C C . PHE A 1 460 ? -0.181 26.408 -14.398 1.00 89.00 460 PHE A C 1
ATOM 3468 O O . PHE A 1 460 ? -1.296 26.203 -13.919 1.00 89.00 460 PHE A O 1
ATOM 3475 N N . ALA A 1 461 ? 0.046 27.370 -15.296 1.00 86.75 461 ALA A N 1
ATOM 3476 C CA . ALA A 1 461 ? -0.992 28.302 -15.738 1.00 86.75 461 ALA A CA 1
ATOM 3477 C C . ALA A 1 461 ? -2.212 27.567 -16.322 1.00 86.75 461 ALA A C 1
ATOM 3479 O O . ALA A 1 461 ? -3.340 27.873 -15.942 1.00 86.75 461 ALA A O 1
ATOM 3480 N N . ASP A 1 462 ? -1.970 26.533 -17.132 1.00 85.19 462 ASP A N 1
ATOM 3481 C CA . ASP A 1 462 ? -3.003 25.710 -17.779 1.00 85.19 462 ASP A CA 1
ATOM 3482 C C . ASP A 1 462 ? -3.877 24.920 -16.788 1.00 85.19 462 ASP A C 1
ATOM 3484 O O . ASP A 1 462 ? -4.936 24.420 -17.157 1.00 85.19 462 ASP A O 1
ATOM 3488 N N . MET A 1 463 ? -3.447 24.789 -15.527 1.00 88.06 463 MET A N 1
ATOM 3489 C CA . MET A 1 463 ? -4.152 24.012 -14.501 1.00 88.06 463 MET A CA 1
ATOM 3490 C C . MET A 1 463 ? -5.084 24.856 -13.633 1.00 88.06 463 MET A C 1
ATOM 3492 O O . MET A 1 463 ? -5.886 24.280 -12.904 1.00 88.06 463 MET A O 1
ATOM 3496 N N . ARG A 1 464 ? -5.005 26.194 -13.693 1.00 86.94 464 ARG A N 1
ATOM 3497 C CA . ARG A 1 464 ? -5.701 27.107 -12.760 1.00 86.94 464 ARG A CA 1
ATOM 3498 C C . ARG A 1 464 ? -7.216 26.902 -12.694 1.00 86.94 464 ARG A C 1
ATOM 3500 O O . ARG A 1 464 ? -7.788 26.992 -11.611 1.00 86.94 464 ARG A O 1
ATOM 3507 N N . GLU A 1 465 ? -7.833 26.598 -13.833 1.00 87.31 465 GLU A N 1
ATOM 3508 C CA . GLU A 1 465 ? -9.281 26.373 -13.959 1.00 87.31 465 GLU A CA 1
ATOM 3509 C C . GLU A 1 465 ? -9.680 24.894 -13.817 1.00 87.31 465 GLU A C 1
ATOM 3511 O O . GLU A 1 465 ? -10.859 24.548 -13.877 1.00 87.31 465 GLU A O 1
ATOM 3516 N N . LEU A 1 466 ? -8.707 23.998 -13.637 1.00 89.94 466 LEU A N 1
ATOM 3517 C CA . LEU A 1 466 ? -8.931 22.560 -13.547 1.00 89.94 466 LEU A CA 1
ATOM 3518 C C . LEU A 1 466 ? -8.986 22.095 -12.082 1.00 89.94 466 LEU A C 1
ATOM 3520 O O . LEU A 1 466 ? -8.396 22.731 -11.202 1.00 89.94 466 LEU A O 1
ATOM 3524 N N . PRO A 1 467 ? -9.660 20.963 -11.796 1.00 89.56 467 PRO A N 1
ATOM 3525 C CA . PRO A 1 467 ? -9.744 20.393 -10.449 1.00 89.56 467 PRO A CA 1
ATOM 3526 C C . PRO A 1 467 ? -8.403 20.296 -9.706 1.00 89.56 467 PRO A C 1
ATOM 3528 O O . PRO A 1 467 ? -8.352 20.548 -8.500 1.00 89.56 467 PRO A O 1
ATOM 3531 N N . LEU A 1 468 ? -7.315 20.013 -10.427 1.00 91.94 468 LEU A N 1
ATOM 3532 C CA . LEU A 1 468 ? -5.967 19.887 -9.874 1.00 91.94 468 LEU A CA 1
ATOM 3533 C C . LEU A 1 468 ? -5.471 21.129 -9.119 1.00 91.94 468 LEU A C 1
ATOM 3535 O O . LEU A 1 468 ? -4.764 20.985 -8.121 1.00 91.94 468 LEU A O 1
ATOM 3539 N N . ALA A 1 469 ? -5.828 22.343 -9.553 1.00 91.19 469 ALA A N 1
ATOM 3540 C CA . ALA A 1 469 ? -5.401 23.573 -8.875 1.00 91.19 469 ALA A CA 1
ATOM 3541 C C . ALA A 1 469 ? -5.950 23.687 -7.444 1.00 91.19 469 ALA A C 1
ATOM 3543 O O . ALA A 1 469 ? -5.367 24.378 -6.612 1.00 91.19 469 ALA A O 1
ATOM 3544 N N . LYS A 1 470 ? -7.053 22.988 -7.149 1.00 91.12 470 LYS A N 1
ATOM 3545 C CA . LYS A 1 470 ? -7.697 22.928 -5.828 1.00 91.12 470 LYS A CA 1
ATOM 3546 C C . LYS A 1 470 ? -7.710 21.498 -5.284 1.00 91.12 470 LYS A C 1
ATOM 3548 O O . LYS A 1 470 ? -8.647 21.115 -4.582 1.00 91.12 470 LYS A O 1
ATOM 3553 N N . VAL A 1 471 ? -6.699 20.702 -5.645 1.00 95.00 471 VAL A N 1
ATOM 3554 C CA . VAL A 1 471 ? -6.587 19.304 -5.222 1.00 95.00 471 VAL A CA 1
ATOM 3555 C C . VAL A 1 471 ? -6.626 19.194 -3.698 1.00 95.00 471 VAL A C 1
ATOM 3557 O O . VAL A 1 471 ? -5.908 19.888 -2.979 1.00 95.00 471 VAL A O 1
ATOM 3560 N N . ARG A 1 472 ? -7.476 18.297 -3.203 1.00 96.75 472 ARG A N 1
ATOM 3561 C CA . ARG A 1 472 ? -7.634 18.025 -1.775 1.00 96.75 472 ARG A CA 1
ATOM 3562 C C . ARG A 1 472 ? -6.751 16.852 -1.357 1.00 96.75 472 ARG A C 1
ATOM 3564 O O . ARG A 1 472 ? -6.779 15.806 -2.003 1.00 96.75 472 ARG A O 1
ATOM 3571 N N . PHE A 1 473 ? -6.022 16.989 -0.250 1.00 98.00 473 PHE A N 1
ATOM 3572 C CA . PHE A 1 473 ? -5.234 15.901 0.338 1.00 98.00 473 PHE A CA 1
ATOM 3573 C C . PHE A 1 473 ? -5.894 15.381 1.617 1.00 98.00 473 PHE A C 1
ATOM 3575 O O . PHE A 1 473 ? -6.180 16.149 2.534 1.00 98.00 473 PHE A O 1
ATOM 3582 N N . VAL A 1 474 ? -6.102 14.069 1.704 1.00 98.12 474 VAL A N 1
ATOM 3583 C CA . VAL A 1 474 ? -6.576 13.402 2.925 1.00 98.12 474 VAL A CA 1
ATOM 3584 C C . VAL A 1 474 ? -5.585 12.308 3.277 1.00 98.12 474 VAL A C 1
ATOM 3586 O O . VAL A 1 474 ? -5.496 11.298 2.582 1.00 98.12 474 VAL A O 1
ATOM 3589 N N . ALA A 1 475 ? -4.821 12.517 4.344 1.00 97.06 475 ALA A N 1
ATOM 3590 C CA . ALA A 1 475 ? -3.819 11.566 4.803 1.00 97.06 475 ALA A CA 1
ATOM 3591 C C . ALA A 1 475 ? -4.254 10.912 6.111 1.00 97.06 475 ALA A C 1
ATOM 3593 O O . ALA A 1 475 ? -4.670 11.599 7.042 1.00 97.06 475 ALA A O 1
ATOM 3594 N N . VAL A 1 476 ? -4.132 9.592 6.208 1.00 94.31 476 VAL A N 1
ATOM 3595 C CA . VAL A 1 476 ? -4.438 8.852 7.435 1.00 94.31 476 VAL A CA 1
ATOM 3596 C C . VAL A 1 476 ? -3.270 7.947 7.818 1.00 94.31 476 VAL A C 1
ATOM 3598 O O . VAL A 1 476 ? -2.478 7.536 6.971 1.00 94.31 476 VAL A O 1
ATOM 3601 N N . SER A 1 477 ? -3.118 7.664 9.108 1.00 89.44 477 SER A N 1
ATOM 3602 C CA . SER A 1 477 ? -2.064 6.785 9.630 1.00 89.44 477 SER A CA 1
ATOM 3603 C C . SER A 1 477 ? -2.387 6.330 11.050 1.00 89.44 477 SER A C 1
ATOM 3605 O O . SER A 1 477 ? -3.200 6.960 11.721 1.00 89.44 477 SER A O 1
ATOM 3607 N N . ALA A 1 478 ? -1.739 5.259 11.519 1.00 80.44 478 ALA A N 1
ATOM 3608 C CA . ALA A 1 478 ? -1.807 4.805 12.910 1.00 80.44 478 ALA A CA 1
ATOM 3609 C C . ALA A 1 478 ? -1.390 5.888 13.928 1.00 80.44 478 ALA A C 1
ATOM 3611 O O . ALA A 1 478 ? -2.231 6.470 14.604 1.00 80.44 478 ALA A O 1
ATOM 3612 N N . THR A 1 479 ? -0.091 6.177 14.034 1.00 74.31 479 THR A N 1
ATOM 3613 C CA . THR A 1 479 ? 0.460 7.137 15.005 1.00 74.31 479 THR A CA 1
ATOM 3614 C C . THR A 1 479 ? 1.496 8.037 14.338 1.00 74.31 479 THR A C 1
ATOM 3616 O O . THR A 1 479 ? 2.403 7.556 13.657 1.00 74.31 479 THR A O 1
ATOM 3619 N N . ILE A 1 480 ? 1.357 9.357 14.504 1.00 83.75 480 ILE A N 1
ATOM 3620 C CA . ILE A 1 480 ? 2.264 10.365 13.931 1.00 83.75 480 ILE A CA 1
ATOM 3621 C C . ILE A 1 480 ? 2.557 11.436 14.994 1.00 83.75 480 ILE A C 1
ATOM 3623 O O . ILE A 1 480 ? 1.770 12.371 15.142 1.00 83.75 480 ILE A O 1
ATOM 3627 N N . PRO A 1 481 ? 3.694 11.364 15.706 1.00 83.75 481 PRO A N 1
ATOM 3628 C CA . PRO A 1 481 ? 4.050 12.369 16.713 1.00 83.75 481 PRO A CA 1
ATOM 3629 C C . PRO A 1 481 ? 4.200 13.777 16.141 1.00 83.75 481 PRO A C 1
ATOM 3631 O O . PRO A 1 481 ? 3.778 14.751 16.752 1.00 83.75 481 PRO A O 1
ATOM 3634 N N . ASN A 1 482 ? 4.775 13.898 14.943 1.00 91.00 482 ASN A N 1
ATOM 3635 C CA . ASN A 1 482 ? 4.951 15.167 14.244 1.00 91.00 482 ASN A CA 1
ATOM 3636 C C . ASN A 1 482 ? 3.880 15.407 13.175 1.00 91.00 482 ASN A C 1
ATOM 3638 O O . ASN A 1 482 ? 4.192 15.793 12.048 1.00 91.00 482 ASN A O 1
ATOM 3642 N N . ILE A 1 483 ? 2.604 15.213 13.528 1.00 92.88 483 ILE A N 1
ATOM 3643 C CA . ILE A 1 483 ? 1.480 15.456 12.610 1.00 92.88 483 ILE A CA 1
ATOM 3644 C C . ILE A 1 483 ? 1.478 16.886 12.056 1.00 92.88 483 ILE A C 1
ATOM 3646 O O . ILE A 1 483 ? 1.136 17.087 10.897 1.00 92.88 483 ILE A O 1
ATOM 3650 N N . ALA A 1 484 ? 1.944 17.867 12.836 1.00 94.12 484 ALA A N 1
ATOM 3651 C CA . ALA A 1 484 ? 2.067 19.257 12.403 1.00 94.12 484 ALA A CA 1
ATOM 3652 C C . ALA A 1 484 ? 3.032 19.433 11.214 1.00 94.12 484 ALA A C 1
ATOM 3654 O O . ALA A 1 484 ? 2.789 20.275 10.349 1.00 94.12 484 ALA A O 1
ATOM 3655 N N . ASP A 1 485 ? 4.089 18.617 11.119 1.00 95.50 485 ASP A N 1
ATOM 3656 C CA . ASP A 1 485 ? 5.025 18.660 9.988 1.00 95.50 485 ASP A CA 1
ATOM 3657 C C . ASP A 1 485 ? 4.365 18.125 8.719 1.00 95.50 485 ASP A C 1
ATOM 3659 O O . ASP A 1 485 ? 4.520 18.707 7.648 1.00 95.50 485 ASP A O 1
ATOM 3663 N N . ILE A 1 486 ? 3.605 17.033 8.848 1.00 95.81 486 ILE A N 1
ATOM 3664 C CA . ILE A 1 486 ? 2.825 16.459 7.744 1.00 95.81 486 ILE A CA 1
ATOM 3665 C C . ILE A 1 486 ? 1.713 17.426 7.331 1.00 95.81 486 ILE A C 1
ATOM 3667 O O . ILE A 1 486 ? 1.472 17.606 6.141 1.00 95.81 486 ILE A O 1
ATOM 3671 N N . GLY A 1 487 ? 1.083 18.094 8.298 1.00 96.12 487 GLY A N 1
ATOM 3672 C CA . GLY A 1 487 ? 0.088 19.131 8.063 1.00 96.12 487 GLY A CA 1
ATOM 3673 C C . GLY A 1 487 ? 0.658 20.309 7.283 1.00 96.12 487 GLY A C 1
ATOM 3674 O O . GLY A 1 487 ? 0.118 20.680 6.249 1.00 96.12 487 GLY A O 1
ATOM 3675 N N . THR A 1 488 ? 1.810 20.828 7.715 1.00 96.25 488 THR A N 1
ATOM 3676 C CA . THR A 1 488 ? 2.536 21.890 6.998 1.00 96.25 488 THR A CA 1
ATOM 3677 C C . THR A 1 488 ? 2.915 21.444 5.594 1.00 96.25 488 THR A C 1
ATOM 3679 O O . THR A 1 488 ? 2.733 22.190 4.637 1.00 96.25 488 THR A O 1
ATOM 3682 N N . TRP A 1 489 ? 3.417 20.214 5.458 1.00 96.81 489 TRP A N 1
ATOM 3683 C CA . TRP A 1 489 ? 3.769 19.656 4.164 1.00 96.81 489 TRP A CA 1
ATOM 3684 C C . TRP A 1 489 ? 2.557 19.609 3.244 1.00 96.81 489 TRP A C 1
ATOM 3686 O O . TRP A 1 489 ? 2.650 20.129 2.143 1.00 96.81 489 TRP A O 1
ATOM 3696 N N . LEU A 1 490 ? 1.432 19.031 3.665 1.00 96.31 490 LEU A N 1
ATOM 3697 C CA . LEU A 1 490 ? 0.212 18.870 2.861 1.00 96.31 490 LEU A CA 1
ATOM 3698 C C . LEU A 1 490 ? -0.682 20.120 2.804 1.00 96.31 490 LEU A C 1
ATOM 3700 O O . LEU A 1 490 ? -1.776 20.035 2.250 1.00 96.31 490 LEU A O 1
ATOM 3704 N N . GLU A 1 491 ? -0.223 21.253 3.344 1.00 94.88 491 GLU A N 1
ATOM 3705 C CA . GLU A 1 491 ? -0.968 22.522 3.388 1.00 94.88 491 GLU A CA 1
ATOM 3706 C C . GLU A 1 491 ? -2.330 22.371 4.101 1.00 94.88 491 GLU A C 1
ATOM 3708 O O . GLU A 1 491 ? -3.360 22.902 3.690 1.00 94.88 491 GLU A O 1
ATOM 3713 N N . VAL A 1 492 ? -2.338 21.594 5.186 1.00 96.12 492 VAL A N 1
ATOM 3714 C CA . VAL A 1 492 ? -3.524 21.275 5.986 1.00 96.12 492 VAL A CA 1
ATOM 3715 C C . VAL A 1 492 ? -3.667 22.291 7.119 1.00 96.12 492 VAL A C 1
ATOM 3717 O O . VAL A 1 492 ? -2.711 22.506 7.870 1.00 96.12 492 VAL A O 1
ATOM 3720 N N . PRO A 1 493 ? -4.853 22.896 7.294 1.00 94.06 493 PRO A N 1
ATOM 3721 C CA . PRO A 1 493 ? -5.068 23.859 8.359 1.00 94.06 493 PRO A CA 1
ATOM 3722 C C . PRO A 1 493 ? -5.118 23.165 9.737 1.00 94.06 493 PRO A C 1
ATOM 3724 O O . PRO A 1 493 ? -5.590 22.026 9.822 1.00 94.06 493 PRO A O 1
ATOM 3727 N N . PRO A 1 494 ? -4.685 23.830 10.828 1.00 91.88 494 PRO A N 1
ATOM 3728 C CA . PRO A 1 494 ? -4.561 23.210 12.151 1.00 91.88 494 PRO A CA 1
ATOM 3729 C C . PRO A 1 494 ? -5.832 22.518 12.660 1.00 91.88 494 PRO A C 1
ATOM 3731 O O . PRO A 1 494 ? -5.744 21.439 13.235 1.00 91.88 494 PRO A O 1
ATOM 3734 N N . GLN A 1 495 ? -7.017 23.075 12.385 1.00 91.06 495 GLN A N 1
ATOM 3735 C CA . GLN A 1 495 ? -8.306 22.496 12.791 1.00 91.06 495 GLN A CA 1
ATOM 3736 C C . GLN A 1 495 ? -8.626 21.135 12.143 1.00 91.06 495 GLN A C 1
ATOM 3738 O O . GLN A 1 495 ? -9.446 20.379 12.661 1.00 91.06 495 GLN A O 1
ATOM 3743 N N . ASN A 1 496 ? -7.975 20.812 11.021 1.00 93.88 496 ASN A N 1
ATOM 3744 C CA . ASN A 1 496 ? -8.131 19.547 10.303 1.00 93.88 496 ASN A CA 1
ATOM 3745 C C . ASN A 1 496 ? -6.977 18.564 10.576 1.00 93.88 496 ASN A C 1
ATOM 3747 O O . ASN A 1 496 ? -6.866 17.539 9.895 1.00 93.88 496 ASN A O 1
ATOM 3751 N N . LEU A 1 497 ? -6.118 18.866 11.553 1.00 94.69 497 LEU A N 1
ATOM 3752 C CA . LEU A 1 497 ? -5.167 17.916 12.119 1.00 94.69 497 LEU A CA 1
ATOM 3753 C C . LEU A 1 497 ? -5.853 17.199 13.278 1.00 94.69 497 LEU A C 1
ATOM 3755 O O . LEU A 1 497 ? -6.107 17.790 14.324 1.00 94.69 497 LEU A O 1
ATOM 3759 N N . LYS A 1 498 ? -6.181 15.925 13.075 1.00 92.94 498 LYS A N 1
ATOM 3760 C CA . LYS A 1 498 ? -6.908 15.111 14.049 1.00 92.94 498 LYS A CA 1
ATOM 3761 C C . LYS A 1 498 ? -5.994 14.029 14.606 1.00 92.94 498 LYS A C 1
ATOM 3763 O O . LYS A 1 498 ? -5.411 13.260 13.840 1.00 92.94 498 LYS A O 1
ATOM 3768 N N . VAL A 1 499 ? -5.857 13.983 15.928 1.00 90.19 499 VAL A N 1
ATOM 3769 C CA . VAL A 1 499 ? -5.033 12.999 16.639 1.00 90.19 499 VAL A CA 1
ATOM 3770 C C . VAL A 1 499 ? -5.912 12.273 17.639 1.00 90.19 499 VAL A C 1
ATOM 3772 O O . VAL A 1 499 ? -6.536 12.901 18.484 1.00 90.19 499 VAL A O 1
ATOM 3775 N N . PHE A 1 500 ? -5.919 10.954 17.540 1.00 86.75 500 PHE A N 1
ATOM 3776 C CA . PHE A 1 500 ? -6.658 10.048 18.400 1.00 86.75 500 PHE A CA 1
ATOM 3777 C C . PHE A 1 500 ? -5.666 9.062 19.016 1.00 86.75 500 PHE A C 1
ATOM 3779 O O . PHE A 1 500 ? -4.810 8.530 18.301 1.00 86.75 500 PHE A O 1
ATOM 3786 N N . GLY A 1 501 ? -5.750 8.821 20.323 1.00 79.38 501 GLY A N 1
ATOM 3787 C CA . GLY A 1 501 ? -4.912 7.842 21.006 1.00 79.38 501 GLY A CA 1
ATOM 3788 C C . GLY A 1 501 ? -5.509 6.432 20.990 1.00 79.38 501 GLY A C 1
ATOM 3789 O O . GLY A 1 501 ? -6.548 6.165 20.376 1.00 79.38 501 GLY A O 1
ATOM 3790 N N . GLU A 1 502 ? -4.826 5.495 21.658 1.00 74.12 502 GLU A N 1
ATOM 3791 C CA . GLU A 1 502 ? -5.243 4.085 21.776 1.00 74.12 502 GLU A CA 1
ATOM 3792 C C . GLU A 1 502 ? -6.596 3.911 22.490 1.00 74.12 502 GLU A C 1
ATOM 3794 O O . GLU A 1 502 ? -7.250 2.882 22.324 1.00 74.12 502 GLU A O 1
ATOM 3799 N N . GLU A 1 503 ? -7.061 4.917 23.233 1.00 75.00 503 GLU A N 1
ATOM 3800 C CA . GLU A 1 503 ? -8.394 4.953 23.839 1.00 75.00 503 GLU A CA 1
ATOM 3801 C C . GLU A 1 503 ? -9.528 4.890 22.808 1.00 75.00 503 GLU A C 1
ATOM 3803 O O . GLU A 1 503 ? -10.585 4.335 23.099 1.00 75.00 503 GLU A O 1
ATOM 3808 N N . MET A 1 504 ? -9.281 5.360 21.581 1.00 74.88 504 MET A N 1
ATOM 3809 C CA . MET A 1 504 ? -10.253 5.364 20.480 1.00 74.88 504 MET A CA 1
ATOM 3810 C C . MET A 1 504 ? -10.228 4.070 19.657 1.00 74.88 504 MET A C 1
ATOM 3812 O O . MET A 1 504 ? -10.811 3.985 18.567 1.00 74.88 504 MET A O 1
ATOM 3816 N N . ARG A 1 505 ? -9.507 3.045 20.125 1.00 73.81 505 ARG A N 1
ATOM 3817 C CA . ARG A 1 505 ? -9.489 1.722 19.504 1.00 73.81 505 ARG A CA 1
ATOM 3818 C C . ARG A 1 505 ? -10.658 0.885 20.044 1.00 73.81 505 ARG A C 1
ATOM 3820 O O . ARG A 1 505 ? -10.751 0.713 21.256 1.00 73.81 505 ARG A O 1
ATOM 3827 N N . PRO A 1 506 ? -11.498 0.273 19.181 1.00 69.75 506 PRO A N 1
ATOM 3828 C CA . PRO A 1 506 ? -12.648 -0.514 19.645 1.00 69.75 506 PRO A CA 1
ATOM 3829 C C . PRO A 1 506 ? -12.284 -1.693 20.561 1.00 69.75 506 PRO A C 1
ATOM 3831 O O . PRO A 1 506 ? -13.088 -2.103 21.388 1.00 69.75 506 PRO A O 1
ATOM 3834 N N . VAL A 1 507 ? -11.076 -2.249 20.406 1.00 76.56 507 VAL A N 1
ATOM 3835 C CA . VAL A 1 507 ? -10.519 -3.297 21.274 1.00 76.56 507 VAL A CA 1
ATOM 3836 C C . VAL A 1 507 ? -9.139 -2.855 21.727 1.00 76.56 507 VAL A C 1
ATOM 3838 O O . VAL A 1 507 ? -8.251 -2.673 20.890 1.00 76.56 507 VAL A O 1
ATOM 3841 N N . ARG A 1 508 ? -8.951 -2.701 23.040 1.00 80.62 508 ARG A N 1
ATOM 3842 C CA . ARG A 1 508 ? -7.675 -2.256 23.612 1.00 80.62 508 ARG A CA 1
ATOM 3843 C C . ARG A 1 508 ? -6.576 -3.270 23.313 1.00 80.62 508 ARG A C 1
ATOM 3845 O O . ARG A 1 508 ? -6.779 -4.476 23.459 1.00 80.62 508 ARG A O 1
ATOM 3852 N N . LEU A 1 509 ? -5.409 -2.774 22.913 1.00 84.44 509 LEU A N 1
ATOM 3853 C CA . LEU A 1 509 ? -4.239 -3.600 22.644 1.00 84.44 509 LEU A CA 1
ATOM 3854 C C . LEU A 1 509 ? -3.233 -3.478 23.789 1.00 84.44 509 LEU A C 1
ATOM 3856 O O . LEU A 1 509 ? -2.674 -2.412 24.027 1.00 84.44 509 LEU A O 1
ATOM 3860 N N . LYS A 1 510 ? -2.946 -4.592 24.461 1.00 89.69 510 LYS A N 1
ATOM 3861 C CA . LYS A 1 510 ? -1.852 -4.693 25.427 1.00 89.69 510 LYS A CA 1
ATOM 3862 C C . LYS A 1 510 ? -0.588 -5.160 24.714 1.00 89.69 510 LYS A C 1
ATOM 3864 O O . LYS A 1 510 ? -0.496 -6.320 24.314 1.00 89.69 510 LYS A O 1
ATOM 3869 N N . VAL A 1 511 ? 0.401 -4.278 24.579 1.00 90.12 511 VAL A N 1
ATOM 3870 C CA . VAL A 1 511 ? 1.711 -4.629 24.011 1.00 90.12 511 VAL A CA 1
ATOM 3871 C C . VAL A 1 511 ? 2.705 -4.926 25.133 1.00 90.12 511 VAL A C 1
ATOM 3873 O O . VAL A 1 511 ? 2.888 -4.118 26.038 1.00 90.12 511 VAL A O 1
ATOM 3876 N N . VAL A 1 512 ? 3.357 -6.086 25.078 1.00 93.69 512 VAL A N 1
ATOM 3877 C CA . VAL A 1 512 ? 4.380 -6.520 26.039 1.00 93.69 512 VAL A CA 1
ATOM 3878 C C . VAL A 1 512 ? 5.685 -6.771 25.295 1.00 93.69 512 VAL A C 1
ATOM 3880 O O . VAL A 1 512 ? 5.765 -7.664 24.451 1.00 93.69 512 VAL A O 1
ATOM 3883 N N . VAL A 1 513 ? 6.734 -6.020 25.622 1.00 94.94 513 VAL A N 1
ATOM 3884 C CA . VAL A 1 513 ? 8.065 -6.202 25.028 1.00 94.94 513 VAL A CA 1
ATOM 3885 C C . VAL A 1 513 ? 8.929 -7.046 25.967 1.00 94.94 513 VAL A C 1
ATOM 3887 O O . VAL A 1 513 ? 9.125 -6.704 27.128 1.00 94.94 513 VAL A O 1
ATOM 3890 N N . ARG A 1 514 ? 9.448 -8.181 25.481 1.00 95.12 514 ARG A N 1
ATOM 3891 C CA . ARG A 1 514 ? 10.328 -9.087 26.237 1.00 95.12 514 ARG A CA 1
ATOM 3892 C C . ARG A 1 514 ? 11.732 -9.109 25.643 1.00 95.12 514 ARG A C 1
ATOM 3894 O O . ARG A 1 514 ? 11.930 -9.489 24.486 1.00 95.12 514 ARG A O 1
ATOM 3901 N N . GLY A 1 515 ? 12.710 -8.730 26.464 1.00 95.00 515 GLY A N 1
ATOM 3902 C CA . GLY A 1 515 ? 14.127 -8.708 26.110 1.00 95.00 515 GLY A CA 1
ATOM 3903 C C . GLY A 1 515 ? 14.854 -10.012 26.440 1.00 95.00 515 GLY A C 1
ATOM 3904 O O . GLY A 1 515 ? 14.897 -10.441 27.591 1.00 95.00 515 GLY A O 1
ATOM 3905 N N . TYR A 1 516 ? 15.518 -10.598 25.447 1.00 94.81 516 TYR A N 1
ATOM 3906 C CA . TYR A 1 516 ? 16.320 -11.814 25.588 1.00 94.81 516 TYR A CA 1
ATOM 3907 C C . TYR A 1 516 ? 17.805 -11.536 25.342 1.00 94.81 516 TYR A C 1
ATOM 3909 O O . TYR A 1 516 ? 18.176 -10.649 24.569 1.00 94.81 516 TYR A O 1
ATOM 3917 N N . ASN A 1 517 ? 18.680 -12.302 26.002 1.00 92.81 517 ASN A N 1
ATOM 3918 C CA . ASN A 1 517 ? 20.125 -12.174 25.798 1.00 92.81 517 ASN A CA 1
ATOM 3919 C C . ASN A 1 517 ? 20.478 -12.502 24.333 1.00 92.81 517 ASN A C 1
ATOM 3921 O O . ASN A 1 517 ? 20.039 -13.554 23.839 1.00 92.81 517 ASN A O 1
ATOM 3925 N N . PRO A 1 518 ? 21.285 -11.661 23.654 1.00 88.44 518 PRO A N 1
ATOM 3926 C CA . PRO A 1 518 ? 21.686 -11.903 22.274 1.00 88.44 518 PRO A CA 1
ATOM 3927 C C . PRO A 1 518 ? 22.484 -13.210 22.147 1.00 88.44 518 PRO A C 1
ATOM 3929 O O . PRO A 1 518 ? 22.938 -13.812 23.127 1.00 88.44 518 PRO A O 1
ATOM 3932 N N . THR A 1 519 ? 22.635 -13.686 20.914 1.00 89.06 519 THR A N 1
ATOM 3933 C CA . THR A 1 519 ? 23.500 -14.833 20.600 1.00 89.06 519 THR A CA 1
ATOM 3934 C C . THR A 1 519 ? 24.543 -14.440 19.562 1.00 89.06 519 THR A C 1
ATOM 3936 O O . THR A 1 519 ? 24.544 -13.311 19.082 1.00 89.06 519 THR A O 1
ATOM 3939 N N . LYS A 1 520 ? 25.419 -15.381 19.186 1.00 84.12 520 LYS A N 1
ATOM 3940 C CA . LYS A 1 520 ? 26.467 -15.152 18.180 1.00 84.12 520 LYS A CA 1
ATOM 3941 C C . LYS A 1 520 ? 25.928 -14.630 16.839 1.00 84.12 520 LYS A C 1
ATOM 3943 O O . LYS A 1 520 ? 26.659 -13.947 16.134 1.00 84.12 520 LYS A O 1
ATOM 3948 N N . ASN A 1 521 ? 24.703 -14.991 16.451 1.00 84.12 521 ASN A N 1
ATOM 3949 C CA . ASN A 1 521 ? 24.060 -14.500 15.231 1.00 84.12 521 ASN A CA 1
ATOM 3950 C C . ASN A 1 521 ? 22.526 -14.534 15.348 1.00 84.12 521 ASN A C 1
ATOM 3952 O O . ASN A 1 521 ? 21.970 -15.251 16.177 1.00 84.12 521 ASN A O 1
ATOM 3956 N N . ASP A 1 522 ? 21.829 -13.786 14.496 1.00 82.94 522 ASP A N 1
ATOM 3957 C CA . ASP A 1 522 ? 20.367 -13.650 14.566 1.00 82.94 522 ASP A CA 1
ATOM 3958 C C . ASP A 1 522 ? 19.606 -14.969 14.347 1.00 82.94 522 ASP A C 1
ATOM 3960 O O . ASP A 1 522 ? 18.573 -15.194 14.971 1.00 82.94 522 ASP A O 1
ATOM 3964 N N . PHE A 1 523 ? 20.151 -15.888 13.544 1.00 81.69 523 PHE A N 1
ATOM 3965 C CA . PHE A 1 523 ? 19.559 -17.213 13.327 1.00 81.69 523 PHE A CA 1
ATOM 3966 C C . PHE A 1 523 ? 19.510 -18.048 14.618 1.00 81.69 523 PHE A C 1
ATOM 3968 O O . PHE A 1 523 ? 18.483 -18.630 14.966 1.00 81.69 523 PHE A O 1
ATOM 3975 N N . LEU A 1 524 ? 20.621 -18.101 15.360 1.00 86.44 524 LEU A N 1
ATOM 3976 C CA . LEU A 1 524 ? 20.681 -18.799 16.646 1.00 86.44 524 LEU A CA 1
ATOM 3977 C C . LEU A 1 524 ? 19.816 -18.110 17.703 1.00 86.44 524 LEU A C 1
ATOM 3979 O O . LEU A 1 524 ? 19.266 -18.790 18.571 1.00 86.44 524 LEU A O 1
ATOM 3983 N N . PHE A 1 525 ? 19.681 -16.785 17.615 1.00 89.25 525 PHE A N 1
ATOM 3984 C CA . PHE A 1 525 ? 18.794 -16.020 18.478 1.00 89.25 525 PHE A CA 1
ATOM 3985 C C . PHE A 1 525 ? 17.334 -16.411 18.231 1.00 89.25 525 PHE A C 1
ATOM 3987 O O . PHE A 1 525 ? 16.688 -16.877 19.164 1.00 89.25 525 PHE A O 1
ATOM 3994 N N . GLU A 1 526 ? 16.847 -16.352 16.985 1.00 86.50 526 GLU A N 1
ATOM 3995 C CA . GLU A 1 526 ? 15.481 -16.768 16.620 1.00 86.50 526 GLU A CA 1
ATOM 3996 C C . GLU A 1 526 ? 15.202 -18.220 17.046 1.00 86.50 526 GLU A C 1
ATOM 3998 O O . GLU A 1 526 ? 14.143 -18.523 17.602 1.00 86.50 526 GLU A O 1
ATOM 4003 N N . ARG A 1 527 ? 16.171 -19.126 16.860 1.00 89.25 527 ARG A N 1
ATOM 4004 C CA . ARG A 1 527 ? 16.035 -20.524 17.289 1.00 89.25 527 ARG A CA 1
ATOM 4005 C C . ARG A 1 527 ? 15.919 -20.664 18.807 1.00 89.25 527 ARG A C 1
ATOM 4007 O O . ARG A 1 527 ? 15.138 -21.490 19.266 1.00 89.25 527 ARG A O 1
ATOM 4014 N N . ARG A 1 528 ? 16.666 -19.874 19.587 1.00 92.31 528 ARG A N 1
ATOM 4015 C CA . ARG A 1 528 ? 16.564 -19.853 21.058 1.00 92.31 528 ARG A CA 1
ATOM 4016 C C . ARG A 1 528 ? 15.178 -19.391 21.512 1.00 92.31 528 ARG A C 1
ATOM 4018 O O . ARG A 1 528 ? 14.679 -19.915 22.503 1.00 92.31 528 ARG A O 1
ATOM 4025 N N . LEU A 1 529 ? 14.549 -18.459 20.789 1.00 93.56 529 LEU A N 1
ATOM 4026 C CA . LEU A 1 529 ? 13.225 -17.942 21.149 1.00 93.56 529 LEU A CA 1
ATOM 4027 C C . LEU A 1 529 ? 12.133 -19.026 21.165 1.00 93.56 529 LEU A C 1
ATOM 4029 O O . LEU A 1 529 ? 11.183 -18.890 21.927 1.00 93.56 529 LEU A O 1
ATOM 4033 N N . ASN A 1 530 ? 12.291 -20.121 20.405 1.00 94.00 530 ASN A N 1
ATOM 4034 C CA . ASN A 1 530 ? 11.360 -21.262 20.424 1.00 94.00 530 ASN A CA 1
ATOM 4035 C C . ASN A 1 530 ? 11.075 -21.781 21.835 1.00 94.00 530 ASN A C 1
ATOM 4037 O O . ASN A 1 530 ? 9.930 -22.094 22.144 1.00 94.00 530 ASN A O 1
ATOM 4041 N N . ASN A 1 531 ? 12.098 -21.801 22.692 1.00 92.56 531 ASN A N 1
ATOM 4042 C CA . ASN A 1 531 ? 12.003 -22.350 24.042 1.00 92.56 531 ASN A CA 1
ATOM 4043 C C . ASN A 1 531 ? 11.051 -21.558 24.954 1.00 92.56 531 ASN A C 1
ATOM 4045 O O . ASN A 1 531 ? 10.690 -22.054 26.013 1.00 92.56 531 ASN A O 1
ATOM 4049 N N . TYR A 1 532 ? 10.667 -20.336 24.571 1.00 94.50 532 TYR A N 1
ATOM 4050 C CA . TYR A 1 532 ? 9.795 -19.464 25.363 1.00 94.50 532 TYR A CA 1
ATOM 4051 C C . TYR A 1 532 ? 8.379 -19.339 24.785 1.00 94.50 532 TYR A C 1
ATOM 4053 O O . TYR A 1 532 ? 7.513 -18.749 25.426 1.00 94.50 532 TYR A O 1
ATOM 4061 N N . ILE A 1 533 ? 8.127 -19.867 23.579 1.00 94.25 533 ILE A N 1
ATOM 4062 C CA . ILE A 1 533 ? 6.834 -19.710 22.896 1.00 94.25 533 ILE A CA 1
ATOM 4063 C C . ILE A 1 533 ? 5.711 -20.402 23.668 1.00 94.25 533 ILE A C 1
ATOM 4065 O O . ILE A 1 533 ? 4.650 -19.810 23.836 1.00 94.25 533 ILE A O 1
ATOM 4069 N N . SER A 1 534 ? 5.938 -21.617 24.174 1.00 90.94 534 SER A N 1
ATOM 4070 C CA . SER A 1 534 ? 4.931 -22.349 24.955 1.00 90.94 534 SER A CA 1
ATOM 4071 C C . SER A 1 534 ? 4.515 -21.582 26.212 1.00 90.94 534 SER A C 1
ATOM 4073 O O . SER A 1 534 ? 3.326 -21.486 26.499 1.00 90.94 534 SER A O 1
ATOM 4075 N N . THR A 1 535 ? 5.474 -20.970 26.912 1.00 92.25 535 THR A N 1
ATOM 4076 C CA . THR A 1 535 ? 5.220 -20.122 28.084 1.00 92.25 535 THR A CA 1
ATOM 4077 C C . THR A 1 535 ? 4.401 -18.885 27.715 1.00 92.25 535 THR A C 1
ATOM 4079 O O . THR A 1 535 ? 3.411 -18.589 28.372 1.00 92.25 535 THR A O 1
ATOM 4082 N N . ILE A 1 536 ? 4.750 -18.194 26.623 1.00 93.81 536 ILE A N 1
ATOM 4083 C CA . ILE A 1 536 ? 4.005 -17.012 26.158 1.00 93.81 536 ILE A CA 1
ATOM 4084 C C . ILE A 1 536 ? 2.566 -17.375 25.773 1.00 93.81 536 ILE A C 1
ATOM 4086 O O . ILE A 1 536 ? 1.643 -16.633 26.115 1.00 93.81 536 ILE A O 1
ATOM 4090 N N . LEU A 1 537 ? 2.373 -18.503 25.081 1.00 92.75 537 LEU A N 1
ATOM 4091 C CA . LEU A 1 537 ? 1.046 -19.006 24.730 1.00 92.75 537 LEU A CA 1
ATOM 4092 C C . LEU A 1 537 ? 0.237 -19.324 25.994 1.00 92.75 537 LEU A C 1
ATOM 4094 O O . LEU A 1 537 ? -0.904 -18.884 26.092 1.00 92.75 537 LEU A O 1
ATOM 4098 N N . ALA A 1 538 ? 0.818 -20.019 26.973 1.00 89.69 538 ALA A N 1
ATOM 4099 C CA . ALA A 1 538 ? 0.134 -20.347 28.225 1.00 89.69 538 ALA A CA 1
ATOM 4100 C C . ALA A 1 538 ? -0.282 -19.093 29.017 1.00 89.69 538 ALA A C 1
ATOM 4102 O O . ALA A 1 538 ? -1.395 -19.032 29.526 1.00 89.69 538 ALA A O 1
ATOM 4103 N N . GLU A 1 539 ? 0.577 -18.073 29.074 1.00 91.06 539 GLU A N 1
ATOM 4104 C CA . GLU A 1 539 ? 0.321 -16.837 29.824 1.00 91.06 539 GLU A CA 1
ATOM 4105 C C . GLU A 1 539 ? -0.704 -15.904 29.154 1.00 91.06 539 GLU A C 1
ATOM 4107 O O . GLU A 1 539 ? -1.430 -15.201 29.852 1.00 91.06 539 GLU A O 1
ATOM 4112 N N . ASN A 1 540 ? -0.744 -15.846 27.814 1.00 90.75 540 ASN A N 1
ATOM 4113 C CA . ASN A 1 540 ? -1.434 -14.759 27.099 1.00 90.75 540 ASN A CA 1
ATOM 4114 C C . ASN A 1 540 ? -2.520 -15.218 26.116 1.00 90.75 540 ASN A C 1
ATOM 4116 O O . ASN A 1 540 ? -3.315 -14.389 25.685 1.00 90.75 540 ASN A O 1
ATOM 4120 N N . SER A 1 541 ? -2.567 -16.495 25.715 1.00 85.38 541 SER A N 1
ATOM 4121 C CA . SER A 1 541 ? -3.529 -16.936 24.687 1.00 85.38 541 SER A CA 1
ATOM 4122 C C . SER A 1 541 ? -4.952 -17.089 25.218 1.00 85.38 541 SER A C 1
ATOM 4124 O O . SER A 1 541 ? -5.890 -16.953 24.440 1.00 85.38 541 SER A O 1
ATOM 4126 N N . LYS A 1 542 ? -5.128 -17.404 26.513 1.00 85.56 542 LYS A N 1
ATOM 4127 C CA . LYS A 1 542 ? -6.430 -17.723 27.137 1.00 85.56 542 LYS A CA 1
ATOM 4128 C C . LYS A 1 542 ? -7.247 -18.770 26.349 1.00 85.56 542 LYS A C 1
ATOM 4130 O O . LYS A 1 542 ? -8.468 -18.688 26.296 1.00 85.56 542 LYS A O 1
ATOM 4135 N N . GLY A 1 543 ? -6.576 -19.714 25.675 1.00 83.75 543 GLY A N 1
ATOM 4136 C CA . GLY A 1 543 ? -7.226 -20.720 24.819 1.00 83.75 543 GLY A CA 1
ATOM 4137 C C . GLY A 1 543 ? -7.804 -20.175 23.503 1.00 83.75 543 GLY A C 1
ATOM 4138 O O . GLY A 1 543 ? -8.536 -20.882 22.816 1.00 83.75 543 GLY A O 1
ATOM 4139 N N . LYS A 1 544 ? -7.492 -18.927 23.136 1.00 89.19 544 LYS A N 1
ATOM 4140 C CA . LYS A 1 544 ? -7.979 -18.251 21.928 1.00 89.19 544 LYS A CA 1
ATOM 4141 C C . LYS A 1 544 ? -6.954 -18.298 20.777 1.00 89.19 544 LYS A C 1
ATOM 4143 O O . LYS A 1 544 ? -5.763 -18.535 21.013 1.00 89.19 544 LYS A O 1
ATOM 4148 N N . PRO A 1 545 ? -7.384 -18.027 19.525 1.00 91.62 545 PRO A N 1
ATOM 4149 C CA . PRO A 1 545 ? -6.501 -18.046 18.361 1.00 91.62 545 PRO A CA 1
ATOM 4150 C C . PRO A 1 545 ? -5.276 -17.131 18.505 1.00 91.62 545 PRO A C 1
ATOM 4152 O O . PRO A 1 545 ? -5.392 -15.975 18.919 1.00 91.62 545 PRO A O 1
ATOM 4155 N N . SER A 1 546 ? -4.103 -17.649 18.141 1.00 94.50 546 SER A N 1
ATOM 4156 C CA . SER A 1 546 ? -2.794 -17.021 18.322 1.00 94.50 546 SER A CA 1
ATOM 4157 C C . SER A 1 546 ? -1.976 -17.033 17.025 1.00 94.50 546 SER A C 1
ATOM 4159 O O . SER A 1 546 ? -1.787 -18.085 16.408 1.00 94.50 546 SER A O 1
ATOM 4161 N N . LEU A 1 547 ? -1.435 -15.878 16.629 1.00 95.25 547 LEU A N 1
ATOM 4162 C CA . LEU A 1 547 ? -0.529 -15.736 15.482 1.00 95.25 547 LEU A CA 1
ATOM 4163 C C . LEU A 1 547 ? 0.911 -15.551 15.952 1.00 95.25 547 LEU A C 1
ATOM 4165 O O . LEU A 1 547 ? 1.200 -14.648 16.733 1.00 95.25 547 LEU A O 1
ATOM 4169 N N . ILE A 1 548 ? 1.834 -16.362 15.436 1.00 96.06 548 ILE A N 1
ATOM 4170 C CA . ILE A 1 548 ? 3.266 -16.253 15.742 1.00 96.06 548 ILE A CA 1
ATOM 4171 C C . ILE A 1 548 ? 4.012 -15.829 14.479 1.00 96.06 548 ILE A C 1
ATOM 4173 O O . ILE A 1 548 ? 4.247 -16.639 13.580 1.00 96.06 548 ILE A O 1
ATOM 4177 N N . PHE A 1 549 ? 4.419 -14.563 14.422 1.00 95.25 549 PHE A N 1
ATOM 4178 C CA . PHE A 1 549 ? 5.237 -14.022 13.345 1.00 95.25 549 PHE A CA 1
ATOM 4179 C C . PHE A 1 549 ? 6.701 -14.432 13.519 1.00 95.25 549 PHE A C 1
ATOM 4181 O O . PHE A 1 549 ? 7.361 -14.026 14.472 1.00 95.25 549 PHE A O 1
ATOM 4188 N N . CYS A 1 550 ? 7.211 -15.228 12.582 1.00 93.06 550 CYS A N 1
ATOM 4189 C CA . CYS A 1 550 ? 8.610 -15.652 12.509 1.00 93.06 550 CYS A CA 1
ATOM 4190 C C . CYS A 1 550 ? 9.360 -14.855 11.435 1.00 93.06 550 CYS A C 1
ATOM 4192 O O . CYS A 1 550 ? 8.766 -14.433 10.438 1.00 93.06 550 CYS A O 1
ATOM 4194 N N . SER A 1 551 ? 10.676 -14.692 11.592 1.00 86.38 551 SER A N 1
ATOM 4195 C CA . SER A 1 551 ? 11.481 -13.880 10.670 1.00 86.38 551 SER A CA 1
ATOM 4196 C C . SER A 1 551 ? 11.971 -14.616 9.433 1.00 86.38 551 SER A C 1
ATOM 4198 O O . SER A 1 551 ? 12.415 -13.991 8.465 1.00 86.38 551 SER A O 1
ATOM 4200 N N . SER A 1 552 ? 11.823 -15.940 9.410 1.00 84.81 552 SER A N 1
ATOM 4201 C CA . SER A 1 552 ? 12.160 -16.765 8.258 1.00 84.81 552 SER A CA 1
ATOM 4202 C C . SER A 1 552 ? 11.101 -17.827 7.957 1.00 84.81 552 SER A C 1
ATOM 4204 O O . SER A 1 552 ? 10.374 -18.298 8.831 1.00 84.81 552 SER A O 1
ATOM 4206 N N . ARG A 1 553 ? 11.046 -18.261 6.688 1.00 84.75 553 ARG A N 1
ATOM 4207 C CA . ARG A 1 553 ? 10.165 -19.358 6.238 1.00 84.75 553 ARG A CA 1
ATOM 4208 C C . ARG A 1 553 ? 10.456 -20.639 7.017 1.00 84.75 553 ARG A C 1
ATOM 4210 O O . ARG A 1 553 ? 9.541 -21.260 7.543 1.00 84.75 553 ARG A O 1
ATOM 4217 N N . LYS A 1 554 ? 11.742 -20.969 7.167 1.00 85.31 554 LYS A N 1
ATOM 4218 C CA . LYS A 1 554 ? 12.196 -22.094 7.991 1.00 85.31 554 LYS A CA 1
ATOM 4219 C C . LYS A 1 554 ? 11.841 -21.895 9.470 1.00 85.31 554 LYS A C 1
ATOM 4221 O O . LYS A 1 554 ? 11.447 -22.844 10.130 1.00 85.31 554 LYS A O 1
ATOM 4226 N N . GLY A 1 555 ? 11.892 -20.660 9.969 1.00 88.19 555 GLY A N 1
ATOM 4227 C CA . GLY A 1 555 ? 11.432 -20.310 11.311 1.00 88.19 555 GLY A CA 1
ATOM 4228 C C . GLY A 1 555 ? 9.976 -20.705 11.562 1.00 88.19 555 GLY A C 1
ATOM 4229 O O . GLY A 1 555 ? 9.690 -21.260 12.620 1.00 88.19 555 GLY A O 1
ATOM 4230 N N . THR A 1 556 ? 9.070 -20.514 10.592 1.00 93.00 556 THR A N 1
ATOM 4231 C CA . THR A 1 556 ? 7.657 -20.925 10.746 1.00 93.00 556 THR A CA 1
ATOM 4232 C C . THR A 1 556 ? 7.503 -22.436 10.923 1.00 93.00 556 THR A C 1
ATOM 4234 O O . THR A 1 556 ? 6.848 -22.878 11.867 1.00 93.00 556 THR A O 1
ATOM 4237 N N . THR A 1 557 ? 8.174 -23.227 10.079 1.00 92.88 557 THR A N 1
ATOM 4238 C CA . THR A 1 557 ? 8.130 -24.694 10.138 1.00 92.88 557 THR A CA 1
ATOM 4239 C C . THR A 1 557 ? 8.828 -25.227 11.386 1.00 92.88 557 THR A C 1
ATOM 4241 O O . THR A 1 557 ? 8.294 -26.101 12.061 1.00 92.88 557 THR A O 1
ATOM 4244 N N . ASP A 1 558 ? 9.986 -24.664 11.746 1.00 92.94 558 ASP A N 1
ATOM 4245 C CA . ASP A 1 558 ? 10.768 -25.085 12.913 1.00 92.94 558 ASP A CA 1
ATOM 4246 C C . ASP A 1 558 ? 10.025 -24.773 14.225 1.00 92.94 558 ASP A C 1
ATOM 4248 O O . ASP A 1 558 ? 10.087 -25.557 15.170 1.00 92.94 558 ASP A O 1
ATOM 4252 N N . THR A 1 559 ? 9.298 -23.650 14.291 1.00 94.81 559 THR A N 1
ATOM 4253 C CA . THR A 1 559 ? 8.483 -23.285 15.466 1.00 94.81 559 THR A CA 1
ATOM 4254 C C . THR A 1 559 ? 7.288 -24.223 15.614 1.00 94.81 559 THR A C 1
ATOM 4256 O O . THR A 1 559 ? 7.060 -24.747 16.703 1.00 94.81 559 THR A O 1
ATOM 4259 N N . ALA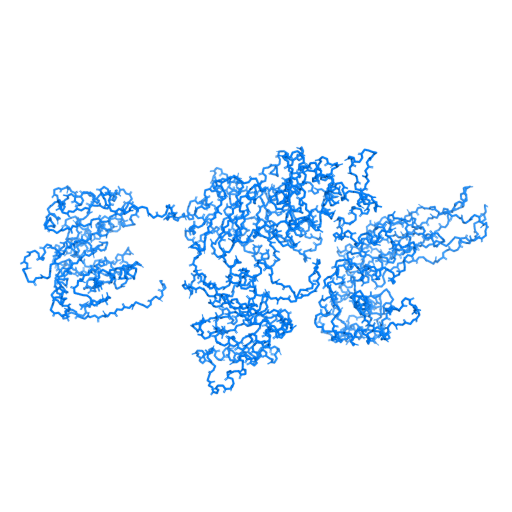 A 1 560 ? 6.563 -24.499 14.523 1.00 94.81 560 ALA A N 1
ATOM 4260 C CA . ALA A 1 560 ? 5.440 -25.437 14.540 1.00 94.81 560 ALA A CA 1
ATOM 4261 C C . ALA A 1 560 ? 5.890 -26.862 14.919 1.00 94.81 560 ALA A C 1
ATOM 4263 O O . ALA A 1 560 ? 5.272 -27.503 15.767 1.00 94.81 560 ALA A O 1
ATOM 4264 N N . ALA A 1 561 ? 7.018 -27.329 14.371 1.00 93.94 561 ALA A N 1
ATOM 4265 C CA . ALA A 1 561 ? 7.604 -28.622 14.725 1.00 93.94 561 ALA A CA 1
ATOM 4266 C C . ALA A 1 561 ? 8.077 -28.675 16.188 1.00 93.94 561 ALA A C 1
ATOM 4268 O O . ALA A 1 561 ? 7.952 -29.707 16.847 1.00 93.94 561 ALA A O 1
ATOM 4269 N N . HIS A 1 562 ? 8.612 -27.574 16.725 1.00 94.12 562 HIS A N 1
ATOM 4270 C CA . HIS A 1 562 ? 8.989 -27.496 18.135 1.00 94.12 562 HIS A CA 1
ATOM 4271 C C . HIS A 1 562 ? 7.772 -27.656 19.055 1.00 94.12 562 HIS A C 1
ATOM 4273 O O . HIS A 1 562 ? 7.825 -28.459 19.985 1.00 94.12 562 HIS A O 1
ATOM 4279 N N . LEU A 1 563 ? 6.666 -26.964 18.759 1.00 93.19 563 LEU A N 1
ATOM 4280 C CA . LEU A 1 563 ? 5.415 -27.096 19.511 1.00 93.19 563 LEU A CA 1
ATOM 4281 C C . LEU A 1 563 ? 4.836 -28.515 19.415 1.00 93.19 563 LEU A C 1
ATOM 4283 O O . LEU A 1 563 ? 4.489 -29.094 20.441 1.00 93.19 563 LEU A O 1
ATOM 4287 N N . LEU A 1 564 ? 4.828 -29.121 18.223 1.00 92.81 564 LEU A N 1
ATOM 4288 C CA . LEU A 1 564 ? 4.397 -30.512 18.030 1.00 92.81 564 LEU A CA 1
ATOM 4289 C C . LEU A 1 564 ? 5.201 -31.500 18.896 1.00 92.81 564 LEU A C 1
ATOM 4291 O O . LEU A 1 564 ? 4.629 -32.392 19.525 1.00 92.81 564 LEU A O 1
ATOM 4295 N N . ASN A 1 565 ? 6.524 -31.330 18.964 1.00 91.88 565 ASN A N 1
ATOM 4296 C CA . ASN A 1 565 ? 7.391 -32.172 19.791 1.00 91.88 565 ASN A CA 1
ATOM 4297 C C . ASN A 1 565 ? 7.112 -32.013 21.292 1.00 91.88 565 ASN A C 1
ATOM 4299 O O . ASN A 1 565 ? 7.224 -32.987 22.033 1.00 91.88 565 ASN A O 1
ATOM 4303 N N . LEU A 1 566 ? 6.758 -30.809 21.752 1.00 89.06 566 LEU A N 1
ATOM 4304 C CA . LEU A 1 566 ? 6.381 -30.577 23.150 1.00 89.06 566 LEU A CA 1
ATOM 4305 C C . LEU A 1 566 ? 5.065 -31.281 23.497 1.00 89.06 566 LEU A C 1
ATOM 4307 O O . LEU A 1 566 ? 5.018 -31.979 24.507 1.00 89.06 566 LEU A O 1
ATOM 4311 N N . ILE A 1 567 ? 4.051 -31.179 22.629 1.00 88.50 567 ILE A N 1
ATOM 4312 C CA . ILE A 1 567 ? 2.766 -31.883 22.797 1.00 88.50 567 ILE A CA 1
ATOM 4313 C C . ILE A 1 567 ? 3.001 -33.397 22.852 1.00 88.50 567 ILE A C 1
ATOM 4315 O O . ILE A 1 567 ? 2.532 -34.074 23.762 1.00 88.50 567 ILE A O 1
ATOM 4319 N N . SER A 1 568 ? 3.805 -33.920 21.921 1.00 87.31 568 SER A N 1
ATOM 4320 C CA . SER A 1 568 ? 4.103 -35.357 21.834 1.00 87.31 568 SER A CA 1
ATOM 4321 C C . SER A 1 568 ? 4.811 -35.892 23.086 1.00 87.31 568 SER A C 1
ATOM 4323 O O . SER A 1 568 ? 4.593 -37.034 23.474 1.00 87.31 568 SER A O 1
ATOM 4325 N N . ARG A 1 569 ? 5.651 -35.074 23.740 1.00 86.50 569 ARG A N 1
ATOM 4326 C CA . ARG A 1 569 ? 6.356 -35.442 24.982 1.00 86.50 569 ARG A CA 1
ATOM 4327 C C . ARG A 1 569 ? 5.468 -35.413 26.223 1.00 86.50 569 ARG A C 1
ATOM 4329 O O . ARG A 1 569 ? 5.763 -36.132 27.169 1.00 86.50 569 ARG A O 1
ATOM 4336 N N . GLN A 1 570 ? 4.432 -34.576 26.239 1.00 80.38 570 GLN A N 1
ATOM 4337 C CA . GLN A 1 570 ? 3.515 -34.456 27.376 1.00 80.38 570 GLN A CA 1
ATOM 4338 C C . GLN A 1 570 ? 2.480 -35.593 27.437 1.00 80.38 570 GLN A C 1
ATOM 4340 O O . GLN A 1 570 ? 1.865 -35.780 28.480 1.00 80.38 570 GLN A O 1
ATOM 4345 N N . GLY A 1 571 ? 2.320 -36.383 26.366 1.00 59.78 571 GLY A N 1
ATOM 4346 C CA . GLY A 1 571 ? 1.574 -37.649 26.399 1.00 59.78 571 GLY A CA 1
ATOM 4347 C C . GLY A 1 571 ? 0.049 -37.532 26.552 1.00 59.78 571 GLY A C 1
ATOM 4348 O O . GLY A 1 571 ? -0.581 -38.508 26.946 1.00 59.78 571 GLY A O 1
ATOM 4349 N N . GLY A 1 572 ? -0.549 -36.374 26.241 1.00 66.56 572 GLY A N 1
ATOM 4350 C CA . GLY A 1 572 ? -1.995 -36.111 26.355 1.00 66.56 572 GLY A CA 1
ATOM 4351 C C . GLY A 1 572 ? -2.670 -35.681 25.043 1.00 66.56 572 GLY A C 1
ATOM 4352 O O . GLY A 1 572 ? -2.026 -35.586 23.996 1.00 66.56 572 GLY A O 1
ATOM 4353 N N . GLN A 1 573 ? -3.982 -35.406 25.097 1.00 72.12 573 GLN A N 1
ATOM 4354 C CA . GLN A 1 573 ? -4.702 -34.757 23.991 1.00 72.12 573 GLN A CA 1
ATOM 4355 C C . GLN A 1 573 ? -4.125 -33.357 23.733 1.00 72.12 573 GLN A C 1
ATOM 4357 O O . GLN A 1 573 ? -3.689 -32.677 24.662 1.00 72.12 573 GLN A O 1
ATOM 4362 N N . SER A 1 574 ? -4.099 -32.929 22.465 1.00 81.56 574 SER A N 1
ATOM 4363 C CA . SER A 1 574 ? -3.567 -31.608 22.119 1.00 81.56 574 SER A CA 1
ATOM 4364 C C . SER A 1 574 ? -4.343 -30.511 22.857 1.00 81.56 574 SER A C 1
ATOM 4366 O O . SER A 1 574 ? -5.569 -30.482 22.739 1.00 81.56 574 SER A O 1
ATOM 4368 N N . PRO A 1 575 ? -3.666 -29.553 23.521 1.00 83.06 575 PRO A N 1
ATOM 4369 C CA . PRO A 1 575 ? -4.335 -28.431 24.183 1.00 83.06 575 PRO A CA 1
ATOM 4370 C C . PRO A 1 575 ? -5.047 -27.498 23.192 1.00 83.06 575 PRO A C 1
ATOM 4372 O O . PRO A 1 575 ? -5.771 -26.597 23.603 1.00 83.06 575 PRO A O 1
ATOM 4375 N N . TYR A 1 576 ? -4.823 -27.690 21.888 1.00 87.88 576 TYR A N 1
ATOM 4376 C CA . TYR A 1 576 ? -5.388 -26.864 20.827 1.00 87.88 576 TYR A CA 1
ATOM 4377 C C . TYR A 1 576 ? -6.622 -27.477 20.151 1.00 87.88 576 TYR A C 1
ATOM 4379 O O . TYR A 1 576 ? -7.141 -26.898 19.197 1.00 87.88 576 TYR A O 1
ATOM 4387 N N . ILE A 1 577 ? -7.079 -28.645 20.614 1.00 87.38 577 ILE A N 1
ATOM 4388 C CA . ILE A 1 577 ? -8.282 -29.316 20.114 1.00 87.38 577 ILE A CA 1
ATOM 4389 C C . ILE A 1 577 ? -9.314 -29.350 21.236 1.00 87.38 577 ILE A C 1
ATOM 4391 O O . ILE A 1 577 ? -9.093 -29.962 22.275 1.00 87.38 577 ILE A O 1
ATOM 4395 N N . SER A 1 578 ? -10.451 -28.699 21.011 1.00 83.06 578 SER A N 1
ATOM 4396 C CA . SER A 1 578 ? -11.509 -28.535 22.007 1.00 83.06 578 SER A CA 1
ATOM 4397 C C . SER A 1 578 ? -12.616 -29.586 21.890 1.00 83.06 578 SER A C 1
ATOM 4399 O O . SER A 1 578 ? -13.289 -29.864 22.876 1.00 83.06 578 SER A O 1
ATOM 4401 N N . ASN A 1 579 ? -12.851 -30.161 20.702 1.00 86.19 579 ASN A N 1
ATOM 4402 C CA . ASN A 1 579 ? -13.904 -31.164 20.493 1.00 86.19 579 ASN A CA 1
ATOM 4403 C C . ASN A 1 579 ? -13.594 -32.158 19.352 1.00 86.19 579 ASN A C 1
ATOM 4405 O O . ASN A 1 579 ? -12.715 -31.939 18.516 1.00 86.19 579 ASN A O 1
ATOM 4409 N N . SER A 1 580 ? -14.346 -33.265 19.305 1.00 86.44 580 SER A N 1
ATOM 4410 C CA . SER A 1 580 ? -14.179 -34.335 18.306 1.00 86.44 580 SER A CA 1
ATOM 4411 C C . SER A 1 580 ? -14.536 -33.903 16.878 1.00 86.44 580 SER A C 1
ATOM 4413 O O . SER A 1 580 ? -13.940 -34.394 15.918 1.00 86.44 580 SER A O 1
ATOM 4415 N N . ALA A 1 581 ? -15.465 -32.958 16.716 1.00 88.88 581 ALA A N 1
ATOM 4416 C CA . ALA A 1 581 ? -15.852 -32.435 15.408 1.00 88.88 581 ALA A CA 1
ATOM 4417 C C . ALA A 1 581 ? -14.715 -31.620 14.765 1.00 88.88 581 ALA A C 1
ATOM 4419 O O . ALA A 1 581 ? -14.414 -31.804 13.586 1.00 88.88 581 ALA A O 1
ATOM 4420 N N . GLN A 1 582 ? -14.039 -30.777 15.550 1.00 90.31 582 GLN A N 1
ATOM 4421 C CA . GLN A 1 582 ? -12.836 -30.043 15.156 1.00 90.31 582 GLN A CA 1
ATOM 4422 C C . GLN A 1 582 ? -11.725 -31.017 14.759 1.00 90.31 582 GLN A C 1
ATOM 4424 O O . GLN A 1 582 ? -11.123 -30.862 13.699 1.00 90.31 582 GLN A O 1
ATOM 4429 N N . TYR A 1 583 ? -11.500 -32.067 15.558 1.00 88.75 583 TYR A N 1
ATOM 4430 C CA . TYR A 1 583 ? -10.530 -33.111 15.226 1.00 88.75 583 TYR A CA 1
ATOM 4431 C C . TYR A 1 583 ? -10.822 -33.768 13.867 1.00 88.75 583 TYR A C 1
ATOM 4433 O O . TYR A 1 583 ? -9.922 -33.904 13.040 1.00 88.75 583 TYR A O 1
ATOM 4441 N N . SER A 1 584 ? -12.086 -34.118 13.599 1.00 90.25 584 SER A N 1
ATOM 4442 C CA . SER A 1 584 ? -12.496 -34.713 12.321 1.00 90.25 584 SER A CA 1
ATOM 4443 C C . SER A 1 584 ? -12.263 -33.771 11.132 1.00 90.25 584 SER A C 1
ATOM 4445 O O . SER A 1 584 ? -11.696 -34.191 10.121 1.00 90.25 584 SER A O 1
ATOM 4447 N N . ARG A 1 585 ? -12.615 -32.482 11.260 1.00 92.12 585 ARG A N 1
ATOM 4448 C CA . ARG A 1 585 ? -12.363 -31.474 10.214 1.00 92.12 585 ARG A CA 1
ATOM 4449 C C . ARG A 1 585 ? -10.871 -31.292 9.934 1.00 92.12 585 ARG A C 1
ATOM 4451 O O . ARG A 1 585 ? -10.464 -31.286 8.773 1.00 92.12 585 ARG A O 1
ATOM 4458 N N . LEU A 1 586 ? -10.048 -31.211 10.980 1.00 92.00 586 LEU A N 1
ATOM 4459 C CA . LEU A 1 586 ? -8.592 -31.101 10.853 1.00 92.00 586 LEU A CA 1
ATOM 4460 C C . LEU A 1 586 ? -7.971 -32.339 10.194 1.00 92.00 586 LEU A C 1
ATOM 4462 O O . LEU A 1 586 ? -7.057 -32.202 9.382 1.00 92.00 586 LEU A O 1
ATOM 4466 N N . GLN A 1 587 ? -8.482 -33.536 10.494 1.00 91.12 587 GLN A N 1
ATOM 4467 C CA . GLN A 1 587 ? -8.034 -34.778 9.865 1.00 91.12 587 GLN A CA 1
ATOM 4468 C C . GLN A 1 587 ? -8.344 -34.789 8.360 1.00 91.12 587 GLN A C 1
ATOM 4470 O O . GLN A 1 587 ? -7.446 -35.043 7.557 1.00 91.12 587 GLN A O 1
ATOM 4475 N N . GLN A 1 588 ? -9.573 -34.430 7.972 1.00 91.31 588 GLN A N 1
ATOM 4476 C CA . GLN A 1 588 ? -9.961 -34.317 6.560 1.00 91.31 588 GLN A CA 1
ATOM 4477 C C . GLN A 1 588 ? -9.139 -33.254 5.826 1.00 91.31 588 GLN A C 1
ATOM 4479 O O . GLN A 1 588 ? -8.734 -33.448 4.681 1.00 91.31 588 GLN A O 1
ATOM 4484 N N . ALA A 1 589 ? -8.867 -32.119 6.474 1.00 90.81 589 ALA A N 1
ATOM 4485 C CA . ALA A 1 589 ? -8.029 -31.088 5.884 1.00 90.81 589 ALA A CA 1
ATOM 4486 C C . ALA A 1 589 ? -6.578 -31.559 5.716 1.00 90.81 589 ALA A C 1
ATOM 4488 O O . ALA A 1 589 ? -5.989 -31.319 4.666 1.00 90.81 589 ALA A O 1
ATOM 4489 N N . ALA A 1 590 ? -6.017 -32.284 6.689 1.00 92.12 590 ALA A N 1
ATOM 4490 C CA . ALA A 1 590 ? -4.674 -32.850 6.588 1.00 92.12 590 ALA A CA 1
ATOM 4491 C C . ALA A 1 590 ? -4.528 -33.820 5.400 1.00 92.12 590 ALA A C 1
ATOM 4493 O O . ALA A 1 590 ? -3.448 -33.925 4.833 1.00 92.12 590 ALA A O 1
ATOM 4494 N N . GLU A 1 591 ? -5.595 -34.498 4.980 1.00 91.62 591 GLU A N 1
ATOM 4495 C CA . GLU A 1 591 ? -5.578 -35.383 3.805 1.00 91.62 591 GLU A CA 1
ATOM 4496 C C . GLU A 1 591 ? -5.598 -34.623 2.466 1.00 91.62 591 GLU A C 1
ATOM 4498 O O . GLU A 1 591 ? -5.134 -35.149 1.457 1.00 91.62 591 GLU A O 1
ATOM 4503 N N . ARG A 1 592 ? -6.084 -33.373 2.447 1.00 89.44 592 ARG A N 1
ATOM 4504 C CA . ARG A 1 592 ? -6.171 -32.528 1.236 1.00 89.44 592 ARG A CA 1
ATOM 4505 C C . ARG A 1 592 ? -4.881 -31.774 0.905 1.00 89.44 592 ARG A C 1
ATOM 4507 O O . ARG A 1 592 ? -4.748 -31.255 -0.198 1.00 89.44 592 ARG A O 1
ATOM 4514 N N . VAL A 1 593 ? -3.974 -31.667 1.869 1.00 90.06 593 VAL A N 1
ATOM 4515 C CA . VAL A 1 593 ? -2.777 -30.816 1.820 1.00 90.06 593 VAL A CA 1
ATOM 4516 C C . VAL A 1 593 ? -1.574 -31.613 1.310 1.00 90.06 593 VAL A C 1
ATOM 4518 O O . VAL A 1 593 ? -1.392 -32.770 1.696 1.00 90.06 593 VAL A O 1
ATOM 4521 N N . THR A 1 594 ? -0.706 -31.010 0.491 1.00 87.31 594 THR A N 1
ATOM 4522 C CA . THR A 1 594 ? 0.419 -31.733 -0.142 1.00 87.31 594 THR A CA 1
ATOM 4523 C C . THR A 1 594 ? 1.635 -31.889 0.780 1.00 87.31 594 THR A C 1
ATOM 4525 O O . THR A 1 594 ? 2.341 -32.904 0.748 1.00 87.31 594 THR A O 1
ATOM 4528 N N . SER A 1 595 ? 1.886 -30.912 1.655 1.00 86.81 595 SER A N 1
ATOM 4529 C CA . SER A 1 595 ? 3.047 -30.912 2.552 1.00 86.81 595 SER A CA 1
ATOM 4530 C C . SER A 1 595 ? 2.910 -31.865 3.746 1.00 86.81 595 SER A C 1
ATOM 4532 O O . SER A 1 595 ? 2.182 -31.583 4.695 1.00 86.81 595 SER A O 1
ATOM 4534 N N . LYS A 1 596 ? 3.724 -32.933 3.794 1.00 89.44 596 LYS A N 1
ATOM 4535 C CA . LYS A 1 596 ? 3.759 -33.903 4.917 1.00 89.44 596 LYS A CA 1
ATOM 4536 C C . LYS A 1 596 ? 3.950 -33.262 6.298 1.00 89.44 596 LYS A C 1
ATOM 4538 O O . LYS A 1 596 ? 3.363 -33.719 7.273 1.00 89.44 596 LYS A O 1
ATOM 4543 N N . GLN A 1 597 ? 4.772 -32.214 6.394 1.00 89.75 597 GLN A N 1
ATOM 4544 C CA . GLN A 1 597 ? 4.971 -31.496 7.660 1.00 89.75 597 GLN A CA 1
ATOM 4545 C C . GLN A 1 597 ? 3.701 -30.760 8.089 1.00 89.75 597 GLN A C 1
ATOM 4547 O O . GLN A 1 597 ? 3.383 -30.740 9.274 1.00 89.75 597 GLN A O 1
ATOM 4552 N N . LEU A 1 598 ? 2.968 -30.183 7.131 1.00 92.44 598 LEU A N 1
ATOM 4553 C CA . LEU A 1 598 ? 1.708 -29.500 7.402 1.00 92.44 598 LEU A CA 1
ATOM 4554 C C . LEU A 1 598 ? 0.631 -30.495 7.854 1.00 92.44 598 LEU A C 1
ATOM 4556 O O . LEU A 1 598 ? -0.056 -30.235 8.836 1.00 92.44 598 LEU A O 1
ATOM 4560 N N . GLN A 1 599 ? 0.565 -31.677 7.232 1.00 93.88 599 GLN A N 1
ATOM 4561 C CA . GLN A 1 599 ? -0.351 -32.747 7.649 1.00 93.88 599 GLN A CA 1
ATOM 4562 C C . GLN A 1 599 ? -0.163 -33.133 9.125 1.00 93.88 599 GLN A C 1
ATOM 4564 O O . GLN A 1 599 ? -1.139 -33.321 9.845 1.00 93.88 599 GLN A O 1
ATOM 4569 N N . GLN A 1 600 ? 1.086 -33.233 9.594 1.00 92.31 600 GLN A N 1
ATOM 4570 C CA . GLN A 1 600 ? 1.385 -33.604 10.981 1.00 92.31 600 GLN A CA 1
ATOM 4571 C C . GLN A 1 600 ? 0.943 -32.537 11.988 1.00 92.31 600 GLN A C 1
ATOM 4573 O O . GLN A 1 600 ? 0.373 -32.878 13.022 1.00 92.31 600 GLN A O 1
ATOM 4578 N N . VAL A 1 601 ? 1.195 -31.257 11.700 1.00 93.88 601 VAL A N 1
ATOM 4579 C CA . VAL A 1 601 ? 0.851 -30.168 12.629 1.00 93.88 601 VAL A CA 1
ATOM 4580 C C . VAL A 1 601 ? -0.655 -29.875 12.642 1.00 93.88 601 VAL A C 1
ATOM 4582 O O . VAL A 1 601 ? -1.205 -29.622 13.713 1.00 93.88 601 VAL A O 1
ATOM 4585 N N . LEU A 1 602 ? -1.349 -30.006 11.503 1.00 94.38 602 LEU A N 1
ATOM 4586 C CA . LEU A 1 602 ? -2.798 -29.772 11.417 1.00 94.38 602 LEU A CA 1
ATOM 4587 C C . LEU A 1 602 ? -3.589 -30.702 12.340 1.00 94.38 602 LEU A C 1
ATOM 4589 O O . LEU A 1 602 ? -4.514 -30.258 13.014 1.00 94.38 602 LEU A O 1
ATOM 4593 N N . ARG A 1 603 ? -3.173 -31.969 12.451 1.00 91.50 603 ARG A N 1
ATOM 4594 C CA . ARG A 1 603 ? -3.824 -32.982 13.305 1.00 91.50 603 ARG A CA 1
ATOM 4595 C C . ARG A 1 603 ? -3.801 -32.662 14.797 1.00 91.50 603 ARG A C 1
ATOM 4597 O O . ARG A 1 603 ? -4.525 -33.297 15.554 1.00 91.50 603 ARG A O 1
ATOM 4604 N N . VAL A 1 604 ? -2.972 -31.710 15.223 1.00 90.88 604 VAL A N 1
ATOM 4605 C CA . VAL A 1 604 ? -2.892 -31.258 16.616 1.00 90.88 604 VAL A CA 1
ATOM 4606 C C . VAL A 1 604 ? -3.394 -29.822 16.797 1.00 90.88 604 VAL A C 1
ATOM 4608 O O . VAL A 1 604 ? -3.139 -29.235 17.843 1.00 90.88 604 VAL A O 1
ATOM 4611 N N . GLY A 1 605 ? -4.094 -29.242 15.813 1.00 91.06 605 GLY A N 1
ATOM 4612 C CA . GLY A 1 605 ? -4.623 -27.871 15.891 1.00 91.06 605 GLY A CA 1
ATOM 4613 C C . GLY A 1 605 ? -3.568 -26.773 15.685 1.00 91.06 605 GLY A C 1
ATOM 4614 O O . GLY A 1 605 ? -3.795 -25.620 16.062 1.00 91.06 605 GLY A O 1
ATOM 4615 N N . LEU A 1 606 ? -2.415 -27.123 15.099 1.00 94.50 606 LEU A N 1
ATOM 4616 C CA . LEU A 1 606 ? -1.324 -26.210 14.748 1.00 94.50 606 LEU A CA 1
ATOM 4617 C C . LEU A 1 606 ? -1.248 -26.010 13.227 1.00 94.50 606 LEU A C 1
ATOM 4619 O O . LEU A 1 606 ? -1.510 -26.924 12.451 1.00 94.50 606 LEU A O 1
ATOM 4623 N N . GLY A 1 607 ? -0.796 -24.840 12.782 1.00 95.06 607 GLY A N 1
ATOM 4624 C CA . GLY A 1 607 ? -0.526 -24.574 11.368 1.00 95.06 607 GLY A CA 1
ATOM 4625 C C . GLY A 1 607 ? 0.743 -23.757 11.154 1.00 95.06 607 GLY A C 1
ATOM 4626 O O . GLY A 1 607 ? 1.249 -23.099 12.067 1.00 95.06 607 GLY A O 1
ATOM 4627 N N . PHE A 1 608 ? 1.246 -23.750 9.920 1.00 95.50 608 PHE A N 1
ATOM 4628 C CA . PHE A 1 608 ? 2.208 -22.745 9.478 1.00 95.50 608 PHE A CA 1
ATOM 4629 C C . PHE A 1 608 ? 1.800 -22.148 8.133 1.00 95.50 608 PHE A C 1
ATOM 4631 O O . PHE A 1 608 ? 1.158 -22.813 7.327 1.00 95.50 608 PHE A O 1
ATOM 4638 N N . HIS A 1 609 ? 2.177 -20.890 7.904 1.00 92.62 609 HIS A N 1
ATOM 4639 C CA . HIS A 1 609 ? 1.874 -20.157 6.680 1.00 92.62 609 HIS A CA 1
ATOM 4640 C C . HIS A 1 609 ? 3.080 -19.335 6.206 1.00 92.62 609 HIS A C 1
ATOM 4642 O O . HIS A 1 609 ? 3.572 -18.442 6.899 1.00 92.62 609 HIS A O 1
ATOM 4648 N N . ASN A 1 610 ? 3.570 -19.594 4.995 1.00 87.75 610 ASN A N 1
ATOM 4649 C CA . ASN A 1 610 ? 4.646 -18.804 4.401 1.00 87.75 610 ASN A CA 1
ATOM 4650 C C . ASN A 1 610 ? 4.615 -18.861 2.866 1.00 87.75 610 ASN A C 1
ATOM 4652 O O . ASN A 1 610 ? 3.977 -19.718 2.265 1.00 87.75 610 ASN A O 1
ATOM 4656 N N . ALA A 1 611 ? 5.355 -17.958 2.219 1.00 78.19 611 ALA A N 1
ATOM 4657 C CA . ALA A 1 611 ? 5.368 -17.833 0.759 1.00 78.19 611 ALA A CA 1
ATOM 4658 C C . ALA A 1 611 ? 5.967 -19.036 -0.007 1.00 78.19 611 ALA A C 1
ATOM 4660 O O . ALA A 1 611 ? 5.901 -19.036 -1.231 1.00 78.19 611 ALA A O 1
ATOM 4661 N N . ALA A 1 612 ? 6.591 -20.014 0.666 1.00 78.56 612 ALA A N 1
ATOM 4662 C CA . ALA A 1 612 ? 7.083 -21.236 0.018 1.00 78.56 612 ALA A CA 1
ATOM 4663 C C . ALA A 1 612 ? 6.021 -22.345 -0.064 1.00 78.56 612 ALA A C 1
ATOM 4665 O O . ALA A 1 612 ? 6.273 -23.367 -0.695 1.00 78.56 612 ALA A O 1
ATOM 4666 N N . MET A 1 613 ? 4.858 -22.156 0.563 1.00 82.19 613 MET A N 1
ATOM 4667 C CA . MET A 1 613 ? 3.733 -23.080 0.462 1.00 82.19 613 MET A CA 1
ATOM 4668 C C . MET A 1 613 ? 2.970 -22.894 -0.849 1.00 82.19 613 MET A C 1
ATOM 4670 O O . MET A 1 613 ? 2.820 -21.772 -1.351 1.00 82.19 613 MET A O 1
ATOM 4674 N N . GLU A 1 614 ? 2.431 -23.995 -1.365 1.00 80.50 614 GLU A N 1
ATOM 4675 C CA . GLU A 1 614 ? 1.541 -23.980 -2.522 1.00 80.50 614 GLU A CA 1
ATOM 4676 C C . GLU A 1 614 ? 0.302 -23.117 -2.240 1.00 80.50 614 GLU A C 1
ATOM 4678 O O . GLU A 1 614 ? -0.146 -22.987 -1.099 1.00 80.50 614 GLU A O 1
ATOM 4683 N N . SER A 1 615 ? -0.240 -22.466 -3.272 1.00 77.25 615 SER A N 1
ATOM 4684 C CA . SER A 1 615 ? -1.407 -21.582 -3.125 1.00 77.25 615 SER A CA 1
ATOM 4685 C C . SER A 1 615 ? -2.625 -22.315 -2.561 1.00 77.25 615 SER A C 1
ATOM 4687 O O . SER A 1 615 ? -3.348 -21.741 -1.752 1.00 77.25 615 SER A O 1
ATOM 4689 N N . GLN A 1 616 ? -2.816 -23.579 -2.947 1.00 85.19 616 GLN A N 1
ATOM 4690 C CA . GLN A 1 616 ? -3.903 -24.423 -2.458 1.00 85.19 616 GLN A CA 1
ATOM 4691 C C . GLN A 1 616 ? -3.772 -24.705 -0.954 1.00 85.19 616 GLN A C 1
ATOM 4693 O O . GLN A 1 616 ? -4.716 -24.465 -0.206 1.00 85.19 616 GLN A O 1
ATOM 4698 N N . ASP A 1 617 ? -2.584 -25.109 -0.494 1.00 89.69 617 ASP A N 1
ATOM 4699 C CA . ASP A 1 617 ? -2.296 -25.336 0.928 1.00 89.69 617 ASP A CA 1
ATOM 4700 C C . ASP A 1 617 ? -2.486 -24.058 1.764 1.00 89.69 617 ASP A C 1
ATOM 4702 O O . ASP A 1 617 ? -3.033 -24.107 2.868 1.00 89.69 617 ASP A O 1
ATOM 4706 N N . ARG A 1 618 ? -2.066 -22.896 1.239 1.00 87.50 618 ARG A N 1
ATOM 4707 C CA . ARG A 1 618 ? -2.262 -21.599 1.912 1.00 87.50 618 ARG A CA 1
ATOM 4708 C C . ARG A 1 618 ? -3.741 -21.283 2.117 1.00 87.50 618 ARG A C 1
ATOM 4710 O O . ARG A 1 618 ? -4.126 -20.952 3.235 1.00 87.50 618 ARG A O 1
ATOM 4717 N N . ALA A 1 619 ? -4.563 -21.459 1.081 1.00 86.88 619 ALA A N 1
ATOM 4718 C CA . ALA A 1 619 ? -6.002 -21.213 1.157 1.00 86.88 619 ALA A CA 1
ATOM 4719 C C . ALA A 1 619 ? -6.694 -22.104 2.205 1.00 86.88 619 ALA A C 1
ATOM 4721 O O . ALA A 1 619 ? -7.549 -21.626 2.949 1.00 86.88 619 ALA A O 1
ATOM 4722 N N . VAL A 1 620 ? -6.288 -23.377 2.310 1.00 91.31 620 VAL A N 1
ATOM 4723 C CA . VAL A 1 620 ? -6.808 -24.303 3.331 1.00 91.31 620 VAL A CA 1
ATOM 4724 C C . VAL A 1 620 ? -6.458 -23.819 4.740 1.00 91.31 620 VAL A C 1
ATOM 4726 O O . VAL A 1 620 ? -7.338 -23.730 5.592 1.00 91.31 620 VAL A O 1
ATOM 4729 N N . VAL A 1 621 ? -5.196 -23.460 4.994 1.00 92.19 621 VAL A N 1
ATOM 4730 C CA . VAL A 1 621 ? -4.757 -22.983 6.318 1.00 92.19 621 VAL A CA 1
ATOM 4731 C C . VAL A 1 621 ? -5.438 -21.666 6.706 1.00 92.19 621 VAL A C 1
ATOM 4733 O O . VAL A 1 621 ? -5.844 -21.503 7.857 1.00 92.19 621 VAL A O 1
ATOM 4736 N N . GLU A 1 622 ? -5.598 -20.737 5.761 1.00 90.06 622 GLU A N 1
ATOM 4737 C CA . GLU A 1 622 ? -6.310 -19.475 5.989 1.00 90.06 622 GLU A CA 1
ATOM 4738 C C . GLU A 1 622 ? -7.785 -19.697 6.350 1.00 90.06 622 GLU A C 1
ATOM 4740 O O . GLU A 1 622 ? -8.294 -19.039 7.260 1.00 90.06 622 GLU A O 1
ATOM 4745 N N . ALA A 1 623 ? -8.468 -20.627 5.672 1.00 89.06 623 ALA A N 1
ATOM 4746 C CA . ALA A 1 623 ? -9.855 -20.978 5.972 1.00 89.06 623 ALA A CA 1
ATOM 4747 C C . ALA A 1 623 ? -9.989 -21.592 7.374 1.00 89.06 623 ALA A C 1
ATOM 4749 O O . ALA A 1 623 ? -10.755 -21.085 8.191 1.00 89.06 623 ALA A O 1
ATOM 4750 N N . LEU A 1 624 ? -9.163 -22.593 7.696 1.00 91.62 624 LEU A N 1
ATOM 4751 C CA . LEU A 1 624 ? -9.189 -23.266 8.999 1.00 91.62 624 LEU A CA 1
ATOM 4752 C C . LEU A 1 624 ? -8.895 -22.318 10.168 1.00 91.62 624 LEU A C 1
ATOM 4754 O O . LEU A 1 624 ? -9.495 -22.441 11.235 1.00 91.62 624 LEU A O 1
ATOM 4758 N N . PHE A 1 625 ? -7.980 -21.360 9.996 1.00 91.31 625 PHE A N 1
ATOM 4759 C CA . PHE A 1 625 ? -7.708 -20.363 11.035 1.00 91.31 625 PHE A CA 1
ATOM 4760 C C . PHE A 1 625 ? -8.867 -19.366 11.183 1.00 91.31 625 PHE A C 1
ATOM 4762 O O . PHE A 1 625 ? -9.231 -18.996 12.299 1.00 91.31 625 PHE A O 1
ATOM 4769 N N . ARG A 1 626 ? -9.494 -18.955 10.072 1.00 87.81 626 ARG A N 1
ATOM 4770 C CA . ARG A 1 626 ? -10.676 -18.076 10.084 1.00 87.81 626 ARG A CA 1
ATOM 4771 C C . ARG A 1 626 ? -11.864 -18.724 10.799 1.00 87.81 626 ARG A C 1
ATOM 4773 O O . ARG A 1 626 ? -12.562 -18.037 11.541 1.00 87.81 626 ARG A O 1
ATOM 4780 N N . GLU A 1 627 ? -12.045 -20.026 10.600 1.00 87.69 627 GLU A N 1
ATOM 4781 C CA . GLU A 1 627 ? -13.081 -20.861 11.225 1.00 87.69 627 GLU A CA 1
ATOM 4782 C C . GLU A 1 627 ? -12.720 -21.315 12.652 1.00 87.69 627 GLU A C 1
ATOM 4784 O O . GLU A 1 627 ? -13.550 -21.911 13.331 1.00 87.69 627 GLU A O 1
ATOM 4789 N N . ARG A 1 628 ? -11.517 -20.968 13.144 1.00 88.12 628 ARG A N 1
ATOM 4790 C CA . ARG A 1 628 ? -10.981 -21.317 14.477 1.00 88.12 628 ARG A CA 1
ATOM 4791 C C . ARG A 1 628 ? -10.744 -22.807 14.708 1.00 88.12 628 ARG A C 1
ATOM 4793 O O . ARG A 1 628 ? -10.580 -23.228 15.850 1.00 88.12 628 ARG A O 1
ATOM 4800 N N . ASP A 1 629 ? -10.651 -23.589 13.641 1.00 89.56 629 ASP A N 1
ATOM 4801 C CA . ASP A 1 629 ? -10.236 -24.985 13.739 1.00 89.56 629 ASP A CA 1
ATOM 4802 C C . ASP A 1 629 ? -8.737 -25.097 14.065 1.00 89.56 629 ASP A C 1
ATOM 4804 O O . ASP A 1 629 ? -8.330 -26.010 14.780 1.00 89.56 629 ASP A O 1
ATOM 4808 N N . ILE A 1 630 ? -7.914 -24.143 13.614 1.00 92.62 630 ILE A N 1
ATOM 4809 C CA . ILE A 1 630 ? -6.512 -24.001 14.041 1.00 92.62 630 ILE A CA 1
ATOM 4810 C C . ILE A 1 630 ? -6.419 -22.879 15.075 1.00 92.62 630 ILE A C 1
ATOM 4812 O O . ILE A 1 630 ? -6.748 -21.732 14.770 1.00 92.62 630 ILE A O 1
ATOM 4816 N N . LEU A 1 631 ? -5.904 -23.184 16.271 1.00 91.44 631 LEU A N 1
ATOM 4817 C CA . LEU A 1 631 ? -5.730 -22.181 17.328 1.00 91.44 631 LEU A CA 1
ATOM 4818 C C . LEU A 1 631 ? -4.362 -21.501 17.301 1.00 91.44 631 LEU A C 1
ATOM 4820 O O . LEU A 1 631 ? -4.254 -20.367 17.754 1.00 91.44 631 LEU A O 1
ATOM 4824 N N . VAL A 1 632 ? -3.312 -22.134 16.772 1.00 94.75 632 VAL A N 1
ATOM 4825 C CA . VAL A 1 632 ? -1.979 -21.511 16.699 1.00 94.75 632 VAL A CA 1
ATOM 4826 C C . VAL A 1 632 ? -1.427 -21.599 15.286 1.00 94.75 632 VAL A C 1
ATOM 4828 O O . VAL A 1 632 ? -1.223 -22.690 14.749 1.00 94.75 632 VAL A O 1
ATOM 4831 N N . LEU A 1 633 ? -1.141 -20.437 14.698 1.00 95.69 633 LEU A N 1
ATOM 4832 C CA . LEU A 1 633 ? -0.610 -20.325 13.344 1.00 95.69 633 LEU A CA 1
ATOM 4833 C C . LEU A 1 633 ? 0.749 -19.613 13.335 1.00 95.69 633 LEU A C 1
ATOM 4835 O O . LEU A 1 633 ? 0.862 -18.426 13.642 1.00 95.69 633 LEU A O 1
ATOM 4839 N N . CYS A 1 634 ? 1.793 -20.342 12.937 1.00 95.88 634 CYS A N 1
ATOM 4840 C CA . CYS A 1 634 ? 3.143 -19.811 12.745 1.00 95.88 634 CYS A CA 1
ATOM 4841 C C . CYS A 1 634 ? 3.283 -19.226 11.335 1.00 95.88 634 CYS A C 1
ATOM 4843 O O . CYS A 1 634 ? 3.298 -19.967 10.355 1.00 95.88 634 CYS A O 1
ATOM 4845 N N . THR A 1 635 ? 3.435 -17.913 11.197 1.00 93.81 635 THR A N 1
ATOM 4846 C CA . THR A 1 635 ? 3.449 -17.248 9.887 1.00 93.81 635 THR A CA 1
ATOM 4847 C C . THR A 1 635 ? 4.640 -16.320 9.694 1.00 93.81 635 THR A C 1
ATOM 4849 O O . THR A 1 635 ? 5.232 -15.827 10.645 1.00 93.81 635 THR A O 1
ATOM 4852 N N . THR A 1 636 ? 5.012 -16.058 8.442 1.00 89.38 636 THR A N 1
ATOM 4853 C CA . THR A 1 636 ? 5.838 -14.889 8.095 1.00 89.38 636 THR A CA 1
ATOM 4854 C C . THR A 1 636 ? 4.976 -13.619 7.993 1.00 89.38 636 THR A C 1
ATOM 4856 O O . THR A 1 636 ? 3.754 -13.679 8.154 1.00 89.38 636 THR A O 1
ATOM 4859 N N . SER A 1 637 ? 5.573 -12.472 7.650 1.00 81.38 637 SER A N 1
ATOM 4860 C CA . SER A 1 637 ? 4.859 -11.205 7.382 1.00 81.38 637 SER A CA 1
ATOM 4861 C C . SER A 1 637 ? 3.793 -11.282 6.277 1.00 81.38 637 SER A C 1
ATOM 4863 O O . SER A 1 637 ? 3.007 -10.357 6.120 1.00 81.38 637 SER A O 1
ATOM 4865 N N . THR A 1 638 ? 3.705 -12.398 5.550 1.00 75.75 638 THR A N 1
ATOM 4866 C CA . THR A 1 638 ? 2.675 -12.688 4.540 1.00 75.75 638 THR A CA 1
ATOM 4867 C C . THR A 1 638 ? 1.236 -12.533 5.031 1.00 75.75 638 THR A C 1
ATOM 4869 O O . THR A 1 638 ? 0.374 -12.260 4.213 1.00 75.75 638 THR A O 1
ATOM 4872 N N . LEU A 1 639 ? 0.976 -12.710 6.332 1.00 81.81 639 LEU A N 1
ATOM 4873 C CA . LEU A 1 639 ? -0.355 -12.526 6.935 1.00 81.81 639 LEU A CA 1
ATOM 4874 C C . LEU A 1 639 ? -0.457 -11.243 7.776 1.00 81.81 639 LEU A C 1
ATOM 4876 O O . LEU A 1 639 ? -1.432 -11.044 8.494 1.00 81.81 639 LEU A O 1
ATOM 4880 N N . ALA A 1 640 ? 0.546 -10.360 7.709 1.00 72.44 640 ALA A N 1
ATOM 4881 C CA . ALA A 1 640 ? 0.482 -9.067 8.386 1.00 72.44 640 ALA A CA 1
ATOM 4882 C C . ALA A 1 640 ? -0.560 -8.148 7.724 1.00 72.44 640 ALA A C 1
ATOM 4884 O O . ALA A 1 640 ? -1.213 -7.364 8.410 1.00 72.44 640 ALA A O 1
ATOM 4885 N N . VAL A 1 641 ? -0.792 -8.280 6.409 1.00 68.12 641 VAL A N 1
ATOM 4886 C CA . VAL A 1 641 ? -1.709 -7.432 5.623 1.00 68.12 641 VAL A CA 1
ATOM 4887 C C . VAL A 1 641 ? -2.549 -8.267 4.648 1.00 68.12 641 VAL A C 1
ATOM 4889 O O . VAL A 1 641 ? -2.115 -9.338 4.241 1.00 68.12 641 VAL A O 1
ATOM 4892 N N . GLY A 1 642 ? -3.741 -7.787 4.279 1.00 59.25 642 GLY A N 1
ATOM 4893 C CA . GLY A 1 642 ? -4.529 -8.335 3.165 1.00 59.25 642 GLY A CA 1
ATOM 4894 C C . GLY A 1 642 ? -5.354 -9.593 3.452 1.00 59.25 642 GLY A C 1
ATOM 4895 O O . GLY A 1 642 ? -5.958 -10.128 2.531 1.00 59.25 642 GLY A O 1
ATOM 4896 N N . VAL A 1 643 ? -5.404 -10.082 4.700 1.00 65.62 643 VAL A N 1
ATOM 4897 C CA . VAL A 1 643 ? -6.279 -11.205 5.085 1.00 65.62 643 VAL A CA 1
ATOM 4898 C C . VAL A 1 643 ? -6.947 -10.915 6.429 1.00 65.62 643 VAL A C 1
ATOM 4900 O O . VAL A 1 643 ? -6.292 -10.499 7.387 1.00 65.62 643 VAL A O 1
ATOM 4903 N N . ASN A 1 644 ? -8.260 -11.126 6.523 1.00 66.94 644 ASN A N 1
ATOM 4904 C CA . ASN A 1 644 ? -9.007 -11.003 7.776 1.00 66.94 644 ASN A CA 1
ATOM 4905 C C . ASN A 1 644 ? -8.901 -12.304 8.593 1.00 66.94 644 ASN A C 1
ATOM 4907 O O . ASN A 1 644 ? -9.773 -13.173 8.512 1.00 66.94 644 ASN A O 1
ATOM 4911 N N . LEU A 1 645 ? -7.801 -12.452 9.337 1.00 72.25 645 LEU A N 1
ATOM 4912 C CA . LEU A 1 645 ? -7.552 -13.581 10.238 1.00 72.25 645 LEU A CA 1
ATOM 4913 C C . LEU A 1 645 ? -7.620 -13.103 11.697 1.00 72.25 645 LEU A C 1
ATOM 4915 O O . LEU A 1 645 ? -6.729 -12.370 12.130 1.00 72.25 645 LEU A O 1
ATOM 4919 N N . PRO A 1 646 ? -8.671 -13.467 12.452 1.00 67.31 646 PRO A N 1
ATOM 4920 C CA . PRO A 1 646 ? -8.849 -13.003 13.823 1.00 67.31 646 PRO A CA 1
ATOM 4921 C C . PRO A 1 646 ? -7.876 -13.702 14.779 1.00 67.31 646 PRO A C 1
ATOM 4923 O O . PRO A 1 646 ? -7.925 -14.922 14.908 1.00 67.31 646 PRO A O 1
ATOM 4926 N N . ALA A 1 647 ? -7.038 -12.941 15.486 1.00 87.62 647 ALA A N 1
ATOM 4927 C CA . ALA A 1 647 ? -6.184 -13.461 16.552 1.00 87.62 647 ALA A CA 1
ATOM 4928 C C . ALA A 1 647 ? -6.373 -12.658 17.842 1.00 87.62 647 ALA A C 1
ATOM 4930 O O . ALA A 1 647 ? -6.400 -11.430 17.821 1.00 87.62 647 ALA A O 1
ATOM 4931 N N . HIS A 1 648 ? -6.476 -13.353 18.971 1.00 91.06 648 HIS A N 1
ATOM 4932 C CA . HIS A 1 648 ? -6.470 -12.729 20.293 1.00 91.06 648 HIS A CA 1
ATOM 4933 C C . HIS A 1 648 ? -5.042 -12.333 20.686 1.00 91.06 648 HIS A C 1
ATOM 4935 O O . HIS A 1 648 ? -4.787 -11.203 21.107 1.00 91.06 648 HIS A O 1
ATOM 4941 N N . LEU A 1 649 ? -4.107 -13.268 20.488 1.00 94.00 649 LEU A N 1
ATOM 4942 C CA . LEU A 1 649 ? -2.690 -13.104 20.783 1.00 94.00 649 LEU A CA 1
ATOM 4943 C C . LEU A 1 649 ? -1.877 -13.018 19.491 1.00 94.00 649 LEU A C 1
ATOM 4945 O O . LEU A 1 649 ? -1.970 -13.877 18.614 1.00 94.00 649 LEU A O 1
ATOM 4949 N N . VAL A 1 650 ? -1.006 -12.022 19.411 1.00 94.88 650 VAL A N 1
ATOM 4950 C CA . VAL A 1 650 ? 0.041 -11.933 18.394 1.00 94.88 650 VAL A CA 1
ATOM 4951 C C . VAL A 1 650 ? 1.408 -12.011 19.064 1.00 94.88 650 VAL A C 1
ATOM 4953 O O . VAL A 1 650 ? 1.678 -11.297 20.023 1.00 94.88 650 VAL A O 1
ATOM 4956 N N . VAL A 1 651 ? 2.307 -12.839 18.539 1.00 96.50 651 VAL A N 1
ATOM 4957 C CA . VAL A 1 651 ? 3.693 -12.947 19.005 1.00 96.50 651 VAL A CA 1
ATOM 4958 C C . VAL A 1 651 ? 4.640 -12.584 17.868 1.00 96.50 651 VAL A C 1
ATOM 4960 O O . VAL A 1 651 ? 4.680 -13.273 16.852 1.00 96.50 651 VAL A O 1
ATOM 4963 N N . LEU A 1 652 ? 5.440 -11.532 18.037 1.00 95.56 652 LEU A N 1
ATOM 4964 C CA . LEU A 1 652 ? 6.561 -11.217 17.149 1.00 95.56 652 LEU A CA 1
ATOM 4965 C C . LEU A 1 652 ? 7.791 -11.958 17.668 1.00 95.56 652 LEU A C 1
ATOM 4967 O O . LEU A 1 652 ? 8.467 -11.510 18.598 1.00 95.56 652 LEU A O 1
ATOM 4971 N N . LYS A 1 653 ? 8.069 -13.124 17.082 1.00 94.69 653 LYS A N 1
ATOM 4972 C CA . LYS A 1 653 ? 9.189 -13.978 17.467 1.00 94.69 653 LYS A CA 1
ATOM 4973 C C . LYS A 1 653 ? 10.466 -13.508 16.771 1.00 94.69 653 LYS A C 1
ATOM 4975 O O . LYS A 1 653 ? 10.847 -14.000 15.708 1.00 94.69 653 LYS A O 1
ATOM 4980 N N . GLY A 1 654 ? 11.163 -12.594 17.434 1.00 91.69 654 GLY A N 1
ATOM 4981 C CA . GLY A 1 654 ? 12.349 -11.946 16.897 1.00 91.69 654 GLY A CA 1
ATOM 4982 C C . GLY A 1 654 ? 11.966 -10.722 16.077 1.00 91.69 654 GLY A C 1
ATOM 4983 O O . GLY A 1 654 ? 10.964 -10.713 15.367 1.00 91.69 654 GLY A O 1
ATOM 4984 N N . THR A 1 655 ? 12.782 -9.679 16.172 1.00 90.81 655 THR A N 1
ATOM 4985 C CA . THR A 1 655 ? 12.494 -8.392 15.530 1.00 90.81 655 THR A CA 1
ATOM 4986 C C . THR A 1 655 ? 13.363 -8.096 14.319 1.00 90.81 655 THR A C 1
ATOM 4988 O O . THR A 1 655 ? 13.156 -7.099 13.634 1.00 90.81 655 THR A O 1
ATOM 4991 N N . ARG A 1 656 ? 14.301 -8.995 14.013 1.00 87.19 656 ARG A N 1
ATOM 4992 C CA . ARG A 1 656 ? 15.193 -8.881 12.866 1.00 87.19 656 ARG A CA 1
ATOM 4993 C C . ARG A 1 656 ? 14.826 -9.897 11.810 1.00 87.19 656 ARG A C 1
ATOM 4995 O O . ARG A 1 656 ? 14.750 -11.093 12.093 1.00 87.19 656 ARG A O 1
ATOM 5002 N N . ARG A 1 657 ? 14.670 -9.421 10.581 1.00 83.12 657 ARG A N 1
ATOM 5003 C CA . ARG A 1 657 ? 14.489 -10.252 9.395 1.00 83.12 657 ARG A CA 1
ATOM 5004 C C . ARG A 1 657 ? 15.700 -10.161 8.496 1.00 83.12 657 ARG A C 1
ATOM 5006 O O . ARG A 1 657 ? 16.377 -9.137 8.422 1.00 83.12 657 ARG A O 1
ATOM 5013 N N . TRP A 1 658 ? 15.939 -11.236 7.764 1.00 72.88 658 TRP A N 1
ATOM 5014 C CA . TRP A 1 658 ? 16.820 -11.159 6.615 1.00 72.88 658 TRP A CA 1
ATOM 5015 C C . TRP A 1 658 ? 16.088 -10.426 5.489 1.00 72.88 658 TRP A C 1
ATOM 5017 O O . TRP A 1 658 ? 15.083 -10.929 4.985 1.00 72.88 658 TRP A O 1
ATOM 5027 N N . THR A 1 659 ? 16.580 -9.256 5.089 1.00 59.91 659 THR A N 1
ATOM 5028 C CA . THR A 1 659 ? 16.100 -8.564 3.886 1.00 59.91 659 THR A CA 1
ATOM 5029 C C . THR A 1 659 ? 17.094 -8.733 2.739 1.00 59.91 659 THR A C 1
ATOM 5031 O O . THR A 1 659 ? 18.305 -8.824 2.954 1.00 59.91 659 THR A O 1
ATOM 5034 N N . SER A 1 660 ? 16.559 -8.812 1.523 1.00 52.16 660 SER A N 1
ATOM 5035 C CA . SER A 1 660 ? 17.284 -8.766 0.247 1.00 52.16 660 SER A CA 1
ATOM 5036 C C . SER A 1 660 ? 16.543 -7.888 -0.768 1.00 52.16 660 SER A C 1
ATOM 5038 O O . SER A 1 660 ? 16.615 -8.137 -1.971 1.00 52.16 660 SER A O 1
ATOM 5040 N N . GLU A 1 661 ? 15.738 -6.940 -0.280 1.00 47.59 661 GLU A N 1
ATOM 5041 C CA . GLU A 1 661 ? 14.869 -6.109 -1.114 1.00 47.59 661 GLU A CA 1
ATOM 5042 C C . GLU A 1 661 ? 15.660 -5.219 -2.079 1.00 47.59 661 GLU A C 1
ATOM 5044 O O . GLU A 1 661 ? 16.815 -4.860 -1.834 1.00 47.59 661 GLU A O 1
ATOM 5049 N N . LEU A 1 662 ? 15.012 -4.880 -3.203 1.00 38.94 662 LEU A N 1
ATOM 5050 C CA . LEU A 1 662 ? 15.501 -3.870 -4.142 1.00 38.94 662 LEU A CA 1
ATOM 5051 C C . LEU A 1 662 ? 15.835 -2.619 -3.336 1.00 38.94 662 LEU A C 1
ATOM 5053 O O . LEU A 1 662 ? 14.959 -2.134 -2.626 1.00 38.94 662 LEU A O 1
ATOM 5057 N N . ASN A 1 663 ? 17.061 -2.113 -3.495 1.00 41.62 663 ASN A N 1
ATOM 5058 C CA . ASN A 1 663 ? 17.574 -0.870 -2.909 1.00 41.62 663 ASN A CA 1
ATOM 5059 C C . ASN A 1 663 ? 18.212 -0.963 -1.517 1.00 41.62 663 ASN A C 1
ATOM 5061 O O . ASN A 1 663 ? 18.638 0.065 -0.988 1.00 41.62 663 ASN A O 1
ATOM 5065 N N . GLU A 1 664 ? 18.322 -2.156 -0.932 1.00 45.44 664 GLU A N 1
ATOM 5066 C CA . GLU A 1 664 ? 18.865 -2.321 0.413 1.00 45.44 664 GLU A CA 1
ATOM 5067 C C . GLU A 1 664 ? 20.015 -3.321 0.481 1.00 45.44 664 GLU A C 1
ATOM 5069 O O . GLU A 1 664 ? 19.906 -4.435 -0.012 1.00 45.44 664 GLU A O 1
ATOM 5074 N N . ALA A 1 665 ? 21.094 -2.987 1.199 1.00 44.09 665 ALA A N 1
ATOM 5075 C CA . ALA A 1 665 ? 22.152 -3.952 1.491 1.00 44.09 665 ALA A CA 1
ATOM 5076 C C . ALA A 1 665 ? 21.584 -5.166 2.249 1.00 44.09 665 ALA A C 1
ATOM 5078 O O . ALA A 1 665 ? 21.076 -5.024 3.365 1.00 44.09 665 ALA A O 1
ATOM 5079 N N . ALA A 1 666 ? 21.701 -6.363 1.664 1.00 47.31 666 ALA A N 1
ATOM 5080 C CA . ALA A 1 666 ? 21.125 -7.561 2.273 1.00 47.31 666 ALA A CA 1
ATOM 5081 C C . ALA A 1 666 ? 21.726 -7.876 3.646 1.00 47.31 666 ALA A C 1
ATOM 5083 O O . ALA A 1 666 ? 22.921 -7.708 3.889 1.00 47.31 666 ALA A O 1
ATOM 5084 N N . GLY A 1 667 ? 20.927 -8.387 4.561 1.00 62.81 667 GLY A N 1
ATOM 5085 C CA . GLY A 1 667 ? 21.393 -8.642 5.915 1.00 62.81 667 GLY A CA 1
ATOM 5086 C C . GLY A 1 667 ? 20.246 -8.737 6.894 1.00 62.81 667 GLY A C 1
ATOM 5087 O O . GLY A 1 667 ? 19.087 -8.545 6.531 1.00 62.81 667 GLY A O 1
ATOM 5088 N N . TYR A 1 668 ? 20.589 -9.025 8.146 1.00 71.94 668 TYR A N 1
ATOM 5089 C CA . TYR A 1 668 ? 19.630 -8.910 9.233 1.00 71.94 668 TYR A CA 1
ATOM 5090 C C . TYR A 1 668 ? 19.408 -7.441 9.558 1.00 71.94 668 TYR A C 1
ATOM 5092 O O . TYR A 1 668 ? 20.295 -6.770 10.094 1.00 71.94 668 TYR A O 1
ATOM 5100 N N . LYS A 1 669 ? 18.207 -6.965 9.258 1.00 78.44 669 LYS A N 1
ATOM 5101 C CA . LYS A 1 669 ? 17.725 -5.648 9.656 1.00 78.44 669 LYS A CA 1
ATOM 5102 C C . LYS A 1 669 ? 16.538 -5.810 10.582 1.00 78.44 669 LYS A C 1
ATOM 5104 O O . LYS A 1 669 ? 15.848 -6.827 10.530 1.00 78.44 669 LYS A O 1
ATOM 5109 N N . GLU A 1 670 ? 16.342 -4.826 11.447 1.00 85.25 670 GLU A N 1
ATOM 5110 C CA . GLU A 1 670 ? 15.092 -4.730 12.194 1.00 85.25 670 GLU A CA 1
ATOM 5111 C C . GLU A 1 670 ? 13.921 -4.637 11.212 1.00 85.25 670 GLU A C 1
ATOM 5113 O O . GLU A 1 670 ? 14.070 -4.112 10.108 1.00 85.25 670 GLU A O 1
ATOM 5118 N N . TYR A 1 671 ? 12.769 -5.172 11.603 1.00 84.75 671 TYR A N 1
ATOM 5119 C CA . TYR A 1 671 ? 11.534 -4.940 10.871 1.00 84.75 671 TYR A CA 1
ATOM 5120 C C . TYR A 1 671 ? 11.227 -3.447 10.777 1.00 84.75 671 TYR A C 1
ATOM 5122 O O . TYR A 1 671 ? 11.432 -2.690 11.733 1.00 84.75 671 TYR A O 1
ATOM 5130 N N . ASP A 1 672 ? 10.671 -3.072 9.631 1.00 78.50 672 ASP A N 1
ATOM 5131 C CA . ASP A 1 672 ? 10.128 -1.745 9.396 1.00 78.50 672 ASP A CA 1
ATOM 5132 C C . ASP A 1 672 ? 8.974 -1.473 10.368 1.00 78.50 672 ASP A C 1
ATOM 5134 O O . ASP A 1 672 ? 8.240 -2.386 10.774 1.00 78.50 672 ASP A O 1
ATOM 5138 N N . ARG A 1 673 ? 8.811 -0.205 10.756 1.00 77.62 673 ARG A N 1
ATOM 5139 C CA . ARG A 1 673 ? 7.812 0.202 11.751 1.00 77.62 673 ARG A CA 1
ATOM 5140 C C . ARG A 1 673 ? 6.405 -0.210 11.329 1.00 77.62 673 ARG A C 1
ATOM 5142 O O . ARG A 1 673 ? 5.694 -0.806 12.138 1.00 77.62 673 ARG A O 1
ATOM 5149 N N . SER A 1 674 ? 6.032 0.055 10.076 1.00 74.00 674 SER A N 1
ATOM 5150 C CA . SER A 1 674 ? 4.720 -0.312 9.531 1.00 74.00 674 SER A CA 1
ATOM 5151 C C . SER A 1 674 ? 4.454 -1.808 9.662 1.00 74.00 674 SER A C 1
ATOM 5153 O O . SER A 1 674 ? 3.387 -2.207 10.114 1.00 74.00 674 SER A O 1
ATOM 5155 N N . THR A 1 675 ? 5.452 -2.640 9.355 1.00 80.38 675 THR A N 1
ATOM 5156 C CA . THR A 1 675 ? 5.336 -4.098 9.407 1.00 80.38 675 THR A CA 1
ATOM 5157 C C . THR A 1 675 ? 5.079 -4.569 10.836 1.00 80.38 675 THR A C 1
ATOM 5159 O O . THR A 1 675 ? 4.174 -5.371 11.062 1.00 80.38 675 THR A O 1
ATOM 5162 N N . CYS A 1 676 ? 5.817 -4.040 11.818 1.00 85.69 676 CYS A N 1
ATOM 5163 C CA . CYS A 1 676 ? 5.567 -4.336 13.229 1.00 85.69 676 CYS A CA 1
ATOM 5164 C C . CYS A 1 676 ? 4.164 -3.896 13.664 1.00 85.69 676 CYS A C 1
ATOM 5166 O O . CYS A 1 676 ? 3.444 -4.694 14.259 1.00 85.69 676 CYS A O 1
ATOM 5168 N N . LEU A 1 677 ? 3.766 -2.659 13.341 1.00 80.62 677 LEU A N 1
ATOM 5169 C CA . LEU A 1 677 ? 2.452 -2.109 13.694 1.00 80.62 677 LEU A CA 1
ATOM 5170 C C . LEU A 1 677 ? 1.299 -2.894 13.043 1.00 80.62 677 LEU A C 1
ATOM 5172 O O . LEU A 1 677 ? 0.279 -3.142 13.682 1.00 80.62 677 LEU A O 1
ATOM 5176 N N . GLN A 1 678 ? 1.472 -3.352 11.803 1.00 81.06 678 GLN A N 1
ATOM 5177 C CA . GLN A 1 678 ? 0.513 -4.205 11.099 1.00 81.06 678 GLN A CA 1
ATOM 5178 C C . GLN A 1 678 ? 0.404 -5.586 11.745 1.00 81.06 678 GLN A C 1
ATOM 5180 O O . GLN A 1 678 ? -0.706 -6.081 11.922 1.00 81.06 678 GLN A O 1
ATOM 5185 N N . MET A 1 679 ? 1.530 -6.194 12.139 1.00 87.31 679 MET A N 1
ATOM 5186 C CA . MET A 1 679 ? 1.534 -7.474 12.851 1.00 87.31 679 MET A CA 1
ATOM 5187 C C . MET A 1 679 ? 0.814 -7.360 14.196 1.00 87.31 679 MET A C 1
ATOM 5189 O O . MET A 1 679 ? -0.137 -8.102 14.429 1.00 87.31 679 MET A O 1
ATOM 5193 N N . ILE A 1 680 ? 1.209 -6.417 15.062 1.00 86.50 680 ILE A N 1
ATOM 5194 C CA . ILE A 1 680 ? 0.563 -6.236 16.377 1.00 86.50 680 ILE A CA 1
ATOM 5195 C C . ILE A 1 680 ? -0.899 -5.789 16.238 1.00 86.50 680 ILE A C 1
ATOM 5197 O O . ILE A 1 680 ? -1.733 -6.136 17.068 1.00 86.50 680 ILE A O 1
ATOM 5201 N N . GLY A 1 681 ? -1.235 -5.073 15.160 1.00 81.38 681 GLY A N 1
ATOM 5202 C CA . GLY A 1 681 ? -2.598 -4.671 14.822 1.00 81.38 681 GLY A CA 1
ATOM 5203 C C . GLY A 1 681 ? -3.542 -5.844 14.539 1.00 81.38 681 GLY A C 1
ATOM 5204 O O . GLY A 1 681 ? -4.753 -5.647 14.554 1.00 81.38 681 GLY A O 1
ATOM 5205 N N . ARG A 1 682 ? -3.020 -7.062 14.325 1.00 84.62 682 ARG A N 1
ATOM 5206 C CA . ARG A 1 682 ? -3.827 -8.288 14.185 1.00 84.62 682 ARG A CA 1
ATOM 5207 C C . ARG A 1 682 ? -4.371 -8.833 15.499 1.00 84.62 682 ARG A C 1
ATOM 5209 O O . ARG A 1 682 ? -5.227 -9.713 15.451 1.00 84.62 682 ARG A O 1
ATOM 5216 N N . ALA A 1 683 ? -3.888 -8.335 16.635 1.00 87.81 683 ALA A N 1
ATOM 5217 C CA . ALA A 1 683 ? -4.391 -8.730 17.940 1.00 87.81 683 ALA A CA 1
ATOM 5218 C C . ALA A 1 683 ? -5.670 -7.956 18.302 1.00 87.81 683 ALA A C 1
ATOM 5220 O O . ALA A 1 683 ? -5.700 -6.722 18.260 1.00 87.81 683 ALA A O 1
ATOM 5221 N N . GLY A 1 684 ? -6.690 -8.710 18.716 1.00 81.56 684 GLY A N 1
ATOM 5222 C CA . GLY A 1 684 ? -7.980 -8.220 19.195 1.00 81.56 684 GLY A CA 1
ATOM 5223 C C . GLY A 1 684 ? -8.966 -7.916 18.064 1.00 81.56 684 GLY A C 1
ATOM 5224 O O . GLY A 1 684 ? -8.665 -7.141 17.154 1.00 81.56 684 GLY A O 1
ATOM 5225 N N . ARG A 1 685 ? -10.171 -8.505 18.119 1.00 74.12 685 ARG A N 1
ATOM 5226 C CA . ARG A 1 685 ? -11.240 -8.259 17.133 1.00 74.12 685 ARG A CA 1
ATOM 5227 C C . ARG A 1 685 ? -12.516 -7.683 17.774 1.00 74.12 685 ARG A C 1
ATOM 5229 O O . ARG A 1 685 ? -13.025 -8.326 18.692 1.00 74.12 685 ARG A O 1
ATOM 5236 N N . PRO A 1 686 ? -13.111 -6.596 17.220 1.00 63.62 686 PRO A N 1
ATOM 5237 C CA . PRO A 1 686 ? -14.293 -5.883 17.761 1.00 63.62 686 PRO A CA 1
ATOM 5238 C C . PRO A 1 686 ? -15.615 -6.663 17.919 1.00 63.62 686 PRO A C 1
ATOM 5240 O O . PRO A 1 686 ? -16.664 -6.062 18.093 1.00 63.62 686 PRO A O 1
ATOM 5243 N N . GLN A 1 687 ? -15.597 -7.992 17.830 1.00 66.38 687 GLN A N 1
ATOM 5244 C CA . GLN A 1 687 ? -16.767 -8.872 17.976 1.00 66.38 687 GLN A CA 1
ATOM 5245 C C . GLN A 1 687 ? -16.485 -10.111 18.838 1.00 66.38 687 GLN A C 1
ATOM 5247 O O . GLN A 1 687 ? -17.403 -10.857 19.154 1.00 66.38 687 GLN A O 1
ATOM 5252 N N . TYR A 1 688 ? -15.220 -10.371 19.175 1.00 69.69 688 TYR A N 1
ATOM 5253 C CA . TYR A 1 688 ? -14.806 -11.623 19.814 1.00 69.69 688 TYR A CA 1
ATOM 5254 C C . TYR A 1 688 ? -13.916 -11.415 21.037 1.00 69.69 688 TYR A C 1
ATOM 5256 O O . TYR A 1 688 ? -13.777 -12.322 21.858 1.00 69.69 688 TYR A O 1
ATOM 5264 N N . ASP A 1 689 ? -13.285 -10.247 21.138 1.00 78.62 689 ASP A N 1
ATOM 5265 C CA . ASP A 1 689 ? -12.307 -9.939 22.163 1.00 78.62 689 ASP A CA 1
ATOM 5266 C C . ASP A 1 689 ? -12.610 -8.589 22.801 1.00 78.62 689 ASP A C 1
ATOM 5268 O O . ASP A 1 689 ? -12.904 -7.618 22.108 1.00 78.62 689 ASP A O 1
ATOM 5272 N N . THR A 1 690 ? -12.487 -8.536 24.123 1.00 77.69 690 THR A N 1
ATOM 5273 C CA . THR A 1 690 ? -12.502 -7.302 24.919 1.00 77.69 690 THR A CA 1
ATOM 5274 C C . THR A 1 690 ? -11.117 -6.653 24.981 1.00 77.69 690 THR A C 1
ATOM 5276 O O . THR A 1 690 ? -10.992 -5.437 25.102 1.00 77.69 690 THR A O 1
ATOM 5279 N N . GLU A 1 691 ? -10.066 -7.459 24.829 1.00 84.06 691 GLU A N 1
ATOM 5280 C CA . GLU A 1 691 ? -8.675 -7.029 24.725 1.00 84.06 691 GLU A CA 1
ATOM 5281 C C . GLU A 1 691 ? -7.915 -7.902 23.716 1.00 84.06 691 GLU A C 1
ATOM 5283 O O . GLU A 1 691 ? -8.189 -9.096 23.577 1.00 84.06 691 GLU A O 1
ATOM 5288 N N . GLY A 1 692 ? -6.947 -7.311 23.021 1.00 89.06 692 GLY A N 1
ATOM 5289 C CA . GLY A 1 692 ? -5.936 -8.025 22.244 1.00 89.06 692 GLY A CA 1
ATOM 5290 C C . GLY A 1 692 ? -4.584 -7.951 22.944 1.00 89.06 692 GLY A C 1
ATOM 5291 O O . GLY A 1 692 ? -4.259 -6.934 23.557 1.00 89.06 692 GLY A O 1
ATOM 5292 N N . VAL A 1 693 ? -3.766 -8.997 22.829 1.00 93.00 693 VAL A N 1
ATOM 5293 C CA . VAL A 1 693 ? -2.412 -9.014 23.404 1.00 93.00 693 VAL A CA 1
ATOM 5294 C C . VAL A 1 693 ? -1.378 -9.177 22.296 1.00 93.00 693 VAL A C 1
ATOM 5296 O O . VAL A 1 693 ? -1.475 -10.080 21.469 1.00 93.00 693 VAL A O 1
ATOM 5299 N N . ALA A 1 694 ? -0.356 -8.325 22.287 1.00 93.69 694 ALA A N 1
ATOM 5300 C CA . ALA A 1 694 ? 0.792 -8.450 21.399 1.00 93.69 694 ALA A CA 1
ATOM 5301 C C . ALA A 1 694 ? 2.081 -8.601 22.213 1.00 93.69 694 ALA A C 1
ATOM 5303 O O . ALA A 1 694 ? 2.415 -7.741 23.023 1.00 93.69 694 ALA A O 1
ATOM 5304 N N . VAL A 1 695 ? 2.835 -9.675 21.985 1.00 96.38 695 VAL A N 1
ATOM 5305 C CA . VAL A 1 695 ? 4.113 -9.936 22.658 1.00 96.38 695 VAL A CA 1
ATOM 5306 C C . VAL A 1 695 ? 5.256 -9.801 21.661 1.00 96.38 695 VAL A C 1
ATOM 5308 O O . VAL A 1 695 ? 5.338 -10.556 20.693 1.00 96.38 695 VAL A O 1
ATOM 5311 N N . ILE A 1 696 ? 6.167 -8.858 21.898 1.00 96.12 696 ILE A N 1
ATOM 5312 C CA . ILE A 1 696 ? 7.344 -8.626 21.055 1.00 96.12 696 ILE A CA 1
ATOM 5313 C C . ILE A 1 696 ? 8.568 -9.241 21.724 1.00 96.12 696 ILE A C 1
ATOM 5315 O O . ILE A 1 696 ? 8.987 -8.805 22.793 1.00 96.12 696 ILE A O 1
ATOM 5319 N N . MET A 1 697 ? 9.170 -10.243 21.087 1.00 96.06 697 MET A N 1
ATOM 5320 C CA . MET A 1 697 ? 10.389 -10.891 21.568 1.00 96.06 697 MET A CA 1
ATOM 5321 C C . MET A 1 697 ? 11.600 -10.296 20.848 1.00 96.06 697 MET A C 1
ATOM 5323 O O . MET A 1 697 ? 11.801 -10.537 19.657 1.00 96.06 697 MET A O 1
ATOM 5327 N N . THR A 1 698 ? 12.433 -9.543 21.564 1.00 94.88 698 THR A N 1
ATOM 5328 C CA . THR A 1 698 ? 13.588 -8.842 20.982 1.00 94.88 698 THR A CA 1
ATOM 5329 C C . THR A 1 698 ? 14.861 -9.027 21.809 1.00 94.88 698 THR A C 1
ATOM 5331 O O . THR A 1 698 ? 14.854 -9.654 22.869 1.00 94.88 698 THR A O 1
ATOM 5334 N N . GLN A 1 699 ? 15.994 -8.539 21.307 1.00 93.50 699 GLN A N 1
ATOM 5335 C CA . GLN A 1 699 ? 17.244 -8.511 22.067 1.00 93.50 699 GLN A CA 1
ATOM 5336 C C . GLN A 1 699 ? 17.129 -7.477 23.193 1.00 93.50 699 GLN A C 1
ATOM 5338 O O . GLN A 1 699 ? 16.553 -6.415 22.982 1.00 93.50 699 GLN A O 1
ATOM 5343 N N . LYS A 1 700 ? 17.707 -7.739 24.374 1.00 92.19 700 LYS A N 1
ATOM 5344 C CA . LYS A 1 700 ? 17.611 -6.831 25.541 1.00 92.19 700 LYS A CA 1
ATOM 5345 C C . LYS A 1 700 ? 17.911 -5.360 25.222 1.00 92.19 700 LYS A C 1
ATOM 5347 O O . LYS A 1 700 ? 17.187 -4.484 25.669 1.00 92.19 700 LYS A O 1
ATOM 5352 N N . GLN A 1 701 ? 18.930 -5.100 24.407 1.00 91.56 701 GLN A N 1
ATOM 5353 C CA . GLN A 1 701 ? 19.327 -3.747 23.995 1.00 91.56 701 GLN A CA 1
ATOM 5354 C C . GLN A 1 701 ? 18.288 -3.007 23.129 1.00 91.56 701 GLN A C 1
ATOM 5356 O O . GLN A 1 701 ? 18.345 -1.790 23.015 1.00 91.56 701 GLN A O 1
ATOM 5361 N N . MET A 1 702 ? 17.344 -3.729 22.520 1.00 91.25 702 MET A N 1
ATOM 5362 C CA . MET A 1 702 ? 16.333 -3.182 21.610 1.00 91.25 702 MET A CA 1
ATOM 5363 C C . MET A 1 702 ? 14.965 -2.995 22.274 1.00 91.25 702 MET A C 1
ATOM 5365 O O . MET A 1 702 ? 14.053 -2.491 21.627 1.00 91.25 702 MET A O 1
ATOM 5369 N N . VAL A 1 703 ? 14.808 -3.376 23.547 1.00 91.69 703 VAL A N 1
ATOM 5370 C CA . VAL A 1 703 ? 13.526 -3.295 24.271 1.00 91.69 703 VAL A CA 1
ATOM 5371 C C . VAL A 1 703 ? 12.949 -1.880 24.210 1.00 91.69 703 VAL A C 1
ATOM 5373 O O . VAL A 1 703 ? 11.852 -1.705 23.687 1.00 91.69 703 VAL A O 1
ATOM 5376 N N . HIS A 1 704 ? 13.747 -0.872 24.572 1.00 88.25 704 HIS A N 1
ATOM 5377 C CA . HIS A 1 704 ? 13.338 0.536 24.548 1.00 88.25 704 HIS A CA 1
ATOM 5378 C C . HIS A 1 704 ? 12.884 1.015 23.156 1.00 88.25 704 HIS A C 1
ATOM 5380 O O . HIS A 1 704 ? 11.940 1.789 23.027 1.00 88.25 704 HIS A O 1
ATOM 5386 N N . ARG A 1 705 ? 13.509 0.524 22.073 1.00 87.44 705 ARG A N 1
ATOM 5387 C CA . ARG A 1 705 ? 13.083 0.851 20.699 1.00 87.44 705 ARG A CA 1
ATOM 5388 C C . ARG A 1 705 ? 11.667 0.342 20.425 1.00 87.44 705 ARG A C 1
ATOM 5390 O O . ARG A 1 705 ? 10.877 1.056 19.818 1.00 87.44 705 ARG A O 1
ATOM 5397 N N . TYR A 1 706 ? 11.359 -0.889 20.831 1.00 88.50 706 TYR A N 1
ATOM 5398 C CA . TYR A 1 706 ? 10.052 -1.499 20.579 1.00 88.50 706 TYR A CA 1
ATOM 5399 C C . TYR A 1 706 ? 8.966 -1.009 21.538 1.00 88.50 706 TYR A C 1
ATOM 5401 O O . TYR A 1 706 ? 7.808 -0.950 21.137 1.00 88.50 706 TYR A O 1
ATOM 5409 N N . GLU A 1 707 ? 9.335 -0.591 22.748 1.00 87.88 707 GLU A N 1
ATOM 5410 C CA . GLU A 1 707 ? 8.444 0.141 23.655 1.00 87.88 707 GLU A CA 1
ATOM 5411 C C . GLU A 1 707 ? 8.056 1.496 23.051 1.00 87.88 707 GLU A C 1
ATOM 5413 O O . GLU A 1 707 ? 6.869 1.788 22.943 1.00 87.88 707 GLU A O 1
ATOM 5418 N N . ASN A 1 708 ? 9.026 2.252 22.523 1.00 82.00 708 ASN A N 1
ATOM 5419 C CA . ASN A 1 708 ? 8.762 3.522 21.832 1.00 82.00 708 ASN A CA 1
ATOM 5420 C C . ASN A 1 708 ? 7.956 3.355 20.535 1.00 82.00 708 ASN A C 1
ATOM 5422 O O . ASN A 1 708 ? 7.180 4.231 20.150 1.00 82.00 708 ASN A O 1
ATOM 5426 N N . LEU A 1 709 ? 8.146 2.234 19.833 1.00 80.88 709 LEU A N 1
ATOM 5427 C CA . LEU A 1 709 ? 7.348 1.890 18.657 1.00 80.88 709 LEU A CA 1
ATOM 5428 C C . LEU A 1 709 ? 5.894 1.616 19.050 1.00 80.88 709 LEU A C 1
ATOM 5430 O O . LEU A 1 709 ? 4.987 2.080 18.361 1.00 80.88 709 LEU A O 1
ATOM 5434 N N . ALA A 1 710 ? 5.679 0.887 20.148 1.00 75.69 710 ALA A N 1
ATOM 5435 C CA . ALA A 1 710 ? 4.353 0.579 20.672 1.00 75.69 710 ALA A CA 1
ATOM 5436 C C . ALA A 1 710 ? 3.647 1.817 21.248 1.00 75.69 710 ALA A C 1
ATOM 5438 O O . ALA A 1 710 ? 2.442 1.952 21.068 1.00 75.69 710 ALA A O 1
ATOM 5439 N N . SER A 1 711 ? 4.384 2.743 21.872 1.00 73.00 711 SER A N 1
ATOM 5440 C CA . SER A 1 711 ? 3.851 4.036 22.332 1.00 73.00 711 SER A CA 1
ATOM 5441 C C . SER A 1 711 ? 3.622 5.034 21.192 1.00 73.00 711 SER A C 1
ATOM 5443 O O . SER A 1 711 ? 3.005 6.077 21.391 1.00 73.00 711 SER A O 1
ATOM 5445 N N . GLY A 1 712 ? 4.138 4.741 19.994 1.00 70.62 712 GLY A N 1
ATOM 5446 C CA . GLY A 1 712 ? 3.992 5.580 18.813 1.00 70.62 712 GLY A CA 1
ATOM 5447 C C . GLY A 1 712 ? 4.831 6.856 18.825 1.00 70.62 712 GLY A C 1
ATOM 5448 O O . GLY A 1 712 ? 4.548 7.723 18.011 1.00 70.62 712 GLY A O 1
ATOM 5449 N N . SER A 1 713 ? 5.849 6.982 19.686 1.00 71.38 713 SER A N 1
ATOM 5450 C CA . SER A 1 713 ? 6.582 8.238 19.954 1.00 71.38 713 SER A CA 1
ATOM 5451 C C . SER A 1 713 ? 7.699 8.588 18.951 1.00 71.38 713 SER A C 1
ATOM 5453 O O . SER A 1 713 ? 8.312 9.649 19.056 1.00 71.38 713 SER A O 1
ATOM 5455 N N . GLU A 1 714 ? 7.983 7.732 17.967 1.00 75.31 714 GLU A N 1
ATOM 5456 C CA . GLU A 1 714 ? 9.030 7.968 16.961 1.00 75.31 714 GLU A CA 1
ATOM 5457 C C . GLU A 1 714 ? 8.572 8.945 15.859 1.00 75.31 714 GLU A C 1
ATOM 5459 O O . GLU A 1 714 ? 7.515 8.762 15.242 1.00 75.31 714 GLU A O 1
ATOM 5464 N N . LEU A 1 715 ? 9.387 9.970 15.590 1.00 85.50 715 LEU A N 1
ATOM 5465 C CA . LEU A 1 715 ? 9.116 10.998 14.579 1.00 85.50 715 LEU A CA 1
ATOM 5466 C C . LEU A 1 715 ? 9.196 10.437 13.153 1.00 85.50 715 LEU A C 1
ATOM 5468 O O . LEU A 1 715 ? 10.015 9.569 12.850 1.00 85.50 715 LEU A O 1
ATOM 5472 N N . VAL A 1 716 ? 8.368 10.977 12.258 1.00 90.00 716 VAL A N 1
ATOM 5473 C CA . VAL A 1 716 ? 8.428 10.682 10.823 1.00 90.00 716 VAL A CA 1
ATOM 5474 C C . VAL A 1 716 ? 9.507 11.548 10.163 1.00 90.00 716 VAL A C 1
ATOM 5476 O O . VAL A 1 716 ? 9.505 12.771 10.327 1.00 90.00 716 VAL A O 1
ATOM 5479 N N . GLU A 1 717 ? 10.413 10.919 9.414 1.00 92.38 717 GLU A N 1
ATOM 5480 C CA . GLU A 1 717 ? 11.540 11.536 8.697 1.00 92.38 717 GLU A CA 1
ATOM 5481 C C . GLU A 1 717 ? 11.435 11.249 7.190 1.00 92.38 717 GLU A C 1
ATOM 5483 O O . GLU A 1 717 ? 10.740 10.323 6.786 1.00 92.38 717 GLU A O 1
ATOM 5488 N N . SER A 1 718 ? 12.105 12.034 6.343 1.00 94.81 718 SER A N 1
ATOM 5489 C CA . SER A 1 718 ? 12.128 11.799 4.892 1.00 94.81 718 SER A CA 1
ATOM 5490 C C . SER A 1 718 ? 13.261 10.848 4.498 1.00 94.81 718 SER A C 1
ATOM 5492 O O . SER A 1 718 ? 14.390 10.995 4.961 1.00 94.81 718 SER A O 1
ATOM 5494 N N . GLN A 1 719 ? 13.000 9.934 3.559 1.00 92.88 719 GLN A N 1
ATOM 5495 C CA . GLN A 1 719 ? 14.038 9.112 2.914 1.00 92.88 719 GLN A CA 1
ATOM 5496 C C . GLN A 1 719 ? 14.497 9.653 1.545 1.00 92.88 719 GLN A C 1
ATOM 5498 O O . GLN A 1 719 ? 15.361 9.066 0.889 1.00 92.88 719 GLN A O 1
ATOM 5503 N N . LEU A 1 720 ? 13.962 10.796 1.092 1.00 95.00 720 LEU A N 1
ATOM 5504 C CA . LEU A 1 720 ? 14.226 11.347 -0.245 1.00 95.00 720 LEU A CA 1
ATOM 5505 C C . LEU A 1 720 ? 15.705 11.688 -0.485 1.00 95.00 720 LEU A C 1
ATOM 5507 O O . LEU A 1 720 ? 16.180 11.574 -1.613 1.00 95.00 720 LEU A O 1
ATOM 5511 N N . LYS A 1 721 ? 16.471 12.048 0.554 1.00 93.06 721 LYS A N 1
ATOM 5512 C CA . LYS A 1 721 ? 17.886 12.443 0.411 1.00 93.06 721 LYS A CA 1
ATOM 5513 C C . LYS A 1 721 ? 18.745 11.381 -0.288 1.00 93.06 721 LYS A C 1
ATOM 5515 O O . LYS A 1 721 ? 19.651 11.748 -1.037 1.00 93.06 721 LYS A O 1
ATOM 5520 N N . GLY A 1 722 ? 18.478 10.096 -0.038 1.00 89.00 722 GLY A N 1
ATOM 5521 C CA . GLY A 1 722 ? 19.253 8.977 -0.588 1.00 89.00 722 GLY A CA 1
ATOM 5522 C C . GLY A 1 722 ? 19.012 8.710 -2.076 1.00 89.00 722 GLY A C 1
ATOM 5523 O O . GLY A 1 722 ? 19.839 8.070 -2.713 1.00 89.00 722 GLY A O 1
ATOM 5524 N N . CYS A 1 723 ? 17.909 9.213 -2.632 1.00 92.00 723 CYS A N 1
ATOM 5525 C CA . CYS A 1 723 ? 17.525 9.051 -4.038 1.00 92.00 723 CYS A CA 1
ATOM 5526 C C . CYS A 1 723 ? 17.164 10.392 -4.701 1.00 92.00 723 CYS A C 1
ATOM 5528 O O . CYS A 1 723 ? 16.417 10.455 -5.678 1.00 92.00 723 CYS A O 1
ATOM 5530 N N . PHE A 1 724 ? 17.670 11.492 -4.138 1.00 95.62 724 PHE A N 1
ATOM 5531 C CA . PHE A 1 724 ? 17.326 12.848 -4.555 1.00 95.62 724 PHE A CA 1
ATOM 5532 C C . PHE A 1 724 ? 17.669 13.097 -6.029 1.00 95.62 724 PHE A C 1
ATOM 5534 O O . PHE A 1 724 ? 16.889 13.718 -6.747 1.00 95.62 724 PHE A O 1
ATOM 5541 N N . ALA A 1 725 ? 18.800 12.559 -6.496 1.00 96.00 725 ALA A N 1
ATOM 5542 C CA . ALA A 1 725 ? 19.260 12.716 -7.871 1.00 96.00 725 ALA A CA 1
ATOM 5543 C C . ALA A 1 725 ? 18.325 12.056 -8.888 1.00 96.00 725 ALA A C 1
ATOM 5545 O O . ALA A 1 725 ? 18.039 12.639 -9.932 1.00 96.00 725 ALA A O 1
ATOM 5546 N N . GLU A 1 726 ? 17.804 10.870 -8.573 1.00 95.44 726 GLU A N 1
ATOM 5547 C CA . GLU A 1 726 ? 16.853 10.152 -9.412 1.00 95.44 726 GLU A CA 1
ATOM 5548 C C . GLU A 1 726 ? 15.551 10.938 -9.603 1.00 95.44 726 GLU A C 1
ATOM 5550 O O . GLU A 1 726 ? 15.034 10.996 -10.722 1.00 95.44 726 GLU A O 1
ATOM 5555 N N . TYR A 1 727 ? 15.019 11.530 -8.528 1.00 96.12 727 TYR A N 1
ATOM 5556 C CA . TYR A 1 727 ? 13.782 12.313 -8.589 1.00 96.12 727 TYR A CA 1
ATOM 5557 C C . TYR A 1 727 ? 13.996 13.685 -9.225 1.00 96.12 727 TYR A C 1
ATOM 5559 O O . TYR A 1 727 ? 13.190 14.071 -10.066 1.00 96.12 727 TYR A O 1
ATOM 5567 N N . LEU A 1 728 ? 15.097 14.379 -8.917 1.00 96.81 728 LEU A N 1
ATOM 5568 C CA . LEU A 1 728 ? 15.424 15.648 -9.568 1.00 96.81 728 LEU A CA 1
ATOM 5569 C C . LEU A 1 728 ? 15.586 15.459 -11.084 1.00 96.81 728 LEU A C 1
ATOM 5571 O O . LEU A 1 728 ? 14.943 16.161 -11.860 1.00 96.81 728 LEU A O 1
ATOM 5575 N N . ASN A 1 729 ? 16.358 14.454 -11.520 1.00 96.62 729 ASN A N 1
ATOM 5576 C CA . ASN A 1 729 ? 16.484 14.115 -12.941 1.00 96.62 729 ASN A CA 1
ATOM 5577 C C . ASN A 1 729 ? 15.124 13.783 -13.576 1.00 96.62 729 ASN A C 1
ATOM 5579 O O . ASN A 1 729 ? 14.864 14.179 -14.709 1.00 96.62 729 ASN A O 1
ATOM 5583 N N . ALA A 1 730 ? 14.250 13.064 -12.864 1.00 94.31 730 ALA A N 1
ATOM 5584 C CA . ALA A 1 730 ? 12.925 12.727 -13.373 1.00 94.31 730 ALA A CA 1
ATOM 5585 C C . ALA A 1 730 ? 12.042 13.964 -13.580 1.00 94.31 730 ALA A C 1
ATOM 5587 O O . ALA A 1 730 ? 11.401 14.070 -14.621 1.00 94.31 730 ALA A O 1
ATOM 5588 N N . GLU A 1 731 ? 12.032 14.909 -12.641 1.00 94.25 731 GLU A N 1
ATOM 5589 C CA . GLU A 1 731 ? 11.251 16.141 -12.780 1.00 94.25 731 GLU A CA 1
ATOM 5590 C C . GLU A 1 731 ? 11.807 17.079 -13.863 1.00 94.25 731 GLU A C 1
ATOM 5592 O O . GLU A 1 731 ? 11.024 17.717 -14.570 1.00 94.25 731 GLU A O 1
ATOM 5597 N N . ILE A 1 732 ? 13.130 17.104 -14.070 1.00 94.38 732 ILE A N 1
ATOM 5598 C CA . ILE A 1 732 ? 13.753 17.811 -15.204 1.00 94.38 732 ILE A CA 1
ATOM 5599 C C . ILE A 1 732 ? 13.377 17.125 -16.529 1.00 94.38 732 ILE A C 1
ATOM 5601 O O . ILE A 1 732 ? 12.963 17.783 -17.481 1.00 94.38 732 ILE A O 1
ATOM 5605 N N . ALA A 1 733 ? 13.432 15.789 -16.594 1.00 92.62 733 ALA A N 1
ATOM 5606 C CA . ALA A 1 733 ? 13.022 15.016 -17.773 1.00 92.62 733 ALA A CA 1
ATOM 5607 C C . ALA A 1 733 ? 11.544 15.221 -18.132 1.00 92.62 733 ALA A C 1
ATOM 5609 O O . ALA A 1 733 ? 11.194 15.294 -19.310 1.00 92.62 733 ALA A O 1
ATOM 5610 N N . LEU A 1 734 ? 10.684 15.365 -17.123 1.00 88.50 734 LEU A N 1
ATOM 5611 C CA . LEU A 1 734 ? 9.272 15.688 -17.301 1.00 88.50 734 LEU A CA 1
ATOM 5612 C C . LEU A 1 734 ? 9.027 17.161 -17.633 1.00 88.50 734 LEU A C 1
ATOM 5614 O O . LEU A 1 734 ? 7.899 17.512 -17.981 1.00 88.50 734 LEU A O 1
ATOM 5618 N N . ARG A 1 735 ? 10.052 18.020 -17.570 1.00 89.19 735 ARG A N 1
ATOM 5619 C CA . ARG A 1 735 ? 9.942 19.485 -17.646 1.00 89.19 735 ARG A CA 1
ATOM 5620 C C . ARG A 1 735 ? 8.966 20.055 -16.613 1.00 89.19 735 ARG A C 1
ATOM 5622 O O . ARG A 1 735 ? 8.299 21.050 -16.873 1.00 89.19 735 ARG A O 1
ATOM 5629 N N . THR A 1 736 ? 8.848 19.390 -15.465 1.00 89.12 736 THR A N 1
ATOM 5630 C CA . THR A 1 736 ? 8.231 19.970 -14.265 1.00 89.12 736 THR A CA 1
ATOM 5631 C C . THR A 1 736 ? 9.162 21.016 -13.654 1.00 89.12 736 THR A C 1
ATOM 5633 O O . THR A 1 736 ? 8.715 21.971 -13.028 1.00 89.12 736 THR A O 1
ATOM 5636 N N . ILE A 1 737 ? 10.466 20.815 -13.847 1.00 93.75 737 ILE A N 1
ATOM 5637 C CA . ILE A 1 737 ? 11.547 21.709 -13.453 1.00 93.75 737 ILE A CA 1
ATOM 5638 C C . ILE A 1 737 ? 12.316 22.072 -14.722 1.00 93.75 737 ILE A C 1
ATOM 5640 O O . ILE A 1 737 ? 12.810 21.181 -15.409 1.00 93.75 737 ILE A O 1
ATOM 5644 N N . THR A 1 738 ? 12.412 23.363 -15.029 1.00 92.81 738 THR A N 1
ATOM 5645 C CA . THR A 1 738 ? 13.156 23.877 -16.194 1.00 92.81 738 THR A CA 1
ATOM 5646 C C . THR A 1 738 ? 14.396 24.677 -15.814 1.00 92.81 738 THR A C 1
ATOM 5648 O O . THR A 1 738 ? 15.212 24.991 -16.674 1.00 92.81 738 THR A O 1
ATOM 5651 N N . ASP A 1 739 ? 14.550 25.006 -14.533 1.00 94.12 739 ASP A N 1
ATOM 5652 C CA . ASP A 1 739 ? 15.621 25.854 -14.022 1.00 94.12 739 ASP A CA 1
ATOM 5653 C C . ASP A 1 739 ? 15.865 25.628 -12.518 1.00 94.12 739 ASP A C 1
ATOM 5655 O O . ASP A 1 739 ? 15.128 24.916 -11.816 1.00 94.12 739 ASP A O 1
ATOM 5659 N N . VAL A 1 740 ? 16.934 26.233 -12.002 1.00 93.00 740 VAL A N 1
ATOM 5660 C CA . VAL A 1 740 ? 17.333 26.129 -10.591 1.00 93.00 740 VAL A CA 1
ATOM 5661 C C . VAL A 1 740 ? 16.301 26.765 -9.646 1.00 93.00 740 VAL A C 1
ATOM 5663 O O . VAL A 1 740 ? 16.060 26.231 -8.558 1.00 93.00 740 VAL A O 1
ATOM 5666 N N . SER A 1 741 ? 15.616 27.843 -10.045 1.00 92.00 741 SER A N 1
ATOM 5667 C CA . SER A 1 741 ? 14.558 28.463 -9.229 1.00 92.00 741 SER A CA 1
ATOM 5668 C C . SER A 1 741 ? 13.329 27.553 -9.087 1.00 92.00 741 SER A C 1
ATOM 5670 O O . SER A 1 741 ? 12.738 27.440 -8.004 1.00 92.00 741 SER A O 1
ATOM 5672 N N . MET A 1 742 ? 12.971 26.817 -10.137 1.00 94.38 742 MET A N 1
ATOM 5673 C CA . MET A 1 742 ? 11.963 25.761 -10.046 1.00 94.38 742 MET A CA 1
ATOM 5674 C C . MET A 1 742 ? 12.445 24.576 -9.208 1.00 94.38 742 MET A C 1
ATOM 5676 O O . MET A 1 742 ? 11.640 23.980 -8.494 1.00 94.38 742 MET A O 1
ATOM 5680 N N . SER A 1 743 ? 13.745 24.269 -9.215 1.00 94.94 743 SER A N 1
ATOM 5681 C CA . SER A 1 743 ? 14.318 23.196 -8.389 1.00 94.94 743 SER A CA 1
ATOM 5682 C C . SER A 1 743 ? 14.173 23.477 -6.892 1.00 94.94 743 SER A C 1
ATOM 5684 O O . SER A 1 743 ? 13.768 22.592 -6.135 1.00 94.94 743 SER A O 1
ATOM 5686 N N . ILE A 1 744 ? 14.436 24.714 -6.448 1.00 94.12 744 ILE A N 1
ATOM 5687 C CA . ILE A 1 744 ? 14.218 25.101 -5.044 1.00 94.12 744 ILE A CA 1
ATOM 5688 C C . ILE A 1 744 ? 12.725 25.153 -4.702 1.00 94.12 744 ILE A C 1
ATOM 5690 O O . ILE A 1 744 ? 12.330 24.748 -3.609 1.00 94.12 744 ILE A O 1
ATOM 5694 N N . THR A 1 745 ? 11.874 25.574 -5.641 1.00 95.06 745 THR A N 1
ATOM 5695 C CA . THR A 1 745 ? 10.412 25.548 -5.470 1.00 95.06 745 THR A CA 1
ATOM 5696 C C . THR A 1 745 ? 9.889 24.119 -5.314 1.00 95.06 745 THR A C 1
ATOM 5698 O O . THR A 1 745 ? 9.072 23.852 -4.430 1.00 95.06 745 THR A O 1
ATOM 5701 N N . TRP A 1 746 ? 10.401 23.183 -6.114 1.00 96.38 746 TRP A N 1
ATOM 5702 C CA . TRP A 1 746 ? 10.099 21.764 -5.980 1.00 96.38 746 TRP A CA 1
ATOM 5703 C C . TRP A 1 746 ? 10.590 21.225 -4.640 1.00 96.38 746 TRP A C 1
ATOM 5705 O O . TRP A 1 746 ? 9.788 20.635 -3.919 1.00 96.38 746 TRP A O 1
ATOM 5715 N N . LEU A 1 747 ? 11.840 21.502 -4.242 1.00 96.62 747 LEU A N 1
ATOM 5716 C CA . LEU A 1 747 ? 12.369 21.097 -2.936 1.00 96.62 747 LEU A CA 1
ATOM 5717 C C . LEU A 1 747 ? 11.472 21.606 -1.797 1.00 96.62 747 LEU A C 1
ATOM 5719 O O . LEU A 1 747 ? 11.109 20.823 -0.926 1.00 96.62 747 LEU A O 1
ATOM 5723 N N . LYS A 1 748 ? 11.015 22.863 -1.838 1.00 95.31 748 LYS A N 1
ATOM 5724 C CA . LYS A 1 748 ? 10.078 23.434 -0.849 1.00 95.31 748 LYS A CA 1
ATOM 5725 C C . LYS A 1 748 ? 8.745 22.686 -0.742 1.00 95.31 748 LYS A C 1
ATOM 5727 O O . LYS A 1 748 ? 8.115 22.731 0.308 1.00 95.31 748 LYS A O 1
ATOM 5732 N N . SER A 1 749 ? 8.322 21.985 -1.794 1.00 95.75 749 SER A N 1
ATOM 5733 C CA . SER A 1 749 ? 7.106 21.159 -1.790 1.00 95.75 749 SER A CA 1
ATOM 5734 C C . SER A 1 749 ? 7.297 19.759 -1.180 1.00 95.75 749 SER A C 1
ATOM 5736 O O . SER A 1 749 ? 6.324 19.010 -1.040 1.00 95.75 749 SER A O 1
ATOM 5738 N N . THR A 1 750 ? 8.536 19.376 -0.858 1.00 97.44 750 THR A N 1
ATOM 5739 C CA . THR A 1 750 ? 8.901 18.057 -0.313 1.00 97.44 750 THR A CA 1
ATOM 5740 C C . THR A 1 750 ? 8.848 18.039 1.217 1.00 97.44 750 THR A C 1
ATOM 5742 O O . THR A 1 750 ? 8.962 19.075 1.876 1.00 97.44 750 THR A O 1
ATOM 5745 N N . PHE A 1 751 ? 8.713 16.849 1.802 1.00 97.19 751 PHE A N 1
ATOM 5746 C CA . PHE A 1 751 ? 8.810 16.664 3.251 1.00 97.19 751 PHE A CA 1
ATOM 5747 C C . PHE A 1 751 ? 10.267 16.801 3.734 1.00 97.19 751 PHE A C 1
ATOM 5749 O O . PHE A 1 751 ? 10.522 17.322 4.823 1.00 97.19 751 PHE A O 1
ATOM 5756 N N . LEU A 1 752 ? 11.235 16.432 2.888 1.00 96.75 752 LEU A N 1
ATOM 5757 C CA . LEU A 1 752 ? 12.672 16.592 3.087 1.00 96.75 752 LEU A CA 1
ATOM 5758 C C . LEU A 1 752 ? 13.038 18.032 3.433 1.00 96.75 752 LEU A C 1
ATOM 5760 O O . LEU A 1 752 ? 13.811 18.246 4.360 1.00 96.75 752 LEU A O 1
ATOM 5764 N N . TYR A 1 753 ? 12.476 19.020 2.734 1.00 96.25 753 TYR A N 1
ATOM 5765 C CA . TYR A 1 753 ? 12.755 20.433 3.003 1.00 96.25 753 TYR A CA 1
ATOM 5766 C C . TYR A 1 753 ? 12.377 20.862 4.427 1.00 96.25 753 TYR A C 1
ATOM 5768 O O . TYR A 1 753 ? 13.114 21.617 5.064 1.00 96.25 753 TYR A O 1
ATOM 5776 N N . LEU A 1 754 ? 11.263 20.357 4.959 1.00 94.94 754 LEU A N 1
ATOM 5777 C CA . LEU A 1 754 ? 10.864 20.638 6.338 1.00 94.94 754 LEU A CA 1
ATOM 5778 C C . LEU A 1 754 ? 11.785 19.919 7.326 1.00 94.94 754 LEU A C 1
ATOM 5780 O O . LEU A 1 754 ? 12.291 20.525 8.275 1.00 94.94 754 LEU A O 1
ATOM 5784 N N . ARG A 1 755 ? 12.036 18.627 7.096 1.00 95.06 755 ARG A N 1
ATOM 5785 C CA . ARG A 1 755 ? 12.804 17.797 8.027 1.00 95.06 755 ARG A CA 1
ATOM 5786 C C . ARG A 1 755 ? 14.286 18.141 8.062 1.00 95.06 755 ARG A C 1
ATOM 5788 O O . ARG A 1 755 ? 14.859 18.167 9.145 1.00 95.06 755 ARG A O 1
ATOM 5795 N N . VAL A 1 756 ? 14.895 18.505 6.934 1.00 94.56 756 VAL A N 1
ATOM 5796 C CA . VAL A 1 756 ? 16.305 18.920 6.880 1.00 94.56 756 VAL A CA 1
ATOM 5797 C C . VAL A 1 756 ? 16.557 20.207 7.667 1.00 94.56 756 VAL A C 1
ATOM 5799 O O . VAL A 1 756 ? 17.645 20.379 8.203 1.00 94.56 756 VAL A O 1
ATOM 5802 N N . LYS A 1 757 ? 15.557 21.092 7.790 1.00 91.62 757 LYS A N 1
ATOM 5803 C CA . LYS A 1 757 ? 15.648 22.307 8.615 1.00 91.62 757 LYS A CA 1
ATOM 5804 C C . LYS A 1 757 ? 15.463 22.012 10.105 1.00 91.62 757 LYS A C 1
ATOM 5806 O O . LYS A 1 757 ? 16.140 22.620 10.926 1.00 91.62 757 LYS A O 1
ATOM 5811 N N . LYS A 1 758 ? 14.581 21.069 10.457 1.00 92.50 758 LYS A N 1
ATOM 5812 C CA . LYS A 1 758 ? 14.299 20.693 11.856 1.00 92.50 758 LYS A CA 1
ATOM 5813 C C . LYS A 1 758 ? 15.327 19.735 12.459 1.00 92.50 758 LYS A C 1
ATOM 5815 O O . LYS A 1 758 ? 15.623 19.832 13.643 1.00 92.50 758 LYS A O 1
ATOM 5820 N N . ASN A 1 759 ? 15.876 18.823 11.661 1.00 92.25 759 ASN A N 1
ATOM 5821 C CA . ASN A 1 759 ? 16.870 17.839 12.082 1.00 92.25 759 ASN A CA 1
ATOM 5822 C C . ASN A 1 759 ? 18.035 17.747 11.074 1.00 92.25 759 ASN A C 1
ATOM 5824 O O . ASN A 1 759 ? 18.220 16.712 10.432 1.00 92.25 759 ASN A O 1
ATOM 5828 N N . PRO A 1 760 ? 18.850 18.807 10.901 1.00 91.94 760 PRO A N 1
ATOM 5829 C CA . PRO A 1 760 ? 19.853 18.833 9.837 1.00 91.94 760 PRO A CA 1
ATOM 5830 C C . PRO A 1 760 ? 20.940 17.760 9.946 1.00 91.94 760 PRO A C 1
ATOM 5832 O O . PRO A 1 760 ? 21.487 17.320 8.932 1.00 91.94 760 PRO A O 1
ATOM 5835 N N . GLY A 1 761 ? 21.260 17.330 11.172 1.00 90.69 761 GLY A N 1
ATOM 5836 C CA . GLY A 1 761 ? 22.273 16.307 11.434 1.00 90.69 761 GLY A CA 1
ATOM 5837 C C . GLY A 1 761 ? 21.937 14.963 10.786 1.00 90.69 761 GLY A C 1
ATOM 5838 O O . GLY A 1 761 ? 22.817 14.350 10.185 1.00 90.69 761 GLY A O 1
ATOM 5839 N N . ALA A 1 762 ? 20.662 14.557 10.811 1.00 88.56 762 ALA A N 1
ATOM 5840 C CA . ALA A 1 762 ? 20.204 13.299 10.215 1.00 88.56 762 ALA A CA 1
ATOM 5841 C C . ALA A 1 762 ? 20.416 13.225 8.691 1.00 88.56 762 ALA A C 1
ATOM 5843 O O . ALA A 1 762 ? 20.522 12.136 8.133 1.00 88.56 762 ALA A O 1
ATOM 5844 N N . TYR A 1 763 ? 20.537 14.375 8.022 1.00 91.31 763 TYR A N 1
ATOM 5845 C CA . TYR A 1 763 ? 20.691 14.477 6.568 1.00 91.31 763 TYR A CA 1
ATOM 5846 C C . TYR A 1 763 ? 22.114 14.857 6.131 1.00 91.31 763 TYR A C 1
ATOM 5848 O O . TYR A 1 763 ? 22.329 15.195 4.965 1.00 91.31 763 TYR A O 1
ATOM 5856 N N . GLY A 1 764 ? 23.088 14.844 7.051 1.00 89.94 764 GLY A N 1
ATOM 5857 C CA . GLY A 1 764 ? 24.464 15.272 6.769 1.00 89.94 764 GLY A CA 1
ATOM 5858 C C . GLY A 1 764 ? 24.602 16.780 6.528 1.00 89.94 764 GLY A C 1
ATOM 5859 O O . GLY A 1 764 ? 25.576 17.227 5.931 1.00 89.94 764 GLY A O 1
ATOM 5860 N N . MET A 1 765 ? 23.634 17.575 6.992 1.00 90.44 765 MET A N 1
ATOM 5861 C CA . MET A 1 765 ? 23.536 19.018 6.755 1.00 90.44 765 MET A CA 1
ATOM 5862 C C . MET A 1 765 ? 23.653 19.817 8.058 1.00 90.44 765 MET A C 1
ATOM 5864 O O . MET A 1 765 ? 23.043 20.872 8.202 1.00 90.44 765 MET A O 1
ATOM 5868 N N . ALA A 1 766 ? 24.468 19.347 9.010 1.00 89.00 766 ALA A N 1
ATOM 5869 C CA . ALA A 1 766 ? 24.622 19.951 10.340 1.00 89.00 766 ALA A CA 1
ATOM 5870 C C . ALA A 1 766 ? 24.964 21.455 10.317 1.00 89.00 766 ALA A C 1
ATOM 5872 O O . ALA A 1 766 ? 24.625 22.168 11.249 1.00 89.00 766 ALA A O 1
ATOM 5873 N N . ALA A 1 767 ? 25.580 21.966 9.246 1.00 87.00 767 ALA A N 1
ATOM 5874 C CA . ALA A 1 767 ? 25.828 23.399 9.085 1.00 87.00 767 ALA A CA 1
ATOM 5875 C C . ALA A 1 767 ? 24.541 24.256 9.040 1.00 87.00 767 ALA A C 1
ATOM 5877 O O . ALA A 1 767 ? 24.614 25.436 9.363 1.00 87.00 767 ALA A O 1
ATOM 5878 N N . LEU A 1 768 ? 23.375 23.686 8.689 1.00 87.56 768 LEU A N 1
ATOM 5879 C CA . LEU A 1 768 ? 22.094 24.415 8.644 1.00 87.56 768 LEU A CA 1
ATOM 5880 C C . LEU A 1 768 ? 21.658 24.895 10.027 1.00 87.56 768 LEU A C 1
ATOM 5882 O O . LEU A 1 768 ? 20.982 25.911 10.112 1.00 87.56 768 LEU A O 1
ATOM 5886 N N . SER A 1 769 ? 22.047 24.204 11.104 1.00 85.44 769 SER A N 1
ATOM 5887 C CA . SER A 1 769 ? 21.662 24.612 12.461 1.00 85.44 769 SER A CA 1
ATOM 5888 C C . SER A 1 769 ? 22.341 25.904 12.919 1.00 85.44 769 SER A C 1
ATOM 5890 O O . SER A 1 769 ? 21.925 26.485 13.915 1.00 85.44 769 SER A O 1
ATOM 5892 N N . LYS A 1 770 ? 23.383 26.354 12.206 1.00 85.62 770 LYS A N 1
ATOM 5893 C CA . LYS A 1 770 ? 24.136 27.582 12.500 1.00 85.62 770 LYS A CA 1
ATOM 5894 C C . LYS A 1 770 ? 23.654 28.791 11.696 1.00 85.62 770 LYS A C 1
ATOM 5896 O O . LYS A 1 770 ? 24.220 29.870 11.831 1.00 85.62 770 LYS A O 1
ATOM 5901 N N . VAL A 1 771 ? 22.671 28.600 10.821 1.00 87.50 771 VAL A N 1
ATOM 5902 C CA . VAL A 1 771 ? 22.177 29.640 9.923 1.00 87.50 771 VAL A CA 1
ATOM 5903 C C . VAL A 1 771 ? 21.113 30.476 10.631 1.00 87.50 771 VAL A C 1
ATOM 5905 O O . VAL A 1 771 ? 20.209 29.920 11.251 1.00 87.50 771 VAL A O 1
ATOM 5908 N N . ALA A 1 772 ? 21.214 31.805 10.532 1.00 80.00 772 ALA A N 1
ATOM 5909 C CA . ALA A 1 772 ? 20.335 32.727 11.249 1.00 80.00 772 ALA A CA 1
ATOM 5910 C C . ALA A 1 772 ? 19.044 33.051 10.476 1.00 80.00 772 ALA A C 1
ATOM 5912 O O . ALA A 1 772 ? 18.013 33.309 11.095 1.00 80.00 772 ALA A O 1
ATOM 5913 N N . SER A 1 773 ? 19.074 33.025 9.137 1.00 89.88 773 SER A N 1
ATOM 5914 C CA . SER A 1 773 ? 17.924 33.395 8.299 1.00 89.88 773 SER A CA 1
ATOM 5915 C C . SER A 1 773 ? 17.403 32.263 7.402 1.00 89.88 773 SER A C 1
ATOM 5917 O O . SER A 1 773 ? 18.135 31.382 6.947 1.00 89.88 773 SER A O 1
ATOM 5919 N N . ALA A 1 774 ? 16.106 32.313 7.071 1.00 86.31 774 ALA A N 1
ATOM 5920 C CA . ALA A 1 774 ? 15.489 31.357 6.149 1.00 86.31 774 ALA A CA 1
ATOM 5921 C C . ALA A 1 774 ? 16.083 31.430 4.727 1.00 86.31 774 ALA A C 1
ATOM 5923 O O . ALA A 1 774 ? 16.199 30.398 4.066 1.00 86.31 774 ALA A O 1
ATOM 5924 N N . ALA A 1 775 ? 16.487 32.624 4.281 1.00 89.50 775 ALA A N 1
ATOM 5925 C CA . ALA A 1 775 ? 17.084 32.845 2.965 1.00 89.50 775 ALA A CA 1
ATOM 5926 C C . ALA A 1 775 ? 18.480 32.214 2.846 1.00 89.50 775 ALA A C 1
ATOM 5928 O O . ALA A 1 775 ? 18.782 31.564 1.847 1.00 89.50 775 ALA A O 1
ATOM 5929 N N . GLU A 1 776 ? 19.317 32.335 3.879 1.00 90.12 776 GLU A N 1
ATOM 5930 C CA . GLU A 1 776 ? 20.618 31.657 3.926 1.00 90.12 776 GLU A CA 1
ATOM 5931 C C . GLU A 1 776 ? 20.461 30.131 3.961 1.00 90.12 776 GLU A C 1
ATOM 5933 O O . GLU A 1 776 ? 21.238 29.413 3.329 1.00 90.12 776 GLU A O 1
ATOM 5938 N N . ALA A 1 777 ? 19.439 29.621 4.659 1.00 90.00 777 ALA A N 1
ATOM 5939 C CA . ALA A 1 777 ? 19.159 28.189 4.701 1.00 90.00 777 ALA A CA 1
ATOM 5940 C C . ALA A 1 777 ? 18.731 27.668 3.320 1.00 90.00 777 ALA A C 1
ATOM 5942 O O . ALA A 1 777 ? 19.205 26.618 2.886 1.00 90.00 777 ALA A O 1
ATOM 5943 N N . ASP A 1 778 ? 17.876 28.416 2.615 1.00 93.06 778 ASP A N 1
ATOM 5944 C CA . ASP A 1 778 ? 17.465 28.110 1.242 1.00 93.06 778 ASP A CA 1
ATOM 5945 C C . ASP A 1 778 ? 18.657 28.137 0.283 1.00 93.06 778 ASP A C 1
ATOM 5947 O O . ASP A 1 778 ? 18.825 27.201 -0.498 1.00 93.06 778 ASP A O 1
ATOM 5951 N N . LYS A 1 779 ? 19.525 29.150 0.393 1.00 91.75 779 LYS A N 1
ATOM 5952 C CA . LYS A 1 779 ? 20.755 29.242 -0.399 1.00 91.75 779 LYS A CA 1
ATOM 5953 C C . LYS A 1 779 ? 21.670 28.043 -0.154 1.00 91.75 779 LYS A C 1
ATOM 5955 O O . LYS A 1 779 ? 22.120 27.409 -1.100 1.00 91.75 779 LYS A O 1
ATOM 5960 N N . MET A 1 780 ? 21.889 27.657 1.103 1.00 93.12 780 MET A N 1
ATOM 5961 C CA . MET A 1 780 ? 22.751 26.511 1.392 1.00 93.12 780 MET A CA 1
ATOM 5962 C C . MET A 1 780 ? 22.149 25.180 0.912 1.00 93.12 780 MET A C 1
ATOM 5964 O O . MET A 1 780 ? 22.893 24.294 0.490 1.00 93.12 780 MET A O 1
ATOM 5968 N N . LEU A 1 781 ? 20.822 25.018 0.965 1.00 93.69 781 LEU A N 1
ATOM 5969 C CA . LEU A 1 781 ? 20.142 23.864 0.370 1.00 93.69 781 LEU A CA 1
ATOM 5970 C C . LEU A 1 781 ? 20.279 23.858 -1.156 1.00 93.69 781 LEU A C 1
ATOM 5972 O O . LEU A 1 781 ? 20.548 22.808 -1.737 1.00 93.69 781 LEU A O 1
ATOM 5976 N N . GLN A 1 782 ? 20.143 25.014 -1.802 1.00 93.88 782 GLN A N 1
ATOM 5977 C CA . GLN A 1 782 ? 20.367 25.150 -3.235 1.00 93.88 782 GLN A CA 1
ATOM 5978 C C . GLN A 1 782 ? 21.793 24.727 -3.612 1.00 93.88 782 GLN A C 1
ATOM 5980 O O . GLN A 1 782 ? 21.956 23.850 -4.457 1.00 93.88 782 GLN A O 1
ATOM 5985 N N . ASP A 1 783 ? 22.811 25.248 -2.931 1.00 91.94 783 ASP A N 1
ATOM 5986 C CA . ASP A 1 783 ? 24.212 24.976 -3.269 1.00 91.94 783 ASP A CA 1
ATOM 5987 C C . ASP A 1 783 ? 24.606 23.517 -2.967 1.00 91.94 783 ASP A C 1
ATOM 5989 O O . ASP A 1 783 ? 25.094 22.787 -3.831 1.00 91.94 783 ASP A O 1
ATOM 5993 N N . LYS A 1 784 ? 24.361 23.045 -1.735 1.00 92.19 784 LYS A N 1
ATOM 5994 C CA . LYS A 1 784 ? 24.873 21.743 -1.266 1.00 92.19 784 LYS A CA 1
ATOM 5995 C C . LYS A 1 784 ? 24.034 20.540 -1.680 1.00 92.19 784 LYS A C 1
ATOM 5997 O O . LYS A 1 784 ? 24.520 19.413 -1.582 1.00 92.19 784 LYS A O 1
ATOM 6002 N N . LEU A 1 785 ? 22.774 20.744 -2.067 1.00 93.69 785 LEU A N 1
ATOM 6003 C CA . LEU A 1 785 ? 21.882 19.655 -2.464 1.00 93.69 785 LEU A CA 1
ATOM 6004 C C . LEU A 1 785 ? 21.515 19.733 -3.944 1.00 93.69 785 LEU A C 1
ATOM 6006 O O . LEU A 1 785 ? 21.727 18.751 -4.650 1.00 93.69 785 LEU A O 1
ATOM 6010 N N . ILE A 1 786 ? 20.981 20.862 -4.418 1.00 95.50 786 ILE A N 1
ATOM 6011 C CA . ILE A 1 786 ? 20.510 20.987 -5.806 1.00 95.50 786 ILE A CA 1
ATOM 6012 C C . ILE A 1 786 ? 21.700 21.077 -6.761 1.00 95.50 786 ILE A C 1
ATOM 6014 O O . ILE A 1 786 ? 21.863 20.182 -7.587 1.00 95.50 786 ILE A O 1
ATOM 6018 N N . MET A 1 787 ? 22.556 22.090 -6.619 1.00 94.50 787 MET A N 1
ATOM 6019 C CA . MET A 1 787 ? 23.671 22.324 -7.544 1.00 94.50 787 MET A CA 1
ATOM 6020 C C . MET A 1 787 ? 24.669 21.170 -7.534 1.00 94.50 787 MET A C 1
ATOM 6022 O O . MET A 1 787 ? 24.967 20.632 -8.593 1.00 94.50 787 MET A O 1
ATOM 6026 N N . ALA A 1 788 ? 25.060 20.677 -6.354 1.00 94.06 788 ALA A N 1
ATOM 6027 C CA . ALA A 1 788 ? 25.908 19.486 -6.246 1.00 94.06 788 ALA A CA 1
ATOM 6028 C C . ALA A 1 788 ? 25.323 18.254 -6.973 1.00 94.06 788 ALA A C 1
ATOM 6030 O O . ALA A 1 788 ? 26.059 17.432 -7.517 1.00 94.06 788 ALA A O 1
ATOM 6031 N N . THR A 1 789 ? 23.994 18.110 -7.006 1.00 95.94 789 THR A N 1
ATOM 6032 C CA . THR A 1 789 ? 23.336 17.030 -7.757 1.00 95.94 789 THR A CA 1
ATOM 6033 C C . THR A 1 789 ? 23.330 17.316 -9.257 1.00 95.94 789 THR A C 1
ATOM 6035 O O . THR A 1 789 ? 23.647 16.425 -10.045 1.00 95.94 789 THR A O 1
ATOM 6038 N N . VAL A 1 790 ? 22.995 18.545 -9.662 1.00 95.56 790 VAL A N 1
ATOM 6039 C CA . VAL A 1 790 ? 23.001 18.981 -11.067 1.00 95.56 790 VAL A CA 1
ATOM 6040 C C . VAL A 1 790 ? 24.393 18.825 -11.679 1.00 95.56 790 VAL A C 1
ATOM 6042 O O . VAL A 1 790 ? 24.494 18.308 -12.783 1.00 95.56 790 VAL A O 1
ATOM 6045 N N . GLU A 1 791 ? 25.461 19.155 -10.953 1.00 94.38 791 GLU A N 1
ATOM 6046 C CA . GLU A 1 791 ? 26.850 18.958 -11.387 1.00 94.38 791 GLU A CA 1
ATOM 6047 C C . GLU A 1 791 ? 27.157 17.490 -11.703 1.00 94.38 791 GLU A C 1
ATOM 6049 O O . GLU A 1 791 ? 27.760 17.182 -12.733 1.00 94.38 791 GLU A O 1
ATOM 6054 N N . VAL A 1 792 ? 26.706 16.556 -10.857 1.00 95.69 792 VAL A N 1
ATOM 6055 C CA . VAL A 1 792 ? 26.871 15.117 -11.114 1.00 95.69 792 VAL A CA 1
ATOM 6056 C C . VAL A 1 792 ? 26.066 14.689 -12.340 1.00 95.69 792 VAL A C 1
ATOM 6058 O O . VAL A 1 792 ? 26.583 13.953 -13.180 1.00 95.69 792 VAL A O 1
ATOM 6061 N N . LEU A 1 793 ? 24.820 15.150 -12.477 1.00 96.75 793 LEU A N 1
ATOM 6062 C CA . LEU A 1 793 ? 23.985 14.839 -13.642 1.00 96.75 793 LEU A CA 1
ATOM 6063 C C . LEU A 1 793 ? 24.584 15.411 -14.939 1.00 96.75 793 LEU A C 1
ATOM 6065 O O . LEU A 1 793 ? 24.594 14.723 -15.962 1.00 96.75 793 LEU A O 1
ATOM 6069 N N . ALA A 1 794 ? 25.128 16.626 -14.890 1.00 95.06 794 ALA A N 1
ATOM 6070 C CA . ALA A 1 794 ? 25.768 17.295 -16.016 1.00 95.06 794 ALA A CA 1
ATOM 6071 C C . ALA A 1 794 ? 27.080 16.621 -16.421 1.00 95.06 794 ALA A C 1
ATOM 6073 O O . ALA A 1 794 ? 27.298 16.362 -17.604 1.00 95.06 794 ALA A O 1
ATOM 6074 N N . LYS A 1 795 ? 27.906 16.221 -15.445 1.00 95.38 795 LYS A N 1
ATOM 6075 C CA . LYS A 1 795 ? 29.157 15.484 -15.677 1.00 95.38 795 LYS A CA 1
ATOM 6076 C C . LYS A 1 795 ? 28.962 14.227 -16.531 1.00 95.38 795 LYS A C 1
ATOM 6078 O O . LYS A 1 795 ? 29.832 13.899 -17.331 1.00 95.38 795 LYS A O 1
ATOM 6083 N N . TYR A 1 796 ? 27.845 13.522 -16.357 1.00 95.88 796 TYR A N 1
ATOM 6084 C CA . TYR A 1 796 ? 27.531 12.303 -17.112 1.00 95.88 796 TYR A CA 1
ATOM 6085 C C . TYR A 1 796 ? 26.574 12.541 -18.293 1.00 95.88 796 TYR A C 1
ATOM 6087 O O . TYR A 1 796 ? 26.094 11.582 -18.897 1.00 95.88 796 TYR A O 1
ATOM 6095 N N . GLY A 1 797 ? 26.292 13.802 -18.643 1.00 95.31 797 GLY A N 1
ATOM 6096 C CA . GLY A 1 797 ? 25.459 14.162 -19.791 1.00 95.31 797 GLY A CA 1
ATOM 6097 C C . GLY A 1 797 ? 23.986 13.775 -19.644 1.00 95.31 797 GLY A C 1
ATOM 6098 O O . GLY A 1 797 ? 23.323 13.514 -20.646 1.00 95.31 797 GLY A O 1
ATOM 6099 N N . LEU A 1 798 ? 23.463 13.686 -18.415 1.00 96.94 798 LEU A N 1
ATOM 6100 C CA . LEU A 1 798 ? 22.037 13.443 -18.155 1.00 96.94 798 LEU A CA 1
ATOM 6101 C C . LEU A 1 798 ? 21.223 14.740 -18.219 1.00 96.94 798 LEU A C 1
ATOM 6103 O O . LEU A 1 798 ? 20.066 14.718 -18.642 1.00 96.94 798 LEU A O 1
ATOM 6107 N N . VAL A 1 799 ? 21.831 15.854 -17.816 1.00 96.31 799 VAL A N 1
ATOM 6108 C CA . VAL A 1 799 ? 21.263 17.206 -17.843 1.00 96.31 799 VAL A CA 1
ATOM 6109 C C . VAL A 1 799 ? 22.293 18.137 -18.475 1.00 96.31 799 VAL A C 1
ATOM 6111 O O . VAL A 1 799 ? 23.486 17.974 -18.249 1.00 96.31 799 VAL A O 1
ATOM 6114 N N . GLN A 1 800 ? 21.846 19.092 -19.276 1.00 94.94 800 GLN A N 1
ATOM 6115 C CA . GLN A 1 800 ? 22.670 20.183 -19.777 1.00 94.94 800 GLN A CA 1
ATOM 6116 C C . GLN A 1 800 ? 22.245 21.472 -19.083 1.00 94.94 800 GLN A C 1
ATOM 6118 O O . GLN A 1 800 ? 21.050 21.698 -18.882 1.00 94.94 800 GLN A O 1
ATOM 6123 N N . THR A 1 801 ? 23.225 22.298 -18.734 1.00 93.00 801 THR A N 1
ATOM 6124 C CA . THR A 1 801 ? 22.994 23.641 -18.208 1.00 93.00 801 THR A CA 1
ATOM 6125 C C . THR A 1 801 ? 23.426 24.700 -19.216 1.00 93.00 801 THR A C 1
ATOM 6127 O O . THR A 1 801 ? 24.268 24.429 -20.076 1.00 93.00 801 THR A O 1
ATOM 6130 N N . ASP A 1 802 ? 22.848 25.895 -19.126 1.00 88.81 802 ASP A N 1
ATOM 6131 C CA . ASP A 1 802 ? 23.348 27.074 -19.840 1.00 88.81 802 ASP A CA 1
ATOM 6132 C C . ASP A 1 802 ? 24.677 27.577 -19.241 1.00 88.81 802 ASP A C 1
ATOM 6134 O O . ASP A 1 802 ? 25.184 27.031 -18.256 1.00 88.81 802 ASP A O 1
ATOM 6138 N N . GLU A 1 803 ? 25.255 28.623 -19.842 1.00 80.12 803 GLU A N 1
ATOM 6139 C CA . GLU A 1 803 ? 26.536 29.218 -19.418 1.00 80.12 803 GLU A CA 1
ATOM 6140 C C . GLU A 1 803 ? 26.512 29.707 -17.961 1.00 80.12 803 GLU A C 1
ATOM 6142 O O . GLU A 1 803 ? 27.529 29.671 -17.271 1.00 80.12 803 GLU A O 1
ATOM 6147 N N . CYS A 1 804 ? 25.335 30.116 -17.479 1.00 76.31 804 CYS A N 1
ATOM 6148 C CA . CYS A 1 804 ? 25.112 30.588 -16.115 1.00 76.31 804 CYS A CA 1
ATOM 6149 C C . CYS A 1 804 ? 24.752 29.466 -15.123 1.00 76.31 804 CYS A C 1
ATOM 6151 O O . CYS A 1 804 ? 24.632 29.734 -13.927 1.00 76.31 804 CYS A O 1
ATOM 6153 N N . GLY A 1 805 ? 24.550 28.226 -15.585 1.00 74.38 805 GLY A N 1
ATOM 6154 C CA . GLY A 1 805 ? 24.150 27.097 -14.740 1.00 74.38 805 GLY A CA 1
ATOM 6155 C C . GLY A 1 805 ? 22.697 27.145 -14.244 1.00 74.38 805 GLY A C 1
ATOM 6156 O O . GLY A 1 805 ? 22.350 26.416 -13.315 1.00 74.38 805 GLY A O 1
ATOM 6157 N N . PHE A 1 806 ? 21.860 28.015 -14.811 1.00 83.44 806 PHE A N 1
ATOM 6158 C CA . PHE A 1 806 ? 20.509 28.313 -14.347 1.00 83.44 806 PHE A CA 1
ATOM 6159 C C . PHE A 1 806 ? 19.436 27.486 -15.056 1.00 83.44 806 PHE A C 1
ATOM 6161 O O . PHE A 1 806 ? 18.557 26.931 -14.394 1.00 83.44 806 PHE A O 1
ATOM 6168 N N . VAL A 1 807 ? 19.495 27.398 -16.386 1.00 92.31 807 VAL A N 1
ATOM 6169 C CA . VAL A 1 807 ? 18.542 26.614 -17.186 1.00 92.31 807 VAL A CA 1
ATOM 6170 C C . VAL A 1 807 ? 18.927 25.142 -17.124 1.00 92.31 807 VAL A C 1
ATOM 6172 O O . VAL A 1 807 ? 20.098 24.803 -17.256 1.00 92.31 807 VAL A O 1
ATOM 6175 N N . LEU A 1 808 ? 17.946 24.260 -16.937 1.00 94.44 808 LEU A N 1
ATOM 6176 C CA . LEU A 1 808 ? 18.137 22.815 -16.833 1.00 94.44 808 LEU A CA 1
ATOM 6177 C C . LEU A 1 808 ? 17.395 22.117 -17.975 1.00 94.44 808 LEU A C 1
ATOM 6179 O O . LEU A 1 808 ? 16.166 22.044 -17.966 1.00 94.44 808 LEU A O 1
ATOM 6183 N N . ASP A 1 809 ? 18.132 21.554 -18.934 1.00 93.06 809 ASP A N 1
ATOM 6184 C CA . ASP A 1 809 ? 17.547 20.760 -20.017 1.00 93.06 809 ASP A CA 1
ATOM 6185 C C . ASP A 1 809 ? 17.932 19.284 -19.903 1.00 93.06 809 ASP A C 1
ATOM 6187 O O . ASP A 1 809 ? 19.108 18.911 -19.844 1.00 93.06 809 ASP A O 1
ATOM 6191 N N . SER A 1 810 ? 16.926 18.412 -19.873 1.00 93.88 810 SER A N 1
ATOM 6192 C CA . SER A 1 810 ? 17.157 16.972 -19.791 1.00 93.88 810 SER A CA 1
ATOM 6193 C C . SER A 1 810 ? 17.711 16.449 -21.107 1.00 93.88 810 SER A C 1
ATOM 6195 O O . SER A 1 810 ? 17.125 16.664 -22.165 1.00 93.88 810 SER A O 1
ATOM 6197 N N . GLN A 1 811 ? 18.776 15.660 -21.041 1.00 95.69 811 GLN A N 1
ATOM 6198 C CA . GLN A 1 811 ? 19.357 14.983 -22.195 1.00 95.69 811 GLN A CA 1
ATOM 6199 C C . GLN A 1 811 ? 18.778 13.573 -22.363 1.00 95.69 811 GLN A C 1
ATOM 6201 O O . GLN A 1 811 ? 18.071 13.054 -21.493 1.00 95.69 811 GLN A O 1
ATOM 6206 N N . VAL A 1 812 ? 19.069 12.912 -23.489 1.00 94.94 812 VAL A N 1
ATOM 6207 C CA . VAL A 1 812 ? 18.569 11.546 -23.750 1.00 94.94 812 VAL A CA 1
ATOM 6208 C C . VAL A 1 812 ? 18.885 10.563 -22.615 1.00 94.94 812 VAL A C 1
ATOM 6210 O O . VAL A 1 812 ? 17.967 9.845 -22.213 1.00 94.94 812 VAL A O 1
ATOM 6213 N N . PRO A 1 813 ? 20.103 10.532 -22.037 1.00 96.19 813 PRO A N 1
ATOM 6214 C CA . PRO A 1 813 ? 20.410 9.644 -20.918 1.00 96.19 813 PRO A CA 1
ATOM 6215 C C . PRO A 1 813 ? 19.517 9.916 -19.698 1.00 96.19 813 PRO A C 1
ATOM 6217 O O . PRO A 1 813 ? 18.976 8.978 -19.113 1.00 96.19 813 PRO A O 1
ATOM 6220 N N . GLY A 1 814 ? 19.289 11.192 -19.363 1.00 95.69 814 GLY A N 1
ATOM 6221 C CA . GLY A 1 814 ? 18.420 11.601 -18.258 1.00 95.69 814 GLY A CA 1
ATOM 6222 C C . GLY A 1 814 ? 16.961 11.189 -18.472 1.00 95.69 814 GLY A C 1
ATOM 6223 O O . GLY A 1 814 ? 16.346 10.597 -17.579 1.00 95.69 814 GLY A O 1
ATOM 6224 N N . ARG A 1 815 ? 16.428 11.389 -19.687 1.00 94.50 815 ARG A N 1
ATOM 6225 C CA . ARG A 1 815 ? 15.075 10.935 -20.063 1.00 94.50 815 ARG A CA 1
ATOM 6226 C C . ARG A 1 815 ? 14.934 9.416 -19.995 1.00 94.50 815 ARG A C 1
ATOM 6228 O O . ARG A 1 815 ? 13.944 8.910 -19.469 1.00 94.50 815 ARG A O 1
ATOM 6235 N N . LEU A 1 816 ? 15.925 8.671 -20.487 1.00 94.12 816 LEU A N 1
ATOM 6236 C CA . LEU A 1 816 ? 15.917 7.207 -20.433 1.00 94.12 816 LEU A CA 1
ATOM 6237 C C . LEU A 1 816 ? 15.972 6.691 -18.993 1.00 94.12 816 LEU A C 1
ATOM 6239 O O . LEU A 1 816 ? 15.177 5.817 -18.641 1.00 94.12 816 LEU A O 1
ATOM 6243 N N . MET A 1 817 ? 16.829 7.275 -18.152 1.00 94.50 817 MET A N 1
ATOM 6244 C CA . MET A 1 817 ? 16.907 6.965 -16.724 1.00 94.50 817 MET A CA 1
ATOM 6245 C C . MET A 1 817 ? 15.550 7.158 -16.032 1.00 94.50 817 MET A C 1
ATOM 6247 O O . MET A 1 817 ? 15.079 6.263 -15.323 1.00 94.50 817 MET A O 1
ATOM 6251 N N . ALA A 1 818 ? 14.880 8.285 -16.299 1.00 92.12 818 ALA A N 1
ATOM 6252 C CA . ALA A 1 818 ? 13.564 8.596 -15.748 1.00 92.12 818 ALA A CA 1
ATOM 6253 C C . ALA A 1 818 ? 12.473 7.628 -16.243 1.00 92.12 818 ALA A C 1
ATOM 6255 O O . ALA A 1 818 ? 11.731 7.073 -15.430 1.00 92.12 818 ALA A O 1
ATOM 6256 N N . HIS A 1 819 ? 12.397 7.376 -17.555 1.00 88.31 819 HIS A N 1
ATOM 6257 C CA . HIS A 1 819 ? 11.383 6.513 -18.174 1.00 88.31 819 HIS A CA 1
ATOM 6258 C C . HIS A 1 819 ? 11.519 5.036 -17.779 1.00 88.31 819 HIS A C 1
ATOM 6260 O O . HIS A 1 819 ? 10.517 4.315 -17.685 1.00 88.31 819 HIS A O 1
ATOM 6266 N N . HIS A 1 820 ? 12.750 4.567 -17.567 1.00 89.19 820 HIS A N 1
ATOM 6267 C CA . HIS A 1 820 ? 13.054 3.171 -17.263 1.00 89.19 820 HIS A CA 1
ATOM 6268 C C . HIS A 1 820 ? 13.284 2.892 -15.771 1.00 89.19 820 HIS A C 1
ATOM 6270 O O . HIS A 1 820 ? 13.520 1.735 -15.433 1.00 89.19 820 HIS A O 1
ATOM 6276 N N . TYR A 1 821 ? 13.149 3.876 -14.871 1.00 90.12 821 TYR A N 1
ATOM 6277 C CA . TYR A 1 821 ? 13.349 3.677 -13.423 1.00 90.12 821 TYR A CA 1
ATOM 6278 C C . TYR A 1 821 ? 14.723 3.085 -13.100 1.00 90.12 821 TYR A C 1
ATOM 6280 O O . TYR A 1 821 ? 14.835 2.099 -12.367 1.00 90.12 821 TYR A O 1
ATOM 6288 N N . ILE A 1 822 ? 15.755 3.661 -13.711 1.00 92.81 822 ILE A N 1
ATOM 6289 C CA . ILE A 1 822 ? 17.142 3.237 -13.523 1.00 92.81 822 ILE A CA 1
ATOM 6290 C C . ILE A 1 822 ? 17.777 4.107 -12.445 1.00 92.81 822 ILE A C 1
ATOM 6292 O O . ILE A 1 822 ? 17.573 5.323 -12.430 1.00 92.81 822 ILE A O 1
ATOM 6296 N N . ARG A 1 823 ? 18.525 3.488 -11.530 1.00 93.12 823 ARG A N 1
ATOM 6297 C CA . ARG A 1 823 ? 19.274 4.222 -10.501 1.00 93.12 823 ARG A CA 1
ATOM 6298 C C . ARG A 1 823 ? 20.450 4.976 -11.106 1.00 93.12 823 ARG A C 1
ATOM 6300 O O . ARG A 1 823 ? 21.027 4.518 -12.094 1.00 93.12 823 ARG A O 1
ATOM 6307 N N . LEU A 1 824 ? 20.852 6.093 -10.495 1.00 95.44 824 LEU A N 1
ATOM 6308 C CA . LEU A 1 824 ? 21.938 6.913 -11.034 1.00 95.44 824 LEU A CA 1
ATOM 6309 C C . LEU A 1 824 ? 23.252 6.120 -11.202 1.00 95.44 824 LEU A C 1
ATOM 6311 O O . LEU A 1 824 ? 23.823 6.192 -12.290 1.00 95.44 824 LEU A O 1
ATOM 6315 N N . PRO A 1 825 ? 23.715 5.301 -10.229 1.00 95.62 825 PRO A N 1
ATOM 6316 C CA . PRO A 1 825 ? 24.932 4.502 -10.406 1.00 95.62 825 PRO A CA 1
ATOM 6317 C C . PRO A 1 825 ? 24.855 3.528 -11.589 1.00 95.62 825 PRO A C 1
ATOM 6319 O O . PRO A 1 825 ? 25.813 3.394 -12.347 1.00 95.62 825 PRO A O 1
ATOM 6322 N N . THR A 1 826 ? 23.702 2.886 -11.798 1.00 96.00 826 THR A N 1
ATOM 6323 C CA . THR A 1 826 ? 23.490 1.988 -12.942 1.00 96.00 826 THR A CA 1
ATOM 6324 C C . THR A 1 826 ? 23.493 2.757 -14.257 1.00 96.00 826 THR A C 1
ATOM 6326 O O . THR A 1 826 ? 24.110 2.311 -15.220 1.00 96.00 826 THR A O 1
ATOM 6329 N N . MET A 1 827 ? 22.860 3.933 -14.309 1.00 96.88 827 MET A N 1
ATOM 6330 C CA . MET A 1 827 ? 22.873 4.766 -15.513 1.00 96.88 827 MET A CA 1
ATOM 6331 C C . MET A 1 827 ? 24.284 5.258 -15.853 1.00 96.88 827 MET A C 1
ATOM 6333 O O . MET A 1 827 ? 24.668 5.240 -17.018 1.00 96.88 827 MET A O 1
ATOM 6337 N N . ILE A 1 828 ? 25.079 5.629 -14.847 1.00 96.06 828 ILE A N 1
ATOM 6338 C CA . ILE A 1 828 ? 26.495 5.978 -15.022 1.00 96.06 828 ILE A CA 1
ATOM 6339 C C . ILE A 1 828 ? 27.265 4.801 -15.635 1.00 96.06 828 ILE A C 1
ATOM 6341 O O . ILE A 1 828 ? 28.033 4.997 -16.575 1.00 96.06 828 ILE A O 1
ATOM 6345 N N . ASN A 1 829 ? 27.023 3.573 -15.165 1.00 94.81 829 ASN A N 1
ATOM 6346 C CA . ASN A 1 829 ? 27.642 2.384 -15.753 1.00 94.81 829 ASN A CA 1
ATOM 6347 C C . ASN A 1 829 ? 27.229 2.186 -17.218 1.00 94.81 829 ASN A C 1
ATOM 6349 O O . ASN A 1 829 ? 28.084 1.833 -18.017 1.00 94.81 829 ASN A O 1
ATOM 6353 N N . ILE A 1 830 ? 25.965 2.453 -17.580 1.00 95.50 830 ILE A N 1
ATOM 6354 C CA . ILE A 1 830 ? 25.476 2.397 -18.973 1.00 95.50 830 ILE A CA 1
ATOM 6355 C C . ILE A 1 830 ? 26.175 3.443 -19.851 1.00 95.50 830 ILE A C 1
ATOM 6357 O O . ILE A 1 830 ? 26.581 3.126 -20.966 1.00 95.50 830 ILE A O 1
ATOM 6361 N N . VAL A 1 831 ? 26.333 4.674 -19.354 1.00 94.44 831 VAL A N 1
ATOM 6362 C CA . VAL A 1 831 ? 26.997 5.767 -20.088 1.00 94.44 831 VAL A CA 1
ATOM 6363 C C . VAL A 1 831 ? 28.483 5.482 -20.317 1.00 94.44 831 VAL A C 1
ATOM 6365 O O . VAL A 1 831 ? 29.021 5.846 -21.358 1.00 94.44 831 VAL A O 1
ATOM 6368 N N . ASN A 1 832 ? 29.134 4.800 -19.374 1.00 93.00 832 ASN A N 1
ATOM 6369 C CA . ASN A 1 832 ? 30.560 4.479 -19.436 1.00 93.00 832 ASN A CA 1
ATOM 6370 C C . ASN A 1 832 ? 30.873 3.149 -20.146 1.00 93.00 832 ASN A C 1
ATOM 6372 O O . ASN A 1 832 ? 32.020 2.701 -20.110 1.00 93.00 832 ASN A O 1
ATOM 6376 N N . VAL A 1 833 ? 29.884 2.491 -20.761 1.00 89.25 833 VAL A N 1
ATOM 6377 C CA . VAL A 1 833 ? 30.121 1.256 -21.520 1.00 89.25 833 VAL A CA 1
ATOM 6378 C C . VAL A 1 833 ? 31.044 1.540 -22.716 1.00 89.25 833 VAL A C 1
ATOM 6380 O O . VAL A 1 833 ? 30.781 2.490 -23.456 1.00 89.25 833 VAL A O 1
ATOM 6383 N N . PRO A 1 834 ? 32.095 0.726 -22.940 1.00 81.94 834 PRO A N 1
ATOM 6384 C CA . PRO A 1 834 ? 32.964 0.864 -24.104 1.00 81.94 834 PRO A CA 1
ATOM 6385 C C . PRO A 1 834 ? 32.215 0.731 -25.434 1.00 81.94 834 PRO A C 1
ATOM 6387 O O . PRO A 1 834 ? 31.227 -0.001 -25.543 1.00 81.94 834 PRO A O 1
ATOM 6390 N N . ASP A 1 835 ? 32.739 1.382 -26.473 1.00 73.62 835 ASP A N 1
ATOM 6391 C CA . ASP A 1 835 ? 32.294 1.148 -27.846 1.00 73.62 835 ASP A CA 1
ATOM 6392 C C . ASP A 1 835 ? 32.449 -0.355 -28.192 1.00 73.62 835 ASP A C 1
ATOM 6394 O O . ASP A 1 835 ? 33.421 -0.996 -27.792 1.00 73.62 835 ASP A O 1
ATOM 6398 N N . HIS A 1 836 ? 31.476 -0.931 -28.911 1.00 77.25 836 HIS A N 1
ATOM 6399 C CA . HIS A 1 836 ? 31.414 -2.359 -29.294 1.00 77.25 836 HIS A CA 1
ATOM 6400 C C . HIS A 1 836 ? 31.122 -3.384 -28.180 1.00 77.25 836 HIS A C 1
ATOM 6402 O O . HIS A 1 836 ? 31.520 -4.546 -28.288 1.00 77.25 836 HIS A O 1
ATOM 6408 N N . ALA A 1 837 ? 30.386 -3.004 -27.135 1.00 86.06 837 ALA A N 1
ATOM 6409 C CA . ALA A 1 837 ? 30.026 -3.921 -26.054 1.00 86.06 837 ALA A CA 1
ATOM 6410 C C . ALA A 1 837 ? 29.368 -5.235 -26.531 1.00 86.06 837 ALA A C 1
ATOM 6412 O O . ALA A 1 837 ? 28.343 -5.261 -27.231 1.00 86.06 837 ALA A O 1
ATOM 6413 N N . SER A 1 838 ? 29.971 -6.346 -26.113 1.00 90.06 838 SER A N 1
ATOM 6414 C CA . SER A 1 838 ? 29.544 -7.702 -26.443 1.00 90.06 838 SER A CA 1
ATOM 6415 C C . SER A 1 838 ? 28.430 -8.186 -25.509 1.00 90.06 838 SER A C 1
ATOM 6417 O O . SER A 1 838 ? 28.203 -7.628 -24.438 1.00 90.06 838 SER A O 1
ATOM 6419 N N . MET A 1 839 ? 27.727 -9.260 -25.884 1.00 89.81 839 MET A N 1
ATOM 6420 C CA . MET A 1 839 ? 26.661 -9.837 -25.052 1.00 89.81 839 MET A CA 1
ATOM 6421 C C . MET A 1 839 ? 27.114 -10.150 -23.601 1.00 89.81 839 MET A C 1
ATOM 6423 O O . MET A 1 839 ? 26.371 -9.798 -22.682 1.00 89.81 839 MET A O 1
ATOM 6427 N N . PRO A 1 840 ? 28.309 -10.736 -23.349 1.00 91.00 840 PRO A N 1
ATOM 6428 C CA . PRO A 1 840 ? 28.868 -10.867 -21.997 1.00 91.00 840 PRO A CA 1
ATOM 6429 C C . PRO A 1 840 ? 29.042 -9.549 -21.240 1.00 91.00 840 PRO A C 1
ATOM 6431 O O . PRO A 1 840 ? 28.719 -9.505 -20.056 1.00 91.00 840 PRO A O 1
ATOM 6434 N N . ASP A 1 841 ? 29.501 -8.483 -21.901 1.00 91.06 841 ASP A N 1
ATOM 6435 C CA . ASP A 1 841 ? 29.713 -7.178 -21.258 1.00 91.06 841 ASP A CA 1
ATOM 6436 C C . ASP A 1 841 ? 28.380 -6.582 -20.793 1.00 91.06 841 ASP A C 1
ATOM 6438 O O . ASP A 1 841 ? 28.254 -6.094 -19.670 1.00 91.06 841 ASP A O 1
ATOM 6442 N N . LEU A 1 842 ? 27.343 -6.690 -21.634 1.00 93.31 842 LEU A N 1
ATOM 6443 C CA . LEU A 1 842 ? 25.995 -6.237 -21.286 1.00 93.31 842 LEU A CA 1
ATOM 6444 C C . LEU A 1 842 ? 25.398 -7.060 -20.133 1.00 93.31 842 LEU A C 1
ATOM 6446 O O . LEU A 1 842 ? 24.716 -6.512 -19.266 1.00 93.31 842 LEU A O 1
ATOM 6450 N N . LEU A 1 843 ? 25.657 -8.371 -20.103 1.00 93.12 843 LEU A N 1
ATOM 6451 C CA . LEU A 1 843 ? 25.239 -9.252 -19.009 1.00 93.12 843 LEU A CA 1
ATOM 6452 C C . LEU A 1 843 ? 25.961 -8.927 -17.699 1.00 93.12 843 LEU A C 1
ATOM 6454 O O . LEU A 1 843 ? 25.320 -8.930 -16.649 1.00 93.12 843 LEU A O 1
ATOM 6458 N N . ASP A 1 844 ? 27.265 -8.645 -17.745 1.00 92.06 844 ASP A N 1
ATOM 6459 C CA . ASP A 1 844 ? 28.047 -8.243 -16.571 1.00 92.06 844 ASP A CA 1
ATOM 6460 C C . ASP A 1 844 ? 27.571 -6.886 -16.033 1.00 92.06 844 ASP A C 1
ATOM 6462 O O . ASP A 1 844 ? 27.382 -6.742 -14.824 1.00 92.06 844 ASP A O 1
ATOM 6466 N N . LEU A 1 845 ? 27.238 -5.934 -16.913 1.00 94.06 845 LEU A N 1
ATOM 6467 C CA . LEU A 1 845 ? 26.618 -4.669 -16.513 1.00 94.06 845 LEU A CA 1
ATOM 6468 C C . LEU A 1 845 ? 25.294 -4.895 -15.778 1.00 94.06 845 LEU A C 1
ATOM 6470 O O . LEU A 1 845 ? 25.101 -4.352 -14.687 1.00 94.06 845 LEU A O 1
ATOM 6474 N N . ILE A 1 846 ? 24.395 -5.719 -16.332 1.00 95.00 846 ILE A N 1
ATOM 6475 C CA . ILE A 1 846 ? 23.142 -6.083 -15.652 1.00 95.00 846 ILE A CA 1
ATOM 6476 C C . ILE A 1 846 ? 23.461 -6.727 -14.299 1.00 95.00 846 ILE A C 1
ATOM 6478 O O . ILE A 1 846 ? 22.897 -6.330 -13.285 1.00 95.00 846 ILE A O 1
ATOM 6482 N N . ALA A 1 847 ? 24.400 -7.670 -14.242 1.00 93.94 847 ALA A N 1
ATOM 6483 C CA . ALA A 1 847 ? 24.754 -8.367 -13.009 1.00 93.94 847 ALA A CA 1
ATOM 6484 C C . ALA A 1 847 ? 25.334 -7.451 -11.913 1.00 93.94 847 ALA A C 1
ATOM 6486 O O . ALA A 1 847 ? 25.175 -7.744 -10.726 1.00 93.94 847 ALA A O 1
ATOM 6487 N N . ARG A 1 848 ? 25.978 -6.342 -12.292 1.00 93.06 848 ARG A N 1
ATOM 6488 C CA . ARG A 1 848 ? 26.553 -5.329 -11.386 1.00 93.06 848 ARG A CA 1
ATOM 6489 C C . ARG A 1 848 ? 25.637 -4.136 -11.114 1.00 93.06 848 ARG A C 1
ATOM 6491 O O . ARG A 1 848 ? 26.047 -3.207 -10.423 1.00 93.06 848 ARG A O 1
ATOM 6498 N N . SER A 1 849 ? 24.429 -4.139 -11.664 1.00 93.69 849 SER A N 1
ATOM 6499 C CA . SER A 1 849 ? 23.487 -3.029 -11.534 1.00 93.69 849 SER A CA 1
ATOM 6500 C C . SER A 1 849 ? 23.026 -2.839 -10.083 1.00 93.69 849 SER A C 1
ATOM 6502 O O . SER A 1 849 ? 22.776 -3.807 -9.358 1.00 93.69 849 SER A O 1
ATOM 6504 N N . ASP A 1 850 ? 22.890 -1.584 -9.653 1.00 91.44 850 ASP A N 1
ATOM 6505 C CA . ASP A 1 850 ? 22.579 -1.223 -8.263 1.00 91.44 850 ASP A CA 1
ATOM 6506 C C . ASP A 1 850 ? 21.153 -1.628 -7.842 1.00 91.44 850 ASP A C 1
ATOM 6508 O O . ASP A 1 850 ? 20.860 -1.830 -6.661 1.00 91.44 850 ASP A O 1
ATOM 6512 N N . GLU A 1 851 ? 20.273 -1.865 -8.816 1.00 89.69 851 GLU A N 1
ATOM 6513 C CA . GLU A 1 851 ? 18.954 -2.469 -8.632 1.00 89.69 851 GLU A CA 1
ATOM 6514 C C . GLU A 1 851 ? 19.027 -3.856 -7.961 1.00 89.69 851 GLU A C 1
ATOM 6516 O O . GLU A 1 851 ? 18.055 -4.295 -7.342 1.00 89.69 851 GLU A O 1
ATOM 6521 N N . PHE A 1 852 ? 20.173 -4.541 -8.055 1.00 89.75 852 PHE A N 1
ATOM 6522 C CA . PHE A 1 852 ? 20.417 -5.851 -7.450 1.00 89.75 852 PHE A CA 1
ATOM 6523 C C . PHE A 1 852 ? 21.298 -5.808 -6.197 1.00 89.75 852 PHE A C 1
ATOM 6525 O O . PHE A 1 852 ? 21.689 -6.864 -5.699 1.00 89.75 852 PHE A O 1
ATOM 6532 N N . SER A 1 853 ? 21.571 -4.624 -5.641 1.00 83.56 853 SER A N 1
ATOM 6533 C CA . SER A 1 853 ? 22.363 -4.443 -4.408 1.00 83.56 853 SER A CA 1
ATOM 6534 C C . SER A 1 853 ? 21.862 -5.271 -3.206 1.00 83.56 853 SER A C 1
ATOM 6536 O O . SER A 1 853 ? 22.648 -5.632 -2.322 1.00 83.56 853 SER A O 1
ATOM 6538 N N . GLY A 1 854 ? 20.575 -5.640 -3.195 1.00 72.81 854 GLY A N 1
ATOM 6539 C CA . GLY A 1 854 ? 19.973 -6.530 -2.200 1.00 72.81 854 GLY A CA 1
ATOM 6540 C C . GLY A 1 854 ? 20.237 -8.022 -2.386 1.00 72.81 854 GLY A C 1
ATOM 6541 O O . GLY A 1 854 ? 20.083 -8.786 -1.435 1.00 72.81 854 GLY A O 1
ATOM 6542 N N . ILE A 1 855 ? 20.692 -8.483 -3.550 1.00 82.56 855 ILE A N 1
ATOM 6543 C CA . ILE A 1 855 ? 20.992 -9.902 -3.769 1.00 82.56 855 ILE A CA 1
ATOM 6544 C C . ILE A 1 855 ? 22.374 -10.220 -3.186 1.00 82.56 855 ILE A C 1
ATOM 6546 O O . ILE A 1 855 ? 23.370 -9.578 -3.502 1.00 82.56 855 ILE A O 1
ATOM 6550 N N . LYS A 1 856 ? 22.464 -11.254 -2.338 1.00 80.69 856 LYS A N 1
ATOM 6551 C CA . LYS A 1 856 ? 23.737 -11.737 -1.771 1.00 80.69 856 LYS A CA 1
ATOM 6552 C C . LYS A 1 856 ? 24.015 -13.191 -2.110 1.00 80.69 856 LYS A C 1
ATOM 6554 O O . LYS A 1 856 ? 23.106 -14.005 -2.275 1.00 80.69 856 LYS A O 1
ATOM 6559 N N . LEU A 1 857 ? 25.301 -13.525 -2.156 1.00 82.12 857 LEU A N 1
ATOM 6560 C CA . LEU A 1 857 ? 25.790 -14.892 -2.300 1.00 82.12 857 LEU A CA 1
ATOM 6561 C C . LEU A 1 857 ? 25.829 -15.593 -0.933 1.00 82.12 857 LEU A C 1
ATOM 6563 O O . LEU A 1 857 ? 26.620 -15.219 -0.062 1.00 82.12 857 LEU A O 1
ATOM 6567 N N . ARG A 1 858 ? 25.000 -16.627 -0.743 1.00 81.38 858 ARG A N 1
ATOM 6568 C CA . ARG A 1 858 ? 24.983 -17.435 0.490 1.00 81.38 858 ARG A CA 1
ATOM 6569 C C . ARG A 1 858 ? 25.979 -18.597 0.412 1.00 81.38 858 ARG A C 1
ATOM 6571 O O . ARG A 1 858 ? 26.389 -19.006 -0.673 1.00 81.38 858 ARG A O 1
ATOM 6578 N N . ARG A 1 859 ? 26.420 -19.112 1.569 1.00 76.31 859 ARG A N 1
ATOM 6579 C CA . ARG A 1 859 ? 27.473 -20.151 1.650 1.00 76.31 859 ARG A CA 1
ATOM 6580 C C . ARG A 1 859 ? 27.038 -21.484 1.035 1.00 76.31 859 ARG A C 1
ATOM 6582 O O . ARG A 1 859 ? 27.822 -22.098 0.320 1.00 76.31 859 ARG A O 1
ATOM 6589 N N . ASP A 1 860 ? 25.808 -21.894 1.303 1.00 78.69 860 ASP A N 1
ATOM 6590 C CA . ASP A 1 860 ? 25.150 -23.104 0.801 1.00 78.69 860 ASP A CA 1
ATOM 6591 C C . ASP A 1 860 ? 24.928 -23.083 -0.720 1.00 78.69 860 ASP A C 1
ATOM 6593 O O . ASP A 1 860 ? 25.018 -24.116 -1.377 1.00 78.69 860 ASP A O 1
ATOM 6597 N N . GLN A 1 861 ? 24.754 -21.897 -1.303 1.00 84.81 861 GLN A N 1
ATOM 6598 C CA . GLN A 1 861 ? 24.535 -21.723 -2.743 1.00 84.81 861 GLN A CA 1
ATOM 6599 C C . GLN A 1 861 ? 25.814 -21.877 -3.578 1.00 84.81 861 GLN A C 1
ATOM 6601 O O . GLN A 1 861 ? 25.749 -22.230 -4.755 1.00 84.81 861 GLN A O 1
ATOM 6606 N N . LYS A 1 862 ? 26.998 -21.651 -2.988 1.00 87.31 862 LYS A N 1
ATOM 6607 C CA . LYS A 1 862 ? 28.276 -21.644 -3.727 1.00 87.31 862 LYS A CA 1
ATOM 6608 C C . LYS A 1 862 ? 28.547 -22.950 -4.466 1.00 87.31 862 LYS A C 1
ATOM 6610 O O . LYS A 1 862 ? 29.018 -22.915 -5.596 1.00 87.31 862 LYS A O 1
ATOM 6615 N N . LYS A 1 863 ? 28.256 -24.100 -3.846 1.00 88.44 863 LYS A N 1
ATOM 6616 C CA . LYS A 1 863 ? 28.504 -25.415 -4.461 1.00 88.44 863 LYS A CA 1
ATOM 6617 C C . LYS A 1 863 ? 27.666 -25.600 -5.729 1.00 88.44 863 LYS A C 1
ATOM 6619 O O . LYS A 1 863 ? 28.199 -26.049 -6.737 1.00 88.44 863 LYS A O 1
ATOM 6624 N N . ILE A 1 864 ? 26.392 -25.210 -5.669 1.00 88.94 864 ILE A N 1
ATOM 6625 C CA . ILE A 1 864 ? 25.447 -25.295 -6.788 1.00 88.94 864 ILE A CA 1
ATOM 6626 C C . ILE A 1 864 ? 25.891 -24.349 -7.910 1.00 88.94 864 ILE A C 1
ATOM 6628 O O . ILE A 1 864 ? 26.064 -24.781 -9.043 1.00 88.94 864 ILE A O 1
ATOM 6632 N N . LEU A 1 865 ? 26.190 -23.088 -7.586 1.00 89.50 865 LEU A N 1
ATOM 6633 C CA . LEU A 1 865 ? 26.615 -22.086 -8.572 1.00 89.50 865 LEU A CA 1
ATOM 6634 C C . LEU A 1 865 ? 27.952 -22.437 -9.242 1.00 89.50 865 LEU A C 1
ATOM 6636 O O . LEU A 1 865 ? 28.096 -22.256 -10.447 1.00 89.50 865 LEU A O 1
ATOM 6640 N N . ASN A 1 866 ? 28.915 -22.987 -8.494 1.00 89.88 866 ASN A N 1
ATOM 6641 C CA . ASN A 1 866 ? 30.174 -23.473 -9.065 1.00 89.88 866 ASN A CA 1
ATOM 6642 C C . ASN A 1 866 ? 29.945 -24.647 -10.033 1.00 89.88 866 ASN A C 1
ATOM 6644 O O . ASN A 1 866 ? 30.652 -24.751 -11.032 1.00 89.88 866 ASN A O 1
ATOM 6648 N N . ALA A 1 867 ? 28.992 -25.538 -9.731 1.00 88.12 867 ALA A N 1
ATOM 6649 C CA . ALA A 1 867 ? 28.649 -26.661 -10.601 1.00 88.12 867 ALA A CA 1
ATOM 6650 C C . ALA A 1 867 ? 27.969 -26.178 -11.889 1.00 88.12 867 ALA A C 1
ATOM 6652 O O . ALA A 1 867 ? 28.360 -26.609 -12.969 1.00 88.12 867 ALA A O 1
ATOM 6653 N N . ILE A 1 868 ? 27.034 -25.227 -11.779 1.00 88.19 868 ILE A N 1
ATOM 6654 C CA . ILE A 1 868 ? 26.375 -24.603 -12.933 1.00 88.19 868 ILE A CA 1
ATOM 6655 C C . ILE A 1 868 ? 27.407 -23.892 -13.818 1.00 88.19 868 ILE A C 1
ATOM 6657 O O . ILE A 1 868 ? 27.461 -24.161 -15.010 1.00 88.19 868 ILE A O 1
ATOM 6661 N N . ASN A 1 869 ? 28.299 -23.070 -13.248 1.00 89.38 869 ASN A N 1
ATOM 6662 C CA . ASN A 1 869 ? 29.307 -22.324 -14.020 1.00 89.38 869 ASN A CA 1
ATOM 6663 C C . ASN A 1 869 ? 30.262 -23.224 -14.831 1.00 89.38 869 ASN A C 1
ATOM 6665 O O . ASN A 1 869 ? 30.815 -22.785 -15.836 1.00 89.38 869 ASN A O 1
ATOM 6669 N N . LYS A 1 870 ? 30.473 -24.469 -14.378 1.00 85.75 870 LYS A N 1
ATOM 6670 C CA . LYS A 1 870 ? 31.289 -25.491 -15.057 1.00 85.75 870 LYS A CA 1
ATOM 6671 C C . LYS A 1 870 ? 30.468 -26.420 -15.963 1.00 85.75 870 LYS A C 1
ATOM 6673 O O . LYS A 1 870 ? 31.048 -27.270 -16.635 1.00 85.75 870 LYS A O 1
ATOM 6678 N N . GLY A 1 871 ? 29.141 -26.318 -15.938 1.00 80.94 871 GLY A N 1
ATOM 6679 C CA . GLY A 1 871 ? 28.240 -27.185 -16.686 1.00 80.94 871 GLY A CA 1
ATOM 6680 C C . GLY A 1 871 ? 28.257 -26.888 -18.185 1.00 80.94 871 GLY A C 1
ATOM 6681 O O . GLY A 1 871 ? 28.411 -25.745 -18.603 1.00 80.94 871 GLY A O 1
ATOM 6682 N N . GLN A 1 872 ? 28.028 -27.918 -19.003 1.00 69.88 872 GLN A N 1
ATOM 6683 C CA . GLN A 1 872 ? 27.999 -27.801 -20.471 1.00 69.88 872 GLN A CA 1
ATOM 6684 C C . GLN A 1 872 ? 26.808 -26.981 -21.011 1.00 69.88 872 GLN A C 1
ATOM 6686 O O . GLN A 1 872 ? 26.791 -26.631 -22.185 1.00 69.88 872 GLN A O 1
ATOM 6691 N N . GLY A 1 873 ? 25.805 -26.685 -20.174 1.00 68.31 873 GLY A N 1
ATOM 6692 C CA . GLY A 1 873 ? 24.603 -25.934 -20.557 1.00 68.31 873 GLY A CA 1
ATOM 6693 C C . GLY A 1 873 ? 24.714 -24.410 -20.430 1.00 68.31 873 GLY A C 1
ATOM 6694 O O . GLY A 1 873 ? 23.783 -23.710 -20.831 1.00 68.31 873 GLY A O 1
ATOM 6695 N N . VAL A 1 874 ? 25.810 -23.883 -19.872 1.00 78.62 874 VAL A N 1
ATOM 6696 C CA . VAL A 1 874 ? 26.019 -22.439 -19.677 1.00 78.62 874 VAL A CA 1
ATOM 6697 C C . VAL A 1 874 ? 26.706 -21.839 -20.902 1.00 78.62 874 VAL A C 1
ATOM 6699 O O . VAL A 1 874 ? 27.787 -22.276 -21.287 1.00 78.62 874 VAL A O 1
ATOM 6702 N N . ARG A 1 875 ? 26.090 -20.813 -21.506 1.00 85.19 875 ARG A N 1
ATOM 6703 C CA . ARG A 1 875 ? 26.631 -20.140 -22.700 1.00 85.19 875 ARG A CA 1
ATOM 6704 C C . ARG A 1 875 ? 27.858 -19.289 -22.378 1.00 85.19 875 ARG A C 1
ATOM 6706 O O . ARG A 1 875 ? 28.854 -19.360 -23.091 1.00 85.19 875 ARG A O 1
ATOM 6713 N N . PHE A 1 876 ? 27.772 -18.478 -21.324 1.00 88.94 876 PHE A N 1
ATOM 6714 C CA . PHE A 1 876 ? 28.862 -17.628 -20.861 1.00 88.94 876 PHE A CA 1
ATOM 6715 C C . PHE A 1 876 ? 29.200 -17.979 -19.416 1.00 88.94 876 PHE A C 1
ATOM 6717 O O . PHE A 1 876 ? 28.363 -17.849 -18.522 1.00 88.94 876 PHE A O 1
ATOM 6724 N N . SER A 1 877 ? 30.431 -18.422 -19.181 1.00 85.81 877 SER A N 1
ATOM 6725 C CA . SER A 1 877 ? 30.924 -18.693 -17.832 1.00 85.81 877 SER A CA 1
ATOM 6726 C C . SER A 1 877 ? 31.493 -17.420 -17.212 1.00 85.81 877 SER A C 1
ATOM 6728 O O . SER A 1 877 ? 32.103 -16.604 -17.898 1.00 85.81 877 SER A O 1
ATOM 6730 N N . VAL A 1 878 ? 31.365 -17.277 -15.894 1.00 85.88 878 VAL A N 1
ATOM 6731 C CA . VAL A 1 878 ? 32.114 -16.260 -15.143 1.00 85.88 878 VAL A CA 1
ATOM 6732 C C . VAL A 1 878 ? 33.593 -16.629 -15.203 1.00 85.88 878 VAL A C 1
ATOM 6734 O O . VAL A 1 878 ? 33.946 -17.756 -14.842 1.00 85.88 878 VAL A O 1
ATOM 6737 N N . THR A 1 879 ? 34.449 -15.704 -15.631 1.00 83.06 879 THR A N 1
ATOM 6738 C CA . THR A 1 879 ? 35.901 -15.899 -15.773 1.00 83.06 879 THR A CA 1
ATOM 6739 C C . THR A 1 879 ? 36.671 -15.130 -14.699 1.00 83.06 879 THR A C 1
ATOM 6741 O O . THR A 1 879 ? 36.131 -14.268 -14.001 1.00 83.06 879 THR A O 1
ATOM 6744 N N . ASP A 1 880 ? 37.933 -15.500 -14.491 1.00 75.94 880 ASP A N 1
ATOM 6745 C CA . ASP A 1 880 ? 38.852 -14.724 -13.656 1.00 75.94 880 ASP A CA 1
ATOM 6746 C C . ASP A 1 880 ? 39.491 -13.623 -14.524 1.00 75.94 880 ASP A C 1
ATOM 6748 O O . ASP A 1 880 ? 39.991 -13.958 -15.602 1.00 75.94 880 ASP A O 1
ATOM 6752 N N . PRO A 1 881 ? 39.533 -12.345 -14.094 1.00 72.94 881 PRO A N 1
ATOM 6753 C CA . PRO A 1 881 ? 40.238 -11.291 -14.826 1.00 72.94 881 PRO A CA 1
ATOM 6754 C C . PRO A 1 881 ? 41.696 -11.646 -15.156 1.00 72.94 881 PRO A C 1
ATOM 6756 O O . PRO A 1 881 ? 42.199 -11.267 -16.209 1.00 72.94 881 PRO A O 1
ATOM 6759 N N . ALA A 1 882 ? 42.367 -12.419 -14.293 1.00 73.25 882 ALA A N 1
ATOM 6760 C CA . ALA A 1 882 ? 43.734 -12.884 -14.526 1.00 73.25 882 ALA A CA 1
ATOM 6761 C C . ALA A 1 882 ? 43.819 -14.058 -15.522 1.00 73.25 882 ALA A C 1
ATOM 6763 O O . ALA A 1 882 ? 44.896 -14.354 -16.040 1.00 73.25 882 ALA A O 1
ATOM 6764 N N . LYS A 1 883 ? 42.707 -14.765 -15.777 1.00 75.56 883 LYS A N 1
ATOM 6765 C CA . LYS A 1 883 ? 42.617 -15.920 -16.691 1.00 75.56 883 LYS A CA 1
ATOM 6766 C C . LYS A 1 883 ? 41.294 -15.891 -17.482 1.00 75.56 883 LYS A C 1
ATOM 6768 O O . LYS A 1 883 ? 40.420 -16.726 -17.230 1.00 75.56 883 LYS A O 1
ATOM 6773 N N . PRO A 1 884 ? 41.158 -15.004 -18.488 1.00 69.25 884 PRO A N 1
ATOM 6774 C CA . PRO A 1 884 ? 39.894 -14.765 -19.197 1.00 69.25 884 PRO A CA 1
ATOM 6775 C C . PRO A 1 884 ? 39.341 -15.982 -19.949 1.00 69.25 884 PRO A C 1
ATOM 6777 O O . PRO A 1 884 ? 38.154 -16.044 -20.233 1.00 69.25 884 PRO A O 1
ATOM 6780 N N . GLN A 1 885 ? 40.189 -16.961 -20.276 1.00 71.38 885 GLN A N 1
ATOM 6781 C CA . GLN A 1 885 ? 39.799 -18.155 -21.036 1.00 71.38 885 GLN A CA 1
ATOM 6782 C C . GLN A 1 885 ? 39.333 -19.331 -20.163 1.00 71.38 885 GLN A C 1
ATOM 6784 O O . GLN A 1 885 ? 38.934 -20.364 -20.698 1.00 71.38 885 GLN A O 1
ATOM 6789 N N . LYS A 1 886 ? 39.399 -19.225 -18.828 1.00 74.75 886 LYS A N 1
ATOM 6790 C CA . LYS A 1 886 ? 38.975 -20.303 -17.923 1.00 74.75 886 LYS A CA 1
ATOM 6791 C C . LYS A 1 886 ? 37.831 -19.853 -17.030 1.00 74.75 886 LYS A C 1
ATOM 6793 O O . LYS A 1 886 ? 37.875 -18.781 -16.428 1.00 74.75 886 LYS A O 1
ATOM 6798 N N . ALA A 1 887 ? 36.833 -20.727 -16.897 1.00 78.56 887 ALA A N 1
ATOM 6799 C CA . ALA A 1 887 ? 35.759 -20.544 -15.936 1.00 78.56 887 ALA A CA 1
ATOM 6800 C C . ALA A 1 887 ? 36.339 -20.437 -14.518 1.00 78.56 887 ALA A C 1
ATOM 6802 O O . ALA A 1 887 ? 37.145 -21.266 -14.081 1.00 78.56 887 ALA A O 1
ATOM 6803 N N . LYS A 1 888 ? 35.906 -19.411 -13.792 1.00 82.31 888 LYS A N 1
ATOM 6804 C CA . LYS A 1 888 ? 36.270 -19.151 -12.406 1.00 82.31 888 LYS A CA 1
ATOM 6805 C C . LYS A 1 888 ? 35.882 -20.350 -11.543 1.00 82.31 888 LYS A C 1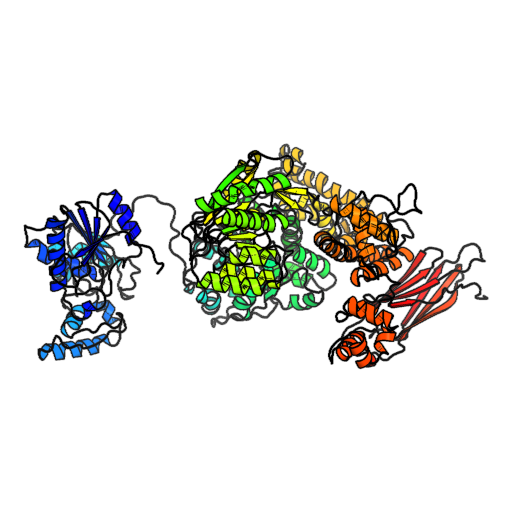
ATOM 6807 O O . LYS A 1 888 ? 34.727 -20.778 -11.527 1.00 82.31 888 LYS A O 1
ATOM 6812 N N . GLU A 1 889 ? 36.846 -20.888 -10.797 1.00 75.25 889 GLU A N 1
ATOM 6813 C CA . GLU A 1 889 ? 36.622 -22.088 -9.980 1.00 75.25 889 GLU A CA 1
ATOM 6814 C C . GLU A 1 889 ? 35.714 -21.841 -8.776 1.00 75.25 889 GLU A C 1
ATOM 6816 O O . GLU A 1 889 ? 35.007 -22.749 -8.332 1.00 75.25 889 GLU A O 1
ATOM 6821 N N . ARG A 1 890 ? 35.773 -20.626 -8.220 1.00 82.50 890 ARG A N 1
ATOM 6822 C CA . ARG A 1 890 ? 35.067 -20.242 -7.000 1.00 82.50 890 ARG A CA 1
ATOM 6823 C C . ARG A 1 890 ? 34.305 -18.948 -7.210 1.00 82.50 890 ARG A C 1
ATOM 6825 O O . ARG A 1 890 ? 34.895 -17.873 -7.275 1.00 82.50 890 ARG A O 1
ATOM 6832 N N . ILE A 1 891 ? 32.988 -19.059 -7.217 1.00 87.00 891 ILE A N 1
ATOM 6833 C CA . ILE A 1 891 ? 32.079 -17.921 -7.222 1.00 87.00 891 ILE A CA 1
ATOM 6834 C C . ILE A 1 891 ? 32.159 -17.189 -5.879 1.00 87.00 891 ILE A C 1
ATOM 6836 O O . ILE A 1 891 ? 32.044 -17.798 -4.805 1.00 87.00 891 ILE A O 1
ATOM 6840 N N . SER A 1 892 ? 32.423 -15.881 -5.937 1.00 86.19 892 SER A N 1
ATOM 6841 C CA . SER A 1 892 ? 32.768 -15.084 -4.755 1.00 86.19 892 SER A CA 1
ATOM 6842 C C . SER A 1 892 ? 31.906 -13.843 -4.566 1.00 86.19 892 SER A C 1
ATOM 6844 O O . SER A 1 892 ? 31.762 -13.408 -3.423 1.00 86.19 892 SER A O 1
ATOM 6846 N N . THR A 1 893 ? 31.300 -13.308 -5.629 1.00 88.88 893 THR A N 1
ATOM 6847 C CA . THR A 1 893 ? 30.515 -12.066 -5.566 1.00 88.88 893 THR A CA 1
ATOM 6848 C C . THR A 1 893 ? 29.020 -12.299 -5.814 1.00 88.88 893 THR A C 1
ATOM 6850 O O . THR A 1 893 ? 28.601 -13.354 -6.295 1.00 88.88 893 THR A O 1
ATOM 6853 N N . ALA A 1 894 ? 28.190 -11.313 -5.459 1.00 88.12 894 ALA A N 1
ATOM 6854 C CA . ALA A 1 894 ? 26.769 -11.318 -5.810 1.00 88.12 894 ALA A CA 1
ATOM 6855 C C . ALA A 1 894 ? 26.546 -11.138 -7.321 1.00 88.12 894 ALA A C 1
ATOM 6857 O O . ALA A 1 894 ? 25.676 -11.800 -7.879 1.00 88.12 894 ALA A O 1
ATOM 6858 N N . ALA A 1 895 ? 27.371 -10.317 -7.980 1.00 91.06 895 ALA A N 1
ATOM 6859 C CA . ALA A 1 895 ? 27.334 -10.140 -9.430 1.00 91.06 895 ALA A CA 1
ATOM 6860 C C . ALA A 1 895 ? 27.609 -11.466 -10.156 1.00 91.06 895 ALA A C 1
ATOM 6862 O O . ALA A 1 895 ? 26.831 -11.858 -11.018 1.00 91.06 895 ALA A O 1
ATOM 6863 N N . ASP A 1 896 ? 28.620 -12.231 -9.722 1.00 91.88 896 ASP A N 1
ATOM 6864 C CA . ASP A 1 896 ? 28.905 -13.563 -10.272 1.00 91.88 896 ASP A CA 1
ATOM 6865 C C . ASP A 1 896 ? 27.665 -14.479 -10.190 1.00 91.88 896 ASP A C 1
ATOM 6867 O O . ASP A 1 896 ? 27.333 -15.196 -11.133 1.00 91.88 896 ASP A O 1
ATOM 6871 N N . LYS A 1 897 ? 26.962 -14.456 -9.047 1.00 92.38 897 LYS A N 1
ATOM 6872 C CA . LYS A 1 897 ? 25.730 -15.226 -8.839 1.00 92.38 897 LYS A CA 1
ATOM 6873 C C . LYS A 1 897 ? 24.641 -14.797 -9.819 1.00 92.38 897 LYS A C 1
ATOM 6875 O O . LYS A 1 897 ? 24.029 -15.662 -10.435 1.00 92.38 897 LYS A O 1
ATOM 6880 N N . ILE A 1 898 ? 24.394 -13.496 -9.958 1.00 93.38 898 ILE A N 1
ATOM 6881 C CA . ILE A 1 898 ? 23.366 -12.961 -10.862 1.00 93.38 898 ILE A CA 1
ATOM 6882 C C . ILE A 1 898 ? 23.687 -13.335 -12.312 1.00 93.38 898 ILE A C 1
ATOM 6884 O O . ILE A 1 898 ? 22.814 -13.831 -13.020 1.00 93.38 898 ILE A O 1
ATOM 6888 N N . PHE A 1 899 ? 24.946 -13.186 -12.723 1.00 94.12 899 PHE A N 1
ATOM 6889 C CA . PHE A 1 899 ? 25.420 -13.551 -14.056 1.00 94.12 899 PHE A CA 1
ATOM 6890 C C . PHE A 1 899 ? 25.156 -15.030 -14.379 1.00 94.12 899 PHE A C 1
ATOM 6892 O O . PHE A 1 899 ? 24.648 -15.359 -15.455 1.00 94.12 899 PHE A O 1
ATOM 6899 N N . ILE A 1 900 ? 25.447 -15.926 -13.429 1.00 92.19 900 ILE A N 1
ATOM 6900 C CA . ILE A 1 900 ? 25.183 -17.365 -13.569 1.00 92.19 900 ILE A CA 1
ATOM 6901 C C . ILE A 1 900 ? 23.686 -17.648 -13.617 1.00 92.19 900 ILE A C 1
ATOM 6903 O O . ILE A 1 900 ? 23.250 -18.407 -14.474 1.00 92.19 900 ILE A O 1
ATOM 6907 N N . LEU A 1 901 ? 22.894 -17.037 -12.731 1.00 92.12 901 LEU A N 1
ATOM 6908 C CA . LEU A 1 901 ? 21.444 -17.236 -12.705 1.00 92.12 901 LEU A CA 1
ATOM 6909 C C . LEU A 1 901 ? 20.799 -16.825 -14.035 1.00 92.12 901 LEU A C 1
ATOM 6911 O O . LEU A 1 901 ? 19.956 -17.561 -14.543 1.00 92.12 901 LEU A O 1
ATOM 6915 N N . ILE A 1 902 ? 21.220 -15.703 -14.631 1.00 93.19 902 ILE A N 1
ATOM 6916 C CA . ILE A 1 902 ? 20.741 -15.291 -15.958 1.00 93.19 902 ILE A CA 1
ATOM 6917 C C . ILE A 1 902 ? 21.109 -16.348 -17.002 1.00 93.19 902 ILE A C 1
ATOM 6919 O O . ILE A 1 902 ? 20.232 -16.817 -17.723 1.00 93.19 902 ILE A O 1
ATOM 6923 N N . ASN A 1 903 ? 22.378 -16.759 -17.069 1.00 91.94 903 ASN A N 1
ATOM 6924 C CA . ASN A 1 903 ? 22.821 -17.762 -18.041 1.00 91.94 903 ASN A CA 1
ATOM 6925 C C . ASN A 1 903 ? 22.058 -19.085 -17.913 1.00 91.94 903 ASN A C 1
ATOM 6927 O O . ASN A 1 903 ? 21.655 -19.665 -18.921 1.00 91.94 903 ASN A O 1
ATOM 6931 N N . GLU A 1 904 ? 21.840 -19.521 -16.678 1.00 90.12 904 GLU A N 1
ATOM 6932 C CA . GLU A 1 904 ? 21.097 -20.727 -16.345 1.00 90.12 904 GLU A CA 1
ATOM 6933 C C . GLU A 1 904 ? 19.642 -20.640 -16.810 1.00 90.12 904 GLU A C 1
ATOM 6935 O O . GLU A 1 904 ? 19.118 -21.558 -17.437 1.00 90.12 904 GLU A O 1
ATOM 6940 N N . ALA A 1 905 ? 18.983 -19.508 -16.563 1.00 89.88 905 ALA A N 1
ATOM 6941 C CA . ALA A 1 905 ? 17.585 -19.313 -16.924 1.00 89.88 905 ALA A CA 1
ATOM 6942 C C . ALA A 1 905 ? 17.330 -19.303 -18.432 1.00 89.88 905 ALA A C 1
ATOM 6944 O O . ALA A 1 905 ? 16.243 -19.685 -18.868 1.00 89.88 905 ALA A O 1
ATOM 6945 N N . LEU A 1 906 ? 18.320 -18.849 -19.200 1.00 90.62 906 LEU A N 1
ATOM 6946 C CA . LEU A 1 906 ? 18.275 -18.767 -20.657 1.00 90.62 906 LEU A CA 1
ATOM 6947 C C . LEU A 1 906 ? 18.706 -20.073 -21.343 1.00 90.62 906 LEU A C 1
ATOM 6949 O O . LEU A 1 906 ? 18.559 -20.194 -22.559 1.00 90.62 906 LEU A O 1
ATOM 6953 N N . SER A 1 907 ? 19.215 -21.049 -20.584 1.00 88.44 907 SER A N 1
ATOM 6954 C CA . SER A 1 907 ? 19.653 -22.339 -21.113 1.00 88.44 907 SER A CA 1
ATOM 6955 C C . SER A 1 907 ? 18.485 -23.215 -21.592 1.00 88.44 907 SER A C 1
ATOM 6957 O O . SER A 1 907 ? 17.356 -23.175 -21.081 1.00 88.44 907 SER A O 1
ATOM 6959 N N . ASP A 1 908 ? 18.780 -24.075 -22.565 1.00 83.38 908 ASP A N 1
ATOM 6960 C CA . ASP A 1 908 ? 17.860 -25.103 -23.057 1.00 83.38 908 ASP A CA 1
ATOM 6961 C C . ASP A 1 908 ? 17.672 -26.240 -22.047 1.00 83.38 908 ASP A C 1
ATOM 6963 O O . ASP A 1 908 ? 16.621 -26.884 -22.022 1.00 83.38 908 ASP A O 1
ATOM 6967 N N . ARG A 1 909 ? 18.673 -26.474 -21.190 1.00 79.38 909 ARG A N 1
ATOM 6968 C CA . ARG A 1 909 ? 18.670 -27.522 -20.162 1.00 79.38 909 ARG A CA 1
ATOM 6969 C C . ARG A 1 909 ? 19.116 -26.942 -18.814 1.00 79.38 909 ARG A C 1
ATOM 6971 O O . ARG A 1 909 ? 20.211 -27.266 -18.356 1.00 79.38 909 ARG A O 1
ATOM 6978 N N . PRO A 1 910 ? 18.303 -26.068 -18.193 1.00 77.56 910 PRO A N 1
ATOM 6979 C CA . PRO A 1 910 ? 18.611 -25.546 -16.868 1.00 77.56 910 PRO A CA 1
ATOM 6980 C C . PRO A 1 910 ? 18.657 -26.699 -15.861 1.00 77.56 910 PRO A C 1
ATOM 6982 O O . PRO A 1 910 ? 17.839 -27.618 -15.915 1.00 77.56 910 PRO A O 1
ATOM 6985 N N . ALA A 1 911 ? 19.589 -26.648 -14.923 1.00 73.44 911 ALA A N 1
ATOM 6986 C CA . ALA A 1 911 ? 19.633 -27.551 -13.795 1.00 73.44 911 ALA A CA 1
ATOM 6987 C C . ALA A 1 911 ? 18.431 -27.292 -12.875 1.00 73.44 911 ALA A C 1
ATOM 6989 O O . ALA A 1 911 ? 18.258 -26.209 -12.313 1.00 73.44 911 ALA A O 1
ATOM 6990 N N . ASP A 1 912 ? 17.648 -28.334 -12.593 1.00 72.38 912 ASP A N 1
ATOM 6991 C CA . ASP A 1 912 ? 16.558 -28.286 -11.603 1.00 72.38 912 ASP A CA 1
ATOM 6992 C C . ASP A 1 912 ? 17.065 -28.262 -10.143 1.00 72.38 912 ASP A C 1
ATOM 6994 O O . ASP A 1 912 ? 16.353 -28.591 -9.197 1.00 72.38 912 ASP A O 1
ATOM 6998 N N . THR A 1 913 ? 18.313 -27.833 -9.943 1.00 78.06 913 THR A N 1
ATOM 6999 C CA . THR A 1 913 ? 19.009 -27.808 -8.650 1.00 78.06 913 THR A CA 1
ATOM 7000 C C . THR A 1 913 ? 18.860 -26.482 -7.904 1.00 78.06 913 THR A C 1
ATOM 7002 O O . THR A 1 913 ? 19.296 -26.374 -6.757 1.00 78.06 913 THR A O 1
ATOM 7005 N N . LEU A 1 914 ? 18.241 -25.468 -8.523 1.00 83.44 914 LEU A N 1
ATOM 7006 C CA . LEU A 1 914 ? 18.011 -24.181 -7.870 1.00 83.44 914 LEU A CA 1
ATOM 7007 C C . LEU A 1 914 ? 17.002 -24.313 -6.723 1.00 83.44 914 LEU A C 1
ATOM 7009 O O . LEU A 1 914 ? 15.873 -24.779 -6.905 1.00 83.44 914 LEU A O 1
ATOM 7013 N N . ASP A 1 915 ? 17.388 -23.826 -5.545 1.00 79.12 915 ASP A N 1
ATOM 7014 C CA . ASP A 1 915 ? 16.480 -23.698 -4.411 1.00 79.12 915 ASP A CA 1
ATOM 7015 C C . ASP A 1 915 ? 15.394 -22.630 -4.667 1.00 79.12 915 ASP A C 1
ATOM 7017 O O . ASP A 1 915 ? 15.491 -21.787 -5.566 1.00 79.12 915 ASP A O 1
ATOM 7021 N N . PHE A 1 916 ? 14.334 -22.647 -3.858 1.00 73.31 916 PHE A N 1
ATOM 7022 C CA . PHE A 1 916 ? 13.216 -21.708 -3.989 1.00 73.31 916 PHE A CA 1
ATOM 7023 C C . PHE A 1 916 ? 13.634 -20.231 -3.838 1.00 73.31 916 PHE A C 1
ATOM 7025 O O . PHE A 1 916 ? 13.051 -19.357 -4.476 1.00 73.31 916 PHE A O 1
ATOM 7032 N N . SER A 1 917 ? 14.654 -19.935 -3.025 1.00 73.94 917 SER A N 1
ATOM 7033 C CA . SER A 1 917 ? 15.162 -18.569 -2.849 1.00 73.94 917 SER A CA 1
ATOM 7034 C C . SER A 1 917 ? 15.863 -18.072 -4.112 1.00 73.94 917 SER A C 1
ATOM 7036 O O . SER A 1 917 ? 15.612 -16.946 -4.527 1.00 73.94 917 SER A O 1
ATOM 7038 N N . MET A 1 918 ? 16.704 -18.900 -4.734 1.00 83.12 918 MET A N 1
ATOM 7039 C CA . MET A 1 918 ? 17.389 -18.578 -5.987 1.00 83.12 918 MET A CA 1
ATOM 7040 C C . MET A 1 918 ? 16.406 -18.462 -7.148 1.00 83.12 918 MET A C 1
ATOM 7042 O O . MET A 1 918 ? 16.579 -17.590 -7.991 1.00 83.12 918 MET A O 1
ATOM 7046 N N . LYS A 1 919 ? 15.342 -19.277 -7.173 1.00 82.94 919 LYS A N 1
ATOM 7047 C CA . LYS A 1 919 ? 14.259 -19.135 -8.160 1.00 82.94 919 LYS A CA 1
ATOM 7048 C C . LYS A 1 919 ? 13.572 -17.770 -8.048 1.00 82.94 919 LYS A C 1
ATOM 7050 O O . LYS A 1 919 ? 13.369 -17.119 -9.062 1.00 82.94 919 LYS A O 1
ATOM 7055 N N . GLN A 1 920 ? 13.275 -17.297 -6.838 1.00 79.94 920 GLN A N 1
ATOM 7056 C CA . GLN A 1 920 ? 12.687 -15.963 -6.644 1.00 79.94 920 GLN A CA 1
ATOM 7057 C C . GLN A 1 920 ? 13.639 -14.824 -7.027 1.00 79.94 920 GLN A C 1
ATOM 7059 O O . GLN A 1 920 ? 13.226 -13.881 -7.698 1.00 79.94 920 GLN A O 1
ATOM 7064 N N . GLU A 1 921 ? 14.909 -14.915 -6.625 1.00 86.12 921 GLU A N 1
ATOM 7065 C CA . GLU A 1 921 ? 15.937 -13.945 -7.023 1.00 86.12 921 GLU A CA 1
ATOM 7066 C C . GLU A 1 921 ? 16.094 -13.915 -8.549 1.00 86.12 921 GLU A C 1
ATOM 7068 O O . GLU A 1 921 ? 16.187 -12.843 -9.137 1.00 86.12 921 GLU A O 1
ATOM 7073 N N . LEU A 1 922 ? 16.055 -15.077 -9.204 1.00 89.12 922 LEU A N 1
ATOM 7074 C CA . LEU A 1 922 ? 16.110 -15.182 -10.656 1.00 89.12 922 LEU A CA 1
ATOM 7075 C C . LEU A 1 922 ? 14.918 -14.488 -11.332 1.00 89.12 922 LEU A C 1
ATOM 7077 O O . LEU A 1 922 ? 15.117 -13.709 -12.259 1.00 89.12 922 LEU A O 1
ATOM 7081 N N . GLU A 1 923 ? 13.691 -14.724 -10.868 1.00 85.12 923 GLU A N 1
ATOM 7082 C CA . GLU A 1 923 ? 12.492 -14.049 -11.390 1.00 85.12 923 GLU A CA 1
ATOM 7083 C C . GLU A 1 923 ? 12.616 -12.519 -11.307 1.00 85.12 923 GLU A C 1
ATOM 7085 O O . GLU A 1 923 ? 12.318 -11.798 -12.266 1.00 85.12 923 GLU A O 1
ATOM 7090 N N . GLN A 1 924 ? 13.124 -12.019 -10.177 1.00 84.38 924 GLN A N 1
ATOM 7091 C CA . GLN A 1 924 ? 13.404 -10.599 -9.982 1.00 84.38 924 GLN A CA 1
ATOM 7092 C C . GLN A 1 924 ? 14.471 -10.093 -10.962 1.00 84.38 924 GLN A C 1
ATOM 7094 O O . GLN A 1 924 ? 14.277 -9.052 -11.596 1.00 84.38 924 GLN A O 1
ATOM 7099 N N . VAL A 1 925 ? 15.573 -10.832 -11.113 1.00 91.19 925 VAL A N 1
ATOM 7100 C CA . VAL A 1 925 ? 16.671 -10.504 -12.030 1.00 91.19 925 VAL A CA 1
ATOM 7101 C C . VAL A 1 925 ? 16.194 -10.444 -13.476 1.00 91.19 925 VAL A C 1
ATOM 7103 O O . VAL A 1 925 ? 16.530 -9.494 -14.173 1.00 91.19 925 VAL A O 1
ATOM 7106 N N . LEU A 1 926 ? 15.372 -11.391 -13.931 1.00 91.06 926 LEU A N 1
ATOM 7107 C CA . LEU A 1 926 ? 14.853 -11.389 -15.301 1.00 91.06 926 LEU A CA 1
ATOM 7108 C C . LEU A 1 926 ? 13.931 -10.186 -15.554 1.00 91.06 926 LEU A C 1
ATOM 7110 O O . LEU A 1 926 ? 14.093 -9.491 -16.559 1.00 91.06 926 LEU A O 1
ATOM 7114 N N . LYS A 1 927 ? 13.006 -9.889 -14.626 1.00 86.94 927 LYS A N 1
ATOM 7115 C CA . LYS A 1 927 ? 12.054 -8.768 -14.762 1.00 86.94 927 LYS A CA 1
ATOM 7116 C C . LYS A 1 927 ? 12.761 -7.408 -14.773 1.00 86.94 927 LYS A C 1
ATOM 7118 O O . LYS A 1 927 ? 12.455 -6.558 -15.608 1.00 86.94 927 LYS A O 1
ATOM 7123 N N . VAL A 1 928 ? 13.707 -7.189 -13.859 1.00 90.38 928 VAL A N 1
ATOM 7124 C CA . VAL A 1 928 ? 14.470 -5.930 -13.778 1.00 90.38 928 VAL A CA 1
ATOM 7125 C C . VAL A 1 928 ? 15.528 -5.853 -14.880 1.00 90.38 928 VAL A C 1
ATOM 7127 O O . VAL A 1 928 ? 15.676 -4.808 -15.511 1.00 90.38 928 VAL A O 1
ATOM 7130 N N . GLY A 1 929 ? 16.207 -6.960 -15.178 1.00 93.56 929 GLY A N 1
ATOM 7131 C CA . GLY A 1 929 ? 17.206 -7.055 -16.240 1.00 93.56 929 GLY A CA 1
ATOM 7132 C C . GLY A 1 929 ? 16.621 -6.725 -17.609 1.00 93.56 929 GLY A C 1
ATOM 7133 O O . GLY A 1 929 ? 17.234 -5.979 -18.365 1.00 93.56 929 GLY A O 1
ATOM 7134 N N . GLN A 1 930 ? 15.392 -7.169 -17.903 1.00 92.19 930 GLN A N 1
ATOM 7135 C CA . GLN A 1 930 ? 14.683 -6.784 -19.128 1.00 92.19 930 GLN A CA 1
ATOM 7136 C C . GLN A 1 930 ? 14.521 -5.257 -19.238 1.00 92.19 930 GLN A C 1
ATOM 7138 O O . GLN A 1 930 ? 14.668 -4.686 -20.319 1.00 92.19 930 GLN A O 1
ATOM 7143 N N . ARG A 1 931 ? 14.218 -4.580 -18.124 1.00 91.56 931 ARG A N 1
ATOM 7144 C CA . ARG A 1 931 ? 14.037 -3.121 -18.077 1.00 91.56 931 ARG A CA 1
ATOM 7145 C C . ARG A 1 931 ? 15.353 -2.375 -18.304 1.00 91.56 931 ARG A C 1
ATOM 7147 O O . ARG A 1 931 ? 15.345 -1.384 -19.036 1.00 91.56 931 ARG A O 1
ATOM 7154 N N . ILE A 1 932 ? 16.443 -2.862 -17.705 1.00 95.25 932 ILE A N 1
ATOM 7155 C CA . ILE A 1 932 ? 17.804 -2.331 -17.880 1.00 95.25 932 ILE A CA 1
ATOM 7156 C C . ILE A 1 932 ? 18.258 -2.533 -19.333 1.00 95.25 932 ILE A C 1
ATOM 7158 O O . ILE A 1 932 ? 18.612 -1.561 -19.993 1.00 95.25 932 ILE A O 1
ATOM 7162 N N . ALA A 1 933 ? 18.132 -3.747 -19.879 1.00 95.00 933 ALA A N 1
ATOM 7163 C CA . ALA A 1 933 ? 18.488 -4.060 -21.266 1.00 95.00 933 ALA A CA 1
ATOM 7164 C C . ALA A 1 933 ? 17.703 -3.207 -22.282 1.00 95.00 933 ALA A C 1
ATOM 7166 O O . ALA A 1 933 ? 18.267 -2.713 -23.258 1.00 95.00 933 ALA A O 1
ATOM 7167 N N . ALA A 1 934 ? 16.416 -2.950 -22.022 1.00 92.56 934 ALA A N 1
ATOM 7168 C CA . ALA A 1 934 ? 15.611 -2.065 -22.860 1.00 92.56 934 ALA A CA 1
ATOM 7169 C C . ALA A 1 934 ? 16.064 -0.592 -22.789 1.00 92.56 934 ALA A C 1
ATOM 7171 O O . ALA A 1 934 ? 15.944 0.129 -23.780 1.00 92.56 934 ALA A O 1
ATOM 7172 N N . CYS A 1 935 ? 16.565 -0.136 -21.633 1.00 95.00 935 CYS A N 1
ATOM 7173 C CA . CYS A 1 935 ? 17.173 1.190 -21.485 1.00 95.00 935 CYS A CA 1
ATOM 7174 C C . CYS A 1 935 ? 18.473 1.277 -22.298 1.00 95.00 935 CYS A C 1
ATOM 7176 O O . CYS A 1 935 ? 18.634 2.188 -23.109 1.00 95.00 935 CYS A O 1
ATOM 7178 N N . MET A 1 936 ? 19.341 0.269 -22.153 1.00 95.62 936 MET A N 1
ATOM 7179 C CA . MET A 1 936 ? 20.601 0.139 -22.889 1.00 95.62 936 MET A CA 1
ATOM 7180 C C . MET A 1 936 ? 20.377 0.168 -24.403 1.00 95.62 936 MET A C 1
ATOM 7182 O O . MET A 1 936 ? 21.005 0.957 -25.099 1.00 95.62 936 MET A O 1
ATOM 7186 N N . ALA A 1 937 ? 19.409 -0.604 -24.908 1.00 93.00 937 ALA A N 1
ATOM 7187 C CA . ALA A 1 937 ? 19.073 -0.635 -26.330 1.00 93.00 937 ALA A CA 1
ATOM 7188 C C . ALA A 1 937 ? 18.723 0.753 -26.887 1.00 93.00 937 ALA A C 1
ATOM 7190 O O . ALA A 1 937 ? 19.193 1.125 -27.958 1.00 93.00 937 ALA A O 1
ATOM 7191 N N . LYS A 1 938 ? 17.927 1.542 -26.156 1.00 93.81 938 LYS A N 1
ATOM 7192 C CA . LYS A 1 938 ? 17.571 2.906 -26.576 1.00 93.81 938 LYS A CA 1
ATOM 7193 C C . LYS A 1 938 ? 18.740 3.882 -26.456 1.00 93.81 938 LYS A C 1
ATOM 7195 O O . LYS A 1 938 ? 18.875 4.759 -27.304 1.00 93.81 938 LYS A O 1
ATOM 7200 N N . TYR A 1 939 ? 19.563 3.744 -25.418 1.00 95.19 939 TYR A N 1
ATOM 7201 C CA . TYR A 1 939 ? 20.730 4.597 -25.212 1.00 95.19 939 TYR A CA 1
ATOM 7202 C C . TYR A 1 939 ? 21.781 4.385 -26.308 1.00 95.19 939 TYR A C 1
ATOM 7204 O O . TYR A 1 939 ? 22.203 5.347 -26.946 1.00 95.19 939 TYR A O 1
ATOM 7212 N N . PHE A 1 940 ? 22.138 3.134 -26.598 1.00 94.19 940 PHE A N 1
ATOM 7213 C CA . PHE A 1 940 ? 23.100 2.815 -27.653 1.00 94.19 940 PHE A CA 1
ATOM 7214 C C . PHE A 1 940 ? 22.573 3.156 -29.047 1.00 94.19 940 PHE A C 1
ATOM 7216 O O . PHE A 1 940 ? 23.341 3.619 -29.890 1.00 94.19 940 PHE A O 1
ATOM 7223 N N . ALA A 1 941 ? 21.256 3.043 -29.266 1.00 92.75 941 ALA A N 1
ATOM 7224 C CA . ALA A 1 941 ? 20.647 3.500 -30.509 1.00 92.75 941 ALA A CA 1
ATOM 7225 C C . ALA A 1 941 ? 20.796 5.018 -30.679 1.00 92.75 941 ALA A C 1
ATOM 7227 O O . ALA A 1 941 ? 21.125 5.494 -31.762 1.00 92.75 941 ALA A O 1
ATOM 7228 N N . HIS A 1 942 ? 20.614 5.783 -29.598 1.00 93.25 942 HIS A N 1
ATOM 7229 C CA . HIS A 1 942 ? 20.846 7.226 -29.603 1.00 93.25 942 HIS A CA 1
ATOM 7230 C C . HIS A 1 942 ? 22.321 7.587 -29.837 1.00 93.25 942 HIS A C 1
ATOM 7232 O O . HIS A 1 942 ? 22.609 8.527 -30.573 1.00 93.25 942 HIS A O 1
ATOM 7238 N N . ARG A 1 943 ? 23.252 6.808 -29.273 1.00 91.94 943 ARG A N 1
ATOM 7239 C CA . ARG A 1 943 ? 24.702 6.914 -29.521 1.00 91.94 943 ARG A CA 1
ATOM 7240 C C . ARG A 1 943 ? 25.123 6.439 -30.917 1.00 91.94 943 ARG A C 1
ATOM 7242 O O . ARG A 1 943 ? 26.296 6.545 -31.250 1.00 91.94 943 ARG A O 1
ATOM 7249 N N . GLN A 1 944 ? 24.185 5.925 -31.716 1.00 91.94 944 GLN A N 1
ATOM 7250 C CA . GLN A 1 944 ? 24.413 5.356 -33.043 1.00 91.94 944 GLN A CA 1
ATOM 7251 C C . GLN A 1 944 ? 25.411 4.181 -33.059 1.00 91.94 944 GLN A C 1
ATOM 7253 O O . GLN A 1 944 ? 26.122 3.987 -34.040 1.00 91.94 944 GLN A O 1
ATOM 7258 N N . GLN A 1 945 ? 25.444 3.371 -31.997 1.00 91.12 945 GLN A N 1
ATOM 7259 C CA . GLN A 1 945 ? 26.312 2.191 -31.888 1.00 91.12 945 GLN A CA 1
ATOM 7260 C C . GLN A 1 945 ? 25.554 0.930 -32.318 1.00 91.12 945 GLN A C 1
ATOM 7262 O O . GLN A 1 945 ? 24.641 0.476 -31.621 1.00 91.12 945 GLN A O 1
ATOM 7267 N N . LEU A 1 946 ? 25.910 0.344 -33.461 1.00 89.38 946 LEU A N 1
ATOM 7268 C CA . LEU A 1 946 ? 25.186 -0.782 -34.059 1.00 89.38 946 LEU A CA 1
ATOM 7269 C C . LEU A 1 946 ? 25.230 -2.041 -33.180 1.00 89.38 946 LEU A C 1
ATOM 7271 O O . LEU A 1 946 ? 24.181 -2.595 -32.841 1.00 89.38 946 LEU A O 1
ATOM 7275 N N . THR A 1 947 ? 26.427 -2.483 -32.796 1.00 89.25 947 THR A N 1
ATOM 7276 C CA . THR A 1 947 ? 26.664 -3.749 -32.087 1.00 89.25 947 THR A CA 1
ATOM 7277 C C . THR A 1 947 ? 26.003 -3.745 -30.715 1.00 89.25 947 THR A C 1
ATOM 7279 O O . THR A 1 947 ? 25.229 -4.648 -30.390 1.00 89.25 947 THR A O 1
ATOM 7282 N N . ALA A 1 948 ? 26.229 -2.690 -29.929 1.00 91.38 948 ALA A N 1
ATOM 7283 C CA . ALA A 1 948 ? 25.654 -2.557 -28.594 1.00 91.38 948 ALA A CA 1
ATOM 7284 C C . ALA A 1 948 ? 24.117 -2.443 -28.638 1.00 91.38 948 ALA A C 1
ATOM 7286 O O . ALA A 1 948 ? 23.429 -3.029 -27.796 1.00 91.38 948 ALA A O 1
ATOM 7287 N N . THR A 1 949 ? 23.557 -1.768 -29.652 1.00 92.00 949 THR A N 1
ATOM 7288 C CA . THR A 1 949 ? 22.101 -1.689 -29.868 1.00 92.00 949 THR A CA 1
ATOM 7289 C C . THR A 1 949 ? 21.510 -3.057 -30.193 1.00 92.00 949 THR A C 1
ATOM 7291 O O . THR A 1 949 ? 20.557 -3.484 -29.539 1.00 92.00 949 THR A O 1
ATOM 7294 N N . ALA A 1 950 ? 22.083 -3.770 -31.168 1.00 89.06 950 ALA A N 1
ATOM 7295 C CA . ALA A 1 950 ? 21.604 -5.085 -31.586 1.00 89.06 950 ALA A CA 1
ATOM 7296 C C . ALA A 1 950 ? 21.684 -6.110 -30.443 1.00 89.06 950 ALA A C 1
ATOM 7298 O O . ALA A 1 950 ? 20.693 -6.786 -30.158 1.00 89.06 950 ALA A O 1
ATOM 7299 N N . ASN A 1 951 ? 22.815 -6.161 -29.729 1.00 90.75 951 ASN A N 1
ATOM 7300 C CA . ASN A 1 951 ? 23.005 -7.044 -28.577 1.00 90.75 951 ASN A CA 1
ATOM 7301 C C . ASN A 1 951 ? 22.038 -6.700 -27.435 1.00 90.75 951 ASN A C 1
ATOM 7303 O O . ASN A 1 951 ? 21.427 -7.597 -26.859 1.00 90.75 951 ASN A O 1
ATOM 7307 N N . SER A 1 952 ? 21.822 -5.415 -27.134 1.00 92.75 952 SER A N 1
ATOM 7308 C CA . SER A 1 952 ? 20.885 -4.996 -26.078 1.00 92.75 952 SER A CA 1
ATOM 7309 C C . SER A 1 952 ? 19.430 -5.321 -26.424 1.00 92.75 952 SER A C 1
ATOM 7311 O O . SER A 1 952 ? 18.667 -5.778 -25.565 1.00 92.75 952 SER A O 1
ATOM 7313 N N . LEU A 1 953 ? 19.035 -5.130 -27.689 1.00 90.75 953 LEU A N 1
ATOM 7314 C CA . LEU A 1 953 ? 17.724 -5.549 -28.187 1.00 90.75 953 LEU A CA 1
ATOM 7315 C C . LEU A 1 953 ? 17.565 -7.064 -28.058 1.00 90.75 953 LEU A C 1
ATOM 7317 O O . LEU A 1 953 ? 16.535 -7.527 -27.567 1.00 90.75 953 LEU A O 1
ATOM 7321 N N . MET A 1 954 ? 18.584 -7.835 -28.444 1.00 90.12 954 MET A N 1
ATOM 7322 C CA . MET A 1 954 ? 18.525 -9.289 -28.362 1.00 90.12 954 MET A CA 1
ATOM 7323 C C . MET A 1 954 ? 18.466 -9.778 -26.917 1.00 90.12 954 MET A C 1
ATOM 7325 O O . MET A 1 954 ? 17.603 -10.586 -26.578 1.00 90.12 954 MET A O 1
ATOM 7329 N N . LEU A 1 955 ? 19.287 -9.210 -26.034 1.00 91.81 955 LEU A N 1
ATOM 7330 C CA . LEU A 1 955 ? 19.292 -9.514 -24.606 1.00 91.81 955 LEU A CA 1
ATOM 7331 C C . LEU A 1 955 ? 17.935 -9.232 -23.963 1.00 91.81 955 LEU A C 1
ATOM 7333 O O . LEU A 1 955 ? 17.428 -10.060 -23.208 1.00 91.81 955 LEU A O 1
ATOM 7337 N N . THR A 1 956 ? 17.298 -8.116 -24.324 1.00 91.88 956 THR A N 1
ATOM 7338 C CA . THR A 1 956 ? 15.944 -7.782 -23.860 1.00 91.88 956 THR A CA 1
ATOM 7339 C C . THR A 1 956 ? 14.941 -8.890 -24.203 1.00 91.88 956 THR A C 1
ATOM 7341 O O . THR A 1 956 ? 14.122 -9.261 -23.357 1.00 91.88 956 THR A O 1
ATOM 7344 N N . LYS A 1 957 ? 15.005 -9.454 -25.418 1.00 89.38 957 LYS A N 1
ATOM 7345 C CA . LYS A 1 957 ? 14.127 -10.562 -25.825 1.00 89.38 957 LYS A CA 1
ATOM 7346 C C . LYS A 1 957 ? 14.479 -11.863 -25.125 1.00 89.38 957 LYS A C 1
ATOM 7348 O O . LYS A 1 957 ? 13.571 -12.546 -24.659 1.00 89.38 957 LYS A O 1
ATOM 7353 N N . CYS A 1 958 ? 15.768 -12.187 -25.040 1.00 91.56 958 CYS A N 1
ATOM 7354 C CA . CYS A 1 958 ? 16.245 -13.399 -24.388 1.00 91.56 958 CYS A CA 1
ATOM 7355 C C . CYS A 1 958 ? 15.752 -13.448 -22.938 1.00 91.56 958 CYS A C 1
ATOM 7357 O O . CYS A 1 958 ? 15.132 -14.426 -22.531 1.00 91.56 958 CYS A O 1
ATOM 7359 N N . LEU A 1 959 ? 15.906 -12.348 -22.190 1.00 92.06 959 LEU A N 1
ATOM 7360 C CA . LEU A 1 959 ? 15.407 -12.220 -20.816 1.00 92.06 959 LEU A CA 1
ATOM 7361 C C . LEU A 1 959 ? 13.881 -12.364 -20.728 1.00 92.06 959 LEU A C 1
ATOM 7363 O O . LEU A 1 959 ? 13.379 -13.025 -19.820 1.00 92.06 959 LEU A O 1
ATOM 7367 N N . LYS A 1 960 ? 13.140 -11.793 -21.687 1.00 88.31 960 LYS A N 1
ATOM 7368 C CA . LYS A 1 960 ? 11.673 -11.869 -21.734 1.00 88.31 960 LYS A CA 1
ATOM 7369 C C . LYS A 1 960 ? 11.159 -13.283 -22.029 1.00 88.31 960 LYS A C 1
ATOM 7371 O O . LYS A 1 960 ? 10.220 -13.728 -21.376 1.00 88.31 960 LYS A O 1
ATOM 7376 N N . GLN A 1 961 ? 11.758 -13.970 -23.002 1.00 88.25 961 GLN A N 1
ATOM 7377 C CA . GLN A 1 961 ? 11.362 -15.319 -23.432 1.00 88.25 961 GLN A CA 1
ATOM 7378 C C . GLN A 1 961 ? 12.017 -16.439 -22.625 1.00 88.25 961 GLN A C 1
ATOM 7380 O O . GLN A 1 961 ? 11.604 -17.591 -22.716 1.00 88.25 961 GLN A O 1
ATOM 7385 N N . ARG A 1 962 ? 13.019 -16.103 -21.808 1.00 90.56 962 ARG A N 1
ATOM 7386 C CA . ARG A 1 962 ? 13.811 -17.046 -21.009 1.00 90.56 962 ARG A CA 1
ATOM 7387 C C . ARG A 1 962 ? 14.518 -18.100 -21.863 1.00 90.56 962 ARG A C 1
ATOM 7389 O O . ARG A 1 962 ? 14.498 -19.291 -21.545 1.00 90.56 962 ARG A O 1
ATOM 7396 N N . LEU A 1 963 ? 15.079 -17.646 -22.979 1.00 90.25 963 LEU A N 1
ATOM 7397 C CA . LEU A 1 963 ? 15.749 -18.462 -23.988 1.00 90.25 963 LEU A CA 1
ATOM 7398 C C . LEU A 1 963 ? 16.892 -17.664 -24.608 1.00 90.25 963 LEU A C 1
ATOM 7400 O O . LEU A 1 963 ? 16.757 -16.458 -24.816 1.00 90.25 963 LEU A O 1
ATOM 7404 N N . TRP A 1 964 ? 17.991 -18.330 -24.948 1.00 90.38 964 TRP A N 1
ATOM 7405 C CA . TRP A 1 964 ? 19.008 -17.744 -25.817 1.00 90.38 964 TRP A CA 1
ATOM 7406 C C . TRP A 1 964 ? 18.543 -17.655 -27.274 1.00 90.38 964 TRP A C 1
ATOM 7408 O O . TRP A 1 964 ? 17.731 -18.447 -27.743 1.00 90.38 964 TRP A O 1
ATOM 7418 N N . GLU A 1 965 ? 19.130 -16.721 -28.022 1.00 85.50 965 GLU A N 1
ATOM 7419 C CA . GLU A 1 965 ? 18.899 -16.541 -29.462 1.00 85.50 965 GLU A CA 1
ATOM 7420 C C . GLU A 1 965 ? 19.146 -17.772 -30.327 1.00 85.50 965 GLU A C 1
ATOM 7422 O O . GLU A 1 965 ? 18.482 -17.955 -31.341 1.00 85.50 965 GLU A O 1
ATOM 7427 N N . ASN A 1 966 ? 20.090 -18.611 -29.921 1.00 85.69 966 ASN A N 1
ATOM 7428 C CA . ASN A 1 966 ? 20.475 -19.836 -30.605 1.00 85.69 966 ASN A CA 1
ATOM 7429 C C . ASN A 1 966 ? 19.814 -21.084 -29.995 1.00 85.69 966 ASN A C 1
ATOM 7431 O O . ASN A 1 966 ? 20.274 -22.194 -30.253 1.00 85.69 966 ASN A O 1
ATOM 7435 N N . SER A 1 967 ? 18.770 -20.911 -29.175 1.00 86.81 967 SER A N 1
ATOM 7436 C CA . SER A 1 967 ? 18.011 -22.016 -28.586 1.00 86.81 967 SER A CA 1
ATOM 7437 C C . SER A 1 967 ? 17.355 -22.880 -29.663 1.00 86.81 967 SER A C 1
ATOM 7439 O O . SER A 1 967 ? 16.734 -22.374 -30.604 1.00 86.81 967 SER A O 1
ATOM 7441 N N . VAL A 1 968 ? 17.433 -24.199 -29.479 1.00 86.38 968 VAL A N 1
ATOM 7442 C CA . VAL A 1 968 ? 16.737 -25.181 -30.331 1.00 86.38 968 VAL A CA 1
ATOM 7443 C C . VAL A 1 968 ? 15.324 -25.503 -29.833 1.00 86.38 968 VAL A C 1
ATOM 7445 O O . VAL A 1 968 ? 14.610 -26.276 -30.463 1.00 86.38 968 VAL A O 1
ATOM 7448 N N . GLN A 1 969 ? 14.898 -24.924 -28.705 1.00 86.88 969 GLN A N 1
ATOM 7449 C CA . GLN A 1 969 ? 13.585 -25.150 -28.090 1.00 86.88 969 GLN A CA 1
ATOM 7450 C C . GLN A 1 969 ? 12.652 -23.946 -28.283 1.00 86.88 969 GLN A C 1
ATOM 7452 O O . GLN A 1 969 ? 12.003 -23.484 -27.341 1.00 86.88 969 GLN A O 1
ATOM 7457 N N . GLN A 1 970 ? 12.549 -23.435 -29.513 1.00 88.25 970 GLN A N 1
ATOM 7458 C CA . GLN A 1 970 ? 11.797 -22.207 -29.812 1.00 88.25 970 GLN A CA 1
ATOM 7459 C C . GLN A 1 970 ? 10.316 -22.295 -29.415 1.00 88.25 970 GLN A C 1
ATOM 7461 O O . GLN A 1 970 ? 9.711 -21.286 -29.054 1.00 88.25 970 GLN A O 1
ATOM 7466 N N . CYS A 1 971 ? 9.742 -23.500 -29.429 1.00 88.00 971 CYS A N 1
ATOM 7467 C CA . CYS A 1 971 ? 8.356 -23.772 -29.046 1.00 88.00 971 CYS A CA 1
ATOM 7468 C C . CYS A 1 971 ? 8.033 -23.380 -27.589 1.00 88.00 971 CYS A C 1
ATOM 7470 O O . CYS A 1 971 ? 6.875 -23.116 -27.281 1.00 88.00 971 CYS A O 1
ATOM 7472 N N . ARG A 1 972 ? 9.038 -23.257 -26.703 1.00 88.50 972 ARG A N 1
ATOM 7473 C CA . ARG A 1 972 ? 8.867 -22.816 -25.298 1.00 88.50 972 ARG A CA 1
ATOM 7474 C C . ARG A 1 972 ? 8.314 -21.399 -25.139 1.00 88.50 972 ARG A C 1
ATOM 7476 O O . ARG A 1 972 ? 7.958 -21.014 -24.031 1.00 88.50 972 ARG A O 1
ATOM 7483 N N . GLN A 1 973 ? 8.286 -20.617 -26.212 1.00 88.31 973 GLN A N 1
ATOM 7484 C CA . GLN A 1 973 ? 7.765 -19.250 -26.203 1.00 88.31 973 GLN A CA 1
ATOM 7485 C C . GLN A 1 973 ? 6.235 -19.187 -26.131 1.00 88.31 973 GLN A C 1
ATOM 7487 O O . GLN A 1 973 ? 5.687 -18.139 -25.788 1.00 88.31 973 GLN A O 1
ATOM 7492 N N . LEU A 1 974 ? 5.545 -20.285 -26.461 1.00 87.56 974 LEU A N 1
ATOM 7493 C CA . LEU A 1 974 ? 4.090 -20.385 -26.353 1.00 87.56 974 LEU A CA 1
ATOM 7494 C C . LEU A 1 974 ? 3.693 -20.695 -24.909 1.00 87.56 974 LEU A C 1
ATOM 7496 O O . LEU A 1 974 ? 4.279 -21.570 -24.272 1.00 87.56 974 LEU A O 1
ATOM 7500 N N . ARG A 1 975 ? 2.671 -20.005 -24.395 1.00 84.00 975 ARG A N 1
ATOM 7501 C CA . ARG A 1 975 ? 2.224 -20.139 -22.998 1.00 84.00 975 ARG A CA 1
ATOM 7502 C C . ARG A 1 975 ? 1.677 -21.534 -22.709 1.00 84.00 975 ARG A C 1
ATOM 7504 O O . ARG A 1 975 ? 1.832 -22.028 -21.597 1.00 84.00 975 ARG A O 1
ATOM 7511 N N . SER A 1 976 ? 1.058 -22.158 -23.707 1.00 85.56 976 SER A N 1
ATOM 7512 C CA . SER A 1 976 ? 0.538 -23.526 -23.633 1.00 85.56 976 SER A CA 1
ATOM 7513 C C . SER A 1 976 ? 1.620 -24.611 -23.591 1.00 85.56 976 SER A C 1
ATOM 7515 O O . SER A 1 976 ? 1.333 -25.735 -23.178 1.00 85.56 976 SER A O 1
ATOM 7517 N N . ILE A 1 977 ? 2.864 -24.312 -23.985 1.00 87.88 977 ILE A N 1
ATOM 7518 C CA . ILE A 1 977 ? 3.935 -25.310 -24.068 1.00 87.88 977 ILE A CA 1
ATOM 7519 C C . ILE A 1 977 ? 4.808 -25.261 -22.815 1.00 87.88 977 ILE A C 1
ATOM 7521 O O . ILE A 1 977 ? 5.637 -24.375 -22.613 1.00 87.88 977 ILE A O 1
ATOM 7525 N N . THR A 1 978 ? 4.669 -26.289 -21.982 1.00 87.06 978 THR A N 1
ATOM 7526 C CA . THR A 1 978 ? 5.537 -26.491 -20.815 1.00 87.06 978 THR A CA 1
ATOM 7527 C C . THR A 1 978 ? 6.915 -27.030 -21.220 1.00 87.06 978 THR A C 1
ATOM 7529 O O . THR A 1 978 ? 7.096 -27.584 -22.306 1.00 87.06 978 THR A O 1
ATOM 7532 N N . ARG A 1 979 ? 7.914 -26.925 -20.331 1.00 83.19 979 ARG A N 1
ATOM 7533 C CA . ARG A 1 979 ? 9.268 -27.460 -20.593 1.00 83.19 979 ARG A CA 1
ATOM 7534 C C . ARG A 1 979 ? 9.273 -28.953 -20.969 1.00 83.19 979 ARG A C 1
ATOM 7536 O O . ARG A 1 979 ? 9.923 -29.281 -21.958 1.00 83.19 979 ARG A O 1
ATOM 7543 N N . PRO A 1 980 ? 8.540 -29.850 -20.274 1.00 87.19 980 PRO A N 1
ATOM 7544 C CA . PRO A 1 980 ? 8.470 -31.253 -20.680 1.00 87.19 980 PRO A CA 1
ATOM 7545 C C . PRO A 1 980 ? 7.871 -31.442 -22.078 1.00 87.19 980 PRO A C 1
ATOM 7547 O O . PRO A 1 980 ? 8.345 -32.278 -22.840 1.00 87.19 980 PRO A O 1
ATOM 7550 N N . MET A 1 981 ? 6.859 -30.646 -22.443 1.00 90.31 981 MET A N 1
ATOM 7551 C CA . MET A 1 981 ? 6.266 -30.698 -23.784 1.00 90.31 981 MET A CA 1
ATOM 7552 C C . MET A 1 981 ? 7.268 -30.255 -24.850 1.00 90.31 981 MET A C 1
ATOM 7554 O O . MET A 1 981 ? 7.398 -30.920 -25.872 1.00 90.31 981 MET A O 1
ATOM 7558 N N . ALA A 1 982 ? 8.011 -29.175 -24.601 1.00 88.44 982 ALA A N 1
ATOM 7559 C CA . ALA A 1 982 ? 9.039 -28.699 -25.519 1.00 88.44 982 ALA A CA 1
ATOM 7560 C C . ALA A 1 982 ? 10.180 -29.708 -25.711 1.00 88.44 982 ALA A C 1
ATOM 7562 O O . ALA A 1 982 ? 10.645 -29.875 -26.833 1.00 88.44 982 ALA A O 1
ATOM 7563 N N . ALA A 1 983 ? 10.599 -30.402 -24.648 1.00 87.75 983 ALA A N 1
ATOM 7564 C CA . ALA A 1 983 ? 11.596 -31.466 -24.747 1.00 87.75 983 ALA A CA 1
ATOM 7565 C C . ALA A 1 983 ? 11.102 -32.621 -25.635 1.00 87.75 983 ALA A C 1
ATOM 7567 O O . ALA A 1 983 ? 11.813 -33.040 -26.539 1.00 87.75 983 ALA A O 1
ATOM 7568 N N . ARG A 1 984 ? 9.848 -33.060 -25.465 1.00 91.25 984 ARG A N 1
ATOM 7569 C CA . ARG A 1 984 ? 9.252 -34.106 -26.318 1.00 91.25 984 ARG A CA 1
ATOM 7570 C C . ARG A 1 984 ? 9.102 -33.668 -27.773 1.00 91.25 984 ARG A C 1
ATOM 7572 O O . ARG A 1 984 ? 9.312 -34.466 -28.678 1.00 91.25 984 ARG A O 1
ATOM 7579 N N . LEU A 1 985 ? 8.735 -32.407 -28.008 1.00 90.56 985 LEU A N 1
ATOM 7580 C CA . LEU A 1 985 ? 8.676 -31.835 -29.356 1.00 90.56 985 LEU A CA 1
ATOM 7581 C C . LEU A 1 985 ? 10.062 -31.816 -30.009 1.00 90.56 985 LEU A C 1
ATOM 7583 O O . LEU A 1 985 ? 10.183 -32.205 -31.168 1.00 90.56 985 LEU A O 1
ATOM 7587 N N . LEU A 1 986 ? 11.098 -31.442 -29.252 1.00 89.75 986 LEU A N 1
ATOM 7588 C CA . LEU A 1 986 ? 12.489 -31.491 -29.695 1.00 89.75 986 LEU A CA 1
ATOM 7589 C C . LEU A 1 986 ? 12.915 -32.925 -30.048 1.00 89.75 986 LEU A C 1
ATOM 7591 O O . LEU A 1 986 ? 13.460 -33.135 -31.129 1.00 89.75 986 LEU A O 1
ATOM 7595 N N . ASP A 1 987 ? 12.607 -33.906 -29.195 1.00 89.81 987 ASP A N 1
ATOM 7596 C CA . ASP A 1 987 ? 12.893 -35.328 -29.445 1.00 89.81 987 ASP A CA 1
ATOM 7597 C C . ASP A 1 987 ? 12.148 -35.856 -30.686 1.00 89.81 987 ASP A C 1
ATOM 7599 O O . ASP A 1 987 ? 12.650 -36.715 -31.408 1.00 89.81 987 ASP A O 1
ATOM 7603 N N . ALA A 1 988 ? 10.970 -35.298 -30.984 1.00 90.31 988 ALA A N 1
ATOM 7604 C CA . ALA A 1 988 ? 10.191 -35.587 -32.189 1.00 90.31 988 ALA A CA 1
ATOM 7605 C C . ALA A 1 988 ? 10.642 -34.800 -33.440 1.00 90.31 988 ALA A C 1
ATOM 7607 O O . ALA A 1 988 ? 9.986 -34.890 -34.485 1.00 90.31 988 ALA A O 1
ATOM 7608 N N . GLY A 1 989 ? 11.731 -34.027 -33.345 1.00 89.94 989 GLY A N 1
ATOM 7609 C CA . GLY A 1 989 ? 12.319 -33.255 -34.443 1.00 89.94 989 GLY A CA 1
ATOM 7610 C C . GLY A 1 989 ? 11.677 -31.887 -34.705 1.00 89.94 989 GLY A C 1
ATOM 7611 O O . GLY A 1 989 ? 11.990 -31.260 -35.714 1.00 89.94 989 GLY A O 1
ATOM 7612 N N . VAL A 1 990 ? 10.791 -31.408 -33.826 1.00 90.44 990 VAL A N 1
ATOM 7613 C CA . VAL A 1 990 ? 10.133 -30.096 -33.938 1.00 90.44 990 VAL A CA 1
ATOM 7614 C C . VAL A 1 990 ? 10.909 -29.065 -33.115 1.00 90.44 990 VAL A C 1
ATOM 7616 O O . VAL A 1 990 ? 10.706 -28.923 -31.908 1.00 90.44 990 VAL A O 1
ATOM 7619 N N . THR A 1 991 ? 11.809 -28.333 -33.772 1.00 86.69 991 THR A N 1
ATOM 7620 C CA . THR A 1 991 ? 12.756 -27.406 -33.121 1.00 86.69 991 THR A CA 1
ATOM 7621 C C . THR A 1 991 ? 12.391 -25.931 -33.311 1.00 86.69 991 THR A C 1
ATOM 7623 O O . THR A 1 991 ? 12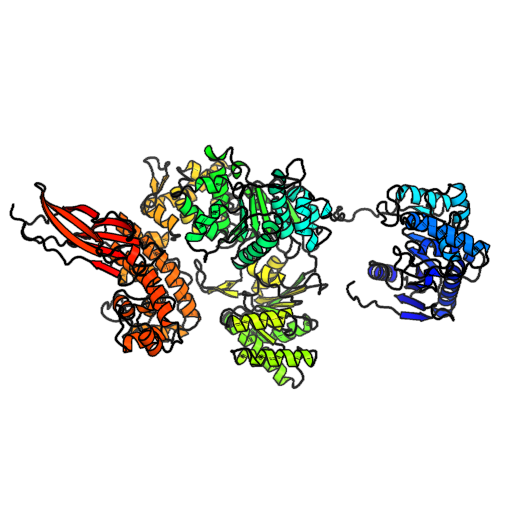.756 -25.087 -32.488 1.00 86.69 991 THR A O 1
ATOM 7626 N N . SER A 1 992 ? 11.622 -25.602 -34.356 1.00 88.19 992 SER A N 1
ATOM 7627 C CA . SER A 1 992 ? 11.229 -24.225 -34.683 1.00 88.19 992 SER A CA 1
ATOM 7628 C C . SER A 1 992 ? 9.721 -23.977 -34.635 1.00 88.19 992 SER A C 1
ATOM 7630 O O . SER A 1 992 ? 8.908 -24.884 -34.823 1.00 88.19 992 SER A O 1
ATOM 7632 N N . LEU A 1 993 ? 9.330 -22.710 -34.451 1.00 88.44 993 LEU A N 1
ATOM 7633 C CA . LEU A 1 993 ? 7.918 -22.298 -34.507 1.00 88.44 993 LEU A CA 1
ATOM 7634 C C . LEU A 1 993 ? 7.288 -22.561 -35.887 1.00 88.44 993 LEU A C 1
ATOM 7636 O O . LEU A 1 993 ? 6.104 -22.872 -35.979 1.00 88.44 993 LEU A O 1
ATOM 7640 N N . GLN A 1 994 ? 8.077 -22.476 -36.962 1.00 85.94 994 GLN A N 1
ATOM 7641 C CA . GLN A 1 994 ? 7.609 -22.779 -38.317 1.00 85.94 994 GLN A CA 1
ATOM 7642 C C . GLN A 1 994 ? 7.340 -24.276 -38.505 1.00 85.94 994 GLN A C 1
ATOM 7644 O O . GLN A 1 994 ? 6.315 -24.642 -39.076 1.00 85.94 994 GLN A O 1
ATOM 7649 N N . GLN A 1 995 ? 8.220 -25.139 -37.985 1.00 89.38 995 GLN A N 1
ATOM 7650 C CA . GLN A 1 995 ? 8.006 -26.588 -37.993 1.00 89.38 995 GLN A CA 1
ATOM 7651 C C . GLN A 1 995 ? 6.787 -26.973 -37.153 1.00 89.38 995 GLN A C 1
ATOM 7653 O O . GLN A 1 995 ? 5.996 -27.813 -37.578 1.00 89.38 995 GLN A O 1
ATOM 7658 N N . LEU A 1 996 ? 6.592 -26.325 -36.000 1.00 89.75 996 LEU A N 1
ATOM 7659 C CA . LEU A 1 996 ? 5.411 -26.543 -35.169 1.00 89.75 996 LEU A CA 1
ATOM 7660 C C . LEU A 1 996 ? 4.123 -26.165 -35.915 1.00 89.75 996 LEU A C 1
ATOM 7662 O O . LEU A 1 996 ? 3.184 -26.952 -35.907 1.00 89.75 996 LEU A O 1
ATOM 7666 N N . ASN A 1 997 ? 4.094 -25.026 -36.619 1.00 89.00 997 ASN A N 1
ATOM 7667 C CA . ASN A 1 997 ? 2.925 -24.601 -37.405 1.00 89.00 997 ASN A CA 1
ATOM 7668 C C . ASN A 1 997 ? 2.596 -25.560 -38.563 1.00 89.00 997 ASN A C 1
ATOM 7670 O O . ASN A 1 997 ? 1.433 -25.695 -38.937 1.00 89.00 997 ASN A O 1
ATOM 7674 N N . ALA A 1 998 ? 3.614 -26.218 -39.125 1.00 89.31 998 ALA A N 1
ATOM 7675 C CA . ALA A 1 998 ? 3.466 -27.225 -40.175 1.00 89.31 998 ALA A CA 1
ATOM 7676 C C . ALA A 1 998 ? 3.114 -28.629 -39.639 1.00 89.31 998 ALA A C 1
ATOM 7678 O O . ALA A 1 998 ? 2.824 -29.530 -40.424 1.00 89.31 998 ALA A O 1
ATOM 7679 N N . THR A 1 999 ? 3.161 -28.843 -38.321 1.00 92.19 999 THR A N 1
ATOM 7680 C CA . THR A 1 999 ? 2.874 -30.142 -37.703 1.00 92.19 999 THR A CA 1
ATOM 7681 C C . THR A 1 999 ? 1.369 -30.315 -37.492 1.00 92.19 999 THR A C 1
ATOM 7683 O O . THR A 1 999 ? 0.692 -29.404 -37.022 1.00 92.19 999 THR A O 1
ATOM 7686 N N . ASP A 1 1000 ? 0.843 -31.505 -37.793 1.00 92.31 1000 ASP A N 1
ATOM 7687 C CA . ASP A 1 1000 ? -0.565 -31.835 -37.553 1.00 92.31 1000 ASP A CA 1
ATOM 7688 C C . ASP A 1 1000 ? -0.938 -31.778 -36.055 1.00 92.31 1000 ASP A C 1
ATOM 7690 O O . ASP A 1 1000 ? -0.193 -32.255 -35.191 1.00 92.31 1000 ASP A O 1
ATOM 7694 N N . ALA A 1 1001 ? -2.123 -31.238 -35.745 1.00 92.31 1001 ALA A N 1
ATOM 7695 C CA . ALA A 1 1001 ? -2.603 -31.049 -34.375 1.00 92.31 1001 ALA A CA 1
ATOM 7696 C C . ALA A 1 1001 ? -2.628 -32.356 -33.561 1.00 92.31 1001 ALA A C 1
ATOM 7698 O O . ALA A 1 1001 ? -2.307 -32.351 -32.371 1.00 92.31 1001 ALA A O 1
ATOM 7699 N N . ARG A 1 1002 ? -2.961 -33.489 -34.192 1.00 93.50 1002 ARG A N 1
ATOM 7700 C CA . ARG A 1 1002 ? -3.037 -34.807 -33.539 1.00 93.50 1002 ARG A CA 1
ATOM 7701 C C . ARG A 1 1002 ? -1.664 -35.361 -33.233 1.00 93.50 1002 ARG A C 1
ATOM 7703 O O . ARG A 1 1002 ? -1.455 -35.967 -32.180 1.00 93.50 1002 ARG A O 1
ATOM 7710 N N . ARG A 1 1003 ? -0.695 -35.102 -34.112 1.00 92.56 1003 ARG A N 1
ATOM 7711 C CA . ARG A 1 1003 ? 0.707 -35.425 -33.843 1.00 92.56 1003 ARG A CA 1
ATOM 7712 C C . ARG A 1 1003 ? 1.238 -34.614 -32.662 1.00 92.56 1003 ARG A C 1
ATOM 7714 O O . ARG A 1 1003 ? 1.917 -35.189 -31.815 1.00 92.56 1003 ARG A O 1
ATOM 7721 N N . ILE A 1 1004 ? 0.890 -33.328 -32.557 1.00 91.56 1004 ILE A N 1
ATOM 7722 C CA . ILE A 1 1004 ? 1.251 -32.498 -31.394 1.00 91.56 1004 ILE A CA 1
ATOM 7723 C C . ILE A 1 1004 ? 0.649 -33.091 -30.114 1.00 91.56 1004 ILE A C 1
ATOM 7725 O O . ILE A 1 1004 ? 1.379 -33.284 -29.145 1.00 91.56 1004 ILE A O 1
ATOM 7729 N N . GLU A 1 1005 ? -0.643 -33.436 -30.107 1.00 93.56 1005 GLU A N 1
ATOM 7730 C CA . GLU A 1 1005 ? -1.326 -34.074 -28.963 1.00 93.56 1005 GLU A CA 1
ATOM 7731 C C . GLU A 1 1005 ? -0.627 -35.370 -28.535 1.00 93.56 1005 GLU A C 1
ATOM 7733 O O . GLU A 1 1005 ? -0.318 -35.553 -27.356 1.00 93.56 1005 GLU A O 1
ATOM 7738 N N . THR A 1 1006 ? -0.293 -36.221 -29.507 1.00 92.12 1006 THR A N 1
ATOM 7739 C CA . THR A 1 1006 ? 0.371 -37.512 -29.281 1.00 92.12 1006 THR A CA 1
ATOM 7740 C C . THR A 1 1006 ? 1.767 -37.331 -28.681 1.00 92.12 1006 THR A C 1
ATOM 7742 O O . THR A 1 1006 ? 2.077 -37.914 -27.644 1.00 92.12 1006 THR A O 1
ATOM 7745 N N . VAL A 1 1007 ? 2.604 -36.482 -29.289 1.00 92.31 1007 VAL A N 1
ATOM 7746 C CA . VAL A 1 1007 ? 3.984 -36.229 -28.835 1.00 92.31 1007 VAL A CA 1
ATOM 7747 C C . VAL A 1 1007 ? 4.002 -35.551 -27.465 1.00 92.31 1007 VAL A C 1
ATOM 7749 O O . VAL A 1 1007 ? 4.808 -35.890 -26.600 1.00 92.31 1007 VAL A O 1
ATOM 7752 N N . THR A 1 1008 ? 3.101 -34.596 -27.235 1.00 89.94 1008 THR A N 1
ATOM 7753 C CA . THR A 1 1008 ? 3.043 -33.847 -25.973 1.00 89.94 1008 THR A CA 1
ATOM 7754 C C . THR A 1 1008 ? 2.264 -34.568 -24.871 1.00 89.94 1008 THR A C 1
ATOM 7756 O O . THR A 1 1008 ? 2.324 -34.129 -23.720 1.00 89.94 1008 THR A O 1
ATOM 7759 N N . GLN A 1 1009 ? 1.613 -35.695 -25.186 1.00 90.50 1009 GLN A N 1
ATOM 7760 C CA . GLN A 1 1009 ? 0.713 -36.455 -24.307 1.00 90.50 1009 GLN A CA 1
ATOM 7761 C C . GLN A 1 1009 ? -0.438 -35.602 -23.752 1.00 90.50 1009 GLN A C 1
ATOM 7763 O O . GLN A 1 1009 ? -0.792 -35.698 -22.577 1.00 90.50 1009 GLN A O 1
ATOM 7768 N N . GLN A 1 1010 ? -0.995 -34.729 -24.586 1.00 88.62 1010 GLN A N 1
ATOM 7769 C CA . GLN A 1 1010 ? -2.136 -33.891 -24.228 1.00 88.62 1010 GLN A CA 1
ATOM 7770 C C . GLN A 1 1010 ? -3.433 -34.467 -24.796 1.00 88.62 1010 GLN A C 1
ATOM 7772 O O . GLN A 1 1010 ? -3.434 -35.167 -25.807 1.00 88.62 1010 GLN A O 1
ATOM 7777 N N . ARG A 1 1011 ? -4.558 -34.169 -24.140 1.00 88.88 1011 ARG A N 1
ATOM 7778 C CA . ARG A 1 1011 ? -5.885 -34.585 -24.613 1.00 88.88 1011 ARG A CA 1
ATOM 7779 C C . ARG A 1 1011 ? -6.393 -33.624 -25.687 1.00 88.88 1011 ARG A C 1
ATOM 7781 O O . ARG A 1 1011 ? -6.102 -32.430 -25.641 1.00 88.88 1011 ARG A O 1
ATOM 7788 N N . TYR A 1 1012 ? -7.199 -34.130 -26.617 1.00 87.44 1012 TYR A N 1
ATOM 7789 C CA . TYR A 1 1012 ? -7.958 -33.283 -27.539 1.00 87.44 1012 TYR A CA 1
ATOM 7790 C C . TYR A 1 1012 ? -8.797 -32.253 -26.756 1.00 87.44 1012 TYR A C 1
ATOM 7792 O O . TYR A 1 1012 ? -9.410 -32.649 -25.759 1.00 87.44 1012 TYR A O 1
ATOM 7800 N N . PRO A 1 1013 ? -8.865 -30.967 -27.165 1.00 91.19 1013 PRO A N 1
ATOM 7801 C CA . PRO A 1 1013 ? -8.303 -30.331 -28.370 1.00 91.19 1013 PRO A CA 1
ATOM 7802 C C . PRO A 1 1013 ? -6.995 -29.543 -28.167 1.00 91.19 1013 PRO A C 1
ATOM 7804 O O . PRO A 1 1013 ? -6.777 -28.518 -28.818 1.00 91.19 1013 PRO A O 1
ATOM 7807 N N . ALA A 1 1014 ? -6.105 -29.985 -27.274 1.00 89.12 1014 ALA A N 1
ATOM 7808 C CA . ALA A 1 1014 ? -4.906 -29.227 -26.917 1.00 89.12 1014 ALA A CA 1
ATOM 7809 C C . ALA A 1 1014 ? -4.000 -28.877 -28.112 1.00 89.12 1014 ALA A C 1
ATOM 7811 O O . ALA A 1 1014 ? -3.497 -27.758 -28.172 1.00 89.12 1014 ALA A O 1
ATOM 7812 N N . GLY A 1 1015 ? -3.815 -29.779 -29.083 1.00 90.31 1015 GLY A N 1
ATOM 7813 C CA . GLY A 1 1015 ? -2.964 -29.508 -30.249 1.00 90.31 1015 GLY A CA 1
ATOM 7814 C C . GLY A 1 1015 ? -3.541 -28.417 -31.146 1.00 90.31 1015 GLY A C 1
ATOM 7815 O O . GLY A 1 1015 ? -2.810 -27.555 -31.629 1.00 90.31 1015 GLY A O 1
ATOM 7816 N N . SER A 1 1016 ? -4.868 -28.403 -31.300 1.00 90.75 1016 SER A N 1
ATOM 7817 C CA . SER A 1 1016 ? -5.573 -27.355 -32.050 1.00 90.75 1016 SER A CA 1
ATOM 7818 C C . SER A 1 1016 ? -5.462 -26.004 -31.342 1.00 90.75 1016 SER A C 1
ATOM 7820 O O . SER A 1 1016 ? -5.190 -24.995 -31.988 1.00 90.75 1016 SER A O 1
ATOM 7822 N N . ASN A 1 1017 ? -5.578 -25.993 -30.010 1.00 90.56 1017 ASN A N 1
ATOM 7823 C CA . ASN A 1 1017 ? -5.412 -24.784 -29.202 1.00 90.56 1017 ASN A CA 1
ATOM 7824 C C . ASN A 1 1017 ? -3.981 -24.227 -29.282 1.00 90.56 1017 ASN A C 1
ATOM 7826 O O . ASN A 1 1017 ? -3.808 -23.018 -29.420 1.00 90.56 1017 ASN A O 1
ATOM 7830 N N . ILE A 1 1018 ? -2.960 -25.094 -29.251 1.00 90.88 1018 ILE A N 1
ATOM 7831 C CA . ILE A 1 1018 ? -1.550 -24.702 -29.418 1.00 90.88 1018 ILE A CA 1
ATOM 7832 C C . ILE A 1 1018 ? -1.329 -24.070 -30.797 1.00 90.88 1018 ILE A C 1
ATOM 7834 O O . ILE A 1 1018 ? -0.702 -23.017 -30.894 1.00 90.88 1018 ILE A O 1
ATOM 7838 N N . LEU A 1 1019 ? -1.854 -24.678 -31.867 1.00 90.56 1019 LEU A N 1
ATOM 7839 C CA . LEU A 1 1019 ? -1.736 -24.127 -33.221 1.00 90.56 1019 LEU A CA 1
ATOM 7840 C C . LEU A 1 1019 ? -2.498 -22.809 -33.381 1.00 90.56 1019 LEU A C 1
ATOM 7842 O O . LEU A 1 1019 ? -2.012 -21.908 -34.060 1.00 90.56 1019 LEU A O 1
ATOM 7846 N N . HIS A 1 1020 ? -3.662 -22.674 -32.746 1.00 88.00 1020 HIS A N 1
ATOM 7847 C CA . HIS A 1 1020 ? -4.409 -21.421 -32.719 1.00 88.00 1020 HIS A CA 1
ATOM 7848 C C . HIS A 1 1020 ? -3.613 -20.311 -32.012 1.00 88.00 1020 HIS A C 1
ATOM 7850 O O . HIS A 1 1020 ? -3.447 -19.227 -32.569 1.00 88.00 1020 HIS A O 1
ATOM 7856 N N . GLU A 1 1021 ? -3.052 -20.586 -30.826 1.00 87.25 1021 GLU A N 1
ATOM 7857 C CA . GLU A 1 1021 ? -2.167 -19.650 -30.114 1.00 87.25 1021 GLU A CA 1
ATOM 7858 C C . GLU A 1 1021 ? -0.943 -19.275 -30.962 1.00 87.25 1021 GLU A C 1
ATOM 7860 O O . GLU A 1 1021 ? -0.586 -18.099 -31.059 1.00 87.25 1021 GLU A O 1
ATOM 7865 N N . LEU A 1 1022 ? -0.309 -20.266 -31.596 1.00 87.50 1022 LEU A N 1
ATOM 7866 C CA . LEU A 1 1022 ? 0.855 -20.068 -32.451 1.00 87.50 1022 LEU A CA 1
ATOM 7867 C C . LEU A 1 1022 ? 0.536 -19.151 -33.631 1.00 87.50 1022 LEU A C 1
ATOM 7869 O O . LEU A 1 1022 ? 1.251 -18.174 -33.837 1.00 87.50 1022 LEU A O 1
ATOM 7873 N N . ARG A 1 1023 ? -0.534 -19.437 -34.380 1.00 85.50 1023 ARG A N 1
ATOM 7874 C CA . ARG A 1 1023 ? -0.945 -18.635 -35.542 1.00 85.50 1023 ARG A CA 1
ATOM 7875 C C . ARG A 1 1023 ? -1.266 -17.203 -35.135 1.00 85.50 1023 ARG A C 1
ATOM 7877 O O . ARG A 1 1023 ? -0.713 -16.289 -35.724 1.00 85.50 1023 ARG A O 1
ATOM 7884 N N . ALA A 1 1024 ? -1.993 -17.011 -34.034 1.00 80.00 1024 ALA A N 1
ATOM 7885 C CA . ALA A 1 1024 ? -2.266 -15.683 -33.483 1.00 80.00 1024 ALA A CA 1
ATOM 7886 C C . ALA A 1 1024 ? -1.007 -14.912 -33.022 1.00 80.00 1024 ALA A C 1
ATOM 7888 O O . ALA A 1 1024 ? -1.081 -13.708 -32.767 1.00 80.00 1024 ALA A O 1
ATOM 7889 N N . THR A 1 1025 ? 0.136 -15.589 -32.871 1.00 79.81 1025 THR A N 1
ATOM 7890 C CA . THR A 1 1025 ? 1.407 -15.003 -32.413 1.00 79.81 1025 THR A CA 1
ATOM 7891 C C . THR A 1 1025 ? 2.428 -14.834 -33.543 1.00 79.81 1025 THR A C 1
ATOM 7893 O O . THR A 1 1025 ? 3.383 -14.072 -33.386 1.00 79.81 1025 THR A O 1
ATOM 7896 N N . LEU A 1 1026 ? 2.275 -15.544 -34.665 1.00 83.50 1026 LEU A N 1
ATOM 7897 C CA . LEU A 1 1026 ? 3.232 -15.496 -35.764 1.00 83.50 1026 LEU A CA 1
ATOM 7898 C C . LEU A 1 1026 ? 3.052 -14.207 -36.582 1.00 83.50 1026 LEU A C 1
ATOM 7900 O O . LEU A 1 1026 ? 1.948 -13.915 -37.034 1.00 83.50 1026 LEU A O 1
ATOM 7904 N N . PRO A 1 1027 ? 4.129 -13.442 -36.811 1.00 82.69 1027 PRO A N 1
ATOM 7905 C CA . PRO A 1 1027 ? 4.084 -12.300 -37.716 1.00 82.69 1027 PRO A CA 1
ATOM 7906 C C . PRO A 1 1027 ? 4.013 -12.749 -39.189 1.00 82.69 1027 PRO A C 1
ATOM 7908 O O . PRO A 1 1027 ? 4.437 -13.868 -39.507 1.00 82.69 1027 PRO A O 1
ATOM 7911 N N . PRO A 1 1028 ? 3.560 -11.869 -40.105 1.00 81.88 1028 PRO A N 1
ATOM 7912 C CA . PRO A 1 1028 ? 3.555 -12.159 -41.538 1.00 81.88 1028 PRO A CA 1
ATOM 7913 C C . PRO A 1 1028 ? 4.977 -12.408 -42.060 1.00 81.88 1028 PRO A C 1
ATOM 7915 O O . PRO A 1 1028 ? 5.942 -11.812 -41.565 1.00 81.88 1028 PRO A O 1
ATOM 7918 N N . ARG A 1 1029 ? 5.130 -13.261 -43.083 1.00 83.81 1029 ARG A N 1
ATOM 7919 C CA . ARG A 1 1029 ? 6.437 -13.451 -43.734 1.00 83.81 1029 ARG A CA 1
ATOM 7920 C C . ARG A 1 1029 ? 6.891 -12.184 -44.454 1.00 83.81 1029 ARG A C 1
ATOM 7922 O O . ARG A 1 1029 ? 6.131 -11.569 -45.204 1.00 83.81 1029 ARG A O 1
ATOM 7929 N N . LEU A 1 1030 ? 8.158 -11.826 -44.243 1.00 87.44 1030 LEU A N 1
ATOM 7930 C CA . LEU A 1 1030 ? 8.795 -10.655 -44.842 1.00 87.44 1030 LEU A CA 1
ATOM 7931 C C . LEU A 1 1030 ? 10.053 -11.056 -45.613 1.00 87.44 1030 LEU A C 1
ATOM 7933 O O . LEU A 1 1030 ? 10.739 -12.014 -45.255 1.00 87.44 1030 LEU A O 1
ATOM 7937 N N . GLN A 1 1031 ? 10.381 -10.256 -46.617 1.00 89.38 1031 GLN A N 1
ATOM 7938 C CA . GLN A 1 1031 ? 11.627 -10.293 -47.368 1.00 89.38 1031 GLN A CA 1
ATOM 7939 C C . GLN A 1 1031 ? 12.355 -8.966 -47.152 1.00 89.38 1031 GLN A C 1
ATOM 7941 O O . GLN A 1 1031 ? 11.763 -7.901 -47.319 1.00 89.38 1031 GLN A O 1
ATOM 7946 N N . LEU A 1 1032 ? 13.619 -9.037 -46.737 1.00 89.38 1032 LEU A N 1
ATOM 7947 C CA . LEU A 1 1032 ? 14.472 -7.875 -46.500 1.00 89.38 1032 LEU A CA 1
ATOM 7948 C C . LEU A 1 1032 ? 15.624 -7.893 -47.502 1.00 89.38 1032 LEU A C 1
ATOM 7950 O O . LEU A 1 1032 ? 16.397 -8.849 -47.534 1.00 89.38 1032 LEU A O 1
ATOM 7954 N N . GLU A 1 1033 ? 15.760 -6.820 -48.267 1.00 89.12 1033 GLU A N 1
ATOM 7955 C CA . GLU A 1 1033 ? 16.811 -6.638 -49.262 1.00 89.12 1033 GLU A CA 1
ATOM 7956 C C . GLU A 1 1033 ? 17.598 -5.364 -48.979 1.00 89.12 1033 GLU A C 1
ATOM 7958 O O . GLU A 1 1033 ? 17.061 -4.368 -48.489 1.00 89.12 1033 GLU A O 1
ATOM 7963 N N . LEU A 1 1034 ? 18.891 -5.404 -49.291 1.00 86.94 1034 LEU A N 1
ATOM 7964 C CA . LEU A 1 1034 ? 19.785 -4.266 -49.164 1.00 86.94 1034 LEU A CA 1
ATOM 7965 C C . LEU A 1 1034 ? 20.485 -4.039 -50.506 1.00 86.94 1034 LEU A C 1
ATOM 7967 O O . LEU A 1 1034 ? 21.316 -4.843 -50.921 1.00 86.94 1034 LEU A O 1
ATOM 7971 N N . LEU A 1 1035 ? 20.137 -2.945 -51.175 1.00 86.62 1035 LEU A N 1
ATOM 7972 C CA . LEU A 1 1035 ? 20.514 -2.650 -52.553 1.00 86.62 1035 LEU A CA 1
ATOM 7973 C C . LEU A 1 1035 ? 21.469 -1.444 -52.601 1.00 86.62 1035 LEU A C 1
ATOM 7975 O O . LEU A 1 1035 ? 21.101 -0.365 -52.133 1.00 86.62 1035 LEU A O 1
ATOM 7979 N N . PRO A 1 1036 ? 22.686 -1.571 -53.160 1.00 81.94 1036 PRO A N 1
ATOM 7980 C CA . PRO A 1 1036 ? 23.553 -0.418 -53.388 1.00 81.94 1036 PRO A CA 1
ATOM 7981 C C . PRO A 1 1036 ? 22.972 0.466 -54.501 1.00 81.94 1036 PRO A C 1
ATOM 7983 O O . PRO A 1 1036 ? 22.655 -0.036 -55.576 1.00 81.94 1036 PRO A O 1
ATOM 7986 N N . GLN A 1 1037 ? 22.853 1.773 -54.257 1.00 83.19 1037 GLN A N 1
ATOM 7987 C CA . GLN A 1 1037 ? 22.326 2.734 -55.242 1.00 83.19 1037 GLN A CA 1
ATOM 7988 C C . GLN A 1 1037 ? 23.445 3.440 -56.018 1.00 83.19 1037 GLN A C 1
ATOM 7990 O O . GLN A 1 1037 ? 23.301 3.716 -57.205 1.00 83.19 1037 GLN A O 1
ATOM 7995 N N . GLY A 1 1038 ? 24.593 3.687 -55.380 1.00 74.12 1038 GLY A N 1
ATOM 7996 C CA . GLY A 1 1038 ? 25.735 4.334 -56.026 1.00 74.12 1038 GLY A CA 1
ATOM 7997 C C . GLY A 1 1038 ? 26.782 4.841 -55.036 1.00 74.12 1038 GLY A C 1
ATOM 7998 O O . GLY A 1 1038 ? 26.584 4.818 -53.819 1.00 74.12 1038 GLY A O 1
ATOM 7999 N N . ARG A 1 1039 ? 27.931 5.295 -55.554 1.00 72.31 1039 ARG A N 1
ATOM 8000 C CA . ARG A 1 1039 ? 28.932 6.039 -54.771 1.00 72.31 1039 ARG A CA 1
ATOM 8001 C C . ARG A 1 1039 ? 28.766 7.532 -55.024 1.00 72.31 1039 ARG A C 1
ATOM 8003 O O . ARG A 1 1039 ? 28.760 7.971 -56.167 1.00 72.31 1039 ARG A O 1
ATOM 8010 N N . MET A 1 1040 ? 28.677 8.307 -53.950 1.00 74.38 1040 MET A N 1
ATOM 8011 C CA . MET A 1 1040 ? 28.623 9.764 -54.011 1.00 74.38 1040 MET A CA 1
ATOM 8012 C C . MET A 1 1040 ? 30.019 10.348 -54.268 1.00 74.38 1040 MET A C 1
ATOM 8014 O O . MET A 1 1040 ? 31.025 9.779 -53.833 1.00 74.38 1040 MET A O 1
ATOM 8018 N N . SER A 1 1041 ? 30.080 11.541 -54.869 1.00 66.56 1041 SER A N 1
ATOM 8019 C CA . SER A 1 1041 ? 31.321 12.306 -55.100 1.00 66.56 1041 SER A CA 1
ATOM 8020 C C . SER A 1 1041 ? 32.132 12.578 -53.823 1.00 66.56 1041 SER A C 1
ATOM 8022 O O . SER A 1 1041 ? 33.343 12.759 -53.880 1.00 66.56 1041 SER A O 1
ATOM 8024 N N . SER A 1 1042 ? 31.481 12.545 -52.657 1.00 67.31 1042 SER A N 1
ATOM 8025 C CA . SER A 1 1042 ? 32.079 12.726 -51.328 1.00 67.31 1042 SER A CA 1
ATOM 8026 C C . SER A 1 1042 ? 32.756 11.475 -50.742 1.00 67.31 1042 SER A C 1
ATOM 8028 O O . SER A 1 1042 ? 33.155 11.495 -49.578 1.00 67.31 1042 SER A O 1
ATOM 8030 N N . GLY A 1 1043 ? 32.857 10.369 -51.492 1.00 70.62 1043 GLY A N 1
ATOM 8031 C CA . GLY A 1 1043 ? 33.407 9.108 -50.974 1.00 70.62 1043 GLY A CA 1
ATOM 8032 C C . GLY A 1 1043 ? 32.476 8.417 -49.970 1.00 70.62 1043 GLY A C 1
ATOM 8033 O O . GLY A 1 1043 ? 32.920 7.783 -49.014 1.00 70.62 1043 GLY A O 1
ATOM 8034 N N . ARG A 1 1044 ? 31.161 8.570 -50.145 1.00 79.19 1044 ARG A N 1
ATOM 8035 C CA . ARG A 1 1044 ? 30.139 7.877 -49.350 1.00 79.19 1044 ARG A CA 1
ATOM 8036 C C . ARG A 1 1044 ? 29.357 6.903 -50.227 1.00 79.19 1044 ARG A C 1
ATOM 8038 O O . ARG A 1 1044 ? 29.195 7.144 -51.420 1.00 79.19 1044 ARG A O 1
ATOM 8045 N N . LEU A 1 1045 ? 28.897 5.802 -49.644 1.00 82.88 1045 LEU A N 1
ATOM 8046 C CA . LEU A 1 1045 ? 28.108 4.782 -50.334 1.00 82.88 1045 LEU A CA 1
ATOM 8047 C C . LEU A 1 1045 ? 26.631 4.964 -49.980 1.00 82.88 1045 LEU A C 1
ATOM 8049 O O . LEU A 1 1045 ? 26.284 4.950 -48.798 1.00 82.88 1045 LEU A O 1
ATOM 8053 N N . GLU A 1 1046 ? 25.787 5.132 -50.995 1.00 86.00 1046 GLU A N 1
ATOM 8054 C CA . GLU A 1 1046 ? 24.334 5.192 -50.841 1.00 86.00 1046 GLU A CA 1
ATOM 8055 C C . GLU A 1 1046 ? 23.736 3.787 -50.963 1.00 86.00 1046 GLU A C 1
ATOM 8057 O O . GLU A 1 1046 ? 24.028 3.040 -51.903 1.00 86.00 1046 GLU A O 1
ATOM 8062 N N . MET A 1 1047 ? 22.902 3.434 -49.990 1.00 87.38 1047 MET A N 1
ATOM 8063 C CA . MET A 1 1047 ? 22.244 2.139 -49.871 1.00 87.38 1047 MET A CA 1
ATOM 8064 C C . MET A 1 1047 ? 20.734 2.355 -49.747 1.00 87.38 1047 MET A C 1
ATOM 8066 O O . MET A 1 1047 ? 20.286 3.275 -49.065 1.00 87.38 1047 MET A O 1
ATOM 8070 N N . GLU A 1 1048 ? 19.946 1.486 -50.370 1.00 89.81 1048 GLU A N 1
ATOM 8071 C CA . GLU A 1 1048 ? 18.497 1.407 -50.196 1.00 89.81 1048 GLU A CA 1
ATOM 8072 C C . GLU A 1 1048 ? 18.150 0.074 -49.535 1.00 89.81 1048 GLU A C 1
ATOM 8074 O O . GLU A 1 1048 ? 18.532 -0.994 -50.010 1.00 89.81 1048 GLU A O 1
ATOM 8079 N N . LEU A 1 1049 ? 17.428 0.134 -48.425 1.00 90.88 1049 LEU A N 1
ATOM 8080 C CA . LEU A 1 1049 ? 16.844 -1.025 -47.773 1.00 90.88 1049 LEU A CA 1
ATOM 8081 C C . LEU A 1 1049 ? 15.391 -1.151 -48.208 1.00 90.88 1049 LEU A C 1
ATOM 8083 O O . LEU A 1 1049 ? 14.634 -0.185 -48.115 1.00 90.88 1049 LEU A O 1
ATOM 8087 N N . VAL A 1 1050 ? 15.011 -2.349 -48.649 1.00 91.44 1050 VAL A N 1
ATOM 8088 C CA . VAL A 1 1050 ? 13.655 -2.678 -49.092 1.00 91.44 1050 VAL A CA 1
ATOM 8089 C C . VAL A 1 1050 ? 13.105 -3.798 -48.216 1.00 91.44 1050 VAL A C 1
ATOM 8091 O O . VAL A 1 1050 ? 13.680 -4.881 -48.142 1.00 91.44 1050 VAL A O 1
ATOM 8094 N N . LEU A 1 1051 ? 11.993 -3.536 -47.532 1.00 91.50 1051 LEU A N 1
ATOM 8095 C CA . LEU A 1 1051 ? 11.266 -4.513 -46.727 1.00 91.50 1051 LEU A CA 1
ATOM 8096 C C . LEU A 1 1051 ? 9.901 -4.787 -47.364 1.00 91.50 1051 LEU A C 1
ATOM 8098 O O . LEU A 1 1051 ? 9.036 -3.914 -47.399 1.00 91.50 1051 LEU A O 1
ATOM 8102 N N . THR A 1 1052 ? 9.692 -6.014 -47.826 1.00 91.19 1052 THR A N 1
ATOM 8103 C CA . THR A 1 1052 ? 8.480 -6.431 -48.541 1.00 91.19 1052 THR A CA 1
ATOM 8104 C C . THR A 1 1052 ? 7.720 -7.471 -47.729 1.00 91.19 1052 THR A C 1
ATOM 8106 O O . THR A 1 1052 ? 8.304 -8.438 -47.239 1.00 91.19 1052 THR A O 1
ATOM 8109 N N . ARG A 1 1053 ? 6.406 -7.291 -47.581 1.00 90.00 1053 ARG A N 1
ATOM 8110 C CA . ARG A 1 1053 ? 5.504 -8.302 -47.020 1.00 90.00 1053 ARG A CA 1
ATOM 8111 C C . ARG A 1 1053 ? 5.153 -9.322 -48.106 1.00 90.00 1053 ARG A C 1
ATOM 8113 O O . ARG A 1 1053 ? 4.683 -8.935 -49.170 1.00 90.00 1053 ARG A O 1
ATOM 8120 N N . VAL A 1 1054 ? 5.399 -10.602 -47.827 1.00 86.12 1054 VAL A N 1
ATOM 8121 C CA . VAL A 1 1054 ? 5.229 -11.715 -48.784 1.00 86.12 1054 VAL A CA 1
ATOM 8122 C C . VAL A 1 1054 ? 3.879 -12.425 -48.604 1.00 86.12 1054 VAL A C 1
ATOM 8124 O O . VAL A 1 1054 ? 3.386 -13.055 -49.531 1.00 86.12 1054 VAL A O 1
ATOM 8127 N N . GLU A 1 1055 ? 3.261 -12.305 -47.426 1.00 78.19 1055 GLU A N 1
ATOM 8128 C CA . GLU A 1 1055 ? 1.964 -12.911 -47.090 1.00 78.19 1055 GLU A CA 1
ATOM 8129 C C . GLU A 1 1055 ? 0.927 -11.845 -46.709 1.00 78.19 1055 GLU A C 1
ATOM 8131 O O . GLU A 1 1055 ? 1.261 -10.816 -46.116 1.00 78.19 1055 GLU A O 1
ATOM 8136 N N . ASP A 1 1056 ? -0.343 -12.094 -47.031 1.00 68.12 1056 ASP A N 1
ATOM 8137 C CA . ASP A 1 1056 ? -1.437 -11.162 -46.747 1.00 68.12 1056 ASP A CA 1
ATOM 8138 C C . ASP A 1 1056 ? -1.737 -11.125 -45.228 1.00 68.12 1056 ASP A C 1
ATOM 8140 O O . ASP A 1 1056 ? -1.837 -12.195 -44.615 1.00 68.12 1056 ASP A O 1
ATOM 8144 N N . PRO A 1 1057 ? -1.898 -9.952 -44.575 1.00 65.50 1057 PRO A N 1
ATOM 8145 C CA . PRO A 1 1057 ? -2.079 -9.864 -43.119 1.00 65.50 1057 PRO A CA 1
ATOM 8146 C C . PRO A 1 1057 ? -3.299 -10.636 -42.600 1.00 65.50 1057 PRO A C 1
ATOM 8148 O O . PRO A 1 1057 ? -3.294 -11.116 -41.469 1.00 65.50 1057 PRO A O 1
ATOM 8151 N N . SER A 1 1058 ? -4.323 -10.783 -43.446 1.00 58.41 1058 SER A N 1
ATOM 8152 C CA . SER A 1 1058 ? -5.558 -11.536 -43.199 1.00 58.41 1058 SER A CA 1
ATOM 8153 C C . SER A 1 1058 ? -5.311 -13.036 -42.961 1.00 58.41 1058 SER A C 1
ATOM 8155 O O . SER A 1 1058 ? -6.007 -13.665 -42.165 1.00 58.41 1058 SER A O 1
ATOM 8157 N N . SER A 1 1059 ? -4.281 -13.606 -43.595 1.00 53.19 1059 SER A N 1
ATOM 8158 C CA . SER A 1 1059 ? -3.933 -15.031 -43.508 1.00 53.19 1059 SER A CA 1
ATOM 8159 C C . SER A 1 1059 ? -3.181 -15.415 -42.225 1.00 53.19 1059 SER A C 1
ATOM 8161 O O . SER A 1 1059 ? -3.147 -16.590 -41.859 1.00 53.19 1059 SER A O 1
ATOM 8163 N N . ALA A 1 1060 ? -2.631 -14.433 -41.498 1.00 54.09 1060 ALA A N 1
ATOM 8164 C CA . ALA A 1 1060 ? -1.895 -14.647 -40.249 1.00 54.09 1060 ALA A CA 1
ATOM 8165 C C . ALA A 1 1060 ? -2.802 -14.808 -39.006 1.00 54.09 1060 ALA A C 1
ATOM 8167 O O . ALA A 1 1060 ? -2.304 -15.121 -37.931 1.00 54.09 1060 ALA A O 1
ATOM 8168 N N . GLY A 1 1061 ? -4.127 -14.646 -39.121 1.00 47.50 1061 GLY A N 1
ATOM 8169 C CA . GLY A 1 1061 ? -5.108 -15.059 -38.099 1.00 47.50 1061 GLY A CA 1
ATOM 8170 C C . GLY A 1 1061 ? -5.018 -14.396 -36.712 1.00 47.50 1061 GLY A C 1
ATOM 8171 O O . GLY A 1 1061 ? -5.700 -14.841 -35.793 1.00 47.50 1061 GLY A O 1
ATOM 8172 N N . GLY A 1 1062 ? -4.189 -13.367 -36.519 1.00 53.62 1062 GLY A N 1
ATOM 8173 C CA . GLY A 1 1062 ? -3.983 -12.727 -35.219 1.00 53.62 1062 GLY A CA 1
ATOM 8174 C C . GLY A 1 1062 ? -4.666 -11.366 -35.094 1.00 53.62 1062 GLY A C 1
ATOM 8175 O O . GLY A 1 1062 ? -4.329 -10.435 -35.814 1.00 53.62 1062 GLY A O 1
ATOM 8176 N N . GLU A 1 1063 ? -5.523 -11.187 -34.084 1.00 53.94 1063 GLU A N 1
ATOM 8177 C CA . GLU A 1 1063 ? -6.002 -9.860 -33.640 1.00 53.94 1063 GLU A CA 1
ATOM 8178 C C . GLU A 1 1063 ? -4.871 -8.982 -33.046 1.00 53.94 1063 GLU A C 1
ATOM 8180 O O . GLU A 1 1063 ? -5.061 -7.807 -32.717 1.00 53.94 1063 GLU A O 1
ATOM 8185 N N . ARG A 1 1064 ? -3.667 -9.543 -32.860 1.00 65.44 1064 ARG A N 1
ATOM 8186 C CA . ARG A 1 1064 ? -2.580 -8.959 -32.068 1.00 65.44 1064 ARG A CA 1
ATOM 8187 C C . ARG A 1 1064 ? -1.499 -8.345 -32.962 1.00 65.44 1064 ARG A C 1
ATOM 8189 O O . ARG A 1 1064 ? -0.810 -9.058 -33.674 1.00 65.44 1064 ARG A O 1
ATOM 8196 N N . LYS A 1 1065 ? -1.288 -7.028 -32.843 1.00 76.62 1065 LYS A N 1
ATOM 8197 C CA . LYS A 1 1065 ? -0.238 -6.285 -33.571 1.00 76.62 1065 LYS A CA 1
ATOM 8198 C C . LYS A 1 1065 ? 1.174 -6.766 -33.206 1.00 76.62 1065 LYS A C 1
ATOM 8200 O O . LYS A 1 1065 ? 1.536 -6.757 -32.020 1.00 76.62 1065 LYS A O 1
ATOM 8205 N N . ASN A 1 1066 ? 1.983 -7.106 -34.208 1.00 84.12 1066 ASN A N 1
ATOM 8206 C CA . ASN A 1 1066 ? 3.385 -7.479 -34.057 1.00 84.12 1066 ASN A CA 1
ATOM 8207 C C . ASN A 1 1066 ? 4.301 -6.286 -34.342 1.00 84.12 1066 ASN A C 1
ATOM 8209 O O . ASN A 1 1066 ? 4.261 -5.666 -35.403 1.00 84.12 1066 ASN A O 1
ATOM 8213 N N . TYR A 1 1067 ? 5.160 -5.976 -33.373 1.00 87.38 1067 TYR A N 1
ATOM 8214 C CA . TYR A 1 1067 ? 6.109 -4.868 -33.447 1.00 87.38 1067 TYR A CA 1
ATOM 8215 C C . TYR A 1 1067 ? 7.521 -5.405 -33.671 1.00 87.38 1067 TYR A C 1
ATOM 8217 O O . TYR A 1 1067 ? 7.922 -6.402 -33.061 1.00 87.38 1067 TYR A O 1
ATOM 8225 N N . ALA A 1 1068 ? 8.286 -4.732 -34.521 1.00 88.88 1068 ALA A N 1
ATOM 8226 C CA . ALA A 1 1068 ? 9.690 -5.035 -34.752 1.00 88.88 1068 ALA A CA 1
ATOM 8227 C C . ALA A 1 1068 ? 10.529 -3.762 -34.893 1.00 88.88 1068 ALA A C 1
ATOM 8229 O O . ALA A 1 1068 ? 10.023 -2.692 -35.238 1.00 88.88 1068 ALA A O 1
ATOM 8230 N N . LYS A 1 1069 ? 11.834 -3.901 -34.657 1.00 90.38 1069 LYS A N 1
ATOM 8231 C CA . LYS A 1 1069 ? 12.839 -2.878 -34.943 1.00 90.38 1069 LYS A CA 1
ATOM 8232 C C . LYS A 1 1069 ? 13.530 -3.184 -36.260 1.00 90.38 1069 LYS A C 1
ATOM 8234 O O . LYS A 1 1069 ? 14.141 -4.243 -36.390 1.00 90.38 1069 LYS A O 1
ATOM 8239 N N . LEU A 1 1070 ? 13.449 -2.265 -37.213 1.00 90.94 1070 LEU A N 1
ATOM 8240 C CA . LEU A 1 1070 ? 14.272 -2.293 -38.412 1.00 90.94 1070 LEU A CA 1
ATOM 8241 C C . LEU A 1 1070 ? 15.603 -1.617 -38.096 1.00 90.94 1070 LEU A C 1
ATOM 8243 O O . LEU A 1 1070 ? 15.632 -0.439 -37.749 1.00 90.94 1070 LEU A O 1
ATOM 8247 N N . VAL A 1 1071 ? 16.686 -2.379 -38.187 1.00 90.75 1071 VAL A N 1
ATOM 8248 C CA . VAL A 1 1071 ? 18.040 -1.948 -37.849 1.00 90.75 1071 VAL A CA 1
ATOM 8249 C C . VAL A 1 1071 ? 18.932 -2.136 -39.063 1.00 90.75 1071 VAL A C 1
ATOM 8251 O O . VAL A 1 1071 ? 19.001 -3.238 -39.596 1.00 90.75 1071 VAL A O 1
ATOM 8254 N N . ALA A 1 1072 ? 19.650 -1.100 -39.483 1.00 90.44 1072 ALA A N 1
ATOM 8255 C CA . ALA A 1 1072 ? 20.721 -1.236 -40.464 1.00 90.44 1072 ALA A CA 1
ATOM 8256 C C . ALA A 1 1072 ? 21.948 -0.448 -40.028 1.00 90.44 1072 ALA A C 1
ATOM 8258 O O . ALA A 1 1072 ? 21.831 0.625 -39.436 1.00 90.44 1072 ALA A O 1
ATOM 8259 N N . GLY A 1 1073 ? 23.132 -0.970 -40.318 1.00 89.56 1073 GLY A N 1
ATOM 8260 C CA . GLY A 1 1073 ? 24.366 -0.303 -39.947 1.00 89.56 1073 GLY A CA 1
ATOM 8261 C C . GLY A 1 1073 ? 25.603 -0.888 -40.604 1.00 89.56 1073 GLY A C 1
ATOM 8262 O O . GLY A 1 1073 ? 25.564 -1.926 -41.264 1.00 89.56 1073 GLY A O 1
ATOM 8263 N N . SER A 1 1074 ? 26.710 -0.180 -40.424 1.00 87.31 1074 SER A N 1
ATOM 8264 C CA . SER A 1 1074 ? 28.020 -0.537 -40.954 1.00 87.31 1074 SER A CA 1
ATOM 8265 C C . SER A 1 1074 ? 28.850 -1.218 -39.871 1.00 87.31 1074 SER A C 1
ATOM 8267 O O . SER A 1 1074 ? 29.100 -0.638 -38.818 1.00 87.31 1074 SER A O 1
ATOM 8269 N N . LEU A 1 1075 ? 29.316 -2.438 -40.147 1.00 84.06 1075 LEU A N 1
ATOM 8270 C CA . LEU A 1 1075 ? 30.182 -3.189 -39.230 1.00 84.06 1075 LEU A CA 1
ATOM 8271 C C . LEU A 1 1075 ? 31.599 -2.607 -39.160 1.00 84.06 1075 LEU A C 1
ATOM 8273 O O . LEU A 1 1075 ? 32.308 -2.831 -38.188 1.00 84.06 1075 LEU A O 1
ATOM 8277 N N . HIS A 1 1076 ? 32.020 -1.859 -40.183 1.00 81.00 1076 HIS A N 1
ATOM 8278 C CA . HIS A 1 1076 ? 33.382 -1.333 -40.274 1.00 81.00 1076 HIS A CA 1
ATOM 8279 C C . HIS A 1 1076 ? 33.690 -0.267 -39.212 1.00 81.00 1076 HIS A C 1
ATOM 8281 O O . HIS A 1 1076 ? 34.804 -0.195 -38.707 1.00 81.00 1076 HIS A O 1
ATOM 8287 N N . ASN A 1 1077 ? 32.704 0.567 -38.895 1.00 82.75 1077 ASN A N 1
ATOM 8288 C CA . ASN A 1 1077 ? 32.812 1.678 -37.950 1.00 82.75 1077 ASN A CA 1
ATOM 8289 C C . ASN A 1 1077 ? 31.748 1.605 -36.844 1.00 82.75 1077 ASN A C 1
ATOM 8291 O O . ASN A 1 1077 ? 31.519 2.601 -36.167 1.00 82.75 1077 ASN A O 1
ATOM 8295 N N . ASP A 1 1078 ? 31.072 0.457 -36.724 1.00 87.56 1078 ASP A N 1
ATOM 8296 C CA . ASP A 1 1078 ? 29.963 0.193 -35.797 1.00 87.56 1078 ASP A CA 1
ATOM 8297 C C . ASP A 1 1078 ? 28.855 1.255 -35.797 1.00 87.56 1078 ASP A C 1
ATOM 8299 O O . ASP A 1 1078 ? 28.198 1.499 -34.786 1.00 87.56 1078 ASP A O 1
ATOM 8303 N N . ALA A 1 1079 ? 28.637 1.897 -36.945 1.00 88.75 1079 ALA A N 1
ATOM 8304 C CA . ALA A 1 1079 ? 27.657 2.961 -37.071 1.00 88.75 1079 ALA A CA 1
ATOM 8305 C C . ALA A 1 1079 ? 26.265 2.379 -37.324 1.00 88.75 1079 ALA A C 1
ATOM 8307 O O . ALA A 1 1079 ? 26.035 1.686 -38.320 1.00 88.75 1079 ALA A O 1
ATOM 8308 N N . LEU A 1 1080 ? 25.321 2.706 -36.447 1.00 90.62 1080 LEU A N 1
ATOM 8309 C CA . LEU A 1 1080 ? 23.895 2.490 -36.652 1.00 90.62 1080 LEU A CA 1
ATOM 8310 C C . LEU A 1 1080 ? 23.355 3.570 -37.597 1.00 90.62 1080 LEU A C 1
ATOM 8312 O O . LEU A 1 1080 ? 23.425 4.758 -37.294 1.00 90.62 1080 LEU A O 1
ATOM 8316 N N . LEU A 1 1081 ? 22.821 3.152 -38.741 1.00 90.44 1081 LEU A N 1
ATOM 8317 C CA . LEU A 1 1081 ? 22.391 4.039 -39.828 1.00 90.44 1081 LEU A CA 1
ATOM 8318 C C . LEU A 1 1081 ? 20.865 4.127 -39.932 1.00 90.44 1081 LEU A C 1
ATOM 8320 O O . LEU A 1 1081 ? 20.334 5.191 -40.231 1.00 90.44 1081 LEU A O 1
ATOM 8324 N N . VAL A 1 1082 ? 20.165 3.024 -39.661 1.00 90.44 1082 VAL A N 1
ATOM 8325 C CA . VAL A 1 1082 ? 18.698 2.948 -39.630 1.00 90.44 1082 VAL A CA 1
ATOM 8326 C C . VAL A 1 1082 ? 18.271 2.304 -38.318 1.00 90.44 1082 VAL A C 1
ATOM 8328 O O . VAL A 1 1082 ? 18.812 1.265 -37.937 1.00 90.44 1082 VAL A O 1
ATOM 8331 N N . HIS A 1 1083 ? 17.301 2.911 -37.634 1.00 91.88 1083 HIS A N 1
ATOM 8332 C CA . HIS A 1 1083 ? 16.654 2.357 -36.445 1.00 91.88 1083 HIS A CA 1
ATOM 8333 C C . HIS A 1 1083 ? 15.206 2.849 -36.352 1.00 91.88 1083 HIS A C 1
ATOM 8335 O O . HIS A 1 1083 ? 14.936 3.944 -35.858 1.00 91.88 1083 HIS A O 1
ATOM 8341 N N . GLU A 1 1084 ? 14.269 2.024 -36.815 1.00 90.06 1084 GLU A N 1
ATOM 8342 C CA . GLU A 1 1084 ? 12.848 2.373 -36.907 1.00 90.06 1084 GLU A CA 1
ATOM 8343 C C . GLU A 1 1084 ? 11.958 1.308 -36.271 1.00 90.06 1084 GLU A C 1
ATOM 8345 O O . GLU A 1 1084 ? 12.312 0.133 -36.194 1.00 90.06 1084 GLU A O 1
ATOM 8350 N N . SER A 1 1085 ? 10.788 1.724 -35.783 1.00 89.62 1085 SER A N 1
ATOM 8351 C CA . SER A 1 1085 ? 9.789 0.809 -35.218 1.00 89.62 1085 SER A CA 1
ATOM 8352 C C . SER A 1 1085 ? 8.701 0.561 -36.248 1.00 89.62 1085 SER A C 1
ATOM 8354 O O . SER A 1 1085 ? 8.076 1.513 -36.703 1.00 89.62 1085 SER A O 1
ATOM 8356 N N . ILE A 1 1086 ? 8.453 -0.701 -36.580 1.00 89.44 1086 ILE A N 1
ATOM 8357 C CA . ILE A 1 1086 ? 7.509 -1.089 -37.628 1.00 89.44 1086 ILE A CA 1
ATOM 8358 C C . ILE A 1 1086 ? 6.453 -2.024 -37.036 1.00 89.44 1086 ILE A C 1
ATOM 8360 O O . ILE A 1 1086 ? 6.781 -2.953 -36.295 1.00 89.44 1086 ILE A O 1
ATOM 8364 N N . VAL A 1 1087 ? 5.184 -1.771 -37.369 1.00 89.38 1087 VAL A N 1
ATOM 8365 C CA . VAL A 1 1087 ? 4.072 -2.706 -37.135 1.00 89.38 1087 VAL A CA 1
ATOM 8366 C C . VAL A 1 1087 ? 3.955 -3.593 -38.364 1.00 89.38 1087 VAL A C 1
ATOM 8368 O O . VAL A 1 1087 ? 3.672 -3.099 -39.458 1.00 89.38 1087 VAL A O 1
ATOM 8371 N N . LEU A 1 1088 ? 4.211 -4.886 -38.196 1.00 86.69 1088 LEU A N 1
ATOM 8372 C CA . LEU A 1 1088 ? 4.443 -5.805 -39.310 1.00 86.69 1088 LEU A CA 1
ATOM 8373 C C . LEU A 1 1088 ? 3.196 -6.016 -40.183 1.00 86.69 1088 LEU A C 1
ATOM 8375 O O . LEU A 1 1088 ? 3.321 -6.238 -41.390 1.00 86.69 1088 LEU A O 1
ATOM 8379 N N . GLU A 1 1089 ? 2.006 -5.865 -39.603 1.00 83.69 1089 GLU A N 1
ATOM 8380 C CA . GLU A 1 1089 ? 0.722 -5.996 -40.296 1.00 83.69 1089 GLU A CA 1
ATOM 8381 C C . GLU A 1 1089 ? 0.357 -4.771 -41.147 1.00 83.69 1089 GLU A C 1
ATOM 8383 O O . GLU A 1 1089 ? -0.281 -4.920 -42.186 1.00 83.69 1089 GLU A O 1
ATOM 8388 N N . ASN A 1 1090 ? 0.769 -3.563 -40.737 1.00 84.88 1090 ASN A N 1
ATOM 8389 C CA . ASN A 1 1090 ? 0.157 -2.314 -41.224 1.00 84.88 1090 ASN A CA 1
ATOM 8390 C C . ASN A 1 1090 ? 1.117 -1.370 -41.960 1.00 84.88 1090 ASN A C 1
ATOM 8392 O O . ASN A 1 1090 ? 0.698 -0.304 -42.408 1.00 84.88 1090 ASN A O 1
ATOM 8396 N N . PHE A 1 1091 ? 2.399 -1.710 -42.081 1.00 86.69 1091 PHE A N 1
ATOM 8397 C CA . PHE A 1 1091 ? 3.335 -0.867 -42.826 1.00 86.69 1091 PHE A CA 1
ATOM 8398 C C . PHE A 1 1091 ? 3.040 -0.881 -44.340 1.00 86.69 1091 PHE A C 1
ATOM 8400 O O . PHE A 1 1091 ? 2.518 -1.871 -44.866 1.00 86.69 1091 PHE A O 1
ATOM 8407 N N . GLN A 1 1092 ? 3.391 0.203 -45.040 1.00 86.81 1092 GLN A N 1
ATOM 8408 C CA . GLN A 1 1092 ? 3.294 0.290 -46.502 1.00 86.81 1092 GLN A CA 1
ATOM 8409 C C . GLN A 1 1092 ? 4.335 -0.628 -47.153 1.00 86.81 1092 GLN A C 1
ATOM 8411 O O . GLN A 1 1092 ? 5.530 -0.384 -47.022 1.00 86.81 1092 GLN A O 1
ATOM 8416 N N . SER A 1 1093 ? 3.887 -1.689 -47.826 1.00 86.94 1093 SER A N 1
ATOM 8417 C CA . SER A 1 1093 ? 4.756 -2.685 -48.463 1.00 86.94 1093 SER A CA 1
ATOM 8418 C C . SER A 1 1093 ? 4.816 -2.472 -49.985 1.00 86.94 1093 SER A C 1
ATOM 8420 O O . SER A 1 1093 ? 3.752 -2.444 -50.603 1.00 86.94 1093 SER A O 1
ATOM 8422 N N . PRO A 1 1094 ? 6.009 -2.380 -50.610 1.00 89.88 1094 PRO A N 1
ATOM 8423 C CA . PRO A 1 1094 ? 7.333 -2.445 -49.989 1.00 89.88 1094 PRO A CA 1
ATOM 8424 C C . PRO A 1 1094 ? 7.698 -1.149 -49.248 1.00 89.88 1094 PRO A C 1
ATOM 8426 O O . PRO A 1 1094 ? 7.486 -0.049 -49.755 1.00 89.88 1094 PRO A O 1
ATOM 8429 N N . TYR A 1 1095 ? 8.310 -1.287 -48.074 1.00 91.44 1095 TYR A N 1
ATOM 8430 C CA . TYR A 1 1095 ? 8.860 -0.177 -47.303 1.00 91.44 1095 TYR A CA 1
ATOM 8431 C C . TYR A 1 1095 ? 10.301 0.075 -47.731 1.00 91.44 1095 TYR A C 1
ATOM 8433 O O . TYR A 1 1095 ? 11.111 -0.852 -47.725 1.00 91.44 1095 TYR A O 1
ATOM 8441 N N . ARG A 1 1096 ? 10.623 1.311 -48.120 1.00 92.56 1096 ARG A N 1
ATOM 8442 C CA . ARG A 1 1096 ? 11.938 1.680 -48.659 1.00 92.56 1096 ARG A CA 1
ATOM 8443 C C . ARG A 1 1096 ? 12.590 2.752 -47.802 1.00 92.56 1096 ARG A C 1
ATOM 8445 O O . ARG A 1 1096 ? 11.978 3.788 -47.557 1.00 92.56 1096 ARG A O 1
ATOM 8452 N N . VAL A 1 1097 ? 13.841 2.529 -47.407 1.00 91.69 1097 VAL A N 1
ATOM 8453 C CA . VAL A 1 1097 ? 14.644 3.497 -46.648 1.00 91.69 1097 VAL A CA 1
ATOM 8454 C C . VAL A 1 1097 ? 15.999 3.657 -47.316 1.00 91.69 1097 VAL A C 1
ATOM 8456 O O . VAL A 1 1097 ? 16.744 2.688 -47.457 1.00 91.69 1097 VAL A O 1
ATOM 8459 N N . ARG A 1 1098 ? 16.338 4.887 -47.708 1.00 90.38 1098 ARG A N 1
ATOM 8460 C CA . ARG A 1 1098 ? 17.669 5.227 -48.222 1.00 90.38 1098 ARG A CA 1
ATOM 8461 C C . ARG A 1 1098 ? 18.539 5.776 -47.110 1.00 90.38 1098 ARG A C 1
ATOM 8463 O O . ARG A 1 1098 ? 18.091 6.593 -46.310 1.00 90.38 1098 ARG A O 1
ATOM 8470 N N . PHE A 1 1099 ? 19.790 5.343 -47.074 1.00 89.44 1099 PHE A N 1
ATOM 8471 C CA . PHE A 1 1099 ? 20.771 5.826 -46.115 1.00 89.44 1099 PHE A CA 1
ATOM 8472 C C . PHE A 1 1099 ? 22.177 5.789 -46.704 1.00 89.44 1099 PHE A C 1
ATOM 8474 O O . PHE A 1 1099 ? 22.456 5.127 -47.704 1.00 89.44 1099 PHE A O 1
ATOM 8481 N N . VAL A 1 1100 ? 23.083 6.518 -46.061 1.00 87.25 1100 VAL A N 1
ATOM 8482 C CA . VAL A 1 1100 ? 24.442 6.727 -46.554 1.00 87.25 1100 VAL A CA 1
ATOM 8483 C C . VAL A 1 1100 ? 25.445 6.263 -45.506 1.00 87.25 1100 VAL A C 1
ATOM 8485 O O . VAL A 1 1100 ? 25.320 6.598 -44.330 1.00 87.25 1100 VAL A O 1
ATOM 8488 N N . THR A 1 1101 ? 26.471 5.528 -45.931 1.00 83.94 1101 THR A N 1
ATOM 8489 C CA . THR A 1 1101 ? 27.584 5.102 -45.071 1.00 83.94 1101 THR A CA 1
ATOM 8490 C C . THR A 1 1101 ? 28.924 5.647 -45.564 1.00 83.94 1101 THR A C 1
ATOM 8492 O O . THR A 1 1101 ? 29.117 5.907 -46.755 1.00 83.94 1101 THR A O 1
ATOM 8495 N N . LYS A 1 1102 ? 29.871 5.847 -44.642 1.00 80.19 1102 LYS A N 1
ATOM 8496 C CA . LYS A 1 1102 ? 31.233 6.297 -44.967 1.00 80.19 1102 LYS A CA 1
ATOM 8497 C C . LYS A 1 1102 ? 32.026 5.140 -45.578 1.00 80.19 1102 LYS A C 1
ATOM 8499 O O . LYS A 1 1102 ? 31.961 4.023 -45.070 1.00 80.19 1102 LYS A O 1
ATOM 8504 N N . THR A 1 1103 ? 32.808 5.408 -46.624 1.00 70.56 1103 THR A N 1
ATOM 8505 C CA . THR A 1 1103 ? 33.797 4.437 -47.117 1.00 70.56 1103 THR A CA 1
ATOM 8506 C C . THR A 1 1103 ? 35.169 4.688 -46.478 1.00 70.56 1103 THR A C 1
ATOM 8508 O O . THR A 1 1103 ? 35.489 5.848 -46.208 1.00 70.56 1103 THR A O 1
ATOM 8511 N N . PRO A 1 1104 ? 35.979 3.647 -46.214 1.00 65.56 1104 PRO A N 1
ATOM 8512 C CA . PRO A 1 1104 ? 37.338 3.811 -45.703 1.00 65.56 1104 PRO A CA 1
ATOM 8513 C C . PRO A 1 1104 ? 38.201 4.676 -46.634 1.00 65.56 1104 PRO A C 1
ATOM 8515 O O . PRO A 1 1104 ? 38.088 4.588 -47.855 1.00 65.56 1104 PRO A O 1
ATOM 8518 N N . ALA A 1 1105 ? 39.079 5.498 -46.047 1.00 57.47 1105 ALA A N 1
ATOM 8519 C CA . ALA A 1 1105 ? 39.936 6.447 -46.770 1.00 57.47 1105 ALA A CA 1
ATOM 8520 C C . ALA A 1 1105 ? 40.948 5.770 -47.719 1.00 57.47 1105 ALA A C 1
ATOM 8522 O O . ALA A 1 1105 ? 41.411 6.387 -48.675 1.00 57.47 1105 ALA A O 1
ATOM 8523 N N . SER A 1 1106 ? 41.272 4.493 -47.491 1.00 55.59 1106 SER A N 1
ATOM 8524 C CA . SER A 1 1106 ? 42.051 3.659 -48.406 1.00 55.59 1106 SER A CA 1
ATOM 8525 C C . SER A 1 1106 ? 41.106 2.949 -49.382 1.00 55.59 1106 SER A C 1
ATOM 8527 O O . SER A 1 1106 ? 40.335 2.069 -48.998 1.00 55.59 1106 SER A O 1
ATOM 8529 N N . GLY A 1 1107 ? 41.153 3.338 -50.659 1.00 48.94 1107 GLY A N 1
ATOM 8530 C CA . GLY A 1 1107 ? 40.213 2.966 -51.729 1.00 48.94 1107 GLY A CA 1
ATOM 8531 C C . GLY A 1 1107 ? 40.109 1.481 -52.132 1.00 48.94 1107 GLY A C 1
ATOM 8532 O O . GLY A 1 1107 ? 39.833 1.204 -53.295 1.00 48.94 1107 GLY A O 1
ATOM 8533 N N . GLY A 1 1108 ? 40.295 0.523 -51.217 1.00 52.50 1108 GLY A N 1
ATOM 8534 C CA . GLY A 1 1108 ? 40.239 -0.920 -51.489 1.00 52.50 1108 GLY A CA 1
ATOM 8535 C C . GLY A 1 1108 ? 39.486 -1.796 -50.474 1.00 52.50 1108 GLY A C 1
ATOM 8536 O O . GLY A 1 1108 ? 39.232 -2.962 -50.778 1.00 52.50 1108 GLY A O 1
ATOM 8537 N N . ALA A 1 1109 ? 39.098 -1.300 -49.291 1.00 54.41 1109 ALA A N 1
ATOM 8538 C CA . ALA A 1 1109 ? 38.382 -2.126 -48.308 1.00 54.41 1109 ALA A CA 1
ATOM 8539 C C . ALA A 1 1109 ? 36.863 -2.169 -48.580 1.00 54.41 1109 ALA A C 1
ATOM 8541 O O . ALA A 1 1109 ? 36.227 -1.146 -48.834 1.00 54.41 1109 ALA A O 1
ATOM 8542 N N . ALA A 1 1110 ? 36.279 -3.372 -48.539 1.00 61.84 1110 ALA A N 1
ATOM 8543 C CA . ALA A 1 1110 ? 34.839 -3.576 -48.691 1.00 61.84 1110 ALA A CA 1
ATOM 8544 C C . ALA A 1 1110 ? 34.105 -3.001 -47.472 1.00 61.84 1110 ALA A C 1
ATOM 8546 O O . ALA A 1 1110 ? 34.426 -3.371 -46.345 1.00 61.84 1110 ALA A O 1
ATOM 8547 N N . VAL A 1 1111 ? 33.115 -2.130 -47.682 1.00 69.00 1111 VAL A N 1
ATOM 8548 C CA . VAL A 1 1111 ? 32.221 -1.709 -46.595 1.00 69.00 1111 VAL A CA 1
ATOM 8549 C C . VAL A 1 1111 ? 31.208 -2.825 -46.368 1.00 69.00 1111 VAL A C 1
ATOM 8551 O O . VAL A 1 1111 ? 30.440 -3.139 -47.277 1.00 69.00 1111 VAL A O 1
ATOM 8554 N N . GLU A 1 1112 ? 31.229 -3.432 -45.181 1.00 79.88 1112 GLU A N 1
ATOM 8555 C CA . GLU A 1 1112 ? 30.227 -4.417 -44.766 1.00 79.88 1112 GLU A CA 1
ATOM 8556 C C . GLU A 1 1112 ? 29.052 -3.704 -44.095 1.00 79.88 1112 GLU A C 1
ATOM 8558 O O . GLU A 1 1112 ? 29.178 -3.156 -42.996 1.00 79.88 1112 GLU A O 1
ATOM 8563 N N . VAL A 1 1113 ? 27.906 -3.722 -44.772 1.00 83.00 1113 VAL A N 1
ATOM 8564 C CA . VAL A 1 1113 ? 26.634 -3.222 -44.245 1.00 83.00 1113 VAL A CA 1
ATOM 8565 C C . VAL A 1 1113 ? 25.733 -4.412 -43.948 1.00 83.00 1113 VAL A C 1
ATOM 8567 O O . VAL A 1 1113 ? 25.650 -5.357 -44.737 1.00 83.00 1113 VAL A O 1
ATOM 8570 N N . VAL A 1 1114 ? 25.063 -4.359 -42.801 1.00 88.19 1114 VAL A N 1
ATOM 8571 C CA . VAL A 1 1114 ? 24.079 -5.353 -42.377 1.00 88.19 1114 VAL A CA 1
ATOM 8572 C C . VAL A 1 1114 ? 22.751 -4.675 -42.094 1.00 88.19 1114 VAL A C 1
ATOM 8574 O O . VAL A 1 1114 ? 22.705 -3.567 -41.561 1.00 88.19 1114 VAL A O 1
ATOM 8577 N N . ALA A 1 1115 ? 21.669 -5.360 -42.440 1.00 88.19 1115 ALA A N 1
ATOM 8578 C CA . ALA A 1 1115 ? 20.312 -4.966 -42.097 1.00 88.19 1115 ALA A CA 1
ATOM 8579 C C . ALA A 1 1115 ? 19.584 -6.133 -41.432 1.00 88.19 1115 ALA A C 1
ATOM 8581 O O . ALA A 1 1115 ? 19.788 -7.291 -41.804 1.00 88.19 1115 ALA A O 1
ATOM 8582 N N . SER A 1 1116 ? 18.756 -5.840 -40.436 1.00 88.81 1116 SER A N 1
ATOM 8583 C CA . SER A 1 1116 ? 18.002 -6.816 -39.659 1.00 88.81 1116 SER A CA 1
ATOM 8584 C C . SER A 1 1116 ? 16.644 -6.267 -39.227 1.00 88.81 1116 SER A C 1
ATOM 8586 O O . SER A 1 1116 ? 16.551 -5.157 -38.712 1.00 88.81 1116 SER A O 1
ATOM 8588 N N . VAL A 1 1117 ? 15.593 -7.073 -39.366 1.00 87.88 1117 VAL A N 1
ATOM 8589 C CA . VAL A 1 1117 ? 14.299 -6.861 -38.708 1.00 87.88 1117 VAL A CA 1
ATOM 8590 C C . VAL A 1 1117 ? 14.271 -7.703 -37.442 1.00 87.88 1117 VAL A C 1
ATOM 8592 O O . VAL A 1 1117 ? 14.329 -8.927 -37.499 1.00 87.88 1117 VAL A O 1
ATOM 8595 N N . ILE A 1 1118 ? 14.184 -7.046 -36.294 1.00 87.31 1118 ILE A N 1
ATOM 8596 C CA . ILE A 1 1118 ? 14.314 -7.629 -34.960 1.00 87.31 1118 ILE A CA 1
ATOM 8597 C C . ILE A 1 1118 ? 12.928 -7.599 -34.291 1.00 87.31 1118 ILE A C 1
ATOM 8599 O O . ILE A 1 1118 ? 12.497 -6.547 -33.835 1.00 87.31 1118 ILE A O 1
ATOM 8603 N N . HIS A 1 1119 ? 12.226 -8.740 -34.188 1.00 87.19 1119 HIS A N 1
ATOM 8604 C CA . HIS A 1 1119 ? 10.888 -8.795 -33.555 1.00 87.19 1119 HIS A CA 1
ATOM 8605 C C . HIS A 1 1119 ? 10.914 -8.451 -32.063 1.00 87.19 1119 HIS A C 1
ATOM 8607 O O . HIS A 1 1119 ? 11.696 -9.050 -31.339 1.00 87.19 1119 HIS A O 1
ATOM 8613 N N . ASP A 1 1120 ? 10.012 -7.628 -31.538 1.00 81.12 1120 ASP A N 1
ATOM 8614 C CA . ASP A 1 1120 ? 10.049 -7.201 -30.127 1.00 81.12 1120 ASP A CA 1
ATOM 8615 C C . ASP A 1 1120 ? 9.843 -8.341 -29.108 1.00 81.12 1120 ASP A C 1
ATOM 8617 O O . ASP A 1 1120 ? 10.094 -8.169 -27.910 1.00 81.12 1120 ASP A O 1
ATOM 8621 N N . ARG A 1 1121 ? 9.334 -9.503 -29.544 1.00 80.31 1121 ARG A N 1
ATOM 8622 C CA . ARG A 1 1121 ? 8.980 -10.612 -28.641 1.00 80.31 1121 ARG A CA 1
ATOM 8623 C C . ARG A 1 1121 ? 9.631 -11.951 -28.956 1.00 80.31 1121 ARG A C 1
ATOM 8625 O O . ARG A 1 1121 ? 9.903 -12.668 -28.009 1.00 80.31 1121 ARG A O 1
ATOM 8632 N N . LEU A 1 1122 ? 9.830 -12.317 -30.219 1.00 83.19 1122 LEU A N 1
ATOM 8633 C CA . LEU A 1 1122 ? 10.112 -13.707 -30.605 1.00 83.19 1122 LEU A CA 1
ATOM 8634 C C . LEU A 1 1122 ? 11.618 -13.939 -30.790 1.00 83.19 1122 LEU A C 1
ATOM 8636 O O . LEU A 1 1122 ? 12.339 -13.057 -31.264 1.00 83.19 1122 LEU A O 1
ATOM 8640 N N . VAL A 1 1123 ? 12.075 -15.133 -30.419 1.00 81.25 1123 VAL A N 1
ATOM 8641 C CA . VAL A 1 1123 ? 13.474 -15.565 -30.344 1.00 81.25 1123 VAL A CA 1
ATOM 8642 C C . VAL A 1 1123 ? 13.634 -16.969 -30.958 1.00 81.25 1123 VAL A C 1
ATOM 8644 O O . VAL A 1 1123 ? 13.017 -17.908 -30.462 1.00 81.25 1123 VAL A O 1
ATOM 8647 N N . PRO A 1 1124 ? 14.469 -17.163 -31.994 1.00 68.75 1124 PRO A N 1
ATOM 8648 C CA . PRO A 1 1124 ? 14.951 -16.165 -32.935 1.00 68.75 1124 PRO A CA 1
ATOM 8649 C C . PRO A 1 1124 ? 13.854 -15.844 -33.959 1.00 68.75 1124 PRO A C 1
ATOM 8651 O O . PRO A 1 1124 ? 13.500 -16.668 -34.795 1.00 68.75 1124 PRO A O 1
ATOM 8654 N N . TRP A 1 1125 ? 13.332 -14.619 -33.929 1.00 63.69 1125 TRP A N 1
ATOM 8655 C CA . TRP A 1 1125 ? 12.684 -14.037 -35.105 1.00 63.69 1125 TRP A CA 1
ATOM 8656 C C . TRP A 1 1125 ? 13.456 -12.780 -35.486 1.00 63.69 1125 TRP A C 1
ATOM 8658 O O . TRP A 1 1125 ? 13.175 -11.670 -35.016 1.00 63.69 1125 TRP A O 1
ATOM 8668 N N . THR A 1 1126 ? 14.505 -13.009 -36.271 1.00 66.44 1126 THR A N 1
ATOM 8669 C CA . THR A 1 1126 ? 15.331 -11.964 -36.862 1.00 66.44 1126 THR A CA 1
ATOM 8670 C C . THR A 1 1126 ? 15.491 -12.282 -38.339 1.00 66.44 1126 THR A C 1
ATOM 8672 O O . THR A 1 1126 ? 16.019 -13.336 -38.684 1.00 66.44 1126 THR A O 1
ATOM 8675 N N . ILE A 1 1127 ? 15.032 -11.382 -39.203 1.00 70.00 1127 ILE A N 1
ATOM 8676 C CA . ILE A 1 1127 ? 15.273 -11.474 -40.645 1.00 70.00 1127 ILE A CA 1
ATOM 8677 C C . ILE A 1 1127 ? 16.473 -10.590 -40.920 1.00 70.00 1127 ILE A C 1
ATOM 8679 O O . ILE A 1 1127 ? 16.381 -9.383 -40.723 1.00 70.00 1127 ILE A O 1
ATOM 8683 N N . ALA A 1 1128 ? 17.596 -11.176 -41.317 1.00 70.00 1128 ALA A N 1
ATOM 8684 C CA . ALA A 1 1128 ? 18.819 -10.444 -41.611 1.00 70.00 1128 ALA A CA 1
ATOM 8685 C C . ALA A 1 1128 ? 19.227 -10.645 -43.070 1.00 70.00 1128 ALA A C 1
ATOM 8687 O O . ALA A 1 1128 ? 19.020 -11.712 -43.644 1.00 70.00 1128 ALA A O 1
ATOM 8688 N N . THR A 1 1129 ? 19.828 -9.616 -43.653 1.00 64.31 1129 THR A N 1
ATOM 8689 C CA . THR A 1 1129 ? 20.478 -9.714 -44.965 1.00 64.31 1129 THR A CA 1
ATOM 8690 C C . THR A 1 1129 ? 21.824 -10.429 -44.839 1.00 64.31 1129 THR A C 1
ATOM 8692 O O . THR A 1 1129 ? 22.488 -10.357 -43.801 1.00 64.31 1129 THR A O 1
ATOM 8695 N N . SER A 1 1130 ? 22.257 -11.123 -45.896 1.00 53.00 1130 SER A N 1
ATOM 8696 C CA . SER A 1 1130 ? 23.644 -11.587 -46.005 1.00 53.00 1130 SER A CA 1
ATOM 8697 C C . SER A 1 1130 ? 24.594 -10.388 -46.000 1.00 53.00 1130 SER A C 1
ATOM 8699 O O . SER A 1 1130 ? 24.266 -9.353 -46.580 1.00 53.00 1130 SER A O 1
ATOM 8701 N N . ARG A 1 1131 ? 25.779 -10.521 -45.385 1.00 56.97 1131 ARG A N 1
ATOM 8702 C CA . ARG A 1 1131 ? 26.797 -9.457 -45.376 1.00 56.97 1131 ARG A CA 1
ATOM 8703 C C . ARG A 1 1131 ? 27.104 -9.024 -46.813 1.00 56.97 1131 ARG A C 1
ATOM 8705 O O . ARG A 1 1131 ? 27.719 -9.779 -47.565 1.00 56.97 1131 ARG A O 1
ATOM 8712 N N . HIS A 1 1132 ? 26.684 -7.820 -47.197 1.00 52.00 1132 HIS A N 1
ATOM 8713 C CA . HIS A 1 1132 ? 26.984 -7.290 -48.522 1.00 52.00 1132 HIS A CA 1
ATOM 8714 C C . HIS A 1 1132 ? 28.365 -6.635 -48.501 1.00 52.00 1132 HIS A C 1
ATOM 8716 O O . HIS A 1 1132 ? 28.558 -5.585 -47.893 1.00 52.00 1132 HIS A O 1
ATOM 8722 N N . GLN A 1 1133 ? 29.332 -7.255 -49.181 1.00 46.34 1133 GLN A N 1
ATOM 8723 C CA . GLN A 1 1133 ? 30.629 -6.643 -49.461 1.00 46.34 1133 GLN A CA 1
ATOM 8724 C C . GLN A 1 1133 ? 30.524 -5.801 -50.734 1.00 46.34 1133 GLN A C 1
ATOM 8726 O O . GLN A 1 1133 ? 30.647 -6.310 -51.850 1.00 46.34 1133 GLN A O 1
ATOM 8731 N N . ALA A 1 1134 ? 30.323 -4.492 -50.588 1.00 46.69 1134 ALA A N 1
ATOM 8732 C CA . ALA A 1 1134 ? 30.319 -3.571 -51.723 1.00 46.69 1134 ALA A CA 1
ATOM 8733 C C . ALA A 1 1134 ? 31.760 -3.296 -52.212 1.00 46.69 1134 ALA A C 1
ATOM 8735 O O . ALA A 1 1134 ? 32.328 -2.231 -51.969 1.00 46.69 1134 ALA A O 1
ATOM 8736 N N . ARG A 1 1135 ? 32.389 -4.277 -52.883 1.00 42.59 1135 ARG A N 1
ATOM 8737 C CA . ARG A 1 1135 ? 33.732 -4.130 -53.492 1.00 42.59 1135 ARG A CA 1
ATOM 8738 C C . ARG A 1 1135 ? 33.717 -3.477 -54.876 1.00 42.59 1135 ARG A C 1
ATOM 8740 O O . ARG A 1 1135 ? 34.739 -2.938 -55.287 1.00 42.59 1135 ARG A O 1
ATOM 8747 N N . LYS A 1 1136 ? 32.603 -3.534 -55.613 1.00 37.91 1136 LYS A N 1
ATOM 8748 C CA . LYS A 1 1136 ? 32.537 -3.112 -57.022 1.00 37.91 1136 LYS A CA 1
ATOM 8749 C C . LYS A 1 1136 ? 31.194 -2.459 -57.355 1.00 37.91 1136 LYS A C 1
ATOM 8751 O O . LYS A 1 1136 ? 30.296 -3.130 -57.842 1.00 37.91 1136 LYS A O 1
ATOM 8756 N N . CYS A 1 1137 ? 31.093 -1.149 -57.160 1.00 33.00 1137 CYS A N 1
ATOM 8757 C CA . CYS A 1 1137 ? 30.291 -0.329 -58.068 1.00 33.00 1137 CYS A CA 1
ATOM 8758 C C . CYS A 1 1137 ? 31.313 0.332 -58.995 1.00 33.00 1137 CYS A C 1
ATOM 8760 O O . CYS A 1 1137 ? 32.118 1.136 -58.522 1.00 33.00 1137 CYS A O 1
ATOM 8762 N N . ARG A 1 1138 ? 31.384 -0.103 -60.262 1.00 29.77 1138 ARG A N 1
ATOM 8763 C CA . ARG A 1 1138 ? 32.114 0.664 -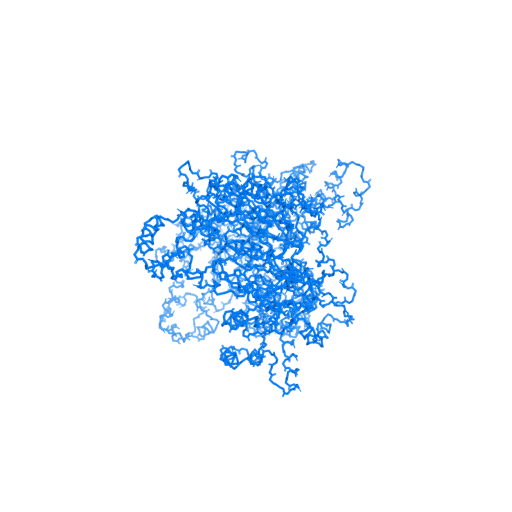61.282 1.00 29.77 1138 ARG A CA 1
ATOM 8764 C C . ARG A 1 1138 ? 31.387 2.003 -61.428 1.00 29.77 1138 ARG A C 1
ATOM 8766 O O . ARG A 1 1138 ? 30.159 2.008 -61.389 1.00 29.77 1138 ARG A O 1
ATOM 8773 N N . ALA A 1 1139 ? 32.187 3.067 -61.455 1.00 27.31 1139 ALA A N 1
ATOM 8774 C CA . ALA A 1 1139 ? 31.768 4.461 -61.529 1.00 27.31 1139 ALA A CA 1
ATOM 8775 C C . ALA A 1 1139 ? 30.823 4.730 -62.701 1.00 27.31 1139 ALA A C 1
ATOM 8777 O O . ALA A 1 1139 ? 30.987 4.041 -63.737 1.00 27.31 1139 ALA A O 1
#